Protein 5MTZ (pdb70)

Radius of gyration: 38.49 Å; Cα contacts (8 Å, |Δi|>4): 3142; chains: 2; bounding box: 86×98×99 Å

Secondary structure (DSSP, 8-state):
--EEEEEE-S-SS--S-EEEEE-TTS-EEEEE---TTTTHHHHHTT---SS--EEEE-B---HHHHTTTT--HHHHHTT-SEEEEE-SSTHHHHHHHHTTTT---SS-EEEEE--TT-EEE-SSEEEEEEEEESS-SS-SS-SS-HHHHHHHHHHHH---SS---SS--GGG-STT-B-PPP-SS---EEEEEEEEEPPB-----BB--BEEEEEE-SGGGHHHHHHHHTT---TTB--EEEE-TT---SHHHHHHHGGGSEETTEE----B-TTTS----S-HHHHHHHHHHHHHSTTS-PPPP------HHHHHHSSS---SS----S-SSPP-----GGG-----SS--EEE--B------EEE--------HHHHHHHHTGGG--TT--IIIIIGGGTT---SS-SHHHHHS-EEEEEE-B-SSPPSS-PBPEEEEEEEEE-SSS-EEEEE---B-TTHHHHHH---HHHHHHHHHTB--B---S-HHHHTTHHHHHHHHHHHHTT-TT--EEEB--HHHHHHHHHHHHHH-GGGGGTEEE--SGGGBSSS----BPPB-SGGG---PPB-GGGGS--HHHHH--TTTTEEEEEEEE-SSSTT-EEEEEEE--TT-SS--EEEEE--SPPP-IIIIIIIITTT-SEEEEE--B-GGGHHHHHHHT--BHHHHHHHHH---SEEEEE-B--SS-------TTS----EEEE-----EEGGGSGGGGGGHHHHHHTTHHHHHHHTT--/--EEEEEE-S-SS--S-EEEEE-TTS-EEEEE---TTHHHHHHHHT---TTEEEEEE-B---HHHHTTS---HHHHHHH-SEEEEE-SSTHHHHHHHHTTTT---SS-EEEEE--TT-EEE-SSEEEEEEEEESS-SS--S-SS-HHHHHHHHHHHH---SS---TT--STT-STT-B-PPP-SS---EEEEEEEEEPPB----BB--BEEEEEE-SSTTHHHHHHHHTT---SSB--EEEE-TT---SHHHHHHHGGGSB-SSSBPP--B-TTTS----S-HHHHHHHHHHHHH-TTS--PPP------HHHHHHT-----SS----SSSSPPP----GGG-----TT--EE---B-----------------HHHHHHHHTGGG--TT--HHHHTGGGSS---SS-STTGGGS-EEEEEE-B-SS--SS-PBPEEEEEEEEE-TTS-EEEEE---B-TTHHHHHH---HHHHHHHHHTB--B-SBS-GGGTTTHHHHHHHHHHHHTT-TT--EEEEE-HHHHHHHHHHHHHH-TTTGGGEEEEEGGGGBSSS----BPPBPSTT-----B-GGGGS--HHHHH--TTTTEEEEEEEE-SSSSSBEEEEEEE---S-SS--EEEEE--S-S--IIIIIIIITTT-SEEEEE--B-TT-HHHHHHTT--BHHHHHHHHH---SEEEEE----SSS-PPP--TTS----EEEE-----EESTTTTHHHHTSHHHHTT-

Foldseek 3Di:
DWKWFWQDFDALQQHFTKIWIADPVGAIEIEEFQFFCSVQLCQLVVPDCPNYAYYEYWFFDALRRYLRPLCVVVCVVVPAQEHEYEEAALCVLLVVLLCQQAHEDERYHYDYHYHAQDWDDDPWKIKTKHKQFLPDAHQDCGWDHPLLSVLSRVSVCNSDHDDDDPPDHSNPDQLSLEDHDAGPVDTRITMWMKMFTDWDCVDDIWGWAIETEEAAAADSRLVSLCVRPLPPQQARHLYEYGYHAHYDDAQSVQVSVQSQQDYNQGGHAYYRYNQFEWNDDSQPLAQLLQLLVCLQPPLQFAHQDGADHHEQLVCVLAHPHDPVVHHDYPDDDRHDHPHHNVRYDYDARQFMKDMDTDDNVDRDIDTDDDHDDDDPQVCCVVARVVLPDPPRDPCVSDVVRNPDDSQPDDDVNQQFKKKWWQFFAADNQHSFTAFGDIKMWGWAAEPVGDIATQIEEFDARSSSSSVSSPDPVVVLSRLQNHQYEFQANHRSGHSCVQVSLVVSCVRCVPPPPRAHEYEYAPSVVSSVVSSCSPVPPVSVVRYHYFYQLLQAPDPFRDAFDRDYSVPSPDPGDRDPVNRDGPVVSVVCCVPQVWPGKHWHDAAAGVSGIKIKTWHDHPPDDPRIAMEIEHHQHQQDCPRQLQHHPDPHQEYEYEAADAPVPCVVCVVNGHHHPQSGQVSPVSDHLEYEYGHYDDLFDADHDDDPVDDHHPAYDYDGNGMDGSVRRRVCVVVNVSRRVSCVVRVVVSVPVD/DWKKFWLDFDALLQHFTKIWIADPVGQIEIEEFQFFCRVQSCQQVVHDCPNYAEHEYWFFDALRRHLNPLLVVVCVVVPDQHHEYEDAALCVLLVLLLCQQAHDGFRYPYYYHYHAQDWDDDPWKIKGKHKWFLVADRQPDHFDDPLLSVLSVVSNQSNDHHDDPPQDRSNPDQLSLADHDFGDRDTRMTIKIKMATDWDDVDIWGWAIEIEDEAAACSSLVNLCVRCVPPQCARALYEYGYHARYFPAQSNQVNVLSQQAYNQGGHAEYGYQQAEFNDDSQVLQLLLLLQVVLQPPLQFARQDGAGHHEPLVCVVQVDDDDDCGHDYRDDDRHDHPHHNVRYDYDYSQFMKDIDIGGVPDRDIDGPGDPDDDDPLVSCVPQPVVLDDPPRDCCPRPVVRNPDDSAQDDPVQQQFKKKKWQFFAADQQHSFGAQTDMKIWHWEAEDPGDIDTAIEEFDAGSSSSSVSSPDPVVLLNRLCNHQYEFQANHRSGYSCVVVSLVSSCVSPVVDPVAAHEYEYAPSVVSSCCSNCSVPPNVSVSRYDYFYLLLQEPDPDRDAWDHHYSVPNDVGDRDPCNSDGPVVSVVCVVVQQWPGKHWYDAAARPRGIKIKTKHAHHVDGPPIAMEIERGFHQQDCPDCLPHHPDPGAEYEYEAAAAPVCPVVCVVNGGHHNLSRQVSCVSDYQEYEYGHYHDDDPADHDDDPPRDHHNAYDYDGNTIDGSVCHRSVVVVVVVSRVSD

Nearest PDB structures (foldseek):
  5mtz-assembly1_A  TM=1.001E+00  e=0.000E+00  Saccharomyces cerevisiae
  5mtz-assembly2_B  TM=9.912E-01  e=0.000E+00  Saccharomyces cerevisiae
  8z1g-assembly1_A  TM=7.760E-01  e=2.026E-37  Homo sapiens
  9ey1-assembly1_E  TM=7.599E-01  e=2.543E-37  Homo sapiens
  9ey0-assembly1_E  TM=7.508E-01  e=1.481E-36  Homo sapiens

Solvent-accessible surface area: 61586 Å² total

Organism: Saccharomyces cerevisiae (strain ATCC 204508 / S288c) (NCBI:txid559292)

Structure (mmCIF, N/CA/C/O backbone):
data_5MTZ
#
_entry.id   5MTZ
#
_cell.length_a   136.000
_cell.length_b   136.000
_cell.length_c   115.810
_cell.angle_alpha   90.000
_cell.angle_beta   90.000
_cell.angle_gamma   90.000
#
_symmetry.space_group_name_H-M   'P 41'
#
loop_
_entity.id
_entity.type
_entity.pdbx_description
1 polymer 'Ribonuclease Z'
2 non-polymer 'ZINC ION'
3 non-polymer 'PHOSPHATE ION'
#
loop_
_atom_site.group_PDB
_atom_site.id
_atom_site.type_symbol
_atom_site.label_atom_id
_atom_site.label_alt_id
_atom_site.label_comp_id
_atom_site.label_asym_id
_atom_site.label_entity_id
_atom_site.label_seq_id
_atom_site.pdbx_PDB_ins_code
_atom_site.Cartn_x
_atom_site.Cartn_y
_atom_site.Cartn_z
_atom_site.occupancy
_atom_site.B_iso_or_equiv
_atom_site.auth_seq_id
_atom_site.auth_comp_id
_atom_site.auth_asym_id
_atom_site.auth_atom_id
_atom_site.pdbx_PDB_model_num
ATOM 1 N N . PHE A 1 36 ? 3.577 68.655 52.969 1.00 109.78 0 PHE A N 1
ATOM 2 C CA . PHE A 1 36 ? 2.922 68.731 51.619 1.00 109.42 0 PHE A CA 1
ATOM 3 C C . PHE A 1 36 ? 3.622 69.879 50.872 1.00 103.49 0 PHE A C 1
ATOM 4 O O . PHE A 1 36 ? 3.198 71.032 50.916 1.00 94.43 0 PHE A O 1
ATOM 20 N N . PHE A 1 38 ? 7.534 70.243 48.015 1.00 82.17 2 PHE A N 1
ATOM 21 C CA . PHE A 1 38 ? 8.584 69.586 47.209 1.00 79.26 2 PHE A CA 1
ATOM 22 C C . PHE A 1 38 ? 9.820 70.458 47.053 1.00 77.16 2 PHE A C 1
ATOM 23 O O . PHE A 1 38 ? 9.695 71.643 46.751 1.00 79.40 2 PHE A O 1
ATOM 31 N N . THR A 1 39 ? 11.001 69.856 47.219 1.00 72.70 3 THR A N 1
ATOM 32 C CA . THR A 1 39 ? 12.289 70.546 47.077 1.00 70.97 3 THR A CA 1
ATOM 33 C C . THR A 1 39 ? 13.098 69.961 45.910 1.00 69.62 3 THR A C 1
ATOM 34 O O . THR A 1 39 ? 13.298 68.753 45.828 1.00 71.71 3 THR A O 1
ATOM 38 N N . PHE A 1 40 ? 13.561 70.848 45.027 1.00 70.95 4 PHE A N 1
ATOM 39 C CA . PHE A 1 40 ? 14.301 70.518 43.800 1.00 66.94 4 PHE A CA 1
ATOM 40 C C . PHE A 1 40 ? 15.783 70.743 44.056 1.00 66.65 4 PHE A C 1
ATOM 41 O O . PHE A 1 40 ? 16.306 71.855 43.883 1.00 67.99 4 PHE A O 1
ATOM 49 N N . ILE A 1 41 ? 16.458 69.667 44.430 1.00 61.26 5 ILE A N 1
ATOM 50 C CA . ILE A 1 41 ? 17.809 69.754 44.956 1.00 60.53 5 ILE A CA 1
ATOM 51 C C . ILE A 1 41 ? 18.779 69.249 43.882 1.00 58.68 5 ILE A C 1
ATOM 52 O O . ILE A 1 41 ? 18.684 68.103 43.487 1.00 61.19 5 ILE A O 1
ATOM 57 N N . PRO A 1 42 ? 19.696 70.115 43.387 1.00 61.83 6 PRO A N 1
ATOM 58 C CA . PRO A 1 42 ? 20.585 69.707 42.303 1.00 60.45 6 PRO A CA 1
ATOM 59 C C . PRO A 1 42 ? 21.775 68.904 42.787 1.00 57.63 6 PRO A C 1
ATOM 60 O O . PRO A 1 42 ? 22.536 69.391 43.625 1.00 49.55 6 PRO A O 1
ATOM 64 N N . ILE A 1 43 ? 21.940 67.709 42.211 1.00 60.49 7 ILE A N 1
ATOM 65 C CA . ILE A 1 43 ? 23.037 66.783 42.552 1.00 63.76 7 ILE A CA 1
ATOM 66 C C . ILE A 1 43 ? 24.369 67.131 41.873 1.00 63.91 7 ILE A C 1
ATOM 67 O O . ILE A 1 43 ? 25.425 67.112 42.508 1.00 62.62 7 ILE A O 1
ATOM 72 N N . THR A 1 44 ? 24.320 67.404 40.580 1.00 61.77 8 THR A N 1
ATOM 73 C CA . THR A 1 44 ? 25.519 67.737 39.832 1.00 65.76 8 THR A CA 1
ATOM 74 C C . THR A 1 44 ? 25.218 68.844 38.845 1.00 62.30 8 THR A C 1
ATOM 75 O O . THR A 1 44 ? 24.112 68.923 38.327 1.00 55.73 8 THR A O 1
ATOM 79 N N . HIS A 1 45 ? 26.205 69.699 38.590 1.00 60.75 9 HIS A N 1
ATOM 80 C CA . HIS A 1 45 ? 26.115 70.677 37.506 1.00 55.35 9 HIS A CA 1
ATOM 81 C C . HIS A 1 45 ? 27.331 70.517 36.608 1.00 52.77 9 HIS A C 1
ATOM 82 O O . HIS A 1 45 ? 28.265 69.785 36.968 1.00 50.38 9 HIS A O 1
ATOM 89 N N . PRO A 1 46 ? 27.307 71.155 35.418 1.00 52.01 10 PRO A N 1
ATOM 90 C CA . PRO A 1 46 ? 28.438 71.046 34.483 1.00 51.63 10 PRO A CA 1
ATOM 91 C C . PRO A 1 46 ? 29.772 71.571 35.035 1.00 50.82 10 PRO A C 1
ATOM 92 O O . PRO A 1 46 ? 29.875 72.726 35.476 1.00 44.73 10 PRO A O 1
ATOM 96 N N . THR A 1 47 ? 30.785 70.712 34.945 1.00 54.25 11 THR A N 1
ATOM 97 C CA . THR A 1 47 ? 32.016 70.815 35.720 1.00 54.25 11 THR A CA 1
ATOM 98 C C . THR A 1 47 ? 33.024 69.822 35.151 1.00 55.02 11 THR A C 1
ATOM 99 O O . THR A 1 47 ? 32.630 68.760 34.698 1.00 55.99 11 THR A O 1
ATOM 103 N N . SER A 1 48 ? 34.314 70.159 35.193 1.00 57.00 12 SER A N 1
ATOM 104 C CA . SER A 1 48 ? 35.410 69.248 34.763 1.00 56.37 12 SER A CA 1
ATOM 105 C C . SER A 1 48 ? 35.228 67.757 35.114 1.00 54.68 12 SER A C 1
ATOM 106 O O . SER A 1 48 ? 35.365 66.914 34.245 1.00 52.88 12 SER A O 1
ATOM 109 N N . ASP A 1 49 ? 34.939 67.462 36.383 1.00 57.24 13 ASP A N 1
ATOM 110 C CA . ASP A 1 49 ? 34.632 66.093 36.853 1.00 61.98 13 ASP A CA 1
ATOM 111 C C . ASP A 1 49 ? 33.225 65.601 36.469 1.00 63.59 13 ASP A C 1
ATOM 112 O O . ASP A 1 49 ? 33.073 64.466 36.032 1.00 66.30 13 ASP A O 1
ATOM 117 N N . THR A 1 50 ? 32.202 66.426 36.730 1.00 63.29 14 THR A N 1
ATOM 118 C CA . THR A 1 50 ? 30.779 66.089 36.473 1.00 59.16 14 THR A CA 1
ATOM 119 C C . THR A 1 50 ? 30.265 66.829 35.235 1.00 57.12 14 THR A C 1
ATOM 120 O O . THR A 1 50 ? 29.970 68.022 35.316 1.00 55.18 14 THR A O 1
ATOM 124 N N . LYS A 1 51 ? 30.156 66.125 34.102 1.00 58.88 15 LYS A N 1
ATOM 125 C CA . LYS A 1 51 ? 29.844 66.771 32.812 1.00 63.12 15 LYS A CA 1
ATOM 126 C C . LYS A 1 51 ? 28.378 67.260 32.640 1.00 62.76 15 LYS A C 1
ATOM 127 O O . LYS A 1 51 ? 28.127 68.270 31.968 1.00 58.65 15 LYS A O 1
ATOM 133 N N . HIS A 1 52 ? 27.432 66.571 33.270 1.00 60.61 16 HIS A N 1
ATOM 134 C CA . HIS A 1 52 ? 26.011 66.851 33.081 1.00 57.36 16 HIS A CA 1
ATOM 135 C C . HIS A 1 52 ? 25.214 67.213 34.353 1.00 55.69 16 HIS A C 1
ATOM 136 O O . HIS A 1 52 ? 25.635 66.943 35.476 1.00 52.55 16 HIS A O 1
ATOM 143 N N . PRO A 1 53 ? 24.036 67.829 34.170 1.00 54.06 17 PRO A N 1
ATOM 144 C CA . PRO A 1 53 ? 23.220 68.110 35.325 1.00 53.41 17 PRO A CA 1
ATOM 145 C C . PRO A 1 53 ? 22.389 66.907 35.698 1.00 53.14 17 PRO A C 1
ATOM 146 O O . PRO A 1 53 ? 21.970 66.148 34.819 1.00 58.51 17 PRO A O 1
ATOM 150 N N . LEU A 1 54 ? 22.167 66.750 36.995 1.00 50.37 18 LEU A N 1
ATOM 151 C CA . LEU A 1 54 ? 21.262 65.760 37.547 1.00 50.93 18 LEU A CA 1
ATOM 152 C C . LEU A 1 54 ? 20.508 66.466 38.628 1.00 53.81 18 LEU A C 1
ATOM 153 O O . LEU A 1 54 ? 21.091 67.212 39.399 1.00 55.72 18 LEU A O 1
ATOM 158 N N . LEU A 1 55 ? 19.220 66.189 38.728 1.00 58.35 19 LEU A N 1
ATOM 159 C CA . LEU A 1 55 ? 18.363 66.896 39.660 1.00 58.06 19 LEU A CA 1
ATOM 160 C C . LEU A 1 55 ? 17.558 65.881 40.416 1.00 53.80 19 LEU A C 1
ATOM 161 O O . LEU A 1 55 ? 16.997 64.992 39.808 1.00 55.27 19 LEU A O 1
ATOM 166 N N . LEU A 1 56 ? 17.492 66.038 41.733 1.00 54.18 20 LEU A N 1
ATOM 167 C CA . LEU A 1 56 ? 16.666 65.209 42.606 1.00 57.69 20 LEU A CA 1
ATOM 168 C C . LEU A 1 56 ? 15.443 65.999 43.052 1.00 58.26 20 LEU A C 1
ATOM 169 O O . LEU A 1 56 ? 15.609 67.059 43.662 1.00 59.99 20 LEU A O 1
ATOM 174 N N . VAL A 1 57 ? 14.230 65.514 42.757 1.00 60.51 21 VAL A N 1
ATOM 175 C CA . VAL A 1 57 ? 13.016 66.136 43.345 1.00 68.05 21 VAL A CA 1
ATOM 176 C C . VAL A 1 57 ? 12.586 65.293 44.536 1.00 68.27 21 VAL A C 1
ATOM 177 O O . VAL A 1 57 ? 12.388 64.090 44.417 1.00 71.11 21 VAL A O 1
ATOM 181 N N . GLN A 1 58 ? 12.488 65.945 45.689 1.00 75.61 22 GLN A N 1
ATOM 182 C CA . GLN A 1 58 ? 12.214 65.284 46.954 1.00 81.65 22 GLN A CA 1
ATOM 183 C C . GLN A 1 58 ? 10.936 65.836 47.564 1.00 83.04 22 GLN A C 1
ATOM 184 O O . GLN A 1 58 ? 10.806 67.050 47.759 1.00 79.59 22 GLN A O 1
ATOM 190 N N . SER A 1 59 ? 10.014 64.935 47.891 1.00 83.14 23 SER A N 1
ATOM 191 C CA . SER A 1 59 ? 8.754 65.302 48.520 1.00 86.56 23 SER A CA 1
ATOM 192 C C . SER A 1 59 ? 8.948 65.719 49.976 1.00 84.09 23 SER A C 1
ATOM 193 O O . SER A 1 59 ? 10.042 65.631 50.526 1.00 78.95 23 SER A O 1
ATOM 196 N N . ALA A 1 60 ? 7.857 66.179 50.577 1.00 88.75 24 ALA A N 1
ATOM 197 C CA . ALA A 1 60 ? 7.820 66.567 51.981 1.00 90.35 24 ALA A CA 1
ATOM 198 C C . ALA A 1 60 ? 8.188 65.431 52.923 1.00 90.80 24 ALA A C 1
ATOM 199 O O . ALA A 1 60 ? 8.937 65.639 53.876 1.00 91.11 24 ALA A O 1
ATOM 201 N N . HIS A 1 61 ? 7.653 64.241 52.651 1.00 92.65 25 HIS A N 1
ATOM 202 C CA . HIS A 1 61 ? 7.884 63.057 53.492 1.00 99.02 25 HIS A CA 1
ATOM 203 C C . HIS A 1 61 ? 8.851 62.032 52.873 1.00 96.69 25 HIS A C 1
ATOM 204 O O . HIS A 1 61 ? 8.798 60.846 53.199 1.00 93.41 25 HIS A O 1
ATOM 211 N N . GLY A 1 62 ? 9.729 62.500 51.986 1.00 97.18 26 GLY A N 1
ATOM 212 C CA . GLY A 1 62 ? 10.877 61.721 51.523 1.00 96.24 26 GLY A CA 1
ATOM 213 C C . GLY A 1 62 ? 10.783 60.933 50.229 1.00 94.93 26 GLY A C 1
ATOM 214 O O . GLY A 1 62 ? 11.746 60.252 49.886 1.00 101.51 26 GLY A O 1
ATOM 215 N N . GLU A 1 63 ? 9.657 60.994 49.513 1.00 92.07 27 GLU A N 1
ATOM 216 C CA . GLU A 1 63 ? 9.574 60.388 48.159 1.00 95.72 27 GLU A CA 1
ATOM 217 C C . GLU A 1 63 ? 10.532 61.109 47.186 1.00 94.58 27 GLU A C 1
ATOM 218 O O . GLU A 1 63 ? 10.543 62.338 47.103 1.00 104.31 27 GLU A O 1
ATOM 224 N N . LYS A 1 64 ? 11.323 60.332 46.453 1.00 85.04 28 LYS A N 1
ATOM 225 C CA . LYS A 1 64 ? 12.435 60.857 45.681 1.00 77.32 28 LYS A CA 1
ATOM 226 C C . LYS A 1 64 ? 12.394 60.378 44.238 1.00 73.56 28 LYS A C 1
ATOM 227 O O . LYS A 1 64 ? 11.975 59.241 43.964 1.00 71.37 28 LYS A O 1
ATOM 233 N N . TYR A 1 65 ? 12.806 61.271 43.327 1.00 68.54 29 TYR A N 1
ATOM 234 C CA . TYR A 1 65 ? 12.848 61.026 41.868 1.00 62.56 29 TYR A CA 1
ATOM 235 C C . TYR A 1 65 ? 14.039 61.767 41.287 1.00 60.63 29 TYR A C 1
ATOM 236 O O . TYR A 1 65 ? 14.254 62.919 41.633 1.00 65.41 29 TYR A O 1
ATOM 245 N N . PHE A 1 66 ? 14.805 61.111 40.415 1.00 60.62 30 PHE A N 1
ATOM 246 C CA . PHE A 1 66 ? 15.892 61.766 39.656 1.00 57.04 30 PHE A CA 1
ATOM 247 C C . PHE A 1 66 ? 15.378 62.252 38.310 1.00 51.34 30 PHE A C 1
ATOM 248 O O . PHE A 1 66 ? 14.542 61.606 37.674 1.00 51.14 30 PHE A O 1
ATOM 256 N N . PHE A 1 67 ? 15.919 63.377 37.863 1.00 49.07 31 PHE A N 1
ATOM 257 C CA . PHE A 1 67 ? 15.666 63.900 36.508 1.00 50.15 31 PHE A CA 1
ATOM 258 C C . PHE A 1 67 ? 16.977 64.385 35.940 1.00 46.78 31 PHE A C 1
ATOM 259 O O . PHE A 1 67 ? 17.756 65.024 36.643 1.00 42.24 31 PHE A O 1
ATOM 267 N N . GLY A 1 68 ? 17.203 64.078 34.669 1.00 47.45 32 GLY A N 1
ATOM 268 C CA . GLY A 1 68 ? 18.375 64.546 33.965 1.00 50.87 32 GLY A CA 1
ATOM 269 C C . GLY A 1 68 ? 19.237 63.403 33.497 1.00 53.59 32 GLY A C 1
ATOM 270 O O . GLY A 1 68 ? 18.766 62.499 32.813 1.00 55.80 32 GLY A O 1
ATOM 271 N N . LYS A 1 69 ? 20.513 63.446 33.855 1.00 57.62 33 LYS A N 1
ATOM 272 C CA . LYS A 1 69 ? 21.506 62.551 33.255 1.00 63.42 33 LYS A CA 1
ATOM 273 C C . LYS A 1 69 ? 22.353 61.933 34.325 1.00 61.86 33 LYS A C 1
ATOM 274 O O . LYS A 1 69 ? 22.777 62.613 35.258 1.00 70.42 33 LYS A O 1
ATOM 280 N N . ILE A 1 70 ? 22.611 60.645 34.193 1.00 57.90 34 ILE A N 1
ATOM 281 C CA . ILE A 1 70 ? 23.397 59.943 35.196 1.00 59.53 34 ILE A CA 1
ATOM 282 C C . ILE A 1 70 ? 24.755 59.646 34.586 1.00 58.38 34 ILE A C 1
ATOM 283 O O . ILE A 1 70 ? 25.030 58.541 34.132 1.00 56.27 34 ILE A O 1
ATOM 288 N N . GLY A 1 71 ? 25.590 60.681 34.586 1.00 59.60 35 GLY A N 1
ATOM 289 C CA . GLY A 1 71 ? 26.862 60.668 33.882 1.00 62.19 35 GLY A CA 1
ATOM 290 C C . GLY A 1 71 ? 27.967 60.190 34.789 1.00 68.10 35 GLY A C 1
ATOM 291 O O . GLY A 1 71 ? 27.718 59.874 35.952 1.00 70.98 35 GLY A O 1
ATOM 292 N N . GLU A 1 72 ? 29.191 60.138 34.257 1.00 70.39 36 GLU A N 1
ATOM 293 C CA . GLU A 1 72 ? 30.344 59.648 35.015 1.00 67.00 36 GLU A CA 1
ATOM 294 C C . GLU A 1 72 ? 30.591 60.529 36.254 1.00 63.48 36 GLU A C 1
ATOM 295 O O . GLU A 1 72 ? 30.554 61.753 36.177 1.00 61.38 36 GLU A O 1
ATOM 301 N N . GLY A 1 73 ? 30.762 59.885 37.401 1.00 63.85 37 GLY A N 1
ATOM 302 C CA . GLY A 1 73 ? 30.964 60.572 38.670 1.00 65.71 37 GLY A CA 1
ATOM 303 C C . GLY A 1 73 ? 29.700 60.899 39.434 1.00 66.44 37 GLY A C 1
ATOM 304 O O . GLY A 1 73 ? 29.767 61.380 40.557 1.00 68.50 37 GLY A O 1
ATOM 305 N N . SER A 1 74 ? 28.543 60.621 38.846 1.00 71.97 38 SER A N 1
ATOM 306 C CA . SER A 1 74 ? 27.275 61.032 39.431 1.00 70.56 38 SER A CA 1
ATOM 307 C C . SER A 1 74 ? 26.849 60.121 40.564 1.00 66.60 38 SER A C 1
ATOM 308 O O . SER A 1 74 ? 26.003 60.495 41.358 1.00 67.96 38 SER A O 1
ATOM 311 N N . GLN A 1 75 ? 27.426 58.933 40.642 1.00 74.17 39 GLN A N 1
ATOM 312 C CA . GLN A 1 75 ? 27.201 58.058 41.802 1.00 82.19 39 GLN A CA 1
ATOM 313 C C . GLN A 1 75 ? 28.148 58.343 42.978 1.00 73.57 39 GLN A C 1
ATOM 314 O O . GLN A 1 75 ? 27.800 58.131 44.146 1.00 62.87 39 GLN A O 1
ATOM 320 N N . ARG A 1 76 ? 29.347 58.808 42.641 1.00 70.75 40 ARG A N 1
ATOM 321 C CA . ARG A 1 76 ? 30.338 59.218 43.617 1.00 67.87 40 ARG A CA 1
ATOM 322 C C . ARG A 1 76 ? 29.942 60.528 44.275 1.00 65.06 40 ARG A C 1
ATOM 323 O O . ARG A 1 76 ? 30.164 60.725 45.463 1.00 63.30 40 ARG A O 1
ATOM 331 N N . SER A 1 77 ? 29.359 61.428 43.500 1.00 65.21 41 SER A N 1
ATOM 332 C CA . SER A 1 77 ? 28.953 62.713 44.041 1.00 70.76 41 SER A CA 1
ATOM 333 C C . SER A 1 77 ? 27.816 62.581 45.056 1.00 66.54 41 SER A C 1
ATOM 334 O O . SER A 1 77 ? 27.682 63.425 45.938 1.00 61.71 41 SER A O 1
ATOM 337 N N . LEU A 1 78 ? 27.001 61.535 44.942 1.00 66.12 42 LEU A N 1
ATOM 338 C CA . LEU A 1 78 ? 26.028 61.260 45.992 1.00 69.25 42 LEU A CA 1
ATOM 339 C C . LEU A 1 78 ? 26.702 60.959 47.319 1.00 73.25 42 LEU A C 1
ATOM 340 O O . LEU A 1 78 ? 26.338 61.556 48.320 1.00 86.26 42 LEU A O 1
ATOM 345 N N . THR A 1 79 ? 27.684 60.067 47.328 1.00 74.96 43 THR A N 1
ATOM 346 C CA . THR A 1 79 ? 28.335 59.677 48.580 1.00 83.11 43 THR A CA 1
ATOM 347 C C . THR A 1 79 ? 29.161 60.806 49.223 1.00 87.25 43 THR A C 1
ATOM 348 O O . THR A 1 79 ? 29.115 60.984 50.446 1.00 87.62 43 THR A O 1
ATOM 352 N N . GLU A 1 80 ? 29.895 61.566 48.407 1.00 90.71 44 GLU A N 1
ATOM 353 C CA . GLU A 1 80 ? 30.625 62.772 48.862 1.00 89.51 44 GLU A CA 1
ATOM 354 C C . GLU A 1 80 ? 29.742 63.670 49.741 1.00 87.82 44 GLU A C 1
ATOM 355 O O . GLU A 1 80 ? 30.138 64.043 50.849 1.00 96.32 44 GLU A O 1
ATOM 361 N N . ASN A 1 81 ? 28.547 63.979 49.229 1.00 81.04 45 ASN A N 1
ATOM 362 C CA . ASN A 1 81 ? 27.577 64.889 49.861 1.00 76.57 45 ASN A CA 1
ATOM 363 C C . ASN A 1 81 ? 26.576 64.258 50.818 1.00 74.88 45 ASN A C 1
ATOM 364 O O . ASN A 1 81 ? 25.647 64.926 51.292 1.00 76.32 45 ASN A O 1
ATOM 369 N N . LYS A 1 82 ? 26.737 62.975 51.087 1.00 78.15 46 LYS A N 1
ATOM 370 C CA . LYS A 1 82 ? 25.906 62.286 52.062 1.00 83.33 46 LYS A CA 1
ATOM 371 C C . LYS A 1 82 ? 24.396 62.421 51.748 1.00 79.55 46 LYS A C 1
ATOM 372 O O . LYS A 1 82 ? 23.587 62.676 52.630 1.00 87.11 46 LYS A O 1
ATOM 378 N N . ILE A 1 83 ? 24.044 62.260 50.476 1.00 73.89 47 ILE A N 1
ATOM 379 C CA . ILE A 1 83 ? 22.648 62.204 50.043 1.00 76.95 47 ILE A CA 1
ATOM 380 C C . ILE A 1 83 ? 22.162 60.770 50.133 1.00 79.85 47 ILE A C 1
ATOM 381 O O . ILE A 1 83 ? 22.888 59.854 49.749 1.00 84.85 47 ILE A O 1
ATOM 386 N N . ARG A 1 84 ? 20.934 60.575 50.606 1.00 83.37 48 ARG A N 1
ATOM 387 C CA . ARG A 1 84 ? 20.376 59.221 50.755 1.00 95.60 48 ARG A CA 1
ATOM 388 C C . ARG A 1 84 ? 19.300 58.912 49.678 1.00 95.26 48 ARG A C 1
ATOM 389 O O . ARG A 1 84 ? 18.536 59.791 49.291 1.00 88.34 48 ARG A O 1
ATOM 397 N N . ILE A 1 85 ? 19.273 57.655 49.213 1.00 97.25 49 ILE A N 1
ATOM 398 C CA . ILE A 1 85 ? 18.482 57.192 48.037 1.00 95.84 49 ILE A CA 1
ATOM 399 C C . ILE A 1 85 ? 17.429 56.120 48.469 1.00 96.98 49 ILE A C 1
ATOM 400 O O . ILE A 1 85 ? 17.058 55.179 47.739 1.00 87.21 49 ILE A O 1
ATOM 405 N N . SER A 1 86 ? 16.938 56.295 49.687 1.00 97.90 50 SER A N 1
ATOM 406 C CA . SER A 1 86 ? 15.866 55.489 50.212 1.00 97.89 50 SER A CA 1
ATOM 407 C C . SER A 1 86 ? 14.593 56.006 49.559 1.00 105.16 50 SER A C 1
ATOM 408 O O . SER A 1 86 ? 14.461 57.208 49.336 1.00 109.47 50 SER A O 1
ATOM 411 N N . LYS A 1 87 ? 13.677 55.098 49.240 1.00 105.53 51 LYS A N 1
ATOM 412 C CA . LYS A 1 87 ? 12.422 55.393 48.510 1.00 104.18 51 LYS A CA 1
ATOM 413 C C . LYS A 1 87 ? 12.548 55.661 46.994 1.00 96.27 51 LYS A C 1
ATOM 414 O O . LYS A 1 87 ? 11.635 55.307 46.244 1.00 97.84 51 LYS A O 1
ATOM 420 N N . LEU A 1 88 ? 13.660 56.252 46.543 1.00 85.99 52 LEU A N 1
ATOM 421 C CA . LEU A 1 88 ? 13.905 56.488 45.106 1.00 79.06 52 LEU A CA 1
ATOM 422 C C . LEU A 1 88 ? 13.887 55.195 44.291 1.00 75.78 52 LEU A C 1
ATOM 423 O O . LEU A 1 88 ? 14.686 54.296 44.538 1.00 77.27 52 LEU A O 1
ATOM 428 N N . LYS A 1 89 ? 12.966 55.127 43.331 1.00 72.64 53 LYS A N 1
ATOM 429 C CA . LYS A 1 89 ? 12.924 54.064 42.326 1.00 75.02 53 LYS A CA 1
ATOM 430 C C . LYS A 1 89 ? 12.617 54.558 40.891 1.00 71.98 53 LYS A C 1
ATOM 431 O O . LYS A 1 89 ? 12.343 53.746 40.003 1.00 71.32 53 LYS A O 1
ATOM 437 N N . ASP A 1 90 ? 12.680 55.870 40.652 1.00 73.13 54 ASP A N 1
ATOM 438 C CA . ASP A 1 90 ? 12.328 56.455 39.337 1.00 72.66 54 ASP A CA 1
ATOM 439 C C . ASP A 1 90 ? 13.396 57.423 38.850 1.00 70.24 54 ASP A C 1
ATOM 440 O O . ASP A 1 90 ? 13.725 58.409 39.532 1.00 69.38 54 ASP A O 1
ATOM 445 N N . ILE A 1 91 ? 13.923 57.121 37.664 1.00 61.78 55 ILE A N 1
ATOM 446 C CA . ILE A 1 91 ? 14.946 57.913 37.035 1.00 56.51 55 ILE A CA 1
ATOM 447 C C . ILE A 1 91 ? 14.401 58.341 35.681 1.00 55.56 55 ILE A C 1
ATOM 448 O O . ILE A 1 91 ? 14.178 57.519 34.795 1.00 50.55 55 ILE A O 1
ATOM 453 N N . PHE A 1 92 ? 14.187 59.643 35.536 1.00 54.75 56 PHE A N 1
ATOM 454 C CA . PHE A 1 92 ? 13.670 60.204 34.302 1.00 56.93 56 PHE A CA 1
ATOM 455 C C . PHE A 1 92 ? 14.839 60.743 33.474 1.00 58.77 56 PHE A C 1
ATOM 456 O O . PHE A 1 92 ? 15.339 61.845 33.711 1.00 60.35 56 PHE A O 1
ATOM 464 N N . LEU A 1 93 ? 15.293 59.924 32.528 1.00 57.79 57 LEU A N 1
ATOM 465 C CA . LEU A 1 93 ? 16.434 60.261 31.681 1.00 55.61 57 LEU A CA 1
ATOM 466 C C . LEU A 1 93 ? 15.988 61.243 30.610 1.00 54.74 57 LEU A C 1
ATOM 467 O O . LEU A 1 93 ? 15.090 60.927 29.837 1.00 52.97 57 LEU A O 1
ATOM 472 N N . THR A 1 94 ? 16.621 62.422 30.577 1.00 55.26 58 THR A N 1
ATOM 473 C CA . THR A 1 94 ? 16.423 63.432 29.526 1.00 52.76 58 THR A CA 1
ATOM 474 C C . THR A 1 94 ? 17.505 63.439 28.446 1.00 53.13 58 THR A C 1
ATOM 475 O O . THR A 1 94 ? 18.596 62.874 28.611 1.00 55.26 58 THR A O 1
ATOM 479 N N . GLY A 1 95 ? 17.176 64.094 27.338 1.00 57.03 59 GLY A N 1
ATOM 480 C CA . GLY A 1 95 ? 18.118 64.374 26.237 1.00 59.81 59 GLY A CA 1
ATOM 481 C C . GLY A 1 95 ? 18.449 63.249 25.272 1.00 60.70 59 GLY A C 1
ATOM 482 O O . GLY A 1 95 ? 17.680 62.309 25.104 1.00 62.06 59 GLY A O 1
ATOM 483 N N . GLU A 1 96 ? 19.591 63.401 24.603 1.00 62.68 60 GLU A N 1
ATOM 484 C CA . GLU A 1 96 ? 20.206 62.349 23.777 1.00 63.83 60 GLU A CA 1
ATOM 485 C C . GLU A 1 96 ? 21.036 61.437 24.686 1.00 58.48 60 GLU A C 1
ATOM 486 O O . GLU A 1 96 ? 21.695 61.912 25.601 1.00 63.35 60 GLU A O 1
ATOM 492 N N . LEU A 1 97 ? 21.015 60.134 24.470 1.00 55.40 61 LEU A N 1
ATOM 493 C CA . LEU A 1 97 ? 21.803 59.244 25.350 1.00 55.34 61 LEU A CA 1
ATOM 494 C C . LEU A 1 97 ? 23.077 58.690 24.684 1.00 54.24 61 LEU A C 1
ATOM 495 O O . LEU A 1 97 ? 23.059 57.651 24.030 1.00 51.93 61 LEU A O 1
ATOM 500 N N . ASN A 1 98 ? 24.166 59.436 24.861 1.00 52.70 62 ASN A N 1
ATOM 501 C CA . ASN A 1 98 ? 25.514 58.985 24.586 1.00 54.57 62 ASN A CA 1
ATOM 502 C C . ASN A 1 98 ? 26.169 58.506 25.891 1.00 57.46 62 ASN A C 1
ATOM 503 O O . ASN A 1 98 ? 25.569 58.591 26.972 1.00 56.13 62 ASN A O 1
ATOM 508 N N . TRP A 1 99 ? 27.406 58.018 25.799 1.00 54.64 63 TRP A N 1
ATOM 509 C CA . TRP A 1 99 ? 28.077 57.497 26.971 1.00 51.04 63 TRP A CA 1
ATOM 510 C C . TRP A 1 99 ? 28.236 58.559 28.065 1.00 50.27 63 TRP A C 1
ATOM 511 O O . TRP A 1 99 ? 28.088 58.248 29.237 1.00 48.58 63 TRP A O 1
ATOM 522 N N . SER A 1 100 ? 28.485 59.816 27.700 1.00 53.42 64 SER A N 1
ATOM 523 C CA . SER A 1 100 ? 28.651 60.863 28.734 1.00 57.27 64 SER A CA 1
ATOM 524 C C . SER A 1 100 ? 27.382 61.041 29.557 1.00 56.92 64 SER A C 1
ATOM 525 O O . SER A 1 100 ? 27.454 61.310 30.748 1.00 57.23 64 SER A O 1
ATOM 528 N N . ASP A 1 101 ? 26.235 60.838 28.918 1.00 59.16 65 ASP A N 1
ATOM 529 C CA . ASP A 1 101 ? 24.922 61.040 29.543 1.00 59.12 65 ASP A CA 1
ATOM 530 C C . ASP A 1 101 ? 24.495 59.861 30.447 1.00 55.84 65 ASP A C 1
ATOM 531 O O . ASP A 1 101 ? 23.640 60.046 31.306 1.00 60.04 65 ASP A O 1
ATOM 536 N N . ILE A 1 102 ? 25.079 58.674 30.272 1.00 52.02 66 ILE A N 1
ATOM 537 C CA . ILE A 1 102 ? 24.721 57.503 31.103 1.00 53.16 66 ILE A CA 1
ATOM 538 C C . ILE A 1 102 ? 25.865 56.646 31.691 1.00 53.60 66 ILE A C 1
ATOM 539 O O . ILE A 1 102 ? 25.583 55.642 32.338 1.00 52.86 66 ILE A O 1
ATOM 544 N N . GLY A 1 103 ? 27.129 57.013 31.497 1.00 54.54 67 GLY A N 1
ATOM 545 C CA . GLY A 1 103 ? 28.268 56.205 32.009 1.00 54.21 67 GLY A CA 1
ATOM 546 C C . GLY A 1 103 ? 28.284 55.947 33.523 1.00 53.75 67 GLY A C 1
ATOM 547 O O . GLY A 1 103 ? 28.829 54.921 34.020 1.00 50.36 67 GLY A O 1
ATOM 548 N N . GLY A 1 104 ? 27.674 56.870 34.259 1.00 52.13 68 GLY A N 1
ATOM 549 C CA . GLY A 1 104 ? 27.421 56.669 35.693 1.00 61.90 68 GLY A CA 1
ATOM 550 C C . GLY A 1 104 ? 26.255 55.739 36.071 1.00 61.43 68 GLY A C 1
ATOM 551 O O . GLY A 1 104 ? 26.120 55.392 37.256 1.00 62.26 68 GLY A O 1
ATOM 552 N N . LEU A 1 105 ? 25.427 55.358 35.087 1.00 54.70 69 LEU A N 1
ATOM 553 C CA . LEU A 1 105 ? 24.212 54.587 35.324 1.00 54.67 69 LEU A CA 1
ATOM 554 C C . LEU A 1 105 ? 24.442 53.110 35.610 1.00 53.37 69 LEU A C 1
ATOM 555 O O . LEU A 1 105 ? 23.806 52.595 36.511 1.00 50.17 69 LEU A O 1
ATOM 560 N N . PRO A 1 106 ? 25.310 52.415 34.835 1.00 59.24 70 PRO A N 1
ATOM 561 C CA . PRO A 1 106 ? 25.684 51.034 35.202 1.00 60.57 70 PRO A CA 1
ATOM 562 C C . PRO A 1 106 ? 26.208 50.942 36.615 1.00 60.53 70 PRO A C 1
ATOM 563 O O . PRO A 1 106 ? 25.771 50.082 37.364 1.00 57.61 70 PRO A O 1
ATOM 567 N N . GLY A 1 107 ? 27.119 51.851 36.964 1.00 67.73 71 GLY A N 1
ATOM 568 C CA . GLY A 1 107 ? 27.607 51.997 38.338 1.00 72.47 71 GLY A CA 1
ATOM 569 C C . GLY A 1 107 ? 26.500 52.214 39.362 1.00 76.36 71 GLY A C 1
ATOM 570 O O . GLY A 1 107 ? 26.445 51.528 40.375 1.00 80.50 71 GLY A O 1
ATOM 579 N N . ILE A 1 109 ? 23.259 51.605 39.116 1.00 82.79 73 ILE A N 1
ATOM 580 C CA . ILE A 1 109 ? 22.370 50.445 39.241 1.00 80.87 73 ILE A CA 1
ATOM 581 C C . ILE A 1 109 ? 23.000 49.399 40.143 1.00 88.55 73 ILE A C 1
ATOM 582 O O . ILE A 1 109 ? 22.333 48.925 41.063 1.00 98.79 73 ILE A O 1
ATOM 587 N N . LEU A 1 110 ? 24.268 49.047 39.893 1.00 86.25 74 LEU A N 1
ATOM 588 C CA . LEU A 1 110 ? 24.945 48.030 40.726 1.00 84.49 74 LEU A CA 1
ATOM 589 C C . LEU A 1 110 ? 25.317 48.506 42.160 1.00 79.47 74 LEU A C 1
ATOM 590 O O . LEU A 1 110 ? 25.615 47.691 43.021 1.00 77.21 74 LEU A O 1
ATOM 595 N N . THR A 1 111 ? 25.253 49.810 42.419 1.00 83.88 75 THR A N 1
ATOM 596 C CA . THR A 1 111 ? 25.398 50.368 43.783 1.00 90.10 75 THR A CA 1
ATOM 597 C C . THR A 1 111 ? 24.054 50.450 44.535 1.00 95.86 75 THR A C 1
ATOM 598 O O . THR A 1 111 ? 23.992 50.175 45.736 1.00 98.78 75 THR A O 1
ATOM 602 N N . ILE A 1 112 ? 23.000 50.855 43.828 1.00 97.90 76 ILE A N 1
ATOM 603 C CA . ILE A 1 112 ? 21.649 50.926 44.394 1.00 99.41 76 ILE A CA 1
ATOM 604 C C . ILE A 1 112 ? 21.080 49.504 44.658 1.00 102.03 76 ILE A C 1
ATOM 605 O O . ILE A 1 112 ? 20.250 49.305 45.550 1.00 102.60 76 ILE A O 1
ATOM 610 N N . ALA A 1 113 ? 21.546 48.521 43.891 1.00 103.29 77 ALA A N 1
ATOM 611 C CA . ALA A 1 113 ? 21.208 47.116 44.129 1.00 106.95 77 ALA A CA 1
ATOM 612 C C . ALA A 1 113 ? 21.955 46.573 45.346 1.00 107.04 77 ALA A C 1
ATOM 613 O O . ALA A 1 113 ? 21.339 46.055 46.274 1.00 102.46 77 ALA A O 1
ATOM 615 N N . ASP A 1 114 ? 23.279 46.713 45.344 1.00 112.55 78 ASP A N 1
ATOM 616 C CA . ASP A 1 114 ? 24.114 46.351 46.502 1.00 112.46 78 ASP A CA 1
ATOM 617 C C . ASP A 1 114 ? 23.634 47.001 47.812 1.00 113.45 78 ASP A C 1
ATOM 618 O O . ASP A 1 114 ? 23.769 46.407 48.879 1.00 117.63 78 ASP A O 1
ATOM 623 N N . GLN A 1 115 ? 23.063 48.202 47.724 1.00 110.07 79 GLN A N 1
ATOM 624 C CA . GLN A 1 115 ? 22.443 48.850 48.890 1.00 112.33 79 GLN A CA 1
ATOM 625 C C . GLN A 1 115 ? 21.087 48.261 49.270 1.00 107.18 79 GLN A C 1
ATOM 626 O O . GLN A 1 115 ? 20.585 48.536 50.353 1.00 108.87 79 GLN A O 1
ATOM 632 N N . GLY A 1 116 ? 20.491 47.480 48.375 1.00 111.39 80 GLY A N 1
ATOM 633 C CA . GLY A 1 116 ? 19.306 46.653 48.681 1.00 114.56 80 GLY A CA 1
ATOM 634 C C . GLY A 1 116 ? 17.959 47.118 48.141 1.00 115.29 80 GLY A C 1
ATOM 635 O O . GLY A 1 116 ? 16.928 46.581 48.539 1.00 103.00 80 GLY A O 1
ATOM 636 N N . LYS A 1 117 ? 17.972 48.096 47.228 1.00 124.17 81 LYS A N 1
ATOM 637 C CA . LYS A 1 117 ? 16.752 48.644 46.597 1.00 120.49 81 LYS A CA 1
ATOM 638 C C . LYS A 1 117 ? 15.958 47.545 45.851 1.00 114.08 81 LYS A C 1
ATOM 639 O O . LYS A 1 117 ? 16.498 46.844 44.993 1.00 112.46 81 LYS A O 1
ATOM 645 N N . SER A 1 118 ? 14.683 47.390 46.193 1.00 107.55 82 SER A N 1
ATOM 646 C CA . SER A 1 118 ? 13.851 46.331 45.613 1.00 105.93 82 SER A CA 1
ATOM 647 C C . SER A 1 118 ? 13.575 46.558 44.117 1.00 102.88 82 SER A C 1
ATOM 648 O O . SER A 1 118 ? 13.976 45.736 43.293 1.00 93.45 82 SER A O 1
ATOM 651 N N . ASN A 1 119 ? 12.906 47.672 43.789 1.00 101.65 83 ASN A N 1
ATOM 652 C CA . ASN A 1 119 ? 12.579 48.055 42.394 1.00 94.91 83 ASN A CA 1
ATOM 653 C C . ASN A 1 119 ? 13.391 49.250 41.909 1.00 88.64 83 ASN A C 1
ATOM 654 O O . ASN A 1 119 ? 13.903 50.042 42.707 1.00 91.44 83 ASN A O 1
ATOM 659 N N . LEU A 1 120 ? 13.468 49.379 40.588 1.00 79.05 84 LEU A N 1
ATOM 660 C CA . LEU A 1 120 ? 14.023 50.564 39.938 1.00 75.37 84 LEU A CA 1
ATOM 661 C C . LEU A 1 120 ? 13.474 50.693 38.527 1.00 75.24 84 LEU A C 1
ATOM 662 O O . LEU A 1 120 ? 13.464 49.722 37.776 1.00 74.81 84 LEU A O 1
ATOM 667 N N . VAL A 1 121 ? 13.023 51.898 38.171 1.00 76.21 85 VAL A N 1
ATOM 668 C CA . VAL A 1 121 ? 12.518 52.175 36.823 1.00 70.87 85 VAL A CA 1
ATOM 669 C C . VAL A 1 121 ? 13.261 53.308 36.129 1.00 70.47 85 VAL A C 1
ATOM 670 O O . VAL A 1 121 ? 13.383 54.411 36.658 1.00 77.51 85 VAL A O 1
ATOM 674 N N . LEU A 1 122 ? 13.733 53.004 34.929 1.00 65.29 86 LEU A N 1
ATOM 675 C CA . LEU A 1 122 ? 14.377 53.950 34.051 1.00 63.96 86 LEU A CA 1
ATOM 676 C C . LEU A 1 122 ? 13.352 54.399 33.053 1.00 64.22 86 LEU A C 1
ATOM 677 O O . LEU A 1 122 ? 12.736 53.566 32.404 1.00 71.27 86 LEU A O 1
ATOM 682 N N . HIS A 1 123 ? 13.166 55.711 32.938 1.00 67.62 87 HIS A N 1
ATOM 683 C CA . HIS A 1 123 ? 12.199 56.292 31.998 1.00 64.14 87 HIS A CA 1
ATOM 684 C C . HIS A 1 123 ? 12.960 56.937 30.838 1.00 58.61 87 HIS A C 1
ATOM 685 O O . HIS A 1 123 ? 14.043 57.472 31.039 1.00 57.11 87 HIS A O 1
ATOM 692 N N . TYR A 1 124 ? 12.407 56.828 29.634 1.00 54.48 88 TYR A N 1
ATOM 693 C CA . TYR A 1 124 ? 12.925 57.505 28.437 1.00 58.05 88 TYR A CA 1
ATOM 694 C C . TYR A 1 124 ? 11.909 57.388 27.329 1.00 57.76 88 TYR A C 1
ATOM 695 O O . TYR A 1 124 ? 11.112 56.470 27.333 1.00 61.88 88 TYR A O 1
ATOM 704 N N . GLY A 1 125 ? 11.968 58.287 26.358 1.00 57.84 89 GLY A N 1
ATOM 705 C CA . GLY A 1 125 ? 11.003 58.300 25.255 1.00 58.41 89 GLY A CA 1
ATOM 706 C C . GLY A 1 125 ? 11.415 57.620 23.956 1.00 56.31 89 GLY A C 1
ATOM 707 O O . GLY A 1 125 ? 11.012 58.053 22.870 1.00 53.72 89 GLY A O 1
ATOM 708 N N . ASN A 1 126 ? 12.215 56.564 24.044 1.00 55.70 90 ASN A N 1
ATOM 709 C CA . ASN A 1 126 ? 12.680 55.873 22.836 1.00 58.21 90 ASN A CA 1
ATOM 710 C C . ASN A 1 126 ? 13.200 54.495 23.185 1.00 62.12 90 ASN A C 1
ATOM 711 O O . ASN A 1 126 ? 13.842 54.308 24.215 1.00 62.04 90 ASN A O 1
ATOM 716 N N . ASP A 1 127 ? 12.930 53.537 22.307 1.00 68.79 91 ASP A N 1
ATOM 717 C CA . ASP A 1 127 ? 13.257 52.136 22.570 1.00 72.89 91 ASP A CA 1
ATOM 718 C C . ASP A 1 127 ? 14.745 51.864 22.671 1.00 68.58 91 ASP A C 1
ATOM 719 O O . ASP A 1 127 ? 15.151 50.829 23.220 1.00 64.80 91 ASP A O 1
ATOM 724 N N . ILE A 1 128 ? 15.549 52.793 22.157 1.00 63.39 92 ILE A N 1
ATOM 725 C CA . ILE A 1 128 ? 16.994 52.711 22.292 1.00 60.60 92 ILE A CA 1
ATOM 726 C C . ILE A 1 128 ? 17.468 52.387 23.718 1.00 59.21 92 ILE A C 1
ATOM 727 O O . ILE A 1 128 ? 18.437 51.664 23.877 1.00 66.84 92 ILE A O 1
ATOM 732 N N . LEU A 1 129 ? 16.776 52.882 24.740 1.00 54.46 93 LEU A N 1
ATOM 733 C CA . LEU A 1 129 ? 17.131 52.575 26.125 1.00 54.06 93 LEU A CA 1
ATOM 734 C C . LEU A 1 129 ? 17.388 51.093 26.436 1.00 56.53 93 LEU A C 1
ATOM 735 O O . LEU A 1 129 ? 18.273 50.779 27.242 1.00 63.23 93 LEU A O 1
ATOM 740 N N . ASN A 1 130 ? 16.616 50.197 25.830 1.00 54.85 94 ASN A N 1
ATOM 741 C CA . ASN A 1 130 ? 16.802 48.768 26.048 1.00 56.34 94 ASN A CA 1
ATOM 742 C C . ASN A 1 130 ? 18.063 48.265 25.348 1.00 55.41 94 ASN A C 1
ATOM 743 O O . ASN A 1 130 ? 18.757 47.403 25.875 1.00 60.21 94 ASN A O 1
ATOM 748 N N . TYR A 1 131 ? 18.362 48.794 24.170 1.00 53.62 95 TYR A N 1
ATOM 749 C CA . TYR A 1 131 ? 19.657 48.531 23.506 1.00 54.82 95 TYR A CA 1
ATOM 750 C C . TYR A 1 131 ? 20.838 48.983 24.380 1.00 59.95 95 TYR A C 1
ATOM 751 O O . TYR A 1 131 ? 21.792 48.229 24.545 1.00 63.81 95 TYR A O 1
ATOM 760 N N . ILE A 1 132 ? 20.744 50.183 24.966 1.00 62.40 96 ILE A N 1
ATOM 761 C CA . ILE A 1 132 ? 21.753 50.691 25.929 1.00 61.80 96 ILE A CA 1
ATOM 762 C C . ILE A 1 132 ? 22.027 49.642 27.031 1.00 61.49 96 ILE A C 1
ATOM 763 O O . ILE A 1 132 ? 23.153 49.157 27.152 1.00 58.67 96 ILE A O 1
ATOM 768 N N . VAL A 1 133 ? 21.024 49.298 27.841 1.00 58.09 97 VAL A N 1
ATOM 769 C CA . VAL A 1 133 ? 21.297 48.378 28.963 1.00 59.25 97 VAL A CA 1
ATOM 770 C C . VAL A 1 133 ? 21.773 47.031 28.424 1.00 61.56 97 VAL A C 1
ATOM 771 O O . VAL A 1 133 ? 22.665 46.401 29.011 1.00 63.31 97 VAL A O 1
ATOM 775 N N . SER A 1 134 ? 21.221 46.623 27.278 1.00 62.73 98 SER A N 1
ATOM 776 C CA . SER A 1 134 ? 21.610 45.360 26.621 1.00 62.77 98 SER A CA 1
ATOM 777 C C . SER A 1 134 ? 23.079 45.295 26.230 1.00 64.63 98 SER A C 1
ATOM 778 O O . SER A 1 134 ? 23.685 44.225 26.303 1.00 62.42 98 SER A O 1
ATOM 781 N N . THR A 1 135 ? 23.661 46.439 25.865 1.00 63.60 99 THR A N 1
ATOM 782 C CA . THR A 1 135 ? 25.096 46.487 25.584 1.00 65.02 99 THR A CA 1
ATOM 783 C C . THR A 1 135 ? 25.945 46.173 26.834 1.00 67.53 99 THR A C 1
ATOM 784 O O . THR A 1 135 ? 27.130 45.830 26.687 1.00 75.20 99 THR A O 1
ATOM 788 N N . TRP A 1 136 ? 25.350 46.263 28.038 1.00 65.00 100 TRP A N 1
ATOM 789 C CA . TRP A 1 136 ? 26.062 45.952 29.296 1.00 68.12 100 TRP A CA 1
ATOM 790 C C . TRP A 1 136 ? 25.826 44.547 29.846 1.00 71.59 100 TRP A C 1
ATOM 791 O O . TRP A 1 136 ? 25.830 44.381 31.066 1.00 71.55 100 TRP A O 1
ATOM 802 N N . ARG A 1 137 ? 25.645 43.543 28.984 1.00 79.02 101 ARG A N 1
ATOM 803 C CA . ARG A 1 137 ? 25.426 42.151 29.441 1.00 80.65 101 ARG A CA 1
ATOM 804 C C . ARG A 1 137 ? 26.600 41.558 30.190 1.00 82.97 101 ARG A C 1
ATOM 805 O O . ARG A 1 137 ? 26.444 40.986 31.276 1.00 82.66 101 ARG A O 1
ATOM 813 N N . TYR A 1 138 ? 27.770 41.668 29.573 1.00 85.65 102 TYR A N 1
ATOM 814 C CA . TYR A 1 138 ? 28.970 41.031 30.095 1.00 90.44 102 TYR A CA 1
ATOM 815 C C . TYR A 1 138 ? 29.537 41.678 31.366 1.00 89.04 102 TYR A C 1
ATOM 816 O O . TYR A 1 138 ? 30.429 41.085 31.987 1.00 89.06 102 TYR A O 1
ATOM 825 N N . PHE A 1 139 ? 29.051 42.873 31.743 1.00 81.94 103 PHE A N 1
ATOM 826 C CA . PHE A 1 139 ? 29.536 43.554 32.958 1.00 79.16 103 PHE A CA 1
ATOM 827 C C . PHE A 1 139 ? 28.518 44.060 33.987 1.00 78.62 103 PHE A C 1
ATOM 828 O O . PHE A 1 139 ? 28.920 44.600 35.022 1.00 85.82 103 PHE A O 1
ATOM 836 N N . VAL A 1 140 ? 27.227 43.875 33.741 1.00 76.68 104 VAL A N 1
ATOM 837 C CA . VAL A 1 140 ? 26.211 44.215 34.740 1.00 74.84 104 VAL A CA 1
ATOM 838 C C . VAL A 1 140 ? 25.282 43.025 34.904 1.00 73.92 104 VAL A C 1
ATOM 839 O O . VAL A 1 140 ? 24.697 42.526 33.949 1.00 69.94 104 VAL A O 1
ATOM 843 N N . PHE A 1 141 ? 25.183 42.581 36.148 1.00 82.34 105 PHE A N 1
ATOM 844 C CA . PHE A 1 141 ? 24.307 41.501 36.559 1.00 84.82 105 PHE A CA 1
ATOM 845 C C . PHE A 1 141 ? 24.036 41.635 38.058 1.00 82.81 105 PHE A C 1
ATOM 846 O O . PHE A 1 141 ? 24.975 41.606 38.860 1.00 82.23 105 PHE A O 1
ATOM 854 N N . ARG A 1 142 ? 22.770 41.778 38.428 1.00 81.04 106 ARG A N 1
ATOM 855 C CA . ARG A 1 142 ? 22.362 41.768 39.835 1.00 86.57 106 ARG A CA 1
ATOM 856 C C . ARG A 1 142 ? 21.000 41.109 39.961 1.00 92.29 106 ARG A C 1
ATOM 857 O O . ARG A 1 142 ? 20.053 41.479 39.263 1.00 93.73 106 ARG A O 1
ATOM 865 N N . PHE A 1 143 ? 20.906 40.148 40.872 1.00 98.02 107 PHE A N 1
ATOM 866 C CA . PHE A 1 143 ? 19.624 39.523 41.212 1.00 95.17 107 PHE A CA 1
ATOM 867 C C . PHE A 1 143 ? 18.983 40.271 42.376 1.00 92.06 107 PHE A C 1
ATOM 868 O O . PHE A 1 143 ? 19.649 41.020 43.107 1.00 91.94 107 PHE A O 1
ATOM 876 N N . GLY A 1 144 ? 17.675 40.095 42.514 1.00 88.96 108 GLY A N 1
ATOM 877 C CA . GLY A 1 144 ? 16.930 40.687 43.625 1.00 93.09 108 GLY A CA 1
ATOM 878 C C . GLY A 1 144 ? 16.598 42.156 43.473 1.00 95.52 108 GLY A C 1
ATOM 879 O O . GLY A 1 144 ? 16.132 42.779 44.429 1.00 105.43 108 GLY A O 1
ATOM 880 N N . ILE A 1 145 ? 16.854 42.711 42.286 1.00 93.90 109 ILE A N 1
ATOM 881 C CA . ILE A 1 145 ? 16.395 44.050 41.913 1.00 93.00 109 ILE A CA 1
ATOM 882 C C . ILE A 1 145 ? 15.445 43.896 40.728 1.00 89.74 109 ILE A C 1
ATOM 883 O O . ILE A 1 145 ? 15.730 43.127 39.803 1.00 90.48 109 ILE A O 1
ATOM 888 N N . ASP A 1 146 ? 14.312 44.600 40.776 1.00 90.39 110 ASP A N 1
ATOM 889 C CA . ASP A 1 146 ? 13.316 44.565 39.690 1.00 88.72 110 ASP A CA 1
ATOM 890 C C . ASP A 1 146 ? 13.514 45.771 38.776 1.00 84.03 110 ASP A C 1
ATOM 891 O O . ASP A 1 146 ? 12.830 46.796 38.907 1.00 85.52 110 ASP A O 1
ATOM 896 N N . LEU A 1 147 ? 14.463 45.639 37.851 1.00 79.21 111 LEU A N 1
ATOM 897 C CA . LEU A 1 147 ? 14.798 46.742 36.955 1.00 76.50 111 LEU A CA 1
ATOM 898 C C . LEU A 1 147 ? 13.949 46.710 35.709 1.00 72.03 111 LEU A C 1
ATOM 899 O O . LEU A 1 147 ? 14.134 45.875 34.834 1.00 71.36 111 LEU A O 1
ATOM 904 N N . ASN A 1 148 ? 13.024 47.646 35.643 1.00 73.39 112 ASN A N 1
ATOM 905 C CA . ASN A 1 148 ? 12.149 47.780 34.518 1.00 75.15 112 ASN A CA 1
ATOM 906 C C . ASN A 1 148 ? 12.528 49.042 33.736 1.00 70.55 112 ASN A C 1
ATOM 907 O O . ASN A 1 148 ? 12.829 50.062 34.332 1.00 71.41 112 ASN A O 1
ATOM 912 N N . ASP A 1 149 ? 12.531 48.959 32.412 1.00 65.90 113 ASP A N 1
ATOM 913 C CA . ASP A 1 149 ? 12.673 50.128 31.552 1.00 65.52 113 ASP A CA 1
ATOM 914 C C . ASP A 1 149 ? 11.308 50.527 31.024 1.00 64.88 113 ASP A C 1
ATOM 915 O O . ASP A 1 149 ? 10.625 49.708 30.414 1.00 72.57 113 ASP A O 1
ATOM 920 N N . HIS A 1 150 ? 10.928 51.787 31.233 1.00 62.64 114 HIS A N 1
ATOM 921 C CA . HIS A 1 150 ? 9.610 52.337 30.805 1.00 62.58 114 HIS A CA 1
ATOM 922 C C . HIS A 1 150 ? 9.720 53.314 29.598 1.00 55.90 114 HIS A C 1
ATOM 923 O O . HIS A 1 150 ? 10.114 54.481 29.739 1.00 49.05 114 HIS A O 1
ATOM 930 N N . ILE A 1 151 ? 9.370 52.828 28.413 1.00 52.41 115 ILE A N 1
ATOM 931 C CA . ILE A 1 151 ? 9.586 53.611 27.199 1.00 55.88 115 ILE A CA 1
ATOM 932 C C . ILE A 1 151 ? 8.322 54.425 26.947 1.00 57.25 115 ILE A C 1
ATOM 933 O O . ILE A 1 151 ? 7.269 53.876 26.622 1.00 62.75 115 ILE A O 1
ATOM 946 N N . LYS A 1 153 ? 5.739 57.098 25.327 1.00 71.36 117 LYS A N 1
ATOM 947 C CA . LYS A 1 153 ? 5.330 57.645 24.020 1.00 79.07 117 LYS A CA 1
ATOM 948 C C . LYS A 1 153 ? 5.425 59.178 24.064 1.00 76.54 117 LYS A C 1
ATOM 949 O O . LYS A 1 153 ? 5.635 59.750 25.135 1.00 77.43 117 LYS A O 1
ATOM 955 N N . ASP A 1 154 ? 5.256 59.830 22.916 1.00 74.02 118 ASP A N 1
ATOM 956 C CA . ASP A 1 154 ? 5.566 61.259 22.788 1.00 77.70 118 ASP A CA 1
ATOM 957 C C . ASP A 1 154 ? 4.925 62.155 23.824 1.00 74.84 118 ASP A C 1
ATOM 958 O O . ASP A 1 154 ? 5.591 63.052 24.321 1.00 83.06 118 ASP A O 1
ATOM 963 N N . LYS A 1 155 ? 3.648 61.953 24.119 1.00 66.58 119 LYS A N 1
ATOM 964 C CA . LYS A 1 155 ? 2.979 62.804 25.097 1.00 66.01 119 LYS A CA 1
ATOM 965 C C . LYS A 1 155 ? 2.468 62.062 26.318 1.00 63.64 119 LYS A C 1
ATOM 966 O O . LYS A 1 155 ? 1.613 62.544 27.055 1.00 60.09 119 LYS A O 1
ATOM 972 N N . GLU A 1 156 ? 3.075 60.911 26.575 1.00 68.78 120 GLU A N 1
ATOM 973 C CA . GLU A 1 156 ? 2.604 59.978 27.601 1.00 66.53 120 GLU A CA 1
ATOM 974 C C . GLU A 1 156 ? 2.717 60.588 28.982 1.00 61.84 120 GLU A C 1
ATOM 975 O O . GLU A 1 156 ? 3.637 61.353 29.279 1.00 59.73 120 GLU A O 1
ATOM 981 N N . VAL A 1 157 ? 1.773 60.235 29.830 1.00 60.56 121 VAL A N 1
ATOM 982 C CA . VAL A 1 157 ? 1.790 60.696 31.209 1.00 60.59 121 VAL A CA 1
ATOM 983 C C . VAL A 1 157 ? 2.073 59.488 32.076 1.00 60.39 121 VAL A C 1
ATOM 984 O O . VAL A 1 157 ? 1.723 58.366 31.729 1.00 63.34 121 VAL A O 1
ATOM 988 N N . TYR A 1 158 ? 2.771 59.727 33.171 1.00 63.31 122 TYR A N 1
ATOM 989 C CA . TYR A 1 158 ? 3.037 58.705 34.161 1.00 68.38 122 TYR A CA 1
ATOM 990 C C . TYR A 1 158 ? 2.517 59.319 35.414 1.00 69.39 122 TYR A C 1
ATOM 991 O O . TYR A 1 158 ? 3.067 60.312 35.880 1.00 68.19 122 TYR A O 1
ATOM 1000 N N . LYS A 1 159 ? 1.423 58.758 35.918 1.00 76.29 123 LYS A N 1
ATOM 1001 C CA . LYS A 1 159 ? 0.818 59.233 37.145 1.00 77.67 123 LYS A CA 1
ATOM 1002 C C . LYS A 1 159 ? 1.281 58.290 38.253 1.00 76.42 123 LYS A C 1
ATOM 1003 O O . LYS A 1 159 ? 1.419 57.083 38.044 1.00 74.01 123 LYS A O 1
ATOM 1009 N N . ASP A 1 160 ? 1.580 58.900 39.395 1.00 79.93 124 ASP A N 1
ATOM 1010 C CA . ASP A 1 160 ? 2.104 58.280 40.598 1.00 81.30 124 ASP A CA 1
ATOM 1011 C C . ASP A 1 160 ? 1.093 58.657 41.671 1.00 84.18 124 ASP A C 1
ATOM 1012 O O . ASP A 1 160 ? 0.125 59.359 41.398 1.00 80.80 124 ASP A O 1
ATOM 1017 N N . LYS A 1 161 ? 1.325 58.210 42.897 1.00 97.05 125 LYS A N 1
ATOM 1018 C CA . LYS A 1 161 ? 0.523 58.648 44.061 1.00 98.49 125 LYS A CA 1
ATOM 1019 C C . LYS A 1 161 ? 0.640 60.171 44.226 1.00 97.67 125 LYS A C 1
ATOM 1020 O O . LYS A 1 161 ? -0.346 60.873 44.415 1.00 92.79 125 LYS A O 1
ATOM 1026 N N . ILE A 1 162 ? 1.869 60.656 44.084 1.00 99.15 126 ILE A N 1
ATOM 1027 C CA . ILE A 1 162 ? 2.266 61.999 44.470 1.00 93.47 126 ILE A CA 1
ATOM 1028 C C . ILE A 1 162 ? 2.532 62.894 43.244 1.00 95.39 126 ILE A C 1
ATOM 1029 O O . ILE A 1 162 ? 2.063 64.036 43.193 1.00 98.30 126 ILE A O 1
ATOM 1034 N N . ILE A 1 163 ? 3.296 62.375 42.281 1.00 86.37 127 ILE A N 1
ATOM 1035 C CA . ILE A 1 163 ? 3.733 63.126 41.086 1.00 84.13 127 ILE A CA 1
ATOM 1036 C C . ILE A 1 163 ? 3.005 62.725 39.785 1.00 75.27 127 ILE A C 1
ATOM 1037 O O . ILE A 1 163 ? 2.444 61.648 39.686 1.00 73.40 127 ILE A O 1
ATOM 1042 N N . ALA A 1 164 ? 3.026 63.609 38.796 1.00 69.95 128 ALA A N 1
ATOM 1043 C CA . ALA A 1 164 ? 2.627 63.280 37.427 1.00 66.05 128 ALA A CA 1
ATOM 1044 C C . ALA A 1 164 ? 3.617 63.889 36.444 1.00 63.19 128 ALA A C 1
ATOM 1045 O O . ALA A 1 164 ? 4.048 65.053 36.588 1.00 55.97 128 ALA A O 1
ATOM 1047 N N . VAL A 1 165 ? 3.961 63.093 35.435 1.00 61.21 129 VAL A N 1
ATOM 1048 C CA . VAL A 1 165 ? 5.108 63.375 34.568 1.00 61.35 129 VAL A CA 1
ATOM 1049 C C . VAL A 1 165 ? 4.769 63.060 33.120 1.00 61.93 129 VAL A C 1
ATOM 1050 O O . VAL A 1 165 ? 4.762 61.896 32.718 1.00 74.69 129 VAL A O 1
ATOM 1054 N N . LYS A 1 166 ? 4.476 64.097 32.346 1.00 61.63 130 LYS A N 1
ATOM 1055 C CA . LYS A 1 166 ? 4.270 63.964 30.902 1.00 60.4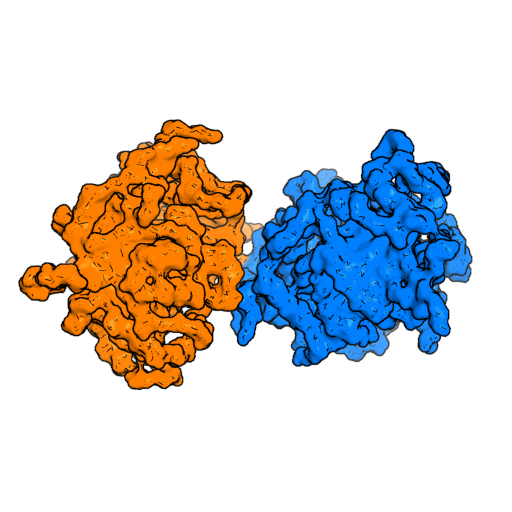1 130 LYS A CA 1
ATOM 1056 C C . LYS A 1 166 ? 5.609 64.188 30.201 1.00 60.54 130 LYS A C 1
ATOM 1057 O O . LYS A 1 166 ? 6.369 65.086 30.579 1.00 60.06 130 LYS A O 1
ATOM 1063 N N . SER A 1 167 ? 5.887 63.366 29.191 1.00 61.56 131 SER A N 1
ATOM 1064 C CA . SER A 1 167 ? 7.100 63.481 28.362 1.00 60.97 131 SER A CA 1
ATOM 1065 C C . SER A 1 167 ? 6.827 64.252 27.076 1.00 61.51 131 SER A C 1
ATOM 1066 O O . SER A 1 167 ? 5.697 64.364 26.643 1.00 63.20 131 SER A O 1
ATOM 1069 N N . PHE A 1 168 ? 7.867 64.816 26.491 1.00 63.61 132 PHE A N 1
ATOM 1070 C CA . PHE A 1 168 ? 7.794 65.331 25.127 1.00 65.28 132 PHE A CA 1
ATOM 1071 C C . PHE A 1 168 ? 9.078 64.934 24.455 1.00 64.09 132 PHE A C 1
ATOM 1072 O O . PHE A 1 168 ? 10.146 65.099 25.054 1.00 65.06 132 PHE A O 1
ATOM 1080 N N . ASN A 1 169 ? 8.977 64.412 23.232 1.00 60.84 133 ASN A N 1
ATOM 1081 C CA . ASN A 1 169 ? 10.152 64.037 22.456 1.00 60.03 133 ASN A CA 1
ATOM 1082 C C . ASN A 1 169 ? 10.329 65.035 21.334 1.00 56.71 133 ASN A C 1
ATOM 1083 O O . ASN A 1 169 ? 9.595 65.006 20.356 1.00 60.05 133 ASN A O 1
ATOM 1088 N N . VAL A 1 170 ? 11.299 65.928 21.477 1.00 55.55 134 VAL A N 1
ATOM 1089 C CA . VAL A 1 170 ? 11.783 66.703 20.334 1.00 56.62 134 VAL A CA 1
ATOM 1090 C C . VAL A 1 170 ? 12.661 65.786 19.476 1.00 56.63 134 VAL A C 1
ATOM 1091 O O . VAL A 1 170 ? 13.507 65.083 20.025 1.00 56.26 134 VAL A O 1
ATOM 1095 N N . LEU A 1 171 ? 12.431 65.786 18.158 1.00 57.00 135 LEU A N 1
ATOM 1096 C CA . LEU A 1 171 ? 13.282 65.088 17.167 1.00 57.69 135 LEU A CA 1
ATOM 1097 C C . LEU A 1 171 ? 14.160 66.088 16.447 1.00 61.47 135 LEU A C 1
ATOM 1098 O O . LEU A 1 171 ? 13.681 66.857 15.602 1.00 58.37 135 LEU A O 1
ATOM 1103 N N . LYS A 1 172 ? 15.452 66.049 16.760 1.00 69.51 136 LYS A N 1
ATOM 1104 C CA . LYS A 1 172 ? 16.467 66.907 16.140 1.00 72.21 136 LYS A CA 1
ATOM 1105 C C . LYS A 1 172 ? 16.046 67.572 14.817 1.00 71.34 136 LYS A C 1
ATOM 1106 O O . LYS A 1 172 ? 15.948 68.781 14.758 1.00 70.23 136 LYS A O 1
ATOM 1112 N N . ASN A 1 173 ? 15.775 66.772 13.789 1.00 80.02 137 ASN A N 1
ATOM 1113 C CA . ASN A 1 173 ? 15.409 67.286 12.447 1.00 87.27 137 ASN A CA 1
ATOM 1114 C C . ASN A 1 173 ? 13.913 67.109 12.096 1.00 93.37 137 ASN A C 1
ATOM 1115 O O . ASN A 1 173 ? 13.245 68.080 11.747 1.00 92.86 137 ASN A O 1
ATOM 1120 N N . GLY A 1 174 ? 13.391 65.889 12.209 1.00 100.03 138 GLY A N 1
ATOM 1121 C CA . GLY A 1 174 ? 12.007 65.584 11.809 1.00 102.84 138 GLY A CA 1
ATOM 1122 C C . GLY A 1 174 ? 10.903 66.206 12.666 1.00 109.25 138 GLY A C 1
ATOM 1123 O O . GLY A 1 174 ? 11.124 67.193 13.380 1.00 100.35 138 GLY A O 1
ATOM 1124 N N . GLY A 1 175 ? 9.709 65.611 12.576 1.00 113.77 139 GLY A N 1
ATOM 1125 C CA . GLY A 1 175 ? 8.516 66.031 13.333 1.00 109.59 139 GLY A CA 1
ATOM 1126 C C . GLY A 1 175 ? 7.975 64.950 14.261 1.00 111.07 139 GLY A C 1
ATOM 1127 O O . GLY A 1 175 ? 8.122 65.059 15.478 1.00 109.96 139 GLY A O 1
ATOM 1128 N N . GLU A 1 176 ? 7.357 63.913 13.678 1.00 112.18 140 GLU A N 1
ATOM 1129 C CA . GLU A 1 176 ? 6.678 62.824 14.427 1.00 117.23 140 GLU A CA 1
ATOM 1130 C C . GLU A 1 176 ? 7.298 61.425 14.198 1.00 119.77 140 GLU A C 1
ATOM 1131 O O . GLU A 1 176 ? 7.687 61.082 13.082 1.00 114.67 140 GLU A O 1
ATOM 1137 N N . ASP A 1 177 ? 7.328 60.623 15.266 1.00 123.47 141 ASP A N 1
ATOM 1138 C CA . ASP A 1 177 ? 7.983 59.307 15.300 1.00 123.24 141 ASP A CA 1
ATOM 1139 C C . ASP A 1 177 ? 7.061 58.153 14.815 1.00 132.40 141 ASP A C 1
ATOM 1140 O O . ASP A 1 177 ? 6.124 57.769 15.524 1.00 127.65 141 ASP A O 1
ATOM 1145 N N . ARG A 1 178 ? 7.354 57.595 13.630 1.00 140.34 142 ARG A N 1
ATOM 1146 C CA . ARG A 1 178 ? 6.519 56.540 12.983 1.00 139.79 142 ARG A CA 1
ATOM 1147 C C . ARG A 1 178 ? 6.896 55.086 13.371 1.00 139.03 142 ARG A C 1
ATOM 1148 O O . ARG A 1 178 ? 6.367 54.592 14.370 1.00 140.49 142 ARG A O 1
ATOM 1156 N N . LEU A 1 179 ? 7.771 54.403 12.612 1.00 139.30 143 LEU A N 1
ATOM 1157 C CA . LEU A 1 179 ? 8.131 52.985 12.920 1.00 137.54 143 LEU A CA 1
ATOM 1158 C C . LEU A 1 179 ? 8.932 52.901 14.215 1.00 139.35 143 LEU A C 1
ATOM 1159 O O . LEU A 1 179 ? 8.725 51.984 15.011 1.00 140.28 143 LEU A O 1
ATOM 1164 N N . GLY A 1 180 ? 9.852 53.850 14.394 1.00 135.01 144 GLY A N 1
ATOM 1165 C CA . GLY A 1 180 ? 10.580 54.035 15.652 1.00 131.03 144 GLY A CA 1
ATOM 1166 C C . GLY A 1 180 ? 12.058 53.767 15.475 1.00 124.87 144 GLY A C 1
ATOM 1167 O O . GLY A 1 180 ? 12.818 54.664 15.114 1.00 140.37 144 GLY A O 1
ATOM 1168 N N . VAL A 1 181 ? 12.453 52.524 15.723 1.00 102.58 145 VAL A N 1
ATOM 1169 C CA . VAL A 1 181 ? 13.861 52.114 15.621 1.00 92.94 145 VAL A CA 1
ATOM 1170 C C . VAL A 1 181 ? 13.997 50.597 15.480 1.00 85.26 145 VAL A C 1
ATOM 1171 O O . VAL A 1 181 ? 14.700 50.105 14.592 1.00 83.05 145 VAL A O 1
ATOM 1175 N N . PHE A 1 182 ? 13.311 49.872 16.347 1.00 76.39 146 PHE A N 1
ATOM 1176 C CA . PHE A 1 182 ? 13.295 48.431 16.324 1.00 79.13 146 PHE A CA 1
ATOM 1177 C C . PHE A 1 182 ? 11.892 47.918 16.004 1.00 86.26 146 PHE A C 1
ATOM 1178 O O . PHE A 1 182 ? 10.901 48.483 16.468 1.00 92.99 146 PHE A O 1
ATOM 1186 N N . ASP A 1 183 ? 11.813 46.831 15.238 1.00 88.34 147 ASP A N 1
ATOM 1187 C CA . ASP A 1 183 ? 10.555 46.083 15.088 1.00 83.65 147 ASP A CA 1
ATOM 1188 C C . ASP A 1 183 ? 10.154 45.411 16.410 1.00 84.85 147 ASP A C 1
ATOM 1189 O O . ASP A 1 183 ? 10.961 45.302 17.341 1.00 83.04 147 ASP A O 1
ATOM 1194 N N . SER A 1 184 ? 8.899 44.970 16.468 1.00 84.38 148 SER A N 1
ATOM 1195 C CA . SER A 1 184 ? 8.297 44.380 17.674 1.00 79.57 148 SER A CA 1
ATOM 1196 C C . SER A 1 184 ? 8.938 43.065 18.141 1.00 77.14 148 SER A C 1
ATOM 1197 O O . SER A 1 184 ? 8.790 42.688 19.300 1.00 75.01 148 SER A O 1
ATOM 1200 N N . PHE A 1 185 ? 9.633 42.375 17.238 1.00 78.81 149 PHE A N 1
ATOM 1201 C CA . PHE A 1 185 ? 10.446 41.195 17.581 1.00 81.52 149 PHE A CA 1
ATOM 1202 C C . PHE A 1 185 ? 11.781 41.619 18.229 1.00 82.54 149 PHE A C 1
ATOM 1203 O O . PHE A 1 185 ? 12.198 41.060 19.260 1.00 79.24 149 PHE A O 1
ATOM 1211 N N . GLN A 1 186 ? 12.427 42.615 17.612 1.00 80.65 150 GLN A N 1
ATOM 1212 C CA . GLN A 1 186 ? 13.667 43.227 18.112 1.00 72.67 150 GLN A CA 1
ATOM 1213 C C . GLN A 1 186 ? 13.474 43.860 19.500 1.00 72.71 150 GLN A C 1
ATOM 1214 O O . GLN A 1 186 ? 14.282 43.626 20.399 1.00 62.34 150 GLN A O 1
ATOM 1220 N N . LYS A 1 187 ? 12.406 44.648 19.668 1.00 74.43 151 LYS A N 1
ATOM 1221 C CA . LYS A 1 187 ? 12.044 45.200 20.983 1.00 73.85 151 LYS A CA 1
ATOM 1222 C C . LYS A 1 187 ? 11.857 44.089 21.993 1.00 72.83 151 LYS A C 1
ATOM 1223 O O . LYS A 1 187 ? 12.236 44.247 23.141 1.00 80.76 151 LYS A O 1
ATOM 1229 N N . GLY A 1 188 ? 11.251 42.983 21.567 1.00 72.09 152 GLY A N 1
ATOM 1230 C CA . GLY A 1 188 ? 10.979 41.845 22.446 1.00 72.52 152 GLY A CA 1
ATOM 1231 C C . GLY A 1 188 ? 12.227 41.189 22.999 1.00 74.29 152 GLY A C 1
ATOM 1232 O O . GLY A 1 188 ? 12.338 40.982 24.212 1.00 71.16 152 GLY A O 1
ATOM 1233 N N . VAL A 1 189 ? 13.162 40.863 22.107 1.00 76.07 153 VAL A N 1
ATOM 1234 C CA . VAL A 1 189 ? 14.411 40.191 22.518 1.00 79.38 153 VAL A CA 1
ATOM 1235 C C . VAL A 1 189 ? 15.325 41.059 23.376 1.00 79.94 153 VAL A C 1
ATOM 1236 O O . VAL A 1 189 ? 15.977 40.538 24.269 1.00 80.42 153 VAL A O 1
ATOM 1240 N N . LEU A 1 190 ? 15.368 42.366 23.097 1.00 79.39 154 LEU A N 1
ATOM 1241 C CA . LEU A 1 190 ? 16.108 43.345 23.923 1.00 72.06 154 LEU A CA 1
ATOM 1242 C C . LEU A 1 190 ? 15.572 43.382 25.355 1.00 70.77 154 LEU A C 1
ATOM 1243 O O . LEU A 1 190 ? 16.347 43.337 26.305 1.00 70.02 154 LEU A O 1
ATOM 1248 N N . ARG A 1 191 ? 14.250 43.448 25.497 1.00 72.34 155 ARG A N 1
ATOM 1249 C CA . ARG A 1 191 ? 13.594 43.360 26.818 1.00 75.52 155 ARG A CA 1
ATOM 1250 C C . ARG A 1 191 ? 13.917 42.059 27.544 1.00 70.00 155 ARG A C 1
ATOM 1251 O O . ARG A 1 191 ? 13.985 42.030 28.772 1.00 68.00 155 ARG A O 1
ATOM 1259 N N . SER A 1 192 ? 14.086 40.989 26.778 1.00 66.31 156 SER A N 1
ATOM 1260 C CA . SER A 1 192 ? 14.438 39.693 27.336 1.00 69.13 156 SER A CA 1
ATOM 1261 C C . SER A 1 192 ? 15.862 39.680 27.861 1.00 62.52 156 SER A C 1
ATOM 1262 O O . SER A 1 192 ? 16.139 39.104 28.911 1.00 57.10 156 SER A O 1
ATOM 1265 N N . ILE A 1 193 ? 16.759 40.335 27.136 1.00 63.28 157 ILE A N 1
ATOM 1266 C CA . ILE A 1 193 ? 18.140 40.477 27.597 1.00 65.83 157 ILE A CA 1
ATOM 1267 C C . ILE A 1 193 ? 18.146 41.237 28.941 1.00 70.53 157 ILE A C 1
ATOM 1268 O O . ILE A 1 193 ? 18.803 40.825 29.892 1.00 72.58 157 ILE A O 1
ATOM 1273 N N . VAL A 1 194 ? 17.387 42.324 29.021 1.00 77.26 158 VAL A N 1
ATOM 1274 C CA . VAL A 1 194 ? 17.292 43.112 30.269 1.00 80.24 158 VAL A CA 1
ATOM 1275 C C . VAL A 1 194 ? 16.781 42.244 31.413 1.00 84.23 158 VAL A C 1
ATOM 1276 O O . VAL A 1 194 ? 17.277 42.334 32.536 1.00 88.52 158 VAL A O 1
ATOM 1280 N N . ALA A 1 195 ? 15.814 41.386 31.116 1.00 84.45 159 ALA A N 1
ATOM 1281 C CA . ALA A 1 195 ? 15.262 40.497 32.118 1.00 81.16 159 ALA A CA 1
ATOM 1282 C C . ALA A 1 195 ? 16.314 39.500 32.591 1.00 79.50 159 ALA A C 1
ATOM 1283 O O . ALA A 1 195 ? 16.463 39.298 33.790 1.00 79.55 159 ALA A O 1
ATOM 1285 N N . LYS A 1 196 ? 17.064 38.909 31.662 1.00 85.83 160 LYS A N 1
ATOM 1286 C CA . LYS A 1 196 ? 18.180 37.994 32.021 1.00 93.34 160 LYS A CA 1
ATOM 1287 C C . LYS A 1 196 ? 19.265 38.673 32.873 1.00 89.01 160 LYS A C 1
ATOM 1288 O O . LYS A 1 196 ? 19.892 38.015 33.696 1.00 88.98 160 LYS A O 1
ATOM 1302 N N . PHE A 1 198 ? 18.732 41.205 35.181 1.00 79.70 162 PHE A N 1
ATOM 1303 C CA . PHE A 1 198 ? 18.249 41.480 36.563 1.00 80.15 162 PHE A CA 1
ATOM 1304 C C . PHE A 1 198 ? 17.117 40.528 36.993 1.00 86.40 162 PHE A C 1
ATOM 1305 O O . PHE A 1 198 ? 15.965 40.942 37.179 1.00 84.04 162 PHE A O 1
ATOM 1313 N N . PRO A 1 199 ? 17.453 39.240 37.186 1.00 98.74 163 PRO A N 1
ATOM 1314 C CA . PRO A 1 199 ? 16.457 38.213 37.482 1.00 102.63 163 PRO A CA 1
ATOM 1315 C C . PRO A 1 199 ? 15.960 38.251 38.928 1.00 104.43 163 PRO A C 1
ATOM 1316 O O . PRO A 1 199 ? 16.565 38.913 39.783 1.00 98.58 163 PRO A O 1
ATOM 1320 N N . LYS A 1 200 ? 14.878 37.521 39.192 1.00 106.72 164 LYS A N 1
ATOM 1321 C CA . LYS A 1 200 ? 14.290 37.489 40.530 1.00 110.86 164 LYS A CA 1
ATOM 1322 C C . LYS A 1 200 ? 15.181 36.735 41.536 1.00 115.08 164 LYS A C 1
ATOM 1323 O O . LYS A 1 200 ? 15.514 37.286 42.588 1.00 113.27 164 LYS A O 1
ATOM 1329 N N . HIS A 1 201 ? 15.571 35.499 41.199 1.00 120.22 165 HIS A N 1
ATOM 1330 C CA . HIS A 1 201 ? 16.353 34.620 42.106 1.00 120.49 165 HIS A CA 1
ATOM 1331 C C . HIS A 1 201 ? 17.739 34.302 41.555 1.00 121.35 165 HIS A C 1
ATOM 1332 O O . HIS A 1 201 ? 17.945 34.298 40.335 1.00 118.18 165 HIS A O 1
ATOM 1339 N N . ALA A 1 202 ? 18.665 34.004 42.469 1.00 122.03 166 ALA A N 1
ATOM 1340 C CA . ALA A 1 202 ? 20.076 33.751 42.142 1.00 127.34 166 ALA A CA 1
ATOM 1341 C C . ALA A 1 202 ? 20.227 32.561 41.185 1.00 135.59 166 ALA A C 1
ATOM 1342 O O . ALA A 1 202 ? 19.561 31.545 41.378 1.00 141.04 166 ALA A O 1
ATOM 1344 N N . PRO A 1 203 ? 21.094 32.675 40.154 1.00 147.09 167 PRO A N 1
ATOM 1345 C CA . PRO A 1 203 ? 21.178 31.601 39.143 1.00 160.98 167 PRO A CA 1
ATOM 1346 C C . PRO A 1 203 ? 21.957 30.348 39.610 1.00 171.19 167 PR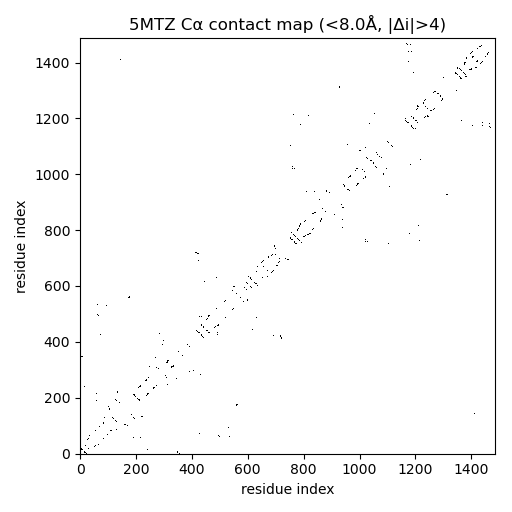O A C 1
ATOM 1347 O O . PRO A 1 203 ? 21.335 29.317 39.891 1.00 176.68 167 PRO A O 1
ATOM 1351 N N . THR A 1 204 ? 23.290 30.430 39.652 1.00 172.15 168 THR A N 1
ATOM 1352 C CA . THR A 1 204 ? 24.165 29.441 40.296 1.00 165.39 168 THR A CA 1
ATOM 1353 C C . THR A 1 204 ? 25.284 30.229 41.004 1.00 164.88 168 THR A C 1
ATOM 1354 O O . THR A 1 204 ? 25.590 31.356 40.607 1.00 156.14 168 THR A O 1
ATOM 1358 N N . ASP A 1 205 ? 25.874 29.650 42.053 1.00 168.13 169 ASP A N 1
ATOM 1359 C CA . ASP A 1 205 ? 26.881 30.359 42.888 1.00 166.66 169 ASP A CA 1
ATOM 1360 C C . ASP A 1 205 ? 28.202 30.694 42.180 1.00 162.77 169 ASP A C 1
ATOM 1361 O O . ASP A 1 205 ? 28.865 31.669 42.544 1.00 150.39 169 ASP A O 1
ATOM 1366 N N . ARG A 1 206 ? 28.575 29.873 41.197 1.00 166.55 170 ARG A N 1
ATOM 1367 C CA . ARG A 1 206 ? 29.756 30.101 40.352 1.00 161.06 170 ARG A CA 1
ATOM 1368 C C . ARG A 1 206 ? 29.288 30.469 38.936 1.00 158.54 170 ARG A C 1
ATOM 1369 O O . ARG A 1 206 ? 29.425 29.676 37.997 1.00 154.93 170 ARG A O 1
ATOM 1377 N N . TYR A 1 207 ? 28.715 31.674 38.819 1.00 157.48 171 TYR A N 1
ATOM 1378 C CA . TYR A 1 207 ? 28.242 32.250 37.531 1.00 148.85 171 TYR A CA 1
ATOM 1379 C C . TYR A 1 207 ? 28.938 33.569 37.156 1.00 144.50 171 TYR A C 1
ATOM 1380 O O . TYR A 1 207 ? 28.692 34.620 37.769 1.00 125.56 171 TYR A O 1
ATOM 1389 N N . ASP A 1 208 ? 29.780 33.501 36.127 1.00 149.21 172 ASP A N 1
ATOM 1390 C CA . ASP A 1 208 ? 30.422 34.682 35.553 1.00 149.82 172 ASP A CA 1
ATOM 1391 C C . ASP A 1 208 ? 29.714 34.995 34.227 1.00 142.29 172 ASP A C 1
ATOM 1392 O O . ASP A 1 208 ? 29.671 34.126 33.342 1.00 132.70 172 ASP A O 1
ATOM 1397 N N . PRO A 1 209 ? 29.124 36.212 34.096 1.00 132.15 173 PRO A N 1
ATOM 1398 C CA . PRO A 1 209 ? 28.582 36.664 32.803 1.00 122.65 173 PRO A CA 1
ATOM 1399 C C . PRO A 1 209 ? 29.591 36.630 31.633 1.00 120.12 173 PRO A C 1
ATOM 1400 O O . PRO A 1 209 ? 29.196 36.376 30.492 1.00 124.17 173 PRO A O 1
ATOM 1404 N N . SER A 1 210 ? 30.868 36.880 31.927 1.00 119.00 174 SER A N 1
ATOM 1405 C CA . SER A 1 210 ? 31.963 36.780 30.942 1.00 119.55 174 SER A CA 1
ATOM 1406 C C . SER A 1 210 ? 32.086 35.404 30.277 1.00 118.95 174 SER A C 1
ATOM 1407 O O . SER A 1 210 ? 32.346 35.315 29.074 1.00 113.73 174 SER A O 1
ATOM 1410 N N . SER A 1 211 ? 31.879 34.353 31.074 1.00 120.51 175 SER A N 1
ATOM 1411 C CA . SER A 1 211 ? 32.066 32.955 30.664 1.00 118.96 175 SER A CA 1
ATOM 1412 C C . SER A 1 211 ? 30.754 32.184 30.356 1.00 120.53 175 SER A C 1
ATOM 1413 O O . SER A 1 211 ? 30.733 30.947 30.371 1.00 115.07 175 SER A O 1
ATOM 1416 N N . ASP A 1 212 ? 29.678 32.914 30.060 1.00 120.34 176 ASP A N 1
ATOM 1417 C CA . ASP A 1 212 ? 28.396 32.324 29.674 1.00 119.97 176 ASP A CA 1
ATOM 1418 C C . ASP A 1 212 ? 28.270 32.444 28.151 1.00 118.34 176 ASP A C 1
ATOM 1419 O O . ASP A 1 212 ? 28.510 33.528 27.616 1.00 115.04 176 ASP A O 1
ATOM 1424 N N . PRO A 1 213 ? 27.907 31.345 27.444 1.00 124.54 177 PRO A N 1
ATOM 1425 C CA . PRO A 1 213 ? 27.736 31.435 25.974 1.00 123.86 177 PRO A CA 1
ATOM 1426 C C . PRO A 1 213 ? 26.455 32.150 25.471 1.00 120.88 177 PRO A C 1
ATOM 1427 O O . PRO A 1 213 ? 26.491 32.759 24.397 1.00 117.25 177 PRO A O 1
ATOM 1431 N N . HIS A 1 214 ? 25.357 32.068 26.234 1.00 118.97 178 HIS A N 1
ATOM 1432 C CA . HIS A 1 214 ? 24.026 32.573 25.810 1.00 120.31 178 HIS A CA 1
ATOM 1433 C C . HIS A 1 214 ? 23.903 34.102 25.702 1.00 125.55 178 HIS A C 1
ATOM 1434 O O . HIS A 1 214 ? 22.955 34.604 25.087 1.00 129.47 178 HIS A O 1
ATOM 1441 N N . LEU A 1 215 ? 24.851 34.821 26.308 1.00 117.15 179 LEU A N 1
ATOM 1442 C CA . LEU A 1 215 ? 24.974 36.281 26.188 1.00 101.36 179 LEU A CA 1
ATOM 1443 C C . LEU A 1 215 ? 25.688 36.778 24.925 1.00 94.06 179 LEU A C 1
ATOM 1444 O O . LEU A 1 215 ? 25.697 37.979 24.654 1.00 93.38 179 LEU A O 1
ATOM 1449 N N . ASN A 1 216 ? 26.288 35.876 24.157 1.00 89.85 180 ASN A N 1
ATOM 1450 C CA . ASN A 1 216 ? 26.917 36.245 22.899 1.00 90.33 180 ASN A CA 1
ATOM 1451 C C . ASN A 1 216 ? 25.861 36.334 21.791 1.00 83.56 180 ASN A C 1
ATOM 1452 O O . ASN A 1 216 ? 25.839 35.527 20.869 1.00 86.62 180 ASN A O 1
ATOM 1457 N N . VAL A 1 217 ? 25.012 37.354 21.886 1.00 81.61 181 VAL A N 1
ATOM 1458 C CA . VAL A 1 217 ? 23.896 37.587 20.941 1.00 82.46 181 VAL A CA 1
ATOM 1459 C C . VAL A 1 217 ? 24.261 38.708 19.957 1.00 79.34 181 VAL A C 1
ATOM 1460 O O . VAL A 1 217 ? 25.016 39.620 20.291 1.00 88.85 181 VAL A O 1
ATOM 1464 N N . GLU A 1 218 ? 23.728 38.627 18.746 1.00 74.12 182 GLU A N 1
ATOM 1465 C CA . GLU A 1 218 ? 23.881 39.685 17.758 1.00 74.51 182 GLU A CA 1
ATOM 1466 C C . GLU A 1 218 ? 22.761 40.698 17.978 1.00 73.67 182 GLU A C 1
ATOM 1467 O O . GLU A 1 218 ? 21.625 40.474 17.560 1.00 73.80 182 GLU A O 1
ATOM 1473 N N . LEU A 1 219 ? 23.077 41.812 18.635 1.00 71.65 183 LEU A N 1
ATOM 1474 C CA . LEU A 1 219 ? 22.094 42.875 18.855 1.00 68.23 183 LEU A CA 1
ATOM 1475 C C . LEU A 1 219 ? 21.570 43.488 17.542 1.00 69.77 183 LEU A C 1
ATOM 1476 O O . LEU A 1 219 ? 22.292 43.523 16.540 1.00 67.16 183 LEU A O 1
ATOM 1481 N N . PRO A 1 220 ? 20.309 43.968 17.545 1.00 70.13 184 PRO A N 1
ATOM 1482 C CA . PRO A 1 220 ? 19.696 44.502 16.334 1.00 72.81 184 PRO A CA 1
ATOM 1483 C C . PRO A 1 220 ? 20.430 45.697 15.772 1.00 77.73 184 PRO A C 1
ATOM 1484 O O . PRO A 1 220 ? 21.025 46.462 16.517 1.00 83.67 184 PRO A O 1
ATOM 1488 N N . ASP A 1 221 ? 20.345 45.855 14.459 1.00 87.63 185 ASP A N 1
ATOM 1489 C CA . ASP A 1 221 ? 21.143 46.828 13.721 1.00 93.77 185 ASP A CA 1
ATOM 1490 C C . ASP A 1 221 ? 20.502 48.189 13.853 1.00 94.83 185 ASP A C 1
ATOM 1491 O O . ASP A 1 221 ? 19.278 48.297 13.854 1.00 101.69 185 ASP A O 1
ATOM 1496 N N . LEU A 1 222 ? 21.326 49.225 13.974 1.00 97.87 186 LEU A N 1
ATOM 1497 C CA . LEU A 1 222 ? 20.838 50.600 14.122 1.00 98.22 186 LEU A CA 1
ATOM 1498 C C . LEU A 1 222 ? 20.846 51.316 12.773 1.00 108.86 186 LEU A C 1
ATOM 1499 O O . LEU A 1 222 ? 21.809 51.995 12.406 1.00 113.85 186 LEU A O 1
ATOM 1504 N N . ASP A 1 223 ? 19.751 51.104 12.041 1.00 118.69 187 ASP A N 1
ATOM 1505 C CA . ASP A 1 223 ? 19.512 51.661 10.699 1.00 120.58 187 ASP A CA 1
ATOM 1506 C C . ASP A 1 223 ? 18.369 52.663 10.699 1.00 114.94 187 ASP A C 1
ATOM 1507 O O . ASP A 1 223 ? 18.442 53.691 10.021 1.00 111.58 187 ASP A O 1
ATOM 1512 N N . ALA A 1 224 ? 17.302 52.319 11.427 1.00 114.08 188 ALA A N 1
ATOM 1513 C CA . ALA A 1 224 ? 16.172 53.216 11.710 1.00 107.44 188 ALA A CA 1
ATOM 1514 C C . ALA A 1 224 ? 16.354 54.038 13.005 1.00 104.75 188 ALA A C 1
ATOM 1515 O O . ALA A 1 224 ? 15.368 54.353 13.678 1.00 99.43 188 ALA A O 1
ATOM 1517 N N . LYS A 1 225 ? 17.600 54.408 13.332 1.00 103.44 189 LYS A N 1
ATOM 1518 C CA . LYS A 1 225 ? 17.904 55.151 14.570 1.00 103.65 189 LYS A CA 1
ATOM 1519 C C . LYS A 1 225 ? 17.471 56.615 14.422 1.00 96.82 189 LYS A C 1
ATOM 1520 O O . LYS A 1 225 ? 17.480 57.153 13.317 1.00 88.93 189 LYS A O 1
ATOM 1526 N N . VAL A 1 226 ? 17.063 57.230 15.534 1.00 98.68 190 VAL A N 1
ATOM 1527 C CA . VAL A 1 226 ? 16.673 58.659 15.565 1.00 98.80 190 VAL A CA 1
ATOM 1528 C C . VAL A 1 226 ? 17.372 59.430 16.689 1.00 95.98 190 VAL A C 1
ATOM 1529 O O . VAL A 1 226 ? 17.599 58.912 17.797 1.00 93.91 190 VAL A O 1
ATOM 1533 N N . GLU A 1 227 ? 17.709 60.675 16.372 1.00 85.15 191 GLU A N 1
ATOM 1534 C CA . GLU A 1 227 ? 18.263 61.599 17.336 1.00 82.50 191 GLU A CA 1
ATOM 1535 C C . GLU A 1 227 ? 17.074 62.333 17.972 1.00 72.85 191 GLU A C 1
ATOM 1536 O O . GLU A 1 227 ? 16.361 63.082 17.296 1.00 65.20 191 GLU A O 1
ATOM 1542 N N . VAL A 1 228 ? 16.838 62.071 19.256 1.00 64.11 192 VAL A N 1
ATOM 1543 C CA . VAL A 1 228 ? 15.704 62.645 19.976 1.00 63.67 192 VAL A CA 1
ATOM 1544 C C . VAL A 1 228 ? 16.114 63.130 21.352 1.00 64.55 192 VAL A C 1
ATOM 1545 O O . VAL A 1 228 ? 16.835 62.450 22.070 1.00 67.02 192 VAL A O 1
ATOM 1549 N N . SER A 1 229 ? 15.644 64.314 21.720 1.00 67.16 193 SER A N 1
ATOM 1550 C CA . SER A 1 229 ? 15.752 64.760 23.092 1.00 65.78 193 SER A CA 1
ATOM 1551 C C . SER A 1 229 ? 14.432 64.426 23.708 1.00 64.17 193 SER A C 1
ATOM 1552 O O . SER A 1 229 ? 13.390 64.735 23.127 1.00 60.75 193 SER A O 1
ATOM 1555 N N . THR A 1 230 ? 14.489 63.789 24.871 1.00 63.28 194 THR A N 1
ATOM 1556 C CA . THR A 1 230 ? 13.321 63.597 25.715 1.00 60.19 194 THR A CA 1
ATOM 1557 C C . THR A 1 230 ? 13.329 64.699 26.764 1.00 58.90 194 THR A C 1
ATOM 1558 O O . THR A 1 230 ? 14.360 65.025 27.341 1.00 55.77 194 THR A O 1
ATOM 1562 N N . ASN A 1 231 ? 12.159 65.266 26.995 1.00 58.92 195 ASN A N 1
ATOM 1563 C CA . ASN A 1 231 ? 11.969 66.276 28.013 1.00 58.17 195 ASN A CA 1
ATOM 1564 C C . ASN A 1 231 ? 10.791 65.840 28.848 1.00 61.08 195 ASN A C 1
ATOM 1565 O O . ASN A 1 231 ? 10.148 64.846 28.529 1.00 64.82 195 ASN A O 1
ATOM 1570 N N . TYR A 1 232 ? 10.526 66.566 29.928 1.00 61.21 196 TYR A N 1
ATOM 1571 C CA . TYR A 1 232 ? 9.435 66.223 30.835 1.00 63.52 196 TYR A CA 1
ATOM 1572 C C . TYR A 1 232 ? 8.739 67.469 31.387 1.00 65.44 196 TYR A C 1
ATOM 1573 O O . TYR A 1 232 ? 9.393 68.502 31.610 1.00 63.61 196 TYR A O 1
ATOM 1582 N N . GLU A 1 233 ? 7.416 67.361 31.582 1.00 61.89 197 GLU A N 1
ATOM 1583 C CA . GLU A 1 233 ? 6.643 68.318 32.371 1.00 61.89 197 GLU A CA 1
ATOM 1584 C C . GLU A 1 233 ? 6.268 67.635 33.663 1.00 56.58 197 GLU A C 1
ATOM 1585 O O . GLU A 1 233 ? 5.674 66.578 33.626 1.00 57.93 197 GLU A O 1
ATOM 1591 N N . ILE A 1 234 ? 6.604 68.244 34.791 1.00 55.34 198 ILE A N 1
ATOM 1592 C CA . ILE A 1 234 ? 6.253 67.710 36.096 1.00 63.70 198 ILE A CA 1
ATOM 1593 C C . ILE A 1 234 ? 5.122 68.549 36.712 1.00 67.65 198 ILE A C 1
ATOM 1594 O O . ILE A 1 234 ? 5.286 69.754 36.924 1.00 63.43 198 ILE A O 1
ATOM 1599 N N . SER A 1 235 ? 3.984 67.907 36.995 1.00 71.82 199 SER A N 1
ATOM 1600 C CA . SER A 1 235 ? 2.909 68.505 37.820 1.00 71.53 199 SER A CA 1
ATOM 1601 C C . SER A 1 235 ? 2.850 67.785 39.150 1.00 72.63 199 SER A C 1
ATOM 1602 O O . SER A 1 235 ? 3.308 66.650 39.272 1.00 72.67 199 SER A O 1
ATOM 1605 N N . PHE A 1 236 ? 2.253 68.437 40.136 1.00 72.48 200 PHE A N 1
ATOM 1606 C CA . PHE A 1 236 ? 2.110 67.839 41.448 1.00 76.11 200 PHE A CA 1
ATOM 1607 C C . PHE A 1 236 ? 0.654 67.676 41.848 1.00 82.81 200 PHE A C 1
ATOM 1608 O O . PHE A 1 236 ? -0.203 68.471 41.463 1.00 96.12 200 PHE A O 1
ATOM 1616 N N . SER A 1 237 ? 0.394 66.630 42.629 1.00 87.60 201 SER A N 1
ATOM 1617 C CA . SER A 1 237 ? -0.946 66.306 43.086 1.00 85.93 201 SER A CA 1
ATOM 1618 C C . SER A 1 237 ? -1.427 67.392 44.048 1.00 82.00 201 SER A C 1
ATOM 1619 O O . SER A 1 237 ? -0.693 67.738 44.994 1.00 74.77 201 SER A O 1
ATOM 1622 N N . PRO A 1 238 ? -2.643 67.945 43.808 1.00 78.94 202 PRO A N 1
ATOM 1623 C CA . PRO A 1 238 ? -3.166 68.968 44.719 1.00 79.20 202 PRO A CA 1
ATOM 1624 C C . PRO A 1 238 ? -3.248 68.470 46.159 1.00 84.55 202 PRO A C 1
ATOM 1625 O O . PRO A 1 238 ? -3.449 67.270 46.384 1.00 92.80 202 PRO A O 1
ATOM 1629 N N . VAL A 1 239 ? -3.065 69.374 47.114 1.00 84.55 203 VAL A N 1
ATOM 1630 C CA . VAL A 1 239 ? -3.370 69.078 48.512 1.00 90.91 203 VAL A CA 1
ATOM 1631 C C . VAL A 1 239 ? -4.860 69.432 48.754 1.00 99.79 203 VAL A C 1
ATOM 1632 O O . VAL A 1 239 ? -5.418 70.300 48.074 1.00 97.79 203 VAL A O 1
ATOM 1636 N N . ARG A 1 240 ? -5.483 68.764 49.725 1.00 107.45 204 ARG A N 1
ATOM 1637 C CA . ARG A 1 240 ? -6.954 68.593 49.760 1.00 108.97 204 ARG A CA 1
ATOM 1638 C C . ARG A 1 240 ? -7.742 69.876 50.083 1.00 100.50 204 ARG A C 1
ATOM 1639 O O . ARG A 1 240 ? -7.788 70.346 51.220 1.00 96.14 204 ARG A O 1
ATOM 1647 N N . LEU A 1 282 ? -14.680 71.357 55.583 1.00 123.56 246 LEU A N 1
ATOM 1648 C CA . LEU A 1 282 ? -14.663 71.063 54.151 1.00 130.54 246 LEU A CA 1
ATOM 1649 C C . LEU A 1 282 ? -13.357 71.584 53.499 1.00 130.00 246 LEU A C 1
ATOM 1650 O O . LEU A 1 282 ? -12.560 70.772 53.040 1.00 121.72 246 LEU A O 1
ATOM 1655 N N . GLU A 1 283 ? -13.146 72.913 53.513 1.00 135.78 247 GLU A N 1
ATOM 1656 C CA . GLU A 1 283 ? -11.965 73.641 52.906 1.00 134.23 247 GLU A CA 1
ATOM 1657 C C . GLU A 1 283 ? -12.005 73.778 51.352 1.00 134.43 247 GLU A C 1
ATOM 1658 O O . GLU A 1 283 ? -12.968 73.329 50.716 1.00 128.45 247 GLU A O 1
ATOM 1664 N N . ASN A 1 284 ? -10.987 74.436 50.766 1.00 131.70 248 ASN A N 1
ATOM 1665 C CA . ASN A 1 284 ? -10.802 74.516 49.288 1.00 125.16 248 ASN A CA 1
ATOM 1666 C C . ASN A 1 284 ? -9.380 74.142 48.813 1.00 117.99 248 ASN A C 1
ATOM 1667 O O . ASN A 1 284 ? -8.385 74.446 49.487 1.00 104.02 248 ASN A O 1
ATOM 1672 N N . GLU A 1 285 ? -9.301 73.503 47.639 1.00 111.55 249 GLU A N 1
ATOM 1673 C CA . GLU A 1 285 ? -8.061 72.827 47.202 1.00 104.67 249 GLU A CA 1
ATOM 1674 C C . GLU A 1 285 ? -6.963 73.774 46.710 1.00 103.17 249 GLU A C 1
ATOM 1675 O O . GLU A 1 285 ? -7.193 74.645 45.863 1.00 104.87 249 GLU A O 1
ATOM 1681 N N . ARG A 1 286 ? -5.770 73.585 47.265 1.00 99.30 250 ARG A N 1
ATOM 1682 C CA . ARG A 1 286 ? -4.578 74.290 46.820 1.00 95.50 250 ARG A CA 1
ATOM 1683 C C . ARG A 1 286 ? -3.847 73.489 45.742 1.00 93.95 250 ARG A C 1
ATOM 1684 O O . ARG A 1 286 ? -3.835 72.256 45.771 1.00 89.08 250 ARG A O 1
ATOM 1692 N N . HIS A 1 287 ? -3.241 74.220 44.803 1.00 94.32 251 HIS A N 1
ATOM 1693 C CA . HIS A 1 287 ? -2.510 73.661 43.663 1.00 85.37 251 HIS A CA 1
ATOM 1694 C C . HIS A 1 287 ? -1.020 73.997 43.714 1.00 82.84 251 HIS A C 1
ATOM 1695 O O . HIS A 1 287 ? -0.572 74.859 44.476 1.00 76.32 251 HIS A O 1
ATOM 1702 N N . PHE A 1 288 ? -0.265 73.277 42.898 1.00 79.77 252 PHE A N 1
ATOM 1703 C CA . PHE A 1 288 ? 1.178 73.431 42.821 1.00 81.55 252 PHE A CA 1
ATOM 1704 C C . PHE A 1 288 ? 1.528 74.023 41.478 1.00 77.91 252 PHE A C 1
ATOM 1705 O O . PHE A 1 288 ? 0.790 73.817 40.512 1.00 81.51 252 PHE A O 1
ATOM 1713 N N . ALA A 1 289 ? 2.663 74.723 41.405 1.00 69.52 253 ALA A N 1
ATOM 1714 C CA . ALA A 1 289 ? 3.186 75.172 40.115 1.00 67.39 253 ALA A CA 1
ATOM 1715 C C . ALA A 1 289 ? 3.629 73.958 39.259 1.00 69.86 253 ALA A C 1
ATOM 1716 O O . ALA A 1 289 ? 3.771 72.841 39.791 1.00 75.70 253 ALA A O 1
ATOM 1718 N N . LYS A 1 290 ? 3.802 74.164 37.950 1.00 63.86 254 LYS A N 1
ATOM 1719 C CA . LYS A 1 290 ? 4.348 73.118 37.051 1.00 64.43 254 LYS A CA 1
ATOM 1720 C C . LYS A 1 290 ? 5.798 73.399 36.604 1.00 65.88 254 LYS A C 1
ATOM 1721 O O . LYS A 1 290 ? 6.135 74.504 36.191 1.00 68.71 254 LYS A O 1
ATOM 1727 N N . VAL A 1 291 ? 6.649 72.385 36.693 1.00 65.18 255 VAL A N 1
ATOM 1728 C CA . VAL A 1 291 ? 8.035 72.502 36.271 1.00 64.75 255 VAL A CA 1
ATOM 1729 C C . VAL A 1 291 ? 8.213 71.756 34.970 1.00 62.02 255 VAL A C 1
ATOM 1730 O O . VAL A 1 291 ? 7.766 70.615 34.820 1.00 59.44 255 VAL A O 1
ATOM 1734 N N . LEU A 1 292 ? 8.898 72.416 34.049 1.00 60.91 256 LEU A N 1
ATOM 1735 C CA . LEU A 1 292 ? 9.259 71.840 32.786 1.00 62.00 256 LEU A CA 1
ATOM 1736 C C . LEU A 1 292 ? 10.750 71.612 32.849 1.00 63.42 256 LEU A C 1
ATOM 1737 O O . LEU A 1 292 ? 11.471 72.388 33.470 1.00 67.73 256 LEU A O 1
ATOM 1742 N N . ILE A 1 293 ? 11.204 70.522 32.244 1.00 63.56 257 ILE A N 1
ATOM 1743 C CA . ILE A 1 293 ? 12.613 70.140 32.265 1.00 56.79 257 ILE A CA 1
ATOM 1744 C C . ILE A 1 293 ? 13.018 69.862 30.839 1.00 52.67 257 ILE A C 1
ATOM 1745 O O . ILE A 1 293 ? 12.603 68.868 30.263 1.00 47.18 257 ILE A O 1
ATOM 1750 N N . LEU A 1 294 ? 13.824 70.765 30.289 1.00 54.15 258 LEU A N 1
ATOM 1751 C CA . LEU A 1 294 ? 14.211 70.740 28.887 1.00 56.16 258 LEU A CA 1
ATOM 1752 C C . LEU A 1 294 ? 15.660 70.374 28.758 1.00 56.79 258 LEU A C 1
ATOM 1753 O O . LEU A 1 294 ? 16.469 70.769 29.577 1.00 62.17 258 LEU A O 1
ATOM 1758 N N . ASP A 1 295 ? 15.986 69.669 27.690 1.00 56.11 259 ASP A N 1
ATOM 1759 C CA . ASP A 1 295 ? 17.317 69.164 27.484 1.00 57.62 259 ASP A CA 1
ATOM 1760 C C . ASP A 1 295 ? 17.706 69.376 26.022 1.00 58.54 259 ASP A C 1
ATOM 1761 O O . ASP A 1 295 ? 17.195 68.684 25.138 1.00 55.67 259 ASP A O 1
ATOM 1766 N N . ILE A 1 296 ? 18.603 70.333 25.775 1.00 54.67 260 ILE A N 1
ATOM 1767 C CA . ILE A 1 296 ? 18.935 70.759 24.422 1.00 52.75 260 ILE A CA 1
ATOM 1768 C C . ILE A 1 296 ? 20.408 70.471 24.197 1.00 57.82 260 ILE A C 1
ATOM 1769 O O . ILE A 1 296 ? 21.246 71.221 24.673 1.00 68.23 260 ILE A O 1
ATOM 1774 N N . PRO A 1 297 ? 20.741 69.366 23.493 1.00 61.89 261 PRO A N 1
ATOM 1775 C CA . PRO A 1 297 ? 22.150 68.995 23.229 1.00 59.55 261 PRO A CA 1
ATOM 1776 C C . PRO A 1 297 ? 22.953 70.015 22.434 1.00 59.83 261 PRO A C 1
ATOM 1777 O O . PRO A 1 297 ? 24.085 70.298 22.782 1.00 62.09 261 PRO A O 1
ATOM 1781 N N . ASP A 1 298 ? 22.382 70.533 21.357 1.00 63.33 262 ASP A N 1
ATOM 1782 C CA . ASP A 1 298 ? 23.081 71.503 20.511 1.00 68.40 262 ASP A CA 1
ATOM 1783 C C . ASP A 1 298 ? 22.108 72.472 19.818 1.00 67.16 262 ASP A C 1
ATOM 1784 O O . ASP A 1 298 ? 20.908 72.441 20.074 1.00 61.24 262 ASP A O 1
ATOM 1789 N N . ASP A 1 299 ? 22.654 73.359 18.986 1.00 69.78 263 ASP A N 1
ATOM 1790 C CA . ASP A 1 299 ? 21.872 74.368 18.273 1.00 72.55 263 ASP A CA 1
ATOM 1791 C C . ASP A 1 299 ? 20.874 73.772 17.286 1.00 72.68 263 ASP A C 1
ATOM 1792 O O . ASP A 1 299 ? 19.765 74.297 17.126 1.00 83.05 263 ASP A O 1
ATOM 1797 N N . LEU A 1 300 ? 21.258 72.683 16.632 1.00 66.21 264 LEU A N 1
ATOM 1798 C CA . LEU A 1 300 ? 20.466 72.135 15.528 1.00 65.34 264 LEU A CA 1
ATOM 1799 C C . LEU A 1 300 ? 19.111 71.664 16.042 1.00 65.69 264 LEU A C 1
ATOM 1800 O O . LEU A 1 300 ? 18.130 71.647 15.296 1.00 73.13 264 LEU A O 1
ATOM 1805 N N . TYR A 1 301 ? 19.065 71.311 17.325 1.00 60.99 265 TYR A N 1
ATOM 1806 C CA . TYR A 1 301 ? 17.795 71.063 18.024 1.00 62.34 265 TYR A CA 1
ATOM 1807 C C . TYR A 1 301 ? 16.834 72.255 18.168 1.00 62.79 265 TYR A C 1
ATOM 1808 O O . TYR A 1 301 ? 15.634 72.040 18.269 1.00 64.65 265 TYR A O 1
ATOM 1817 N N . LEU A 1 302 ? 17.334 73.489 18.203 1.00 64.23 266 LEU A N 1
ATOM 1818 C CA . LEU A 1 302 ? 16.477 74.642 18.549 1.00 67.01 266 LEU A CA 1
ATOM 1819 C C . LEU A 1 302 ? 15.294 74.844 17.595 1.00 72.57 266 LEU A C 1
ATOM 1820 O O . LEU A 1 302 ? 14.182 75.112 18.054 1.00 73.63 266 LEU A O 1
ATOM 1825 N N . ASN A 1 303 ? 15.526 74.685 16.289 1.00 75.86 267 ASN A N 1
ATOM 1826 C CA . ASN A 1 303 ? 14.449 74.787 15.295 1.00 76.01 267 ASN A CA 1
ATOM 1827 C C . ASN A 1 303 ? 13.337 73.797 15.608 1.00 71.31 267 ASN A C 1
ATOM 1828 O O . ASN A 1 303 ? 12.171 74.130 15.479 1.00 79.47 267 ASN A O 1
ATOM 1833 N N . ALA A 1 304 ? 13.702 72.590 16.021 1.00 66.05 268 ALA A N 1
ATOM 1834 C CA . ALA A 1 304 ? 12.719 71.578 16.423 1.00 65.51 268 ALA A CA 1
ATOM 1835 C C . ALA A 1 304 ? 12.030 71.896 17.764 1.00 68.00 268 ALA A C 1
ATOM 1836 O O . ALA A 1 304 ? 10.843 71.567 17.963 1.00 65.77 268 ALA A O 1
ATOM 1838 N N . PHE A 1 305 ? 12.780 72.524 18.672 1.00 68.43 269 PHE A N 1
ATOM 1839 C CA . PHE A 1 305 ? 12.263 72.923 19.991 1.00 67.89 269 PHE A CA 1
ATOM 1840 C C . PHE A 1 305 ? 11.245 74.061 19.919 1.00 68.66 269 PHE A C 1
ATOM 1841 O O . PHE A 1 305 ? 10.258 74.049 20.656 1.00 69.14 269 PHE A O 1
ATOM 1849 N N . VAL A 1 306 ? 11.472 75.033 19.040 1.00 68.75 270 VAL A N 1
ATOM 1850 C CA . VAL A 1 306 ? 10.467 76.086 18.832 1.00 72.69 270 VAL A CA 1
ATOM 1851 C C . VAL A 1 306 ? 9.221 75.516 18.155 1.00 74.73 270 VAL A C 1
ATOM 1852 O O . VAL A 1 306 ? 8.118 75.918 18.495 1.00 69.63 270 VAL A O 1
ATOM 1856 N N . GLU A 1 307 ? 9.413 74.580 17.215 1.00 84.70 271 GLU A N 1
ATOM 1857 C CA . GLU A 1 307 ? 8.299 73.900 16.523 1.00 87.39 271 GLU A CA 1
ATOM 1858 C C . GLU A 1 307 ? 7.441 73.088 17.460 1.00 80.98 271 GLU A C 1
ATOM 1859 O O . GLU A 1 307 ? 6.252 72.973 17.214 1.00 84.16 271 GLU A O 1
ATOM 1865 N N . LYS A 1 308 ? 8.034 72.521 18.513 1.00 78.58 272 LYS A N 1
ATOM 1866 C CA . LYS A 1 308 ? 7.276 71.699 19.475 1.00 76.14 272 LYS A CA 1
ATOM 1867 C C . LYS A 1 308 ? 6.653 72.460 20.647 1.00 70.34 272 LYS A C 1
ATOM 1868 O O . LYS A 1 308 ? 5.676 71.996 21.219 1.00 71.59 272 LYS A O 1
ATOM 1874 N N . PHE A 1 309 ? 7.201 73.611 21.006 1.00 66.96 273 PHE A N 1
ATOM 1875 C CA . PHE A 1 309 ? 6.740 74.318 22.196 1.00 67.45 273 PHE A CA 1
ATOM 1876 C C . PHE A 1 309 ? 6.114 75.704 21.957 1.00 69.77 273 PHE A C 1
ATOM 1877 O O . PHE A 1 309 ? 5.701 76.344 22.924 1.00 65.50 273 PHE A O 1
ATOM 1885 N N . LYS A 1 310 ? 6.025 76.171 20.706 1.00 75.60 274 LYS A N 1
ATOM 1886 C CA . LYS A 1 310 ? 5.523 77.545 20.429 1.00 77.02 274 LYS A CA 1
ATOM 1887 C C . LYS A 1 310 ? 4.122 77.743 20.987 1.00 79.91 274 LYS A C 1
ATOM 1888 O O . LYS A 1 310 ? 3.859 78.743 21.652 1.00 77.63 274 LYS A O 1
ATOM 1894 N N . ASP A 1 311 ? 3.264 76.744 20.773 1.00 85.64 275 ASP A N 1
ATOM 1895 C CA . ASP A 1 311 ? 1.876 76.747 21.255 1.00 87.06 275 ASP A CA 1
ATOM 1896 C C . ASP A 1 311 ? 1.728 75.891 22.523 1.00 81.74 275 ASP A C 1
ATOM 1897 O O . ASP A 1 311 ? 0.704 75.236 22.706 1.00 83.41 275 ASP A O 1
ATOM 1902 N N . TYR A 1 312 ? 2.741 75.889 23.388 1.00 75.61 276 TYR A N 1
ATOM 1903 C CA . TYR A 1 312 ? 2.670 75.151 24.650 1.00 73.93 276 TYR A CA 1
ATOM 1904 C C . TYR A 1 312 ? 2.071 76.057 25.722 1.00 70.52 276 TYR A C 1
ATOM 1905 O O . TYR A 1 312 ? 2.626 77.115 26.027 1.00 63.85 276 TYR A O 1
ATOM 1914 N N . ASP A 1 313 ? 0.974 75.607 26.324 1.00 68.36 277 ASP A N 1
ATOM 1915 C CA . ASP A 1 313 ? 0.239 76.420 27.272 1.00 71.44 277 ASP A CA 1
ATOM 1916 C C . ASP A 1 313 ? 1.031 76.620 28.576 1.00 68.96 277 ASP A C 1
ATOM 1917 O O . ASP A 1 313 ? 1.074 75.736 29.429 1.00 75.15 277 ASP A O 1
ATOM 1922 N N . CYS A 1 314 ? 1.650 77.793 28.724 1.00 62.78 278 CYS A N 1
ATOM 1923 C CA . CYS A 1 314 ? 2.368 78.165 29.963 1.00 59.52 278 CYS A CA 1
ATOM 1924 C C . CYS A 1 314 ? 1.451 78.681 31.094 1.00 61.91 278 CYS A C 1
ATOM 1925 O O . CYS A 1 314 ? 1.899 79.462 31.940 1.00 59.07 278 CYS A O 1
ATOM 1928 N N . ALA A 1 315 ? 0.195 78.228 31.117 1.00 63.05 279 ALA A N 1
ATOM 1929 C CA . ALA A 1 315 ? -0.796 78.608 32.134 1.00 67.53 279 ALA A CA 1
ATOM 1930 C C . ALA A 1 315 ? -0.290 78.581 33.597 1.00 69.62 279 ALA A C 1
ATOM 1931 O O . ALA A 1 315 ? -0.098 79.630 34.207 1.00 65.29 279 ALA A O 1
ATOM 1933 N N . GLU A 1 316 ? -0.049 77.391 34.140 1.00 72.90 280 GLU A N 1
ATOM 1934 C CA . GLU A 1 316 ? 0.425 77.253 35.522 1.00 76.77 280 GLU A CA 1
ATOM 1935 C C . GLU A 1 316 ? 1.958 76.975 35.648 1.00 70.49 280 GLU A C 1
ATOM 1936 O O . GLU A 1 316 ? 2.439 76.464 36.669 1.00 63.89 280 GLU A O 1
ATOM 1942 N N . LEU A 1 317 ? 2.718 77.357 34.625 1.00 64.69 281 LEU A N 1
ATOM 1943 C CA . LEU A 1 317 ? 4.146 77.072 34.559 1.00 64.17 281 LEU A CA 1
ATOM 1944 C C . LEU A 1 317 ? 4.964 77.966 35.502 1.00 65.33 281 LEU A C 1
ATOM 1945 O O . LEU A 1 317 ? 5.140 79.151 35.231 1.00 67.42 281 LEU A O 1
ATOM 1950 N N . GLY A 1 318 ? 5.478 77.389 36.590 1.00 66.46 282 GLY A N 1
ATOM 1951 C CA . GLY A 1 318 ? 6.296 78.122 37.589 1.00 67.67 282 GLY A CA 1
ATOM 1952 C C . GLY A 1 318 ? 7.802 78.250 37.322 1.00 68.99 282 GLY A C 1
ATOM 1953 O O . GLY A 1 318 ? 8.421 79.273 37.659 1.00 67.06 282 GLY A O 1
ATOM 1962 N N . VAL A 1 320 ? 11.128 76.732 34.449 1.00 63.02 284 VAL A N 1
ATOM 1963 C CA . VAL A 1 320 ? 11.706 75.910 33.400 1.00 57.16 284 VAL A CA 1
ATOM 1964 C C . VAL A 1 320 ? 13.160 75.690 33.712 1.00 53.87 284 VAL A C 1
ATOM 1965 O O . VAL A 1 320 ? 13.860 76.612 34.097 1.00 51.38 284 VAL A O 1
ATOM 1969 N N . TYR A 1 321 ? 13.584 74.444 33.526 1.00 56.62 285 TYR A N 1
ATOM 1970 C CA . TYR A 1 321 ? 14.964 73.996 33.702 1.00 54.81 285 TYR A CA 1
ATOM 1971 C C . TYR A 1 321 ? 15.553 73.734 32.326 1.00 54.14 285 TYR A C 1
ATOM 1972 O O . TYR A 1 321 ? 14.946 73.036 31.503 1.00 52.18 285 TYR A O 1
ATOM 1981 N N . TYR A 1 322 ? 16.731 74.296 32.080 1.00 51.74 286 TYR A N 1
ATOM 1982 C CA . TYR A 1 322 ? 17.353 74.198 30.776 1.00 50.67 286 TYR A CA 1
ATOM 1983 C C . TYR A 1 322 ? 18.629 73.430 30.897 1.00 50.10 286 TYR A C 1
ATOM 1984 O O . TYR A 1 322 ? 19.610 73.938 31.400 1.00 53.66 286 TYR A O 1
ATOM 1993 N N . PHE A 1 323 ? 18.596 72.178 30.479 1.00 52.23 287 PHE A N 1
ATOM 1994 C CA . PHE A 1 323 ? 19.790 71.349 30.458 1.00 52.53 287 PHE A CA 1
ATOM 1995 C C . PHE A 1 323 ? 20.412 71.492 29.066 1.00 52.46 287 PHE A C 1
ATOM 1996 O O . PHE A 1 323 ? 20.179 70.697 28.142 1.00 48.47 287 PHE A O 1
ATOM 2004 N N . LEU A 1 324 ? 21.205 72.552 28.962 1.00 53.54 288 LEU A N 1
ATOM 2005 C CA . LEU A 1 324 ? 21.795 73.009 27.726 1.00 54.42 288 LEU A CA 1
ATOM 2006 C C . LEU A 1 324 ? 23.159 72.392 27.560 1.00 55.33 288 LEU A C 1
ATOM 2007 O O . LEU A 1 324 ? 23.999 72.496 28.456 1.00 52.17 288 LEU A O 1
ATOM 2012 N N . GLY A 1 325 ? 23.380 71.781 26.400 1.00 60.00 289 GLY A N 1
ATOM 2013 C CA . GLY A 1 325 ? 24.636 71.103 26.089 1.00 65.43 289 GLY A CA 1
ATOM 2014 C C . GLY A 1 325 ? 25.817 72.015 25.804 1.00 69.25 289 GLY A C 1
ATOM 2015 O O . GLY A 1 325 ? 25.636 73.219 25.557 1.00 61.20 289 GLY A O 1
ATOM 2016 N N . ASP A 1 326 ? 27.022 71.420 25.833 1.00 73.74 290 ASP A N 1
ATOM 2017 C CA . ASP A 1 326 ? 28.290 72.122 25.533 1.00 75.59 290 ASP A CA 1
ATOM 2018 C C . ASP A 1 326 ? 28.239 72.826 24.189 1.00 69.36 290 ASP A C 1
ATOM 2019 O O . ASP A 1 326 ? 28.730 73.936 24.042 1.00 64.16 290 ASP A O 1
ATOM 2024 N N . GLU A 1 327 ? 27.649 72.137 23.220 1.00 72.43 291 GLU A N 1
ATOM 2025 C CA . GLU A 1 327 ? 27.589 72.567 21.844 1.00 78.58 291 GLU A CA 1
ATOM 2026 C C . GLU A 1 327 ? 26.561 73.688 21.604 1.00 72.01 291 GLU A C 1
ATOM 2027 O O . GLU A 1 327 ? 26.635 74.362 20.587 1.00 69.98 291 GLU A O 1
ATOM 2033 N N . VAL A 1 328 ? 25.612 73.890 22.522 1.00 70.28 292 VAL A N 1
ATOM 2034 C CA . VAL A 1 328 ? 24.586 74.945 22.372 1.00 71.13 292 VAL A CA 1
ATOM 2035 C C . VAL A 1 328 ? 25.153 76.318 22.754 1.00 67.20 292 VAL A C 1
ATOM 2036 O O . VAL A 1 328 ? 25.757 76.466 23.819 1.00 70.31 292 VAL A O 1
ATOM 2040 N N . THR A 1 329 ? 24.947 77.320 21.900 1.00 64.48 293 THR A N 1
ATOM 2041 C CA . THR A 1 329 ? 25.615 78.622 22.090 1.00 65.86 293 THR A CA 1
ATOM 2042 C C . THR A 1 329 ? 24.638 79.677 22.566 1.00 64.34 293 THR A C 1
ATOM 2043 O O . THR A 1 329 ? 23.507 79.714 22.125 1.00 63.38 293 THR A O 1
ATOM 2047 N N . ILE A 1 330 ? 25.125 80.535 23.465 1.00 69.07 294 ILE A N 1
ATOM 2048 C CA . ILE A 1 330 ? 24.309 81.471 24.245 1.00 67.00 294 ILE A CA 1
ATOM 2049 C C . ILE A 1 330 ? 24.136 82.790 23.493 1.00 64.62 294 ILE A C 1
ATOM 2050 O O . ILE A 1 330 ? 24.846 83.775 23.724 1.00 61.34 294 ILE A O 1
ATOM 2055 N N . ASN A 1 331 ? 23.170 82.781 22.591 1.00 62.38 295 ASN A N 1
ATOM 2056 C CA . ASN A 1 331 ? 22.969 83.869 21.666 1.00 66.70 295 ASN A CA 1
ATOM 2057 C C . ASN A 1 331 ? 21.489 84.191 21.549 1.00 71.28 295 ASN A C 1
ATOM 2058 O O . ASN A 1 331 ? 20.643 83.484 22.097 1.00 70.91 295 ASN A O 1
ATOM 2063 N N . ASP A 1 332 ? 21.190 85.257 20.811 1.00 77.99 296 ASP A N 1
ATOM 2064 C CA . ASP A 1 332 ? 19.819 85.749 20.623 1.00 81.51 296 ASP A CA 1
ATOM 2065 C C . ASP A 1 332 ? 18.848 84.650 20.191 1.00 81.05 296 ASP A C 1
ATOM 2066 O O . ASP A 1 332 ? 17.669 84.674 20.544 1.00 80.76 296 ASP A O 1
ATOM 2071 N N . ASN A 1 333 ? 19.372 83.678 19.455 1.00 81.87 297 ASN A N 1
ATOM 2072 C CA . ASN A 1 333 ? 18.587 82.572 18.939 1.00 80.35 297 ASN A CA 1
ATOM 2073 C C . ASN A 1 333 ? 18.039 81.649 20.033 1.00 78.55 297 ASN A C 1
ATOM 2074 O O . ASN A 1 333 ? 16.873 81.250 19.989 1.00 80.67 297 ASN A O 1
ATOM 2079 N N . LEU A 1 334 ? 18.886 81.299 20.997 1.00 76.28 298 LEU A N 1
ATOM 2080 C CA . LEU A 1 334 ? 18.483 80.474 22.144 1.00 72.54 298 LEU A CA 1
ATOM 2081 C C . LEU A 1 334 ? 17.397 81.200 22.927 1.00 70.37 298 LEU A C 1
ATOM 2082 O O . LEU A 1 334 ? 16.350 80.623 23.242 1.00 61.46 298 LEU A O 1
ATOM 2087 N N . PHE A 1 335 ? 17.647 82.479 23.213 1.00 70.37 299 PHE A N 1
A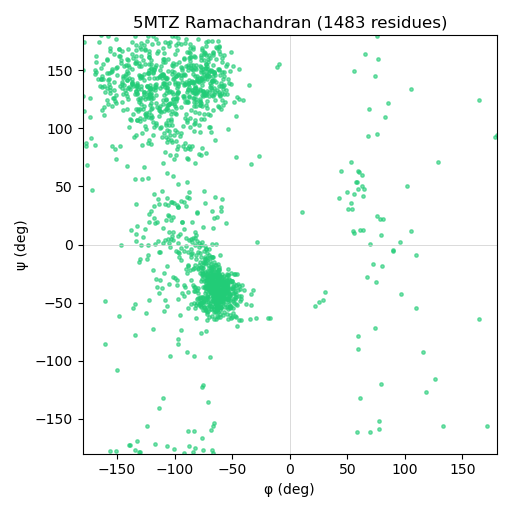TOM 2088 C CA . PHE A 1 335 ? 16.734 83.271 24.044 1.00 64.84 299 PHE A CA 1
ATOM 2089 C C . PHE A 1 335 ? 15.430 83.610 23.349 1.00 66.01 299 PHE A C 1
ATOM 2090 O O . PHE A 1 335 ? 14.464 83.940 24.021 1.00 70.17 299 PHE A O 1
ATOM 2098 N N . ALA A 1 336 ? 15.390 83.500 22.021 1.00 62.15 300 ALA A N 1
ATOM 2099 C CA . ALA A 1 336 ? 14.122 83.519 21.303 1.00 59.10 300 ALA A CA 1
ATOM 2100 C C . ALA A 1 336 ? 13.312 82.265 21.597 1.00 62.92 300 ALA A C 1
ATOM 2101 O O . ALA A 1 336 ? 12.080 82.299 21.538 1.00 66.03 300 ALA A O 1
ATOM 2103 N N . PHE A 1 337 ? 13.995 81.155 21.889 1.00 65.40 301 PHE A N 1
ATOM 2104 C CA . PHE A 1 337 ? 13.312 79.958 22.393 1.00 61.87 301 PHE A CA 1
ATOM 2105 C C . PHE A 1 337 ? 12.899 80.131 23.849 1.00 59.69 301 PHE A C 1
ATOM 2106 O O . PHE A 1 337 ? 11.761 79.859 24.179 1.00 57.82 301 PHE A O 1
ATOM 2114 N N . ILE A 1 338 ? 13.808 80.589 24.705 1.00 58.43 302 ILE A N 1
ATOM 2115 C CA . ILE A 1 338 ? 13.482 80.792 26.127 1.00 61.79 302 ILE A CA 1
ATOM 2116 C C . ILE A 1 338 ? 12.302 81.768 26.306 1.00 58.37 302 ILE A C 1
ATOM 2117 O O . ILE A 1 338 ? 11.438 81.567 27.167 1.00 51.77 302 ILE A O 1
ATOM 2122 N N . ASP A 1 339 ? 12.291 82.819 25.489 1.00 59.82 303 ASP A N 1
ATOM 2123 C CA . ASP A 1 339 ? 11.247 83.852 25.503 1.00 60.81 303 ASP A CA 1
ATOM 2124 C C . ASP A 1 339 ? 9.833 83.310 25.375 1.00 60.86 303 ASP A C 1
ATOM 2125 O O . ASP A 1 339 ? 8.908 83.884 25.920 1.00 62.55 303 ASP A O 1
ATOM 2130 N N . ILE A 1 340 ? 9.674 82.214 24.643 1.00 63.58 304 ILE A N 1
ATOM 2131 C CA . ILE A 1 340 ? 8.393 81.480 24.569 1.00 63.62 304 ILE A CA 1
ATOM 2132 C C . ILE A 1 340 ? 7.751 81.316 25.967 1.00 65.42 304 ILE A C 1
ATOM 2133 O O . ILE A 1 340 ? 6.547 81.512 26.135 1.00 71.57 304 ILE A O 1
ATOM 2138 N N . PHE A 1 341 ? 8.572 80.958 26.953 1.00 65.43 305 PHE A N 1
ATOM 2139 C CA . PHE A 1 341 ? 8.134 80.677 28.313 1.00 64.17 305 PHE A CA 1
ATOM 2140 C C . PHE A 1 341 ? 8.293 81.886 29.262 1.00 66.77 305 PHE A C 1
ATOM 2141 O O . PHE A 1 341 ? 8.543 81.703 30.450 1.00 71.70 305 PHE A O 1
ATOM 2149 N N . GLU A 1 342 ? 8.150 83.107 28.755 1.00 67.09 306 GLU A N 1
ATOM 2150 C CA . GLU A 1 342 ? 8.341 84.336 29.549 1.00 68.41 306 GLU A CA 1
ATOM 2151 C C . GLU A 1 342 ? 7.263 84.522 30.604 1.00 66.87 306 GLU A C 1
ATOM 2152 O O . GLU A 1 342 ? 7.562 84.934 31.720 1.00 68.24 306 GLU A O 1
ATOM 2158 N N . LYS A 1 343 ? 6.016 84.228 30.235 1.00 72.68 307 LYS A N 1
ATOM 2159 C CA . LYS A 1 343 ? 4.829 84.467 31.087 1.00 79.60 307 LYS A CA 1
ATOM 2160 C C . LYS A 1 343 ? 4.086 83.180 31.457 1.00 75.58 307 LYS A C 1
ATOM 2161 O O . LYS A 1 343 ? 4.079 82.200 30.706 1.00 73.80 307 LYS A O 1
ATOM 2167 N N . ASN A 1 344 ? 3.462 83.209 32.627 1.00 74.24 308 ASN A N 1
ATOM 2168 C CA . ASN A 1 344 ? 2.386 82.278 32.966 1.00 75.86 308 ASN A CA 1
ATOM 2169 C C . ASN A 1 344 ? 1.123 83.109 33.222 1.00 75.62 308 ASN A C 1
ATOM 2170 O O . ASN A 1 344 ? 1.155 84.339 33.120 1.00 78.43 308 ASN A O 1
ATOM 2175 N N . ASN A 1 345 ? 0.018 82.448 33.542 1.00 73.12 309 ASN A N 1
ATOM 2176 C CA . ASN A 1 345 ? -1.241 83.158 33.795 1.00 75.83 309 ASN A CA 1
ATOM 2177 C C . ASN A 1 345 ? -1.260 84.015 35.082 1.00 75.40 309 ASN A C 1
ATOM 2178 O O . ASN A 1 345 ? -2.054 84.944 35.160 1.00 87.55 309 ASN A O 1
ATOM 2183 N N . TYR A 1 346 ? -0.398 83.734 36.057 1.00 71.55 310 TYR A N 1
ATOM 2184 C CA . TYR A 1 346 ? -0.463 84.384 37.384 1.00 74.36 310 TYR A CA 1
ATOM 2185 C C . TYR A 1 346 ? 0.828 85.156 37.722 1.00 72.83 310 TYR A C 1
ATOM 2186 O O . TYR A 1 346 ? 1.166 85.333 38.904 1.00 69.92 310 TYR A O 1
ATOM 2195 N N . GLY A 1 347 ? 1.509 85.646 36.678 1.00 70.20 311 GLY A N 1
ATOM 2196 C CA . GLY A 1 347 ? 2.820 86.315 36.797 1.00 69.80 311 GLY A CA 1
ATOM 2197 C C . GLY A 1 347 ? 3.850 85.817 35.786 1.00 71.50 311 GLY A C 1
ATOM 2198 O O . GLY A 1 347 ? 3.489 85.315 34.721 1.00 72.44 311 GLY A O 1
ATOM 2199 N N . LYS A 1 348 ? 5.134 85.977 36.126 1.00 74.62 312 LYS A N 1
ATOM 2200 C CA . LYS A 1 348 ? 6.279 85.511 35.302 1.00 70.88 312 LYS A CA 1
ATOM 2201 C C . LYS A 1 348 ? 6.798 84.151 35.772 1.00 69.79 312 LYS A C 1
ATOM 2202 O O . LYS A 1 348 ? 6.368 83.623 36.815 1.00 69.10 312 LYS A O 1
ATOM 2208 N N . VAL A 1 349 ? 7.729 83.595 34.996 1.00 67.20 313 VAL A N 1
ATOM 2209 C CA . VAL A 1 349 ? 8.291 82.258 35.255 1.00 66.11 313 VAL A CA 1
ATOM 2210 C C . VAL A 1 349 ? 9.792 82.393 35.427 1.00 66.26 313 VAL A C 1
ATOM 2211 O O . VAL A 1 349 ? 10.448 83.080 34.634 1.00 64.58 313 VAL A O 1
ATOM 2215 N N . ASN A 1 350 ? 10.307 81.740 36.472 1.00 67.50 314 ASN A N 1
ATOM 2216 C CA . ASN A 1 350 ? 11.743 81.665 36.741 1.00 70.55 314 ASN A CA 1
ATOM 2217 C C . ASN A 1 350 ? 12.430 80.605 35.844 1.00 70.09 314 ASN A C 1
ATOM 2218 O O . ASN A 1 350 ? 11.889 79.529 35.621 1.00 70.01 314 ASN A O 1
ATOM 2223 N N . HIS A 1 351 ? 13.622 80.933 35.344 1.00 67.84 315 HIS A N 1
ATOM 2224 C CA . HIS A 1 351 ? 14.375 80.086 34.418 1.00 66.57 315 HIS A CA 1
ATOM 2225 C C . HIS A 1 351 ? 15.697 79.643 35.035 1.00 67.17 315 HIS A C 1
ATOM 2226 O O . HIS A 1 351 ? 16.424 80.466 35.590 1.00 65.79 315 HIS A O 1
ATOM 2241 N N . ILE A 1 353 ? 19.277 77.763 34.273 1.00 57.70 317 ILE A N 1
ATOM 2242 C CA . ILE A 1 353 ? 20.152 77.521 33.142 1.00 58.23 317 ILE A CA 1
ATOM 2243 C C . ILE A 1 353 ? 21.351 76.696 33.598 1.00 60.08 317 ILE A C 1
ATOM 2244 O O . ILE A 1 353 ? 22.145 77.160 34.408 1.00 65.30 317 ILE A O 1
ATOM 2249 N N . SER A 1 354 ? 21.453 75.471 33.082 1.00 59.26 318 SER A N 1
ATOM 2250 C CA . SER A 1 354 ? 22.606 74.604 33.263 1.00 58.59 318 SER A CA 1
ATOM 2251 C C . SER A 1 354 ? 23.373 74.660 31.961 1.00 61.09 318 SER A C 1
ATOM 2252 O O . SER A 1 354 ? 22.899 74.174 30.932 1.00 62.96 318 SER A O 1
ATOM 2255 N N . HIS A 1 355 ? 24.554 75.255 31.998 1.00 60.88 319 HIS A N 1
ATOM 2256 C CA . HIS A 1 355 ? 25.401 75.301 30.812 1.00 61.89 319 HIS A CA 1
ATOM 2257 C C . HIS A 1 355 ? 26.841 75.504 31.228 1.00 62.66 319 HIS A C 1
ATOM 2258 O O . HIS A 1 355 ? 27.123 76.160 32.239 1.00 58.11 319 HIS A O 1
ATOM 2265 N N . ASN A 1 356 ? 27.742 74.926 30.439 1.00 61.82 320 ASN A N 1
ATOM 2266 C CA . ASN A 1 356 ? 29.140 74.824 30.817 1.00 62.73 320 ASN A CA 1
ATOM 2267 C C . ASN A 1 356 ? 29.966 76.117 30.649 1.00 63.10 320 ASN A C 1
ATOM 2268 O O . ASN A 1 356 ? 31.117 76.144 31.044 1.00 64.56 320 ASN A O 1
ATOM 2273 N N . LYS A 1 357 ? 29.382 77.158 30.051 1.00 62.10 321 LYS A N 1
ATOM 2274 C CA . LYS A 1 357 ? 29.931 78.536 30.093 1.00 64.62 321 LYS A CA 1
ATOM 2275 C C . LYS A 1 357 ? 29.096 79.457 31.005 1.00 65.01 321 LYS A C 1
ATOM 2276 O O . LYS A 1 357 ? 29.153 80.678 30.880 1.00 65.41 321 LYS A O 1
ATOM 2282 N N . ILE A 1 358 ? 28.330 78.865 31.921 1.00 64.48 322 ILE A N 1
ATOM 2283 C CA . ILE A 1 358 ? 27.435 79.614 32.806 1.00 62.44 322 ILE A CA 1
ATOM 2284 C C . ILE A 1 358 ? 27.528 79.103 34.228 1.00 58.44 322 ILE A C 1
ATOM 2285 O O . ILE A 1 358 ? 27.734 79.878 35.129 1.00 58.26 322 ILE A O 1
ATOM 2290 N N . SER A 1 359 ? 27.318 77.810 34.431 1.00 61.83 323 SER A N 1
ATOM 2291 C CA . SER A 1 359 ? 27.489 77.205 35.758 1.00 60.18 323 SER A CA 1
ATOM 2292 C C . SER A 1 359 ? 28.969 77.247 36.109 1.00 58.81 323 SER A C 1
ATOM 2293 O O . SER A 1 359 ? 29.803 77.004 35.249 1.00 57.34 323 SER A O 1
ATOM 2296 N N . PRO A 1 360 ? 29.294 77.524 37.378 1.00 59.84 324 PRO A N 1
ATOM 2297 C CA . PRO A 1 360 ? 30.665 77.638 37.790 1.00 59.45 324 PRO A CA 1
ATOM 2298 C C . PRO A 1 360 ? 31.304 76.274 37.865 1.00 59.55 324 PRO A C 1
ATOM 2299 O O . PRO A 1 360 ? 30.607 75.279 38.011 1.00 62.53 324 PRO A O 1
ATOM 2303 N N . ASN A 1 361 ? 32.630 76.248 37.793 1.00 63.53 325 ASN A N 1
ATOM 2304 C CA . ASN A 1 361 ? 33.410 75.014 37.772 1.00 59.82 325 ASN A CA 1
ATOM 2305 C C . ASN A 1 361 ? 33.920 74.682 39.165 1.00 54.63 325 ASN A C 1
ATOM 2306 O O . ASN A 1 361 ? 35.097 74.421 39.366 1.00 54.24 325 ASN A O 1
ATOM 2311 N N . THR A 1 362 ? 33.011 74.658 40.122 1.00 52.00 326 THR A N 1
ATOM 2312 C CA . THR A 1 362 ? 33.350 74.330 41.497 1.00 58.22 326 THR A CA 1
ATOM 2313 C C . THR A 1 362 ? 34.018 72.961 41.645 1.00 57.96 326 THR A C 1
ATOM 2314 O O . THR A 1 362 ? 33.967 72.142 40.731 1.00 58.71 326 THR A O 1
ATOM 2318 N N . ILE A 1 363 ? 34.663 72.727 42.786 1.00 58.01 327 ILE A N 1
ATOM 2319 C CA . ILE A 1 363 ? 35.254 71.416 43.073 1.00 57.46 327 ILE A CA 1
ATOM 2320 C C . ILE A 1 363 ? 34.109 70.507 43.416 1.00 62.61 327 ILE A C 1
ATOM 2321 O O . ILE A 1 363 ? 33.329 70.827 44.295 1.00 70.95 327 ILE A O 1
ATOM 2326 N N . SER A 1 364 ? 34.037 69.366 42.741 1.00 65.68 328 SER A N 1
ATOM 2327 C CA . SER A 1 364 ? 32.939 68.414 42.909 1.00 63.25 328 SER A CA 1
ATOM 2328 C C . SER A 1 364 ? 33.290 67.413 43.991 1.00 62.43 328 SER A C 1
ATOM 2329 O O . SER A 1 364 ? 32.429 66.981 44.728 1.00 65.45 328 SER A O 1
ATOM 2332 N N . PHE A 1 365 ? 34.559 67.031 44.059 1.00 67.51 329 PHE A N 1
ATOM 2333 C CA . PHE A 1 365 ? 35.036 66.050 45.026 1.00 70.48 329 PHE A CA 1
ATOM 2334 C C . PHE A 1 365 ? 36.073 66.724 45.915 1.00 78.14 329 PHE A C 1
ATOM 2335 O O . PHE A 1 365 ? 37.254 66.834 45.546 1.00 76.57 329 PHE A O 1
ATOM 2343 N N . PHE A 1 366 ? 35.580 67.223 47.060 1.00 79.87 330 PHE A N 1
ATOM 2344 C CA . PHE A 1 366 ? 36.379 67.933 48.060 1.00 75.27 330 PHE A CA 1
ATOM 2345 C C . PHE A 1 366 ? 37.239 66.974 48.882 1.00 70.59 330 PHE A C 1
ATOM 2346 O O . PHE A 1 366 ? 38.350 67.314 49.266 1.00 67.17 330 PHE A O 1
ATOM 2354 N N . GLY A 1 367 ? 36.705 65.792 49.171 1.00 72.11 331 GLY A N 1
ATOM 2355 C CA . GLY A 1 367 ? 37.493 64.668 49.689 1.00 72.14 331 GLY A CA 1
ATOM 2356 C C . GLY A 1 367 ? 38.761 64.490 48.878 1.00 69.81 331 GLY A C 1
ATOM 2357 O O . GLY A 1 367 ? 39.856 64.676 49.403 1.00 74.32 331 GLY A O 1
ATOM 2358 N N . SER A 1 368 ? 38.610 64.195 47.590 1.00 66.74 332 SER A N 1
ATOM 2359 C CA . SER A 1 368 ? 39.763 64.056 46.694 1.00 72.09 332 SER A CA 1
ATOM 2360 C C . SER A 1 368 ? 40.706 65.283 46.693 1.00 70.72 332 SER A C 1
ATOM 2361 O O . SER A 1 368 ? 41.921 65.147 46.779 1.00 70.80 332 SER A O 1
ATOM 2364 N N . ALA A 1 369 ? 40.142 66.475 46.609 1.00 75.39 333 ALA A N 1
ATOM 2365 C CA . ALA A 1 369 ? 40.940 67.697 46.434 1.00 79.35 333 ALA A CA 1
ATOM 2366 C C . ALA A 1 369 ? 41.774 68.022 47.663 1.00 78.94 333 ALA A C 1
ATOM 2367 O O . ALA A 1 369 ? 42.851 68.614 47.554 1.00 79.95 333 ALA A O 1
ATOM 2369 N N . LEU A 1 370 ? 41.254 67.648 48.828 1.00 81.21 334 LEU A N 1
ATOM 2370 C CA . LEU A 1 370 ? 41.927 67.895 50.091 1.00 81.89 334 LEU A CA 1
ATOM 2371 C C . LEU A 1 370 ? 43.032 66.877 50.249 1.00 78.84 334 LEU A C 1
ATOM 2372 O O . LEU A 1 370 ? 44.190 67.239 50.510 1.00 72.90 334 LEU A O 1
ATOM 2377 N N . THR A 1 371 ? 42.652 65.609 50.066 1.00 74.23 335 THR A N 1
ATOM 2378 C CA . THR A 1 371 ? 43.580 64.488 50.048 1.00 71.81 335 THR A CA 1
ATOM 2379 C C . THR A 1 371 ? 44.745 64.789 49.111 1.00 73.70 335 THR A C 1
ATOM 2380 O O . THR A 1 371 ? 45.894 64.617 49.490 1.00 80.23 335 THR A O 1
ATOM 2384 N N . THR A 1 372 ? 44.444 65.273 47.910 1.00 74.05 336 THR A N 1
ATOM 2385 C CA . THR A 1 372 ? 45.473 65.679 46.950 1.00 71.88 336 THR A CA 1
ATOM 2386 C C . THR A 1 372 ? 46.328 66.840 47.454 1.00 68.66 336 THR A C 1
ATOM 2387 O O . THR A 1 372 ? 47.539 66.816 47.282 1.00 72.64 336 THR A O 1
ATOM 2391 N N . LEU A 1 373 ? 45.722 67.842 48.076 1.00 70.83 337 LEU A N 1
ATOM 2392 C CA . LEU A 1 373 ? 46.491 68.994 48.576 1.00 77.74 337 LEU A CA 1
ATOM 2393 C C . LEU A 1 373 ? 47.469 68.629 49.695 1.00 80.68 337 LEU A C 1
ATOM 2394 O O . LEU A 1 373 ? 48.596 69.136 49.702 1.00 85.98 337 LEU A O 1
ATOM 2399 N N . LYS A 1 374 ? 47.040 67.766 50.623 1.00 79.06 338 LYS A N 1
ATOM 2400 C CA . LYS A 1 374 ? 47.902 67.267 51.720 1.00 75.30 338 LYS A CA 1
ATOM 2401 C C . LYS A 1 374 ? 49.135 66.542 51.175 1.00 73.13 338 LYS A C 1
ATOM 2402 O O . LYS A 1 374 ? 50.262 66.832 51.551 1.00 70.06 338 LYS A O 1
ATOM 2408 N N . LEU A 1 375 ? 48.889 65.603 50.274 1.00 77.14 339 LEU A N 1
ATOM 2409 C CA . LEU A 1 375 ? 49.938 64.920 49.497 1.00 76.33 339 LEU A CA 1
ATOM 2410 C C . LEU A 1 375 ? 50.896 65.846 48.750 1.00 70.91 339 LEU A C 1
ATOM 2411 O O . LEU A 1 375 ? 52.083 65.540 48.657 1.00 70.56 339 LEU A O 1
ATOM 2416 N N . LYS A 1 376 ? 50.385 66.939 48.191 1.00 63.63 340 LYS A N 1
ATOM 2417 C CA . LYS A 1 376 ? 51.252 67.909 47.520 1.00 69.46 340 LYS A CA 1
ATOM 2418 C C . LYS A 1 376 ? 52.157 68.646 48.513 1.00 77.42 340 LYS A C 1
ATOM 2419 O O . LYS A 1 376 ? 53.247 69.092 48.146 1.00 77.84 340 LYS A O 1
ATOM 2425 N N . ALA A 1 377 ? 51.697 68.780 49.755 1.00 84.57 341 ALA A N 1
ATOM 2426 C CA . ALA A 1 377 ? 52.511 69.360 50.821 1.00 89.39 341 ALA A CA 1
ATOM 2427 C C . ALA A 1 377 ? 53.731 68.503 51.141 1.00 86.05 341 ALA A C 1
ATOM 2428 O O . ALA A 1 377 ? 54.798 69.042 51.413 1.00 97.35 341 ALA A O 1
ATOM 2430 N N . LEU A 1 378 ? 53.582 67.186 51.113 1.00 79.63 342 LEU A N 1
ATOM 2431 C CA . LEU A 1 378 ? 54.722 66.301 51.327 1.00 87.42 342 LEU A CA 1
ATOM 2432 C C . LEU A 1 378 ? 55.635 66.332 50.101 1.00 94.52 342 LEU A C 1
ATOM 2433 O O . LEU A 1 378 ? 56.691 66.966 50.132 1.00 104.48 342 LEU A O 1
ATOM 2438 N N . GLN A 1 379 ? 55.212 65.680 49.021 1.00 99.04 343 GLN A N 1
ATOM 2439 C CA . GLN A 1 379 ? 55.991 65.635 47.781 1.00 96.21 343 GLN A CA 1
ATOM 2440 C C . GLN A 1 379 ? 55.307 66.523 46.739 1.00 92.44 343 GLN A C 1
ATOM 2441 O O . GLN A 1 379 ? 54.420 66.076 46.016 1.00 95.15 343 GLN A O 1
ATOM 2447 N N . VAL A 1 380 ? 55.729 67.788 46.683 1.00 90.24 344 VAL A N 1
ATOM 2448 C CA . VAL A 1 380 ? 55.302 68.721 45.611 1.00 88.88 344 VAL A CA 1
ATOM 2449 C C . VAL A 1 380 ? 55.849 68.155 44.302 1.00 96.10 344 VAL A C 1
ATOM 2450 O O . VAL A 1 380 ? 56.622 67.189 44.315 1.00 101.59 344 VAL A O 1
ATOM 2454 N N . ASN A 1 381 ? 55.431 68.709 43.170 1.00 96.01 345 ASN A N 1
ATOM 2455 C CA . ASN A 1 381 ? 55.902 68.246 41.853 1.00 98.35 345 ASN A CA 1
ATOM 2456 C C . ASN A 1 381 ? 55.344 66.895 41.440 1.00 88.92 345 ASN A C 1
ATOM 2457 O O . ASN A 1 381 ? 55.439 66.550 40.268 1.00 88.86 345 ASN A O 1
ATOM 2462 N N . ASN A 1 382 ? 54.798 66.128 42.384 1.00 82.54 346 ASN A N 1
ATOM 2463 C CA . ASN A 1 382 ? 54.140 64.851 42.083 1.00 84.02 346 ASN A CA 1
ATOM 2464 C C . ASN A 1 382 ? 52.599 64.923 42.059 1.00 75.71 346 ASN A C 1
ATOM 2465 O O . ASN A 1 382 ? 51.942 63.895 41.882 1.00 70.24 346 ASN A O 1
ATOM 2470 N N . TYR A 1 383 ? 52.041 66.126 42.228 1.00 71.44 347 TYR A N 1
ATOM 2471 C CA . TYR A 1 383 ? 50.590 66.365 42.168 1.00 68.99 347 TYR A CA 1
ATOM 2472 C C . TYR A 1 383 ? 50.287 67.716 41.573 1.00 65.84 347 TYR A C 1
ATOM 2473 O O . TYR A 1 383 ? 50.981 68.676 41.836 1.00 67.25 347 TYR A O 1
ATOM 2482 N N . ASN A 1 384 ? 49.255 67.776 40.746 1.00 72.52 348 ASN A N 1
ATOM 2483 C CA . ASN A 1 384 ? 48.684 69.046 40.322 1.00 72.76 348 ASN A CA 1
ATOM 2484 C C . ASN A 1 384 ? 47.546 69.369 41.264 1.00 75.63 348 ASN A C 1
ATOM 2485 O O . ASN A 1 384 ? 46.925 68.471 41.846 1.00 82.03 348 ASN A O 1
ATOM 2490 N N . LEU A 1 385 ? 47.281 70.656 41.426 1.00 77.00 349 LEU A N 1
ATOM 2491 C CA . LEU A 1 385 ? 46.141 71.077 42.219 1.00 80.18 349 LEU A CA 1
ATOM 2492 C C . LEU A 1 385 ? 44.929 71.124 41.319 1.00 73.61 349 LEU A C 1
ATOM 2493 O O . LEU A 1 385 ? 45.032 71.612 40.190 1.00 73.83 349 LEU A O 1
ATOM 2498 N N . PRO A 1 386 ? 43.787 70.600 41.805 1.00 70.21 350 PRO A N 1
ATOM 2499 C CA . PRO A 1 386 ? 42.522 70.662 41.099 1.00 71.60 350 PRO A CA 1
ATOM 2500 C C . PRO A 1 386 ? 42.214 72.049 40.587 1.00 73.59 350 PRO A C 1
ATOM 2501 O O . PRO A 1 386 ? 42.210 72.988 41.373 1.00 76.75 350 PRO A O 1
ATOM 2505 N N . LYS A 1 387 ? 42.001 72.172 39.276 1.00 76.40 351 LYS A N 1
ATOM 2506 C CA . LYS A 1 387 ? 41.660 73.457 38.668 1.00 76.36 351 LYS A CA 1
ATOM 2507 C C . LYS A 1 387 ? 40.196 73.745 38.947 1.00 70.32 351 LYS A C 1
ATOM 2508 O O . LYS A 1 387 ? 39.422 72.818 39.157 1.00 67.75 351 LYS A O 1
ATOM 2514 N N . THR A 1 388 ? 39.839 75.027 38.991 1.00 69.89 352 THR A N 1
ATOM 2515 C CA . THR A 1 388 ? 38.431 75.454 39.161 1.00 69.28 352 THR A CA 1
ATOM 2516 C C . THR A 1 388 ? 38.021 76.541 38.175 1.00 66.81 352 THR A C 1
ATOM 2517 O O . THR A 1 388 ? 36.989 77.198 38.360 1.00 62.28 352 THR A O 1
ATOM 2521 N N . ASP A 1 389 ? 38.802 76.724 37.118 1.00 68.68 353 ASP A N 1
ATOM 2522 C CA . ASP A 1 389 ? 38.520 77.818 36.209 1.00 75.43 353 ASP A CA 1
ATOM 2523 C C . ASP A 1 389 ? 37.845 77.305 34.961 1.00 73.89 353 ASP A C 1
ATOM 2524 O O . ASP A 1 389 ? 37.956 76.129 34.605 1.00 75.54 353 ASP A O 1
ATOM 2529 N N . ARG A 1 390 ? 37.094 78.207 34.350 1.00 71.88 354 ARG A N 1
ATOM 2530 C CA . ARG A 1 390 ? 36.563 78.019 33.028 1.00 72.94 354 ARG A CA 1
ATOM 2531 C C . ARG A 1 390 ? 36.212 79.359 32.431 1.00 75.12 354 ARG A C 1
ATOM 2532 O O . ARG A 1 390 ? 35.998 80.345 33.148 1.00 70.72 354 ARG A O 1
ATOM 2540 N N . VAL A 1 391 ? 36.121 79.368 31.109 1.00 81.89 355 VAL A N 1
ATOM 2541 C CA . VAL A 1 391 ? 35.611 80.524 30.373 1.00 81.87 355 VAL A CA 1
ATOM 2542 C C . VAL A 1 391 ? 34.084 80.624 30.556 1.00 78.10 355 VAL A C 1
ATOM 2543 O O . VAL A 1 391 ? 33.377 79.625 30.388 1.00 82.65 355 VAL A O 1
ATOM 2547 N N . PHE A 1 392 ? 33.602 81.809 30.953 1.00 69.49 356 PHE A N 1
ATOM 2548 C CA . PHE A 1 392 ? 32.158 82.089 31.111 1.00 65.05 356 PHE A CA 1
ATOM 2549 C C . PHE A 1 392 ? 31.637 82.955 29.969 1.00 64.40 356 PHE A C 1
ATOM 2550 O O . PHE A 1 392 ? 32.414 83.444 29.161 1.00 68.01 356 PHE A O 1
ATOM 2558 N N . SER A 1 393 ? 30.321 83.124 29.894 1.00 66.86 357 SER A N 1
ATOM 2559 C CA . SER A 1 393 ? 29.683 83.816 28.770 1.00 72.63 357 SER A CA 1
ATOM 2560 C C . SER A 1 393 ? 29.345 85.262 29.098 1.00 79.81 357 SER A C 1
ATOM 2561 O O . SER A 1 393 ? 28.299 85.531 29.691 1.00 84.82 357 SER A O 1
ATOM 2564 N N . LYS A 1 394 ? 30.204 86.187 28.668 1.00 84.88 358 LYS A N 1
ATOM 2565 C CA . LYS A 1 394 ? 30.031 87.621 28.957 1.00 88.51 358 LYS A CA 1
ATOM 2566 C C . LYS A 1 394 ? 28.652 88.112 28.564 1.00 81.42 358 LYS A C 1
ATOM 2567 O O . LYS A 1 394 ? 28.016 88.845 29.311 1.00 77.68 358 LYS A O 1
ATOM 2573 N N . ASP A 1 395 ? 28.216 87.690 27.383 1.00 77.02 359 ASP A N 1
ATOM 2574 C CA . ASP A 1 395 ? 26.900 88.026 26.845 1.00 80.13 359 ASP A CA 1
ATOM 2575 C C . ASP A 1 395 ? 25.785 87.827 27.869 1.00 77.94 359 ASP A C 1
ATOM 2576 O O . ASP A 1 395 ? 24.893 88.681 28.021 1.00 73.56 359 ASP A O 1
ATOM 2581 N N . PHE A 1 396 ? 25.854 86.685 28.548 1.00 73.93 360 PHE A N 1
ATOM 2582 C CA . PHE A 1 396 ? 24.877 86.302 29.553 1.00 75.85 360 PHE A CA 1
ATOM 2583 C C . PHE A 1 396 ? 25.047 87.146 30.800 1.00 75.47 360 PHE A C 1
ATOM 2584 O O . PHE A 1 396 ? 24.124 87.839 31.215 1.00 76.08 360 PHE A O 1
ATOM 2592 N N . TYR A 1 397 ? 26.231 87.069 31.393 1.00 80.06 361 TYR A N 1
ATOM 2593 C CA . TYR A 1 397 ? 26.518 87.751 32.658 1.00 89.71 361 TYR A CA 1
ATOM 2594 C C . TYR A 1 397 ? 26.340 89.286 32.614 1.00 94.52 361 TYR A C 1
ATOM 2595 O O . TYR A 1 397 ? 25.961 89.895 33.621 1.00 104.93 361 TYR A O 1
ATOM 2604 N N . ASP A 1 398 ? 26.615 89.897 31.460 1.00 90.42 362 ASP A N 1
ATOM 2605 C CA . ASP A 1 398 ? 26.326 91.319 31.239 1.00 84.38 362 ASP A CA 1
ATOM 2606 C C . ASP A 1 398 ? 24.846 91.623 31.058 1.00 83.73 362 ASP A C 1
ATOM 2607 O O . ASP A 1 398 ? 24.378 92.624 31.580 1.00 87.14 362 ASP A O 1
ATOM 2612 N N . ARG A 1 399 ? 24.121 90.785 30.310 1.00 85.32 363 ARG A N 1
ATOM 2613 C CA . ARG A 1 399 ? 22.672 90.988 30.071 1.00 81.82 363 ARG A CA 1
ATOM 2614 C C . ARG A 1 399 ? 21.795 90.886 31.320 1.00 74.62 363 ARG A C 1
ATOM 2615 O O . ARG A 1 399 ? 20.696 91.439 31.367 1.00 66.22 363 ARG A O 1
ATOM 2623 N N . PHE A 1 400 ? 22.279 90.147 32.305 1.00 78.43 364 PHE A N 1
ATOM 2624 C CA . PHE A 1 400 ? 21.709 90.138 33.648 1.00 85.02 364 PHE A CA 1
ATOM 2625 C C . PHE A 1 400 ? 22.785 90.760 34.546 1.00 97.07 364 PHE A C 1
ATOM 2626 O O . PHE A 1 400 ? 23.420 91.732 34.115 1.00 98.40 364 PHE A O 1
ATOM 2634 N N . ASP A 1 401 ? 23.017 90.284 35.762 1.00 106.35 365 ASP A N 1
ATOM 2635 C CA . ASP A 1 401 ? 24.006 90.986 36.615 1.00 104.40 365 ASP A CA 1
ATOM 2636 C C . ASP A 1 401 ? 24.957 90.041 37.307 1.00 92.37 365 ASP A C 1
ATOM 2637 O O . ASP A 1 401 ? 24.878 88.848 37.059 1.00 82.45 365 ASP A O 1
ATOM 2642 N N . THR A 1 402 ? 25.836 90.598 38.146 1.00 90.00 366 THR A N 1
ATOM 2643 C CA . THR A 1 402 ? 27.132 90.023 38.500 1.00 97.90 366 THR A CA 1
ATOM 2644 C C . THR A 1 402 ? 27.980 89.858 37.199 1.00 105.16 366 THR A C 1
ATOM 2645 O O . THR A 1 402 ? 28.345 88.747 36.789 1.00 106.02 366 THR A O 1
ATOM 2649 N N . PRO A 1 403 ? 28.309 90.982 36.531 1.00 114.23 367 PRO A N 1
ATOM 2650 C CA . PRO A 1 403 ? 29.202 90.851 35.372 1.00 113.60 367 PRO A CA 1
ATOM 2651 C C . PRO A 1 403 ? 30.597 90.472 35.836 1.00 117.39 367 PRO A C 1
ATOM 2652 O O . PRO A 1 403 ? 30.930 90.674 37.010 1.00 122.69 367 PRO A O 1
ATOM 2656 N N . LEU A 1 404 ? 31.399 89.938 34.923 1.00 118.51 368 LEU A N 1
ATOM 2657 C CA . LEU A 1 404 ? 32.651 89.262 35.294 1.00 118.58 368 LEU A CA 1
ATOM 2658 C C . LEU A 1 404 ? 33.745 90.205 35.810 1.00 110.04 368 LEU A C 1
ATOM 2659 O O . LEU A 1 404 ? 33.889 91.322 35.314 1.00 101.35 368 LEU A O 1
ATOM 2664 N N . SER A 1 405 ? 34.533 89.715 36.774 1.00 108.03 369 SER A N 1
ATOM 2665 C CA . SER A 1 405 ? 35.548 90.517 37.481 1.00 108.67 369 SER A CA 1
ATOM 2666 C C . SER A 1 405 ? 36.894 90.701 36.727 1.00 114.82 369 SER A C 1
ATOM 2667 O O . SER A 1 405 ? 37.941 90.881 37.358 1.00 112.01 369 SER A O 1
ATOM 2670 N N . ARG A 1 406 ? 36.861 90.637 35.388 1.00 120.00 370 ARG A N 1
ATOM 2671 C CA . ARG A 1 406 ? 37.962 91.066 34.478 1.00 122.72 370 ARG A CA 1
ATOM 2672 C C . ARG A 1 406 ? 39.283 90.248 34.489 1.00 122.69 370 ARG A C 1
ATOM 2673 O O . ARG A 1 406 ? 39.999 90.217 33.478 1.00 114.09 370 ARG A O 1
ATOM 2681 N N . GLY A 1 407 ? 39.607 89.619 35.619 1.00 118.24 371 GLY A N 1
ATOM 2682 C CA . GLY A 1 407 ? 40.613 88.554 35.668 1.00 113.87 371 GLY A CA 1
ATOM 2683 C C . GLY A 1 407 ? 40.125 87.263 35.017 1.00 111.44 371 GLY A C 1
ATOM 2684 O O . GLY A 1 407 ? 40.836 86.656 34.216 1.00 105.98 371 GLY A O 1
ATOM 2685 N N . THR A 1 408 ? 38.902 86.855 35.359 1.00 109.60 372 THR A N 1
ATOM 2686 C CA . THR A 1 408 ? 38.305 85.606 34.867 1.00 98.71 372 THR A CA 1
ATOM 2687 C C . THR A 1 408 ? 38.038 85.674 33.356 1.00 90.27 372 THR A C 1
ATOM 2688 O O . THR A 1 408 ? 37.630 86.715 32.836 1.00 77.90 372 THR A O 1
ATOM 2692 N N . SER A 1 409 ? 38.278 84.563 32.664 1.00 86.53 373 SER A N 1
ATOM 2693 C CA . SER A 1 409 ? 38.206 84.524 31.196 1.00 89.89 373 SER A CA 1
ATOM 2694 C C . SER A 1 409 ? 36.774 84.579 30.668 1.00 91.87 373 SER A C 1
ATOM 2695 O O . SER A 1 409 ? 35.921 83.830 31.129 1.00 100.08 373 SER A O 1
ATOM 2706 N N . CYS A 1 411 ? 33.946 84.974 27.178 1.00 85.08 375 CYS A N 1
ATOM 2707 C CA . CYS A 1 411 ? 33.651 84.547 25.818 1.00 81.04 375 CYS A CA 1
ATOM 2708 C C . CYS A 1 411 ? 32.553 85.499 25.325 1.00 80.28 375 CYS A C 1
ATOM 2709 O O . CYS A 1 411 ? 31.745 85.999 26.128 1.00 76.37 375 CYS A O 1
ATOM 2712 N N . LYS A 1 412 ? 32.547 85.785 24.025 1.00 81.03 376 LYS A N 1
ATOM 2713 C CA . LYS A 1 412 ? 31.510 86.644 23.426 1.00 85.92 376 LYS A CA 1
ATOM 2714 C C . LYS A 1 412 ? 30.949 86.043 22.134 1.00 89.48 376 LYS A C 1
ATOM 2715 O O . LYS A 1 412 ? 31.488 86.252 21.044 1.00 93.90 376 LYS A O 1
ATOM 2721 N N . SER A 1 413 ? 29.844 85.313 22.269 1.00 90.96 377 SER A N 1
ATOM 2722 C CA . SER A 1 413 ? 29.224 84.591 21.152 1.00 88.79 377 SER A CA 1
ATOM 2723 C C . SER A 1 413 ? 28.542 85.460 20.081 1.00 85.80 377 SER A C 1
ATOM 2724 O O . SER A 1 413 ? 28.060 84.931 19.090 1.00 88.40 377 SER A O 1
ATOM 2727 N N . GLN A 1 414 ? 28.484 86.771 20.277 1.00 85.91 378 GLN A N 1
ATOM 2728 C CA . GLN A 1 414 ? 27.898 87.665 19.284 1.00 90.38 378 GLN A CA 1
ATOM 2729 C C . GLN A 1 414 ? 28.205 89.139 19.583 1.00 99.05 378 GLN A C 1
ATOM 2730 O O . GLN A 1 414 ? 28.565 89.520 20.705 1.00 95.45 378 GLN A O 1
ATOM 2736 N N . GLU A 1 415 ? 28.029 89.961 18.557 1.00 103.73 379 GLU A N 1
ATOM 2737 C CA . GLU A 1 415 ? 28.452 91.360 18.581 1.00 101.68 379 GLU A CA 1
ATOM 2738 C C . GLU A 1 415 ? 27.554 92.175 19.494 1.00 98.05 379 GLU A C 1
ATOM 2739 O O . GLU A 1 415 ? 28.023 92.837 20.406 1.00 99.11 379 GLU A O 1
ATOM 2745 N N . GLU A 1 416 ? 26.256 92.087 19.239 1.00 103.08 380 GLU A N 1
ATOM 2746 C CA . GLU A 1 416 ? 25.229 92.828 19.973 1.00 104.58 380 GLU A CA 1
ATOM 2747 C C . GLU A 1 416 ? 24.985 92.213 21.368 1.00 95.75 380 GLU A C 1
ATOM 2748 O O . GLU A 1 416 ? 25.147 90.998 21.542 1.00 94.23 380 GLU A O 1
ATOM 2754 N N . PRO A 1 417 ? 24.578 93.035 22.364 1.00 87.38 381 PRO A N 1
ATOM 2755 C CA . PRO A 1 417 ? 24.065 92.443 23.615 1.00 88.63 381 PRO A CA 1
ATOM 2756 C C . PRO A 1 417 ? 22.823 91.583 23.405 1.00 88.06 381 PRO A C 1
ATOM 2757 O O . PRO A 1 417 ? 22.234 91.591 22.322 1.00 86.91 381 PRO A O 1
ATOM 2761 N N . LEU A 1 418 ? 22.437 90.851 24.445 1.00 89.96 382 LEU A N 1
ATOM 2762 C CA . LEU A 1 418 ? 21.355 89.856 24.321 1.00 87.13 382 LEU A CA 1
ATOM 2763 C C . LEU A 1 418 ? 19.968 90.488 24.167 1.00 81.78 382 LEU A C 1
ATOM 2764 O O . LEU A 1 418 ? 19.521 91.281 24.995 1.00 84.24 382 LEU A O 1
ATOM 2769 N N . ASN A 1 419 ? 19.309 90.109 23.083 1.00 79.26 383 ASN A N 1
ATOM 2770 C CA . ASN A 1 419 ? 17.970 90.539 22.758 1.00 84.91 383 ASN A CA 1
ATOM 2771 C C . ASN A 1 419 ? 17.018 89.526 23.401 1.00 83.75 383 ASN A C 1
ATOM 2772 O O . ASN A 1 419 ? 16.890 88.396 22.917 1.00 82.03 383 ASN A O 1
ATOM 2777 N N . THR A 1 420 ? 16.376 89.933 24.497 1.00 78.93 384 THR A N 1
ATOM 2778 C CA . THR A 1 420 ? 15.464 89.064 25.249 1.00 79.03 384 THR A CA 1
ATOM 2779 C C . THR A 1 420 ? 14.560 89.866 26.174 1.00 83.56 384 THR A C 1
ATOM 2780 O O . THR A 1 420 ? 14.989 90.851 26.777 1.00 90.47 384 THR A O 1
ATOM 2784 N N . ILE A 1 421 ? 13.329 89.387 26.328 1.00 78.94 385 ILE A N 1
ATOM 2785 C CA . ILE A 1 421 ? 12.342 90.016 27.216 1.00 75.54 385 ILE A CA 1
ATOM 2786 C C . ILE A 1 421 ? 12.407 89.517 28.675 1.00 71.08 385 ILE A C 1
ATOM 2787 O O . ILE A 1 421 ? 11.601 89.918 29.498 1.00 75.65 385 ILE A O 1
ATOM 2792 N N . ILE A 1 422 ? 13.365 88.662 29.004 1.00 66.97 386 ILE A N 1
ATOM 2793 C CA . ILE A 1 422 ? 13.435 88.093 30.338 1.00 70.49 386 ILE A CA 1
ATOM 2794 C C . ILE A 1 422 ? 14.048 89.135 31.284 1.00 74.88 386 ILE A C 1
ATOM 2795 O O . ILE A 1 422 ? 14.981 89.835 30.899 1.00 81.88 386 ILE A O 1
ATOM 2800 N N . GLU A 1 423 ? 13.515 89.219 32.508 1.00 75.62 387 GLU A N 1
ATOM 2801 C CA . GLU A 1 423 ? 14.026 90.107 33.557 1.00 77.62 387 GLU A CA 1
ATOM 2802 C C . GLU A 1 423 ? 15.116 89.392 34.356 1.00 79.22 387 GLU A C 1
ATOM 2803 O O . GLU A 1 423 ? 15.127 88.175 34.429 1.00 78.99 387 GLU A O 1
ATOM 2809 N N . LYS A 1 424 ? 16.017 90.156 34.965 1.00 83.10 388 LYS A N 1
ATOM 2810 C CA . LYS A 1 424 ? 17.158 89.584 35.708 1.00 87.69 388 LYS A CA 1
ATOM 2811 C C . LYS A 1 424 ? 16.793 88.737 36.938 1.00 85.44 388 LYS A C 1
ATOM 2812 O O . LYS A 1 424 ? 17.470 87.760 37.236 1.00 90.31 388 LYS A O 1
ATOM 2818 N N . ASP A 1 425 ? 15.710 89.081 37.625 1.00 92.61 389 ASP A N 1
ATOM 2819 C CA . ASP A 1 425 ? 15.284 88.354 38.844 1.00 96.28 389 ASP A CA 1
ATOM 2820 C C . ASP A 1 425 ? 14.492 87.080 38.538 1.00 93.79 389 ASP A C 1
ATOM 2821 O O . ASP A 1 425 ? 14.057 86.371 39.460 1.00 94.00 389 ASP A O 1
ATOM 2826 N N . ASN A 1 426 ? 14.290 86.811 37.248 1.00 89.51 390 ASN A N 1
ATOM 2827 C CA . ASN A 1 426 ? 13.561 85.634 36.779 1.00 89.44 390 ASN A CA 1
ATOM 2828 C C . ASN A 1 426 ? 14.445 84.662 35.977 1.00 82.90 390 ASN A C 1
ATOM 2829 O O . ASN A 1 426 ? 13.939 83.825 35.239 1.00 81.85 390 ASN A O 1
ATOM 2834 N N . ILE A 1 427 ? 15.761 84.772 36.129 1.00 78.07 391 ILE A N 1
ATOM 2835 C CA . ILE A 1 427 ? 16.703 83.852 35.479 1.00 73.84 391 ILE A CA 1
ATOM 2836 C C . ILE A 1 427 ? 17.877 83.603 36.438 1.00 69.06 391 ILE A C 1
ATOM 2837 O O . ILE A 1 427 ? 18.355 84.530 37.093 1.00 64.73 391 ILE A O 1
ATOM 2842 N N . HIS A 1 428 ? 18.287 82.334 36.531 1.00 66.30 392 HIS A N 1
ATOM 2843 C CA . HIS A 1 428 ? 19.215 81.845 37.556 1.00 65.01 392 HIS A CA 1
ATOM 2844 C C . HIS A 1 428 ? 20.188 80.802 37.003 1.00 62.50 392 HIS A C 1
ATOM 2845 O O . HIS A 1 428 ? 19.838 80.009 36.138 1.00 67.85 392 HIS A O 1
ATOM 2852 N N . ILE A 1 429 ? 21.404 80.798 37.535 1.00 59.14 393 ILE A N 1
ATOM 2853 C CA . ILE A 1 429 ? 22.428 79.813 37.184 1.00 54.28 393 ILE A CA 1
ATOM 2854 C C . ILE A 1 429 ? 22.197 78.515 37.970 1.00 53.40 393 ILE A C 1
ATOM 2855 O O . ILE A 1 429 ? 22.060 78.542 39.188 1.00 51.36 393 ILE A O 1
ATOM 2860 N N . PHE A 1 430 ? 22.179 77.390 37.259 1.00 55.31 394 PHE A N 1
ATOM 2861 C CA . PHE A 1 430 ? 22.005 76.064 37.849 1.00 55.79 394 PHE A CA 1
ATOM 2862 C C . PHE A 1 430 ? 23.315 75.651 38.467 1.00 57.61 394 PHE A C 1
ATOM 2863 O O . PHE A 1 430 ? 24.341 75.611 37.799 1.00 62.05 394 PHE A O 1
ATOM 2871 N N . SER A 1 431 ? 23.260 75.348 39.750 1.00 59.72 395 SER A N 1
ATOM 2872 C CA . SER A 1 431 ? 24.440 75.211 40.582 1.00 59.09 395 SER A CA 1
ATOM 2873 C C . SER A 1 431 ? 24.104 74.208 41.688 1.00 61.24 395 SER A C 1
ATOM 2874 O O . SER A 1 431 ? 22.968 73.762 41.784 1.00 59.28 395 SER A O 1
ATOM 2877 N N . GLN A 1 432 ? 25.063 73.874 42.536 1.00 66.40 396 GLN A N 1
ATOM 2878 C CA . GLN A 1 432 ? 24.913 72.710 43.398 1.00 76.14 396 GLN A CA 1
ATOM 2879 C C . GLN A 1 432 ? 24.072 73.019 44.626 1.00 82.07 396 GLN A C 1
ATOM 2880 O O . GLN A 1 432 ? 23.100 72.311 44.900 1.00 101.02 396 GLN A O 1
ATOM 2886 N N . ASN A 1 433 ? 24.421 74.072 45.358 1.00 84.69 397 ASN A N 1
ATOM 2887 C CA . ASN A 1 433 ? 23.644 74.449 46.557 1.00 89.86 397 ASN A CA 1
ATOM 2888 C C . ASN A 1 433 ? 22.419 75.338 46.249 1.00 85.71 397 ASN A C 1
ATOM 2889 O O . ASN A 1 433 ? 21.718 75.744 47.173 1.00 82.75 397 ASN A O 1
ATOM 2894 N N . LYS A 1 434 ? 22.161 75.624 44.968 1.00 80.94 398 LYS A N 1
ATOM 2895 C CA . LYS A 1 434 ? 21.005 76.428 44.561 1.00 79.39 398 LYS A CA 1
ATOM 2896 C C . LYS A 1 434 ? 19.763 75.554 44.381 1.00 73.05 398 LYS A C 1
ATOM 2897 O O . LYS A 1 434 ? 19.412 75.163 43.271 1.00 72.04 398 LYS A O 1
ATOM 2903 N N . THR A 1 435 ? 19.108 75.272 45.504 1.00 69.24 399 THR A N 1
ATOM 2904 C CA . THR A 1 435 ? 17.875 74.494 45.538 1.00 71.96 399 THR A CA 1
ATOM 2905 C C . THR A 1 435 ? 16.649 75.390 45.411 1.00 77.30 399 THR A C 1
ATOM 2906 O O . THR A 1 435 ? 16.688 76.554 45.810 1.00 74.08 399 THR A O 1
ATOM 2910 N N . VAL A 1 436 ? 15.562 74.801 44.899 1.00 82.64 400 VAL A N 1
ATOM 2911 C CA . VAL A 1 436 ? 14.264 75.460 44.696 1.00 79.37 400 VAL A CA 1
ATOM 2912 C C . VAL A 1 436 ? 13.184 74.659 45.421 1.00 82.55 400 VAL A C 1
ATOM 2913 O O . VAL A 1 436 ? 13.175 73.438 45.334 1.00 85.00 400 VAL A O 1
ATOM 2917 N N . THR A 1 437 ? 12.275 75.345 46.118 1.00 82.26 401 THR A N 1
ATOM 2918 C CA . THR A 1 437 ? 11.193 74.691 46.864 1.00 75.57 401 THR A CA 1
ATOM 2919 C C . THR A 1 437 ? 9.795 75.231 46.492 1.00 74.72 401 THR A C 1
ATOM 2920 O O . THR A 1 437 ? 9.565 76.440 46.454 1.00 73.75 401 THR A O 1
ATOM 2924 N N . PHE A 1 438 ? 8.875 74.313 46.215 1.00 74.01 402 PHE A N 1
ATOM 2925 C CA . PHE A 1 438 ? 7.518 74.646 45.791 1.00 74.29 402 PHE A CA 1
ATOM 2926 C C . PHE A 1 438 ? 6.530 74.307 46.884 1.00 76.34 402 PHE A C 1
ATOM 2927 O O . PHE A 1 438 ? 6.438 73.156 47.294 1.00 77.49 402 PHE A O 1
ATOM 2935 N N . GLU A 1 439 ? 5.794 75.318 47.338 1.00 78.75 403 GLU A N 1
ATOM 2936 C CA . GLU A 1 439 ? 4.715 75.168 48.302 1.00 74.97 403 GLU A CA 1
ATOM 2937 C C . GLU A 1 439 ? 3.412 75.380 47.527 1.00 78.77 403 GLU A C 1
ATOM 2938 O O . GLU A 1 439 ? 3.439 75.993 46.455 1.00 88.38 403 GLU A O 1
ATOM 2944 N N . PRO A 1 440 ? 2.275 74.853 48.032 1.00 75.80 404 PRO A N 1
ATOM 2945 C CA . PRO A 1 440 ? 1.028 75.027 47.299 1.00 74.63 404 PRO A CA 1
ATOM 2946 C C . PRO A 1 440 ? 0.332 76.350 47.652 1.00 81.32 404 PRO A C 1
ATOM 2947 O O . PRO A 1 440 ? 0.660 76.994 48.660 1.00 83.97 404 PRO A O 1
ATOM 2951 N N . PHE A 1 441 ? -0.632 76.726 46.819 1.00 81.83 405 PHE A N 1
ATOM 2952 C CA . PHE A 1 441 ? -1.235 78.057 46.848 1.00 81.26 405 PHE A CA 1
ATOM 2953 C C . PHE A 1 441 ? -2.667 78.043 46.323 1.00 81.32 405 PHE A C 1
ATOM 2954 O O . PHE A 1 441 ? -3.071 77.117 45.621 1.00 66.22 405 PHE A O 1
ATOM 2962 N N . ARG A 1 442 ? -3.391 79.120 46.631 1.00 84.39 406 ARG A N 1
ATOM 2963 C CA . ARG A 1 442 ? -4.800 79.252 46.300 1.00 91.42 406 ARG A CA 1
ATOM 2964 C C . ARG A 1 442 ? -4.882 79.867 44.903 1.00 87.41 406 ARG A C 1
ATOM 2965 O O . ARG A 1 442 ? -4.687 81.056 44.743 1.00 75.44 406 ARG A O 1
ATOM 2981 N N . ASN A 1 444 ? -6.079 81.490 42.100 1.00 90.06 408 ASN A N 1
ATOM 2982 C CA . ASN A 1 444 ? -6.132 82.913 41.664 1.00 82.72 408 ASN A CA 1
ATOM 2983 C C . ASN A 1 444 ? -6.195 83.974 42.781 1.00 74.27 408 ASN A C 1
ATOM 2984 O O . ASN A 1 444 ? -6.272 85.161 42.496 1.00 65.61 408 ASN A O 1
ATOM 2989 N N . GLU A 1 445 ? -6.160 83.573 44.041 1.00 76.38 409 GLU A N 1
ATOM 2990 C CA . GLU A 1 445 ? -6.132 84.560 45.123 1.00 82.79 409 GLU A CA 1
ATOM 2991 C C . GLU A 1 445 ? -4.733 85.175 45.206 1.00 82.79 409 GLU A C 1
ATOM 2992 O O . GLU A 1 445 ? -4.582 86.380 45.079 1.00 87.96 409 GLU A O 1
ATOM 2998 N N . GLU A 1 446 ? -3.724 84.319 45.375 1.00 87.59 410 GLU A N 1
ATOM 2999 C CA . GLU A 1 446 ? -2.319 84.715 45.651 1.00 84.56 410 GLU A CA 1
ATOM 3000 C C . GLU A 1 446 ? -1.360 84.326 44.495 1.00 85.96 410 GLU A C 1
ATOM 3001 O O . GLU A 1 446 ? -1.746 83.566 43.575 1.00 83.62 410 GLU A O 1
ATOM 3007 N N . PRO A 1 447 ? -0.121 84.876 44.509 1.00 82.39 411 PRO A N 1
ATOM 3008 C CA . PRO A 1 447 ? 0.858 84.451 43.510 1.00 80.35 411 PRO A CA 1
ATOM 3009 C C . PRO A 1 447 ? 1.448 83.070 43.819 1.00 81.53 411 PRO A C 1
ATOM 3010 O O . PRO A 1 447 ? 1.528 82.668 44.990 1.00 75.51 411 PRO A O 1
ATOM 3022 N N . LYS A 1 449 ? 3.622 79.991 44.585 1.00 90.14 413 LYS A N 1
ATOM 3023 C CA . LYS A 1 449 ? 4.689 79.910 45.568 1.00 98.51 413 LYS A CA 1
ATOM 3024 C C . LYS A 1 449 ? 5.843 79.062 45.014 1.00 103.21 413 LYS A C 1
ATOM 3025 O O . LYS A 1 449 ? 5.673 77.874 44.705 1.00 108.59 413 LYS A O 1
ATOM 3031 N N . CYS A 1 450 ? 6.994 79.722 44.849 1.00 101.49 414 CYS A N 1
ATOM 3032 C CA . CYS A 1 450 ? 8.247 79.114 44.387 1.00 95.97 414 CYS A CA 1
ATOM 3033 C C . CYS A 1 450 ? 9.419 79.917 44.973 1.00 88.67 414 CYS A C 1
ATOM 3034 O O . CYS A 1 450 ? 9.475 81.122 44.777 1.00 87.80 414 CYS A O 1
ATOM 3037 N N . ASN A 1 451 ? 10.327 79.260 45.697 1.00 85.46 415 ASN A N 1
ATOM 3038 C CA . ASN A 1 451 ? 11.413 79.947 46.413 1.00 85.31 415 ASN A CA 1
ATOM 3039 C C . ASN A 1 451 ? 12.753 79.358 46.073 1.00 86.97 415 ASN A C 1
ATOM 3040 O O . ASN A 1 451 ? 13.025 78.197 46.406 1.00 82.27 415 ASN A O 1
ATOM 3045 N N . ILE A 1 452 ? 13.595 80.191 45.456 1.00 86.71 416 ILE A N 1
ATOM 3046 C CA . ILE A 1 452 ? 14.936 79.823 45.032 1.00 80.48 416 ILE A CA 1
ATOM 3047 C C . ILE A 1 452 ? 15.916 80.187 46.135 1.00 79.57 416 ILE A C 1
ATOM 3048 O O . ILE A 1 452 ? 16.271 81.343 46.292 1.00 68.26 416 ILE A O 1
ATOM 3053 N N . ASN A 1 453 ? 16.331 79.171 46.891 1.00 99.04 417 ASN A N 1
ATOM 3054 C CA . ASN A 1 453 ? 17.227 79.300 48.055 1.00 106.08 417 ASN A CA 1
ATOM 3055 C C . ASN A 1 453 ? 18.673 79.072 47.659 1.00 100.38 417 ASN A C 1
ATOM 3056 O O . ASN A 1 453 ? 18.970 78.677 46.535 1.00 97.94 417 ASN A O 1
ATOM 3061 N N . GLY A 1 454 ? 19.569 79.315 48.605 1.00 100.20 418 GLY A N 1
ATOM 3062 C CA . GLY A 1 454 ? 20.977 78.969 48.443 1.00 111.85 418 GLY A CA 1
ATOM 3063 C C . GLY A 1 454 ? 21.815 79.878 47.549 1.00 121.67 418 GLY A C 1
ATOM 3064 O O . GLY A 1 454 ? 21.294 80.617 46.701 1.00 121.96 418 GLY A O 1
ATOM 3065 N N . GLU A 1 455 ? 23.131 79.801 47.765 1.00 125.77 419 GLU A N 1
ATOM 3066 C CA . GLU A 1 455 ? 24.143 80.542 47.011 1.00 123.05 419 GLU A CA 1
ATOM 3067 C C . GLU A 1 455 ? 25.210 79.561 46.538 1.00 126.83 419 GLU A C 1
ATOM 3068 O O . GLU A 1 455 ? 25.314 78.448 47.062 1.00 127.75 419 GLU A O 1
ATOM 3074 N N . VAL A 1 456 ? 25.997 79.981 45.545 1.00 137.85 420 VAL A N 1
ATOM 3075 C CA . VAL A 1 456 ? 27.079 79.152 44.975 1.00 137.22 420 VAL A CA 1
ATOM 3076 C C . VAL A 1 456 ? 28.090 78.812 46.083 1.00 140.04 420 VAL A C 1
ATOM 3077 O O . VAL A 1 456 ? 28.413 79.656 46.929 1.00 139.18 420 VAL A O 1
ATOM 3081 N N . ALA A 1 457 ? 28.559 77.565 46.080 1.00 138.96 421 ALA A N 1
ATOM 3082 C CA . ALA A 1 457 ? 29.535 77.095 47.059 1.00 132.55 421 ALA A CA 1
ATOM 3083 C C . ALA A 1 457 ? 30.907 77.746 46.805 1.00 130.90 421 ALA A C 1
ATOM 3084 O O . ALA A 1 457 ? 31.641 77.344 45.890 1.00 123.92 421 ALA A O 1
ATOM 3086 N N . ASP A 1 458 ? 31.224 78.771 47.603 1.00 126.92 422 ASP A N 1
ATOM 3087 C CA . ASP A 1 458 ? 32.534 79.453 47.532 1.00 120.11 422 ASP A CA 1
ATOM 3088 C C . ASP A 1 458 ? 33.658 78.585 48.105 1.00 113.08 422 ASP A C 1
ATOM 3089 O O . ASP A 1 458 ? 33.417 77.607 48.825 1.00 105.18 422 ASP A O 1
ATOM 3094 N N . PHE A 1 459 ? 34.883 78.954 47.761 1.00 103.82 423 PHE A N 1
ATOM 3095 C CA . PHE A 1 459 ? 36.031 78.075 47.947 1.00 103.00 423 PHE A CA 1
ATOM 3096 C C . PHE A 1 459 ? 37.302 78.908 47.839 1.00 104.64 423 PHE A C 1
ATOM 3097 O O . PHE A 1 459 ? 37.390 79.839 47.021 1.00 103.39 423 PHE A O 1
ATOM 3105 N N . SER A 1 460 ? 38.273 78.564 48.679 1.00 98.61 424 SER A N 1
ATOM 3106 C CA . SER A 1 460 ? 39.521 79.300 48.783 1.00 93.88 424 SER A CA 1
ATOM 3107 C C . SER A 1 460 ? 40.647 78.308 49.097 1.00 96.14 424 SER A C 1
ATOM 3108 O O . SER A 1 460 ? 40.585 77.559 50.084 1.00 87.55 424 SER A O 1
ATOM 3111 N N . TRP A 1 461 ? 41.662 78.291 48.232 1.00 95.13 425 TRP A N 1
ATOM 3112 C CA . TRP A 1 461 ? 42.796 77.390 48.407 1.00 94.24 425 TRP A CA 1
ATOM 3113 C C . TRP A 1 461 ? 43.578 77.732 49.677 1.00 97.80 425 TRP A C 1
ATOM 3114 O O . TRP A 1 461 ? 43.911 76.848 50.463 1.00 101.56 425 TRP A O 1
ATOM 3125 N N . GLN A 1 462 ? 43.826 79.021 49.882 1.00 97.29 426 GLN A N 1
ATOM 3126 C CA . GLN A 1 462 ? 44.629 79.499 51.010 1.00 97.71 426 GLN A CA 1
ATOM 3127 C C . GLN A 1 462 ? 43.938 79.203 52.344 1.00 99.12 426 GLN A C 1
ATOM 3128 O O . GLN A 1 462 ? 44.567 78.697 53.276 1.00 102.44 426 GLN A O 1
ATOM 3134 N N . GLU A 1 463 ? 42.641 79.486 52.414 1.00 96.31 427 GLU A N 1
ATOM 3135 C CA . GLU A 1 463 ? 41.875 79.284 53.646 1.00 97.55 427 GLU A CA 1
ATOM 3136 C C . GLU A 1 463 ? 41.771 77.805 54.061 1.00 94.09 427 GLU A C 1
ATOM 3137 O O . GLU A 1 463 ? 41.820 77.507 55.258 1.00 87.27 427 GLU A O 1
ATOM 3143 N N . ILE A 1 464 ? 41.641 76.883 53.100 1.00 96.90 428 ILE A N 1
ATOM 3144 C CA . ILE A 1 464 ? 41.614 75.443 53.444 1.00 98.78 428 ILE A CA 1
ATOM 3145 C C . ILE A 1 464 ? 43.008 74.922 53.772 1.00 94.61 428 ILE A C 1
ATOM 3146 O O . ILE A 1 464 ? 43.126 73.945 54.502 1.00 91.39 428 ILE A O 1
ATOM 3151 N N . PHE A 1 465 ? 44.046 75.564 53.221 1.00 98.41 429 PHE A N 1
ATOM 3152 C CA . PHE A 1 465 ? 45.449 75.238 53.551 1.00 100.32 429 PHE A CA 1
ATOM 3153 C C . PHE A 1 465 ? 45.750 75.489 55.019 1.00 103.54 429 PHE A C 1
ATOM 3154 O O . PHE A 1 465 ? 46.193 74.586 55.727 1.00 98.66 429 PHE A O 1
ATOM 3162 N N . GLU A 1 466 ? 45.533 76.731 55.452 1.00 106.17 430 GLU A N 1
ATOM 3163 C CA . GLU A 1 466 ? 45.824 77.127 56.829 1.00 103.82 430 GLU A CA 1
ATOM 3164 C C . GLU A 1 466 ? 44.989 76.366 57.867 1.00 99.06 430 GLU A C 1
ATOM 3165 O O . GLU A 1 466 ? 45.455 76.146 58.976 1.00 116.48 430 GLU A O 1
ATOM 3171 N N . GLU A 1 467 ? 43.778 75.954 57.514 1.00 91.28 431 GLU A N 1
ATOM 3172 C CA . GLU A 1 467 ? 42.948 75.192 58.435 1.00 95.19 431 GLU A CA 1
ATOM 3173 C C . GLU A 1 467 ? 43.332 73.714 58.489 1.00 93.08 431 GLU A C 1
ATOM 3174 O O . GLU A 1 467 ? 43.453 73.149 59.572 1.00 88.07 431 GLU A O 1
ATOM 3180 N N . HIS A 1 468 ? 43.526 73.099 57.324 1.00 97.13 432 HIS A N 1
ATOM 3181 C CA . HIS A 1 468 ? 43.643 71.627 57.214 1.00 98.94 432 HIS A CA 1
ATOM 3182 C C . HIS A 1 468 ? 45.064 71.031 57.073 1.00 94.33 432 HIS A C 1
ATOM 3183 O O . HIS A 1 468 ? 45.270 69.884 57.466 1.00 91.59 432 HIS A O 1
ATOM 3190 N N . VAL A 1 469 ? 46.015 71.774 56.502 1.00 95.67 433 VAL A N 1
ATOM 3191 C CA . VAL A 1 469 ? 47.403 71.268 56.306 1.00 102.91 433 VAL A CA 1
ATOM 3192 C C . VAL A 1 469 ? 48.525 71.996 57.094 1.00 108.40 433 VAL A C 1
ATOM 3193 O O . VAL A 1 469 ? 49.489 71.353 57.536 1.00 102.42 433 VAL A O 1
ATOM 3197 N N . LYS A 1 470 ? 48.415 73.318 57.247 1.00 112.63 434 LYS A N 1
ATOM 3198 C CA . LYS A 1 470 ? 49.373 74.101 58.056 1.00 107.88 434 LYS A CA 1
ATOM 3199 C C . LYS A 1 470 ? 49.550 73.552 59.487 1.00 99.39 434 LYS A C 1
ATOM 3200 O O . LYS A 1 470 ? 50.681 73.399 59.918 1.00 93.70 434 LYS A O 1
ATOM 3206 N N . PRO A 1 471 ? 48.447 73.232 60.208 1.00 101.77 435 PRO A N 1
ATOM 3207 C CA . PRO A 1 471 ? 48.571 72.623 61.543 1.00 100.74 435 PRO A CA 1
ATOM 3208 C C . PRO A 1 471 ? 49.261 71.267 61.614 1.00 98.21 435 PRO A C 1
ATOM 3209 O O . PRO A 1 471 ? 49.740 70.902 62.684 1.00 105.06 435 PRO A O 1
ATOM 3213 N N . LEU A 1 472 ? 49.310 70.521 60.513 1.00 99.45 436 LEU A N 1
ATOM 3214 C CA . LEU A 1 472 ? 50.125 69.294 60.460 1.00 102.36 436 LEU A CA 1
ATOM 3215 C C . LEU A 1 472 ? 51.616 69.589 60.573 1.00 103.66 436 LEU A C 1
ATOM 3216 O O . LEU A 1 472 ? 52.379 68.735 61.031 1.00 95.61 436 LEU A O 1
ATOM 3221 N N . GLU A 1 473 ? 51.997 70.800 60.150 1.00 111.06 437 GLU A N 1
ATOM 3222 C CA . GLU A 1 473 ? 53.368 71.340 60.218 1.00 113.39 437 GLU A CA 1
ATOM 3223 C C . GLU A 1 473 ? 54.350 70.368 59.574 1.00 105.52 437 GLU A C 1
ATOM 3224 O O . GLU A 1 473 ? 55.117 69.686 60.251 1.00 108.33 437 GLU A O 1
ATOM 3230 N N . PHE A 1 474 ? 54.264 70.273 58.252 1.00 98.50 438 PHE A N 1
ATOM 3231 C CA . PHE A 1 474 ? 55.194 69.444 57.486 1.00 95.98 438 PHE A CA 1
ATOM 3232 C C . PHE A 1 474 ? 56.443 70.260 57.169 1.00 91.14 438 PHE A C 1
ATOM 3233 O O . PHE A 1 474 ? 56.408 71.489 57.257 1.00 94.56 438 PHE A O 1
ATOM 3241 N N . PRO A 1 475 ? 57.551 69.583 56.815 1.00 81.04 439 PRO A N 1
ATOM 3242 C CA . PRO A 1 475 ? 58.769 70.289 56.445 1.00 81.37 439 PRO A CA 1
ATOM 3243 C C . PRO A 1 475 ? 58.576 71.172 55.224 1.00 81.26 439 PRO A C 1
ATOM 3244 O O . PRO A 1 475 ? 58.212 70.671 54.178 1.00 78.87 439 PRO A O 1
ATOM 3248 N N . LEU A 1 476 ? 58.772 72.481 55.389 1.00 91.35 440 LEU A N 1
ATOM 3249 C CA . LEU A 1 476 ? 58.722 73.470 54.280 1.00 96.50 440 LEU A CA 1
ATOM 3250 C C . LEU A 1 476 ? 57.350 73.614 53.572 1.00 95.44 440 LEU A C 1
ATOM 3251 O O . LEU A 1 476 ? 57.244 74.250 52.513 1.00 89.09 440 LEU A O 1
ATOM 3256 N N . ALA A 1 477 ? 56.306 73.049 54.176 1.00 90.63 441 ALA A N 1
ATOM 3257 C CA . ALA A 1 477 ? 54.962 73.126 53.645 1.00 89.52 441 ALA A CA 1
ATOM 3258 C C . ALA A 1 477 ? 54.306 74.455 54.060 1.00 88.48 441 ALA A C 1
ATOM 3259 O O . ALA A 1 477 ? 53.796 74.582 55.178 1.00 81.62 441 ALA A O 1
ATOM 3261 N N . ASP A 1 478 ? 54.336 75.444 53.167 1.00 83.43 442 ASP A N 1
ATOM 3262 C CA . ASP A 1 478 ? 53.637 76.703 53.404 1.00 86.53 442 ASP A CA 1
ATOM 3263 C C . ASP A 1 478 ? 52.829 77.202 52.197 1.00 89.56 442 ASP A C 1
ATOM 3264 O O . ASP A 1 478 ? 53.142 76.904 51.037 1.00 76.96 442 ASP A O 1
ATOM 3269 N N . VAL A 1 479 ? 51.829 78.026 52.521 1.00 96.59 443 VAL A N 1
ATOM 3270 C CA . VAL A 1 479 ? 50.814 78.573 51.586 1.00 102.16 443 VAL A CA 1
ATOM 3271 C C . VAL A 1 479 ? 51.397 79.110 50.253 1.00 101.39 443 VAL A C 1
ATOM 3272 O O . VAL A 1 479 ? 50.685 79.170 49.252 1.00 97.39 443 VAL A O 1
ATOM 3276 N N . ASP A 1 480 ? 52.666 79.517 50.240 1.00 106.77 444 ASP A N 1
ATOM 3277 C CA . ASP A 1 480 ? 53.342 79.889 48.988 1.00 113.19 444 ASP A CA 1
ATOM 3278 C C . ASP A 1 480 ? 53.869 78.683 48.213 1.00 114.29 444 ASP A C 1
ATOM 3279 O O . ASP A 1 480 ? 53.429 78.426 47.087 1.00 120.31 444 ASP A O 1
ATOM 3284 N N . THR A 1 481 ? 54.815 77.959 48.810 1.00 104.45 445 THR A N 1
ATOM 3285 C CA . THR A 1 481 ? 55.541 76.906 48.089 1.00 100.78 445 THR A CA 1
ATOM 3286 C C . THR A 1 481 ? 54.655 75.747 47.619 1.00 102.44 445 THR A C 1
ATOM 3287 O O . THR A 1 481 ? 54.925 75.159 46.571 1.00 107.03 445 THR A O 1
ATOM 3291 N N . VAL A 1 482 ? 53.607 75.434 48.385 1.00 102.25 446 VAL A N 1
ATOM 3292 C CA . VAL A 1 482 ? 52.641 74.376 48.023 1.00 94.08 446 VAL A CA 1
ATOM 3293 C C . VAL A 1 482 ? 51.575 74.909 47.056 1.00 88.18 446 VAL A C 1
ATOM 3294 O O . VAL A 1 482 ? 51.319 74.303 46.025 1.00 89.53 446 VAL A O 1
ATOM 3298 N N . ILE A 1 483 ? 50.956 76.033 47.394 1.00 84.67 447 ILE A N 1
ATOM 3299 C CA . ILE A 1 483 ? 49.857 76.583 46.593 1.00 84.18 447 ILE A CA 1
ATOM 3300 C C . ILE A 1 483 ? 50.316 77.673 45.617 1.00 87.23 447 ILE A C 1
ATOM 3301 O O . ILE A 1 483 ? 50.535 77.366 44.449 1.00 91.03 447 ILE A O 1
ATOM 3306 N N . ASN A 1 484 ? 50.489 78.910 46.102 1.00 87.29 448 ASN A N 1
ATOM 3307 C CA . ASN A 1 484 ? 50.589 80.113 45.243 1.00 88.08 448 ASN A CA 1
ATOM 3308 C C . ASN A 1 484 ? 51.540 79.953 44.061 1.00 88.04 448 ASN A C 1
ATOM 3309 O O . ASN A 1 484 ? 51.113 80.014 42.914 1.00 92.76 448 ASN A O 1
ATOM 3314 N N . ASN A 1 485 ? 52.816 79.722 44.337 1.00 87.91 449 ASN A N 1
ATOM 3315 C CA . ASN A 1 485 ? 53.815 79.599 43.255 1.00 94.61 449 ASN A CA 1
ATOM 3316 C C . ASN A 1 485 ? 53.745 78.273 42.449 1.00 92.44 449 ASN A C 1
ATOM 3317 O O . ASN A 1 485 ? 54.376 78.159 41.390 1.00 88.95 449 ASN A O 1
ATOM 3322 N N . GLN A 1 486 ? 52.995 77.288 42.956 1.00 92.79 450 GLN A N 1
ATOM 3323 C CA . GLN A 1 486 ? 52.627 76.067 42.197 1.00 85.91 450 GLN A CA 1
ATOM 3324 C C . GLN A 1 486 ? 51.338 76.179 41.370 1.00 85.02 450 GLN A C 1
ATOM 3325 O O . GLN A 1 486 ? 51.114 75.371 40.481 1.00 78.59 450 GLN A O 1
ATOM 3331 N N . LEU A 1 487 ? 50.494 77.164 41.664 1.00 90.70 451 LEU A N 1
ATOM 3332 C CA . LEU A 1 487 ? 49.133 77.218 41.115 1.00 92.66 451 LEU A CA 1
ATOM 3333 C C . LEU A 1 487 ? 49.106 77.226 39.605 1.00 87.35 451 LEU A C 1
ATOM 3334 O O . LEU A 1 487 ? 48.236 76.610 39.008 1.00 89.00 451 LEU A O 1
ATOM 3339 N N . HIS A 1 488 ? 50.041 77.936 38.990 1.00 89.86 452 HIS A N 1
ATOM 3340 C CA . HIS A 1 488 ? 50.182 77.887 37.536 1.00 96.58 452 HIS A CA 1
ATOM 3341 C C . HIS A 1 488 ? 51.416 77.091 37.108 1.00 92.48 452 HIS A C 1
ATOM 3342 O O . HIS A 1 488 ? 52.318 77.622 36.464 1.00 92.08 452 HIS A O 1
ATOM 3349 N N . VAL A 1 489 ? 51.435 75.808 37.477 1.00 84.87 453 VAL A N 1
ATOM 3350 C CA . VAL A 1 489 ? 52.454 74.874 36.979 1.00 81.76 453 VAL A CA 1
ATOM 3351 C C . VAL A 1 489 ? 52.006 73.391 36.881 1.00 82.98 453 VAL A C 1
ATOM 3352 O O . VAL A 1 489 ? 51.604 72.726 37.851 1.00 78.17 453 VAL A O 1
ATOM 3356 N N . ASP A 1 490 ? 52.118 72.898 35.657 1.00 82.13 454 ASP A N 1
ATOM 3357 C CA . ASP A 1 490 ? 51.859 71.525 35.314 1.00 77.87 454 ASP A CA 1
ATOM 3358 C C . ASP A 1 490 ? 53.118 70.751 35.626 1.00 76.34 454 ASP A C 1
ATOM 3359 O O . ASP A 1 490 ? 54.202 71.107 35.142 1.00 79.37 454 ASP A O 1
ATOM 3364 N N . ASN A 1 491 ? 52.974 69.693 36.415 1.00 73.04 455 ASN A N 1
ATOM 3365 C CA . ASN A 1 491 ? 54.101 68.849 36.789 1.00 75.59 455 ASN A CA 1
ATOM 3366 C C . ASN A 1 491 ? 54.123 67.537 35.994 1.00 73.70 455 ASN A C 1
ATOM 3367 O O . ASN A 1 491 ? 54.506 66.493 36.523 1.00 79.64 455 ASN A O 1
ATOM 3372 N N . PHE A 1 492 ? 53.748 67.572 34.720 1.00 73.99 456 PHE A N 1
ATOM 3373 C CA . PHE A 1 492 ? 53.776 66.347 33.912 1.00 80.58 456 PHE A CA 1
ATOM 3374 C C . PHE A 1 492 ? 55.067 66.247 33.077 1.00 86.02 456 PHE A C 1
ATOM 3375 O O . PHE A 1 492 ? 56.015 65.626 33.525 1.00 88.82 456 PHE A O 1
ATOM 3383 N N . ASN A 1 493 ? 55.112 66.844 31.889 1.00 89.98 457 ASN A N 1
ATOM 3384 C CA . ASN A 1 493 ? 56.362 66.945 31.115 1.00 91.48 457 ASN A CA 1
ATOM 3385 C C . ASN A 1 493 ? 56.700 68.424 31.129 1.00 93.62 457 ASN A C 1
ATOM 3386 O O . ASN A 1 493 ? 56.069 69.220 30.423 1.00 108.06 457 ASN A O 1
ATOM 3391 N N . ASN A 1 494 ? 57.644 68.796 31.988 1.00 91.20 458 ASN A N 1
ATOM 3392 C CA . ASN A 1 494 ? 58.140 70.195 32.068 1.00 90.82 458 ASN A CA 1
ATOM 3393 C C . ASN A 1 494 ? 59.669 70.269 32.130 1.00 94.29 458 ASN A C 1
ATOM 3394 O O . ASN A 1 494 ? 60.295 70.974 31.335 1.00 94.63 458 ASN A O 1
ATOM 3399 N N . SER A 1 495 ? 60.256 69.507 33.048 1.00 97.92 459 SER A N 1
ATOM 3400 C CA . SER A 1 495 ? 61.697 69.486 33.262 1.00 99.21 459 SER A CA 1
ATOM 3401 C C . SER A 1 495 ? 62.486 68.801 32.133 1.00 97.16 459 SER A C 1
ATOM 3402 O O . SER A 1 495 ? 61.915 68.260 31.188 1.00 95.64 459 SER A O 1
ATOM 3405 N N . ALA A 1 496 ? 63.808 68.864 32.257 1.00 94.36 460 ALA A N 1
ATOM 3406 C CA . ALA A 1 496 ? 64.737 68.251 31.325 1.00 93.02 460 ALA A CA 1
ATOM 3407 C C . ALA A 1 496 ? 64.665 66.726 31.310 1.00 93.87 460 ALA A C 1
ATOM 3408 O O . ALA A 1 496 ? 64.445 66.142 30.247 1.00 93.64 460 ALA A O 1
ATOM 3410 N N . GLU A 1 497 ? 64.878 66.082 32.463 1.00 92.97 461 GLU A N 1
ATOM 3411 C CA . GLU A 1 497 ? 64.888 64.589 32.510 1.00 104.40 461 GLU A CA 1
ATOM 3412 C C . GLU A 1 497 ? 63.525 64.038 32.135 1.00 113.22 461 GLU A C 1
ATOM 3413 O O . GLU A 1 497 ? 63.428 63.084 31.351 1.00 130.64 461 GLU A O 1
ATOM 3419 N N . LYS A 1 498 ? 62.480 64.655 32.679 1.00 109.32 462 LYS A N 1
ATOM 3420 C CA . LYS A 1 498 ? 61.124 64.165 32.479 1.00 108.16 462 LYS A CA 1
ATOM 3421 C C . LYS A 1 498 ? 60.812 63.861 31.002 1.00 107.75 462 LYS A C 1
ATOM 3422 O O . LYS A 1 498 ? 60.105 62.893 30.696 1.00 115.95 462 LYS A O 1
ATOM 3428 N N . LYS A 1 499 ? 61.385 64.647 30.095 1.00 96.80 463 LYS A N 1
ATOM 3429 C CA . LYS A 1 499 ? 61.213 64.403 28.661 1.00 93.29 463 LYS A CA 1
ATOM 3430 C C . LYS A 1 499 ? 61.583 62.959 28.284 1.00 88.65 463 LYS A C 1
ATOM 3431 O O . LYS A 1 499 ? 60.720 62.168 27.908 1.00 90.96 463 LYS A O 1
ATOM 3437 N N . LYS A 1 500 ? 62.853 62.623 28.463 1.00 84.83 464 LYS A N 1
ATOM 3438 C CA . LYS A 1 500 ? 63.432 61.390 27.922 1.00 83.32 464 LYS A CA 1
ATOM 3439 C C . LYS A 1 500 ? 63.405 60.166 28.853 1.00 81.80 464 LYS A C 1
ATOM 3440 O O . LYS A 1 500 ? 64.081 59.170 28.554 1.00 79.65 464 LYS A O 1
ATOM 3446 N N . HIS A 1 501 ? 62.648 60.182 29.951 1.00 81.70 465 HIS A N 1
ATOM 3447 C CA . HIS A 1 501 ? 62.340 58.880 30.589 1.00 91.39 465 HIS A CA 1
ATOM 3448 C C . HIS A 1 501 ? 60.983 58.822 31.292 1.00 84.91 465 HIS A C 1
ATOM 3449 O O . HIS A 1 501 ? 60.388 59.838 31.626 1.00 82.50 465 HIS A O 1
ATOM 3456 N N . VAL A 1 502 ? 60.565 57.581 31.527 1.00 81.37 466 VAL A N 1
ATOM 3457 C CA . VAL A 1 502 ? 59.187 57.158 31.768 1.00 78.13 466 VAL A CA 1
ATOM 3458 C C . VAL A 1 502 ? 58.515 57.851 32.945 1.00 83.18 466 VAL A C 1
ATOM 3459 O O . VAL A 1 502 ? 59.126 58.009 33.999 1.00 94.17 466 VAL A O 1
ATOM 3463 N N . GLU A 1 503 ? 57.253 58.237 32.753 1.00 82.29 467 GLU A N 1
ATOM 3464 C CA . GLU A 1 503 ? 56.380 58.701 33.833 1.00 78.43 467 GLU A CA 1
ATOM 3465 C C . GLU A 1 503 ? 55.121 57.863 33.919 1.00 73.91 467 GLU A C 1
ATOM 3466 O O . GLU A 1 503 ? 54.680 57.279 32.934 1.00 80.38 467 GLU A O 1
ATOM 3472 N N . ILE A 1 504 ? 54.539 57.841 35.112 1.00 69.98 468 ILE A N 1
ATOM 3473 C CA . ILE A 1 504 ? 53.239 57.233 35.360 1.00 63.73 468 ILE A CA 1
ATOM 3474 C C . ILE A 1 504 ? 52.355 58.233 36.115 1.00 63.78 468 ILE A C 1
ATOM 3475 O O . ILE A 1 504 ? 52.740 58.758 37.161 1.00 64.82 468 ILE A O 1
ATOM 3480 N N . ILE A 1 505 ? 51.174 58.497 35.567 1.00 60.30 469 ILE A N 1
ATOM 3481 C CA . ILE A 1 505 ? 50.133 59.188 36.287 1.00 57.85 469 ILE A CA 1
ATOM 3482 C C . ILE A 1 505 ? 49.159 58.104 36.734 1.00 61.02 469 ILE A C 1
ATOM 3483 O O . ILE A 1 505 ? 48.692 57.332 35.904 1.00 62.76 469 ILE A O 1
ATOM 3488 N N . THR A 1 506 ? 48.873 58.025 38.033 1.00 66.56 470 THR A N 1
ATOM 3489 C CA . THR A 1 506 ? 47.846 57.095 38.561 1.00 69.10 470 THR A CA 1
ATOM 3490 C C . THR A 1 506 ? 46.516 57.830 38.795 1.00 72.82 470 THR A C 1
ATOM 3491 O O . THR A 1 506 ? 46.258 58.322 39.899 1.00 80.47 470 THR A O 1
ATOM 3495 N N . LEU A 1 507 ? 45.676 57.872 37.755 1.00 71.93 471 LEU A N 1
ATOM 3496 C CA . LEU A 1 507 ? 44.437 58.686 37.724 1.00 68.50 471 LEU A CA 1
ATOM 3497 C C . LEU A 1 507 ? 43.292 58.125 38.582 1.00 73.56 471 LEU A C 1
ATOM 3498 O O . LEU A 1 507 ? 42.296 58.822 38.861 1.00 75.70 471 LEU A O 1
ATOM 3503 N N . GLY A 1 508 ? 43.426 56.859 38.971 1.00 75.91 472 GLY A N 1
ATOM 3504 C CA . GLY A 1 508 ? 42.513 56.226 39.918 1.00 77.88 472 GLY A CA 1
ATOM 3505 C C . GLY A 1 508 ? 43.178 55.048 40.600 1.00 76.24 472 GLY A C 1
ATOM 3506 O O . GLY A 1 508 ? 43.877 54.256 39.942 1.00 82.24 472 GLY A O 1
ATOM 3507 N N . THR A 1 509 ? 42.951 54.926 41.911 1.00 69.09 473 THR A N 1
ATOM 3508 C CA . THR A 1 509 ? 43.715 54.000 42.750 1.00 66.36 473 THR A CA 1
ATOM 3509 C C . THR A 1 509 ? 42.854 53.133 43.700 1.00 66.73 473 THR A C 1
ATOM 3510 O O . THR A 1 509 ? 43.292 52.774 44.794 1.00 71.85 473 THR A O 1
ATOM 3514 N N . GLY A 1 510 ? 41.665 52.740 43.244 1.00 63.48 474 GLY A N 1
ATOM 3515 C CA . GLY A 1 510 ? 40.667 52.113 44.108 1.00 59.79 474 GLY A CA 1
ATOM 3516 C C . GLY A 1 510 ? 39.983 50.864 43.590 1.00 60.52 474 GLY A C 1
ATOM 3517 O O . GLY A 1 510 ? 39.965 50.580 42.390 1.00 58.29 474 GLY A O 1
ATOM 3518 N N . SER A 1 511 ? 39.376 50.137 44.522 1.00 64.13 475 SER A N 1
ATOM 3519 C CA . SER A 1 511 ? 38.712 48.870 44.231 1.00 68.54 475 SER A CA 1
ATOM 3520 C C . SER A 1 511 ? 37.214 49.048 44.061 1.00 66.48 475 SER A C 1
ATOM 3521 O O . SER A 1 511 ? 36.576 49.719 44.857 1.00 71.27 475 SER A O 1
ATOM 3524 N N . ALA A 1 512 ? 36.662 48.430 43.023 1.00 69.92 476 ALA A N 1
ATOM 3525 C CA . ALA A 1 512 ? 35.212 48.212 42.890 1.00 70.92 476 ALA A CA 1
ATOM 3526 C C . ALA A 1 512 ? 34.338 49.481 42.876 1.00 73.97 476 ALA A C 1
ATOM 3527 O O . ALA A 1 512 ? 33.896 49.925 41.817 1.00 73.88 476 ALA A O 1
ATOM 3529 N N . LEU A 1 513 ? 34.100 50.045 44.059 1.00 78.65 477 LEU A N 1
ATOM 3530 C CA . LEU A 1 513 ? 33.229 51.215 44.247 1.00 79.39 477 LEU A CA 1
ATOM 3531 C C . LEU A 1 513 ? 34.101 52.463 44.173 1.00 75.57 477 LEU A C 1
ATOM 3532 O O . LEU A 1 513 ? 35.190 52.460 44.737 1.00 73.11 477 LEU A O 1
ATOM 3537 N N . PRO A 1 514 ? 33.644 53.526 43.472 1.00 75.33 478 PRO A N 1
ATOM 3538 C CA . PRO A 1 514 ? 34.280 54.831 43.671 1.00 72.47 478 PRO A CA 1
ATOM 3539 C C . PRO A 1 514 ? 34.052 55.312 45.103 1.00 71.84 478 PRO A C 1
ATOM 3540 O O . PRO A 1 514 ? 32.913 55.363 45.545 1.00 77.33 478 PRO A O 1
ATOM 3544 N N . SER A 1 515 ? 35.126 55.618 45.825 1.00 71.09 479 SER A N 1
ATOM 3545 C CA . SER A 1 515 ? 35.023 56.112 47.199 1.00 69.60 479 SER A CA 1
ATOM 3546 C C . SER A 1 515 ? 35.151 57.634 47.188 1.00 72.26 479 SER A C 1
ATOM 3547 O O . SER A 1 515 ? 35.471 58.237 46.157 1.00 72.12 479 SER A O 1
ATOM 3550 N N . LYS A 1 516 ? 34.899 58.235 48.349 1.00 72.74 480 LYS A N 1
ATOM 3551 C CA . LYS A 1 516 ? 35.141 59.662 48.588 1.00 71.92 480 LYS A CA 1
ATOM 3552 C C . LYS A 1 516 ? 36.574 60.081 48.292 1.00 71.67 480 LYS A C 1
ATOM 3553 O O . LYS A 1 516 ? 36.796 61.189 47.784 1.00 69.68 480 LYS A O 1
ATOM 3559 N N . TYR A 1 517 ? 37.526 59.193 48.626 1.00 72.44 481 TYR A N 1
ATOM 3560 C CA . TYR A 1 517 ? 38.973 59.489 48.603 1.00 69.79 481 TYR A CA 1
ATOM 3561 C C . TYR A 1 517 ? 39.793 58.809 47.509 1.00 64.31 481 TYR A C 1
ATOM 3562 O O . TYR A 1 517 ? 40.859 59.322 47.175 1.00 64.75 481 TYR A O 1
ATOM 3571 N N . ARG A 1 518 ? 39.332 57.669 46.986 1.00 62.80 482 ARG A N 1
ATOM 3572 C CA . ARG A 1 518 ? 39.954 57.013 45.797 1.00 65.97 482 ARG A CA 1
ATOM 3573 C C . ARG A 1 518 ? 38.931 56.585 44.696 1.00 63.16 482 ARG A C 1
ATOM 3574 O O . ARG A 1 518 ? 38.062 55.717 44.910 1.00 54.08 482 ARG A O 1
ATOM 3582 N N . ASN A 1 519 ? 39.049 57.181 43.513 1.00 60.26 483 ASN A N 1
ATOM 3583 C CA . ASN A 1 519 ? 38.215 56.793 42.363 1.00 60.93 483 ASN A CA 1
ATOM 3584 C C . ASN A 1 519 ? 38.635 55.394 41.849 1.00 62.88 483 ASN A C 1
ATOM 3585 O O . ASN A 1 519 ? 39.705 54.873 42.193 1.00 63.54 483 ASN A O 1
ATOM 3590 N N . VAL A 1 520 ? 37.766 54.781 41.057 1.00 59.75 484 VAL A N 1
ATOM 3591 C CA . VAL A 1 520 ? 38.120 53.578 40.312 1.00 61.59 484 VAL A CA 1
ATOM 3592 C C . VAL A 1 520 ? 39.360 53.705 39.391 1.00 62.64 484 VAL A C 1
ATOM 3593 O O . VAL A 1 520 ? 39.669 54.776 38.845 1.00 61.21 484 VAL A O 1
ATOM 3597 N N . VAL A 1 521 ? 39.991 52.551 39.178 1.00 64.10 485 VAL A N 1
ATOM 3598 C CA . VAL A 1 521 ? 41.359 52.434 38.640 1.00 65.58 485 VAL A CA 1
ATOM 3599 C C . VAL A 1 521 ? 41.559 53.076 37.283 1.00 67.31 485 VAL A C 1
ATOM 3600 O O . VAL A 1 521 ? 40.699 53.000 36.401 1.00 65.70 485 VAL A O 1
ATOM 3604 N N . SER A 1 522 ? 42.731 53.669 37.130 1.00 70.31 486 SER A N 1
ATOM 3605 C CA . SER A 1 522 ? 43.264 54.022 35.825 1.00 72.01 486 SER A CA 1
ATOM 3606 C C . SER A 1 522 ? 44.740 54.333 35.980 1.00 71.76 486 SER A C 1
ATOM 3607 O O . SER A 1 522 ? 45.133 55.026 36.925 1.00 75.20 486 SER A O 1
ATOM 3610 N N . THR A 1 523 ? 45.543 53.823 35.053 1.00 68.42 487 THR A N 1
ATOM 3611 C CA . THR A 1 523 ? 46.996 53.962 35.114 1.00 65.26 487 THR A CA 1
ATOM 3612 C C . THR A 1 523 ? 47.513 54.392 33.737 1.00 63.48 487 THR A C 1
ATOM 3613 O O . THR A 1 523 ? 47.371 53.657 32.770 1.00 77.02 487 THR A O 1
ATOM 3617 N N . LEU A 1 524 ? 48.101 55.577 33.644 1.00 58.41 488 LEU A N 1
ATOM 3618 C CA . LEU A 1 524 ? 48.538 56.130 32.364 1.00 59.07 488 LEU A CA 1
ATOM 3619 C C . LEU A 1 524 ? 50.057 56.217 32.352 1.00 61.75 488 LEU A C 1
ATOM 3620 O O . LEU A 1 524 ? 50.623 56.971 33.121 1.00 68.44 488 LEU A O 1
ATOM 3625 N N . VAL A 1 525 ? 50.714 55.473 31.465 1.00 65.51 489 VAL A N 1
ATOM 3626 C CA . VAL A 1 525 ? 52.191 55.452 31.384 1.00 67.30 489 VAL A CA 1
ATOM 3627 C C . VAL A 1 525 ? 52.716 56.189 30.145 1.00 67.33 489 VAL A C 1
ATOM 3628 O O . VAL A 1 525 ? 52.471 55.765 29.017 1.00 70.97 489 VAL A O 1
ATOM 3632 N N . LYS A 1 526 ? 53.457 57.269 30.362 1.00 65.34 490 LYS A N 1
ATOM 3633 C CA . LYS A 1 526 ? 54.188 57.942 29.288 1.00 68.58 490 LYS A CA 1
ATOM 3634 C C . LYS A 1 526 ? 55.505 57.216 29.052 1.00 69.10 490 LYS A C 1
ATOM 3635 O O . LYS A 1 526 ? 56.348 57.212 29.932 1.00 72.73 490 LYS A O 1
ATOM 3641 N N . VAL A 1 527 ? 55.670 56.599 27.881 1.00 68.73 491 VAL A N 1
ATOM 3642 C CA . VAL A 1 527 ? 56.915 55.907 27.494 1.00 66.94 491 VAL A CA 1
ATOM 3643 C C . VAL A 1 527 ? 57.520 56.621 26.297 1.00 68.27 491 VAL A C 1
ATOM 3644 O O . VAL A 1 527 ? 57.025 56.457 25.187 1.00 71.50 491 VAL A O 1
ATOM 3648 N N . PRO A 1 528 ? 58.592 57.407 26.500 1.00 71.99 492 PRO A N 1
ATOM 3649 C CA . PRO A 1 528 ? 59.102 58.215 25.384 1.00 73.85 492 PRO A CA 1
ATOM 3650 C C . PRO A 1 528 ? 59.921 57.397 24.389 1.00 75.75 492 PRO A C 1
ATOM 3651 O O . PRO A 1 528 ? 60.460 56.343 24.760 1.00 74.91 492 PRO A O 1
ATOM 3655 N N . PHE A 1 529 ? 59.952 57.868 23.137 1.00 76.34 493 PHE A N 1
ATOM 3656 C CA . PHE A 1 529 ? 60.750 57.277 22.061 1.00 77.45 493 PHE A CA 1
ATOM 3657 C C . PHE A 1 529 ? 61.557 58.364 21.395 1.00 84.84 493 PHE A C 1
ATOM 3658 O O . PHE A 1 529 ? 60.978 59.314 20.833 1.00 79.51 493 PHE A O 1
ATOM 3666 N N . THR A 1 530 ? 62.883 58.186 21.426 1.00 91.66 494 THR A N 1
ATOM 3667 C CA . THR A 1 530 ? 63.832 59.154 20.871 1.00 91.76 494 THR A CA 1
ATOM 3668 C C . THR A 1 530 ? 64.172 58.756 19.433 1.00 91.24 494 THR A C 1
ATOM 3669 O O . THR A 1 530 ? 64.345 57.571 19.120 1.00 78.24 494 THR A O 1
ATOM 3673 N N . ASP A 1 531 ? 64.264 59.778 18.585 1.00 94.09 495 ASP A N 1
ATOM 3674 C CA . ASP A 1 531 ? 64.413 59.643 17.138 1.00 99.10 495 ASP A CA 1
ATOM 3675 C C . ASP A 1 531 ? 65.896 59.505 16.778 1.00 102.36 495 ASP A C 1
ATOM 3676 O O . ASP A 1 531 ? 66.767 59.679 17.641 1.00 96.94 495 ASP A O 1
ATOM 3681 N N . ALA A 1 532 ? 66.168 59.147 15.520 1.00 108.36 496 ALA A N 1
ATOM 3682 C CA . ALA A 1 532 ? 67.516 59.240 14.932 1.00 108.92 496 ALA A CA 1
ATOM 3683 C C . ALA A 1 532 ? 68.093 60.634 15.123 1.00 109.73 496 ALA A C 1
ATOM 3684 O O . ALA A 1 532 ? 69.180 60.789 15.679 1.00 114.63 496 ALA A O 1
ATOM 3686 N N . ASP A 1 533 ? 67.345 61.641 14.679 1.00 109.01 497 ASP A N 1
ATOM 3687 C CA . ASP A 1 533 ? 67.759 63.044 14.820 1.00 116.29 497 ASP A CA 1
ATOM 3688 C C . ASP A 1 533 ? 67.908 63.503 16.283 1.00 116.35 497 ASP A C 1
ATOM 3689 O O . ASP A 1 533 ? 68.621 64.473 16.551 1.00 122.95 497 ASP A O 1
ATOM 3694 N N . GLY A 1 534 ? 67.235 62.815 17.207 1.00 113.43 498 GLY A N 1
ATOM 3695 C CA . GLY A 1 534 ? 67.427 63.008 18.653 1.00 111.21 498 GLY A CA 1
ATOM 3696 C C . GLY A 1 534 ? 66.279 63.684 19.388 1.00 107.56 498 GLY A C 1
ATOM 3697 O O . GLY A 1 534 ? 66.295 63.754 20.624 1.00 102.11 498 GLY A O 1
ATOM 3698 N N . ASN A 1 535 ? 65.301 64.205 18.645 1.00 106.88 499 ASN A N 1
ATOM 3699 C CA . ASN A 1 535 ? 64.074 64.736 19.269 1.00 114.51 499 ASN A CA 1
ATOM 3700 C C . ASN A 1 535 ? 63.204 63.574 19.735 1.00 104.62 499 ASN A C 1
ATOM 3701 O O . ASN A 1 535 ? 63.208 62.510 19.103 1.00 89.47 499 ASN A O 1
ATOM 3706 N N . THR A 1 536 ? 62.487 63.799 20.845 1.00 98.72 500 THR A N 1
ATOM 3707 C CA . THR A 1 536 ? 61.801 62.735 21.601 1.00 96.01 500 THR A CA 1
ATOM 3708 C C . THR A 1 536 ? 60.298 62.984 21.687 1.00 91.71 500 THR A C 1
ATOM 3709 O O . THR A 1 536 ? 59.883 64.033 22.165 1.00 88.25 500 THR A O 1
ATOM 3713 N N . ILE A 1 537 ? 59.508 61.997 21.253 1.00 87.80 501 ILE A N 1
ATOM 3714 C CA . ILE A 1 537 ? 58.038 62.042 21.335 1.00 88.81 501 ILE A CA 1
ATOM 3715 C C . ILE A 1 537 ? 57.531 60.992 22.314 1.00 82.90 501 ILE A C 1
ATOM 3716 O O . ILE A 1 537 ? 58.166 59.957 22.494 1.00 85.98 501 ILE A O 1
ATOM 3721 N N . ASN A 1 538 ? 56.396 61.269 22.948 1.00 79.53 502 ASN A N 1
ATOM 3722 C CA . ASN A 1 538 ? 55.796 60.336 23.912 1.00 82.13 502 ASN A CA 1
ATOM 3723 C C . ASN A 1 538 ? 54.899 59.272 23.275 1.00 80.38 502 ASN A C 1
ATOM 3724 O O . ASN A 1 538 ? 54.314 59.497 22.209 1.00 85.35 502 ASN A O 1
ATOM 3729 N N . ARG A 1 539 ? 54.808 58.120 23.945 1.00 72.10 503 ARG A N 1
ATOM 3730 C CA . ARG A 1 539 ? 53.830 57.079 23.633 1.00 71.71 503 ARG A CA 1
ATOM 3731 C C . ARG A 1 539 ? 52.995 56.802 24.881 1.00 71.70 503 ARG A C 1
ATOM 3732 O O . ARG A 1 539 ? 53.322 55.924 25.679 1.00 77.49 503 ARG A O 1
ATOM 3740 N N . ASN A 1 540 ? 51.921 57.557 25.061 1.00 66.75 504 ASN A N 1
ATOM 3741 C CA . ASN A 1 540 ? 51.099 57.413 26.253 1.00 67.84 504 ASN A CA 1
ATOM 3742 C C . ASN A 1 540 ? 50.279 56.110 26.164 1.00 65.11 504 ASN A C 1
ATOM 3743 O O . ASN A 1 540 ? 49.870 55.698 25.093 1.00 62.77 504 ASN A O 1
ATOM 3748 N N . ILE A 1 541 ? 50.096 55.443 27.295 1.00 68.12 505 ILE A N 1
ATOM 3749 C CA . ILE A 1 541 ? 49.567 54.070 27.341 1.00 73.16 505 ILE A CA 1
ATOM 3750 C C . ILE A 1 541 ? 48.581 53.963 28.491 1.00 71.75 505 ILE A C 1
ATOM 3751 O O . ILE A 1 541 ? 48.956 54.141 29.645 1.00 76.54 505 ILE A O 1
ATOM 3764 N N . LEU A 1 543 ? 46.151 51.931 30.925 1.00 64.90 507 LEU A N 1
ATOM 3765 C CA . LEU A 1 543 ? 46.031 50.586 31.501 1.00 67.61 507 LEU A CA 1
ATOM 3766 C C . LEU A 1 543 ? 44.822 50.548 32.423 1.00 62.22 507 LEU A C 1
ATOM 3767 O O . LEU A 1 543 ? 44.913 50.870 33.620 1.00 62.01 507 LEU A O 1
ATOM 3772 N N . ASP A 1 544 ? 43.698 50.143 31.839 1.00 60.50 508 ASP A N 1
ATOM 3773 C CA . ASP A 1 544 ? 42.357 50.321 32.411 1.00 62.15 508 ASP A CA 1
ATOM 3774 C C . ASP A 1 544 ? 41.973 51.808 32.517 1.00 63.89 508 ASP A C 1
ATOM 3775 O O . ASP A 1 544 ? 42.810 52.724 32.383 1.00 60.55 508 ASP A O 1
ATOM 3780 N N . ALA A 1 545 ? 40.676 52.017 32.712 1.00 65.39 509 ALA A N 1
ATOM 3781 C CA . ALA A 1 545 ? 40.090 53.348 32.843 1.00 67.75 509 ALA A CA 1
ATOM 3782 C C . ALA A 1 545 ? 38.634 53.201 33.240 1.00 63.15 509 ALA A C 1
ATOM 3783 O O . ALA A 1 545 ? 37.763 53.063 32.378 1.00 58.63 509 ALA A O 1
ATOM 3785 N N . GLY A 1 546 ? 38.390 53.198 34.549 1.00 62.68 510 GLY A N 1
ATOM 3786 C CA . GLY A 1 546 ? 37.030 53.102 35.097 1.00 65.53 510 GLY A CA 1
ATOM 3787 C C . GLY A 1 546 ? 36.218 54.393 34.990 1.00 66.00 510 GLY A C 1
ATOM 3788 O O . GLY A 1 546 ? 36.677 55.400 34.423 1.00 61.95 510 GLY A O 1
ATOM 3789 N N . GLU A 1 547 ? 35.005 54.351 35.537 1.00 63.79 511 GLU A N 1
ATOM 3790 C CA . GLU A 1 547 ? 34.110 55.510 35.561 1.00 69.56 511 GLU A CA 1
ATOM 3791 C C . GLU A 1 547 ? 34.886 56.803 35.865 1.00 72.49 511 GLU A C 1
ATOM 3792 O O . GLU A 1 547 ? 35.621 56.902 36.860 1.00 80.22 511 GLU A O 1
ATOM 3798 N N . ASN A 1 548 ? 34.750 57.768 34.964 1.00 70.29 512 ASN A N 1
ATOM 3799 C CA . ASN A 1 548 ? 35.133 59.168 35.223 1.00 69.48 512 ASN A CA 1
ATOM 3800 C C . ASN A 1 548 ? 36.636 59.404 35.184 1.00 63.14 512 ASN A C 1
ATOM 3801 O O . ASN A 1 548 ? 37.138 60.370 35.758 1.00 62.58 512 ASN A O 1
ATOM 3806 N N . THR A 1 549 ? 37.338 58.542 34.468 1.00 58.76 513 THR A N 1
ATOM 3807 C CA . THR A 1 549 ? 38.771 58.699 34.265 1.00 56.46 513 THR A CA 1
ATOM 3808 C C . THR A 1 549 ? 39.031 60.016 33.505 1.00 53.61 513 THR A C 1
ATOM 3809 O O . THR A 1 549 ? 39.845 60.819 33.937 1.00 49.29 513 THR A O 1
ATOM 3813 N N . LEU A 1 550 ? 38.299 60.261 32.417 1.00 56.70 514 LEU A N 1
ATOM 3814 C CA . LEU A 1 550 ? 38.468 61.508 31.629 1.00 56.91 514 LEU A CA 1
ATOM 3815 C C . LEU A 1 550 ? 38.150 62.769 32.449 1.00 57.55 514 LEU A C 1
ATOM 3816 O O . LEU A 1 550 ? 38.629 63.873 32.166 1.00 57.15 514 LEU A O 1
ATOM 3821 N N . GLY A 1 551 ? 37.313 62.596 33.460 1.00 62.47 515 GLY A N 1
ATOM 3822 C CA . GLY A 1 551 ? 37.051 63.642 34.438 1.00 59.02 515 GLY A CA 1
ATOM 3823 C C . GLY A 1 551 ? 38.270 63.953 35.263 1.00 53.01 515 GLY A C 1
ATOM 3824 O O . GLY A 1 551 ? 38.692 65.110 35.324 1.00 49.56 515 GLY A O 1
ATOM 3825 N N . THR A 1 552 ? 38.865 62.924 35.868 1.00 50.37 516 THR A N 1
ATOM 3826 C CA . THR A 1 552 ? 39.964 63.188 36.793 1.00 50.93 516 THR A CA 1
ATOM 3827 C C . THR A 1 552 ? 41.113 63.798 35.992 1.00 53.13 516 THR A C 1
ATOM 3828 O O . THR A 1 552 ? 41.810 64.677 36.519 1.00 59.21 516 THR A O 1
ATOM 3832 N N . ILE A 1 553 ? 41.243 63.393 34.715 1.00 52.32 517 ILE A N 1
ATOM 3833 C CA . ILE A 1 553 ? 42.174 64.023 33.760 1.00 52.41 517 ILE A CA 1
ATOM 3834 C C . ILE A 1 553 ? 41.862 65.492 33.535 1.00 51.29 517 ILE A C 1
ATOM 3835 O O . ILE A 1 553 ? 42.718 66.326 33.726 1.00 51.53 517 ILE A O 1
ATOM 3840 N N . HIS A 1 554 ? 40.661 65.801 33.063 1.00 55.08 518 HIS A N 1
ATOM 3841 C CA . HIS A 1 554 ? 40.283 67.202 32.775 1.00 56.20 518 HIS A CA 1
ATOM 3842 C C . HIS A 1 554 ? 40.443 68.149 33.946 1.00 57.84 518 HIS A C 1
ATOM 3843 O O . HIS A 1 554 ? 40.639 69.337 33.734 1.00 58.49 518 HIS A O 1
ATOM 3850 N N . ARG A 1 555 ? 40.323 67.616 35.164 1.00 63.00 519 ARG A N 1
ATOM 3851 C CA . ARG A 1 555 ? 40.437 68.378 36.406 1.00 64.90 519 ARG A CA 1
ATOM 3852 C C . ARG A 1 555 ? 41.856 68.784 36.812 1.00 65.15 519 ARG A C 1
ATOM 3853 O O . ARG A 1 555 ? 42.064 69.894 37.295 1.00 60.90 519 ARG A O 1
ATOM 3869 N N . PHE A 1 557 ? 44.696 68.713 34.636 1.00 60.77 521 PHE A N 1
ATOM 3870 C CA . PHE A 1 557 ? 45.316 69.480 33.540 1.00 59.26 521 PHE A CA 1
ATOM 3871 C C . PHE A 1 557 ? 44.473 70.618 32.962 1.00 59.59 521 PHE A C 1
ATOM 3872 O O . PHE A 1 557 ? 43.259 70.600 33.025 1.00 68.36 521 PHE A O 1
ATOM 3880 N N . SER A 1 558 ? 45.143 71.597 32.373 1.00 59.75 522 SER A N 1
ATOM 3881 C CA . SER A 1 558 ? 44.486 72.631 31.597 1.00 65.01 522 SER A CA 1
ATOM 3882 C C . SER A 1 558 ? 44.112 72.059 30.244 1.00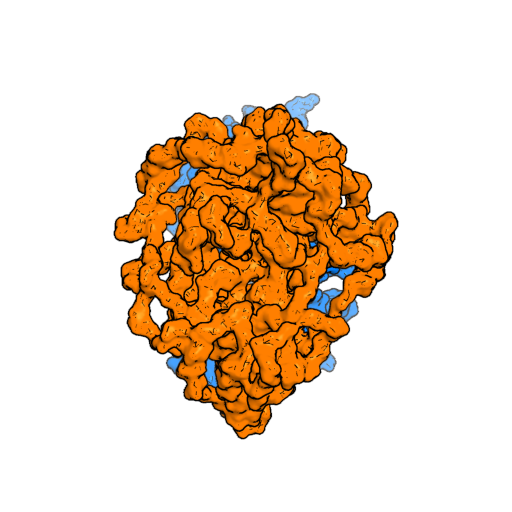 70.46 522 SER A C 1
ATOM 3883 O O . SER A 1 558 ? 44.676 71.057 29.824 1.00 81.00 522 SER A O 1
ATOM 3886 N N . GLN A 1 559 ? 43.191 72.705 29.540 1.00 75.28 523 GLN A N 1
ATOM 3887 C CA . GLN A 1 559 ? 42.788 72.220 28.215 1.00 77.62 523 GLN A CA 1
ATOM 3888 C C . GLN A 1 559 ? 43.981 72.196 27.220 1.00 80.03 523 GLN A C 1
ATOM 3889 O O . GLN A 1 559 ? 44.140 71.254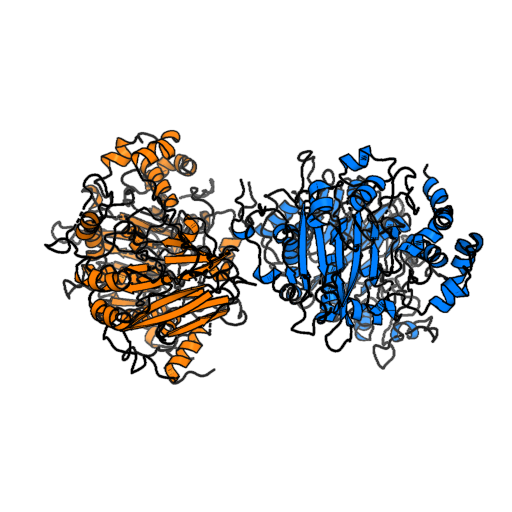 26.435 1.00 74.80 523 GLN A O 1
ATOM 3895 N N . LEU A 1 560 ? 44.850 73.199 27.280 1.00 80.09 524 LEU A N 1
ATOM 3896 C CA . LEU A 1 560 ? 46.005 73.222 26.371 1.00 79.73 524 LEU A CA 1
ATOM 3897 C C . LEU A 1 560 ? 46.845 71.915 26.536 1.00 77.20 524 LEU A C 1
ATOM 3898 O O . LEU A 1 560 ? 47.374 71.350 25.568 1.00 71.80 524 LEU A O 1
ATOM 3903 N N . ALA A 1 561 ? 46.911 71.426 27.771 1.00 73.52 525 ALA A N 1
ATOM 3904 C CA . ALA A 1 561 ? 47.675 70.232 28.113 1.00 71.31 525 ALA A CA 1
ATOM 3905 C C . ALA A 1 561 ? 47.026 68.911 27.730 1.00 69.12 525 ALA A C 1
ATOM 3906 O O . ALA A 1 561 ? 47.753 67.952 27.470 1.00 72.72 525 ALA A O 1
ATOM 3908 N N . VAL A 1 562 ? 45.690 68.843 27.741 1.00 63.06 526 VAL A N 1
ATOM 3909 C CA . VAL A 1 562 ? 44.983 67.579 27.417 1.00 61.93 526 VAL A CA 1
ATOM 3910 C C . VAL A 1 562 ? 45.161 67.171 25.946 1.00 59.88 526 VAL A C 1
ATOM 3911 O O . VAL A 1 562 ? 45.373 66.002 25.658 1.00 55.40 526 VAL A O 1
ATOM 3915 N N . LYS A 1 563 ? 45.121 68.135 25.035 1.00 65.11 527 LYS A N 1
ATOM 3916 C CA . LYS A 1 563 ? 45.351 67.877 23.606 1.00 71.45 527 LYS A CA 1
ATOM 3917 C C . LYS A 1 563 ? 46.625 67.105 23.345 1.00 68.98 527 LYS A C 1
ATOM 3918 O O . LYS A 1 563 ? 46.589 66.095 22.662 1.00 67.82 527 LYS A O 1
ATOM 3924 N N . SER A 1 564 ? 47.747 67.601 23.859 1.00 71.51 528 SER A N 1
ATOM 3925 C CA . SER A 1 564 ? 49.036 66.909 23.694 1.00 74.69 528 SER A CA 1
ATOM 3926 C C . SER A 1 564 ? 49.006 65.460 24.216 1.00 73.28 528 SER A C 1
ATOM 3927 O O . SER A 1 564 ? 49.600 64.575 23.601 1.00 74.71 528 SER A O 1
ATOM 3930 N N . ILE A 1 565 ? 48.307 65.228 25.331 1.00 73.17 529 ILE A N 1
ATOM 3931 C CA . ILE A 1 565 ? 48.224 63.891 25.964 1.00 74.24 529 ILE A CA 1
ATOM 3932 C C . ILE A 1 565 ? 47.464 62.869 25.102 1.00 72.28 529 ILE A C 1
ATOM 3933 O O . ILE A 1 565 ? 47.931 61.747 24.889 1.00 67.12 529 ILE A O 1
ATOM 3938 N N . PHE A 1 566 ? 46.295 63.272 24.624 1.00 69.88 530 PHE A N 1
ATOM 3939 C CA . PHE A 1 566 ? 45.511 62.445 23.715 1.00 68.68 530 PHE A CA 1
ATOM 3940 C C . PHE A 1 566 ? 46.111 62.294 22.297 1.00 67.45 530 PHE A C 1
ATOM 3941 O O . PHE A 1 566 ? 45.999 61.223 21.705 1.00 65.97 530 PHE A O 1
ATOM 3949 N N . GLN A 1 567 ? 46.785 63.326 21.781 1.00 66.99 531 GLN A N 1
ATOM 3950 C CA . GLN A 1 567 ? 47.549 63.210 20.515 1.00 67.32 531 GLN A CA 1
ATOM 3951 C C . GLN A 1 567 ? 48.689 62.193 20.592 1.00 66.89 531 GLN A C 1
ATOM 3952 O O . GLN A 1 567 ? 49.088 61.654 19.575 1.00 72.54 531 GLN A O 1
ATOM 3958 N N . ASP A 1 568 ? 49.198 61.943 21.793 1.00 67.38 532 ASP A N 1
ATOM 3959 C CA . ASP A 1 568 ? 50.251 60.963 22.034 1.00 69.17 532 ASP A CA 1
ATOM 3960 C C . ASP A 1 568 ? 49.719 59.646 22.652 1.00 66.50 532 ASP A C 1
ATOM 3961 O O . ASP A 1 568 ? 50.504 58.765 22.995 1.00 66.17 532 ASP A O 1
ATOM 3966 N N . LEU A 1 569 ? 48.401 59.511 22.806 1.00 66.09 533 LEU A N 1
ATOM 3967 C CA . LEU A 1 569 ? 47.793 58.280 23.352 1.00 61.76 533 LEU A CA 1
ATOM 3968 C C . LEU A 1 569 ? 47.749 57.256 22.252 1.00 60.10 533 LEU A C 1
ATOM 3969 O O . LEU A 1 569 ? 47.019 57.444 21.296 1.00 69.09 533 LEU A O 1
ATOM 3974 N N . LYS A 1 570 ? 48.517 56.182 22.379 1.00 60.58 534 LYS A N 1
ATOM 3975 C CA . LYS A 1 570 ? 48.677 55.209 21.285 1.00 61.57 534 LYS A CA 1
ATOM 3976 C C . LYS A 1 570 ? 47.991 53.858 21.502 1.00 63.13 534 LYS A C 1
ATOM 3977 O O . LYS A 1 570 ? 47.771 53.118 20.535 1.00 66.11 534 LYS A O 1
ATOM 3991 N N . ILE A 1 572 ? 45.203 51.479 24.430 1.00 60.64 536 ILE A N 1
ATOM 3992 C CA . ILE A 1 572 ? 44.342 51.308 25.604 1.00 58.52 536 ILE A CA 1
ATOM 3993 C C . ILE A 1 572 ? 44.255 49.821 25.878 1.00 59.90 536 ILE A C 1
ATOM 3994 O O . ILE A 1 572 ? 43.770 49.081 25.028 1.00 66.94 536 ILE A O 1
ATOM 3999 N N . TYR A 1 573 ? 44.713 49.383 27.051 1.00 58.90 537 TYR A N 1
ATOM 4000 C CA . TYR A 1 573 ? 44.632 47.958 27.448 1.00 60.44 537 TYR A CA 1
ATOM 4001 C C . TYR A 1 573 ? 43.624 47.808 28.565 1.00 59.02 537 TYR A C 1
ATOM 4002 O O . TYR A 1 573 ? 43.565 48.636 29.464 1.00 63.55 537 TYR A O 1
ATOM 4011 N N . LEU A 1 574 ? 42.823 46.759 28.492 1.00 60.70 538 LEU A N 1
ATOM 4012 C CA . LEU A 1 574 ? 41.920 46.406 29.572 1.00 67.75 538 LEU A CA 1
ATOM 4013 C C . LEU A 1 574 ? 42.355 45.054 30.088 1.00 66.85 538 LEU A C 1
ATOM 4014 O O . LEU A 1 574 ? 42.631 44.169 29.304 1.00 70.61 538 LEU A O 1
ATOM 4019 N N . SER A 1 575 ? 42.405 44.911 31.405 1.00 67.41 539 SER A N 1
ATOM 4020 C CA . SER A 1 575 ? 42.775 43.660 32.046 1.00 67.90 539 SER A CA 1
ATOM 4021 C C . SER A 1 575 ? 41.633 42.640 32.018 1.00 65.66 539 SER A C 1
ATOM 4022 O O . SER A 1 575 ? 41.846 41.496 31.642 1.00 69.96 539 SER A O 1
ATOM 4025 N N . HIS A 1 576 ? 40.439 43.045 32.432 1.00 63.14 540 HIS A N 1
ATOM 4026 C CA . HIS A 1 576 ? 39.280 42.142 32.443 1.00 62.53 540 HIS A CA 1
ATOM 4027 C C . HIS A 1 576 ? 37.948 42.889 32.423 1.00 58.56 540 HIS A C 1
ATOM 4028 O O . HIS A 1 576 ? 37.916 44.118 32.409 1.00 54.63 540 HIS A O 1
ATOM 4035 N N . LEU A 1 577 ? 36.851 42.135 32.413 1.00 51.48 541 LEU A N 1
ATOM 4036 C CA . LEU A 1 577 ? 35.528 42.717 32.169 1.00 51.12 541 LEU A CA 1
ATOM 4037 C C . LEU A 1 577 ? 34.812 43.330 33.385 1.00 56.38 541 LEU A C 1
ATOM 4038 O O . LEU A 1 577 ? 33.659 43.757 33.259 1.00 74.62 541 LEU A O 1
ATOM 4043 N N . HIS A 1 578 ? 35.464 43.409 34.539 1.00 59.52 542 HIS A N 1
ATOM 4044 C CA . HIS A 1 578 ? 34.818 44.041 35.671 1.00 62.46 542 HIS A CA 1
ATOM 4045 C C . HIS A 1 578 ? 34.668 45.527 35.397 1.00 63.02 542 HIS A C 1
ATOM 4046 O O . HIS A 1 578 ? 35.575 46.178 34.866 1.00 68.73 542 HIS A O 1
ATOM 4053 N N . ALA A 1 579 ? 33.490 46.042 35.749 1.00 57.88 543 ALA A N 1
ATOM 4054 C CA . ALA A 1 579 ? 33.088 47.429 35.434 1.00 51.29 543 ALA A CA 1
ATOM 4055 C C . ALA A 1 579 ? 34.002 48.518 36.060 1.00 51.88 543 ALA A C 1
ATOM 4056 O O . ALA A 1 579 ? 34.125 49.611 35.484 1.00 56.94 543 ALA A O 1
ATOM 4058 N N . ASP A 1 580 ? 34.659 48.204 37.192 1.00 56.11 544 ASP A N 1
ATOM 4059 C CA . ASP A 1 580 ? 35.611 49.145 37.814 1.00 62.13 544 ASP A CA 1
ATOM 4060 C C . ASP A 1 580 ? 36.856 49.383 36.979 1.00 63.10 544 ASP A C 1
ATOM 4061 O O . ASP A 1 580 ? 37.612 50.303 37.292 1.00 68.63 544 ASP A O 1
ATOM 4066 N N . HIS A 1 581 ? 37.070 48.587 35.925 1.00 61.36 545 HIS A N 1
ATOM 4067 C CA . HIS A 1 581 ? 38.243 48.760 35.047 1.00 60.59 545 HIS A CA 1
ATOM 4068 C C . HIS A 1 581 ? 37.997 49.353 33.668 1.00 58.64 545 HIS A C 1
ATOM 4069 O O . HIS A 1 581 ? 38.954 49.853 33.072 1.00 64.16 545 HIS A O 1
ATOM 4076 N N . HIS A 1 582 ? 36.757 49.336 33.160 1.00 51.58 546 HIS A N 1
ATOM 4077 C CA . HIS A 1 582 ? 36.497 49.843 31.772 1.00 47.57 546 HIS A CA 1
ATOM 4078 C C . HIS A 1 582 ? 35.459 50.978 31.494 1.00 46.38 546 HIS A C 1
ATOM 4079 O O . HIS A 1 582 ? 35.462 51.533 30.388 1.00 51.38 546 HIS A O 1
ATOM 4086 N N . LEU A 1 583 ? 34.616 51.331 32.470 1.00 51.30 547 LEU A N 1
ATOM 4087 C CA . LEU A 1 583 ? 33.472 52.266 32.237 1.00 51.33 547 LEU A CA 1
ATOM 4088 C C . LEU A 1 583 ? 33.814 53.691 31.748 1.00 53.91 547 LEU A C 1
ATOM 4089 O O . LEU A 1 583 ? 32.903 54.429 31.391 1.00 59.16 547 LEU A O 1
ATOM 4094 N N . GLY A 1 584 ? 35.092 54.070 31.733 1.00 52.18 548 GLY A N 1
ATOM 4095 C CA . GLY A 1 584 ? 35.528 55.346 31.151 1.00 54.73 548 GLY A CA 1
ATOM 4096 C C . GLY A 1 584 ? 36.192 55.240 29.781 1.00 56.48 548 GLY A C 1
ATOM 4097 O O . GLY A 1 584 ? 36.551 56.263 29.185 1.00 54.06 548 GLY A O 1
ATOM 4098 N N . ILE A 1 585 ? 36.347 54.014 29.277 1.00 54.87 549 ILE A N 1
ATOM 4099 C CA . ILE A 1 585 ? 37.067 53.777 28.023 1.00 52.95 549 ILE A CA 1
ATOM 4100 C C . ILE A 1 585 ? 36.394 54.480 26.837 1.00 54.63 549 ILE A C 1
ATOM 4101 O O . ILE A 1 585 ? 37.072 54.940 25.918 1.00 60.54 549 ILE A O 1
ATOM 4106 N N . ILE A 1 586 ? 35.069 54.557 26.860 1.00 54.91 550 ILE A N 1
ATOM 4107 C CA . ILE A 1 586 ? 34.309 55.130 25.749 1.00 51.11 550 ILE A CA 1
ATOM 4108 C C . ILE A 1 586 ? 34.548 56.617 25.740 1.00 49.56 550 ILE A C 1
ATOM 4109 O O . ILE A 1 586 ? 34.887 57.164 24.708 1.00 50.46 550 ILE A O 1
ATOM 4114 N N . SER A 1 587 ? 34.398 57.255 26.894 1.00 52.78 551 SER A N 1
ATOM 4115 C CA . SER A 1 587 ? 34.756 58.675 27.052 1.00 60.65 551 SER A CA 1
ATOM 4116 C C . SER A 1 587 ? 36.189 58.967 26.575 1.00 59.29 551 SER A C 1
ATOM 4117 O O . SER A 1 587 ? 36.442 59.948 25.885 1.00 59.30 551 SER A O 1
ATOM 4120 N N . VAL A 1 588 ? 37.111 58.083 26.929 1.00 60.54 552 VAL A N 1
ATOM 4121 C CA . VAL A 1 588 ? 38.510 58.221 26.545 1.00 58.00 552 VAL A CA 1
ATOM 4122 C C . VAL A 1 588 ? 38.670 58.153 25.023 1.00 58.96 552 VAL A C 1
ATOM 4123 O O . VAL A 1 588 ? 39.412 58.949 24.433 1.00 61.22 552 VAL A O 1
ATOM 4127 N N . LEU A 1 589 ? 37.974 57.210 24.399 1.00 55.74 553 LEU A N 1
ATOM 4128 C CA . LEU A 1 589 ? 38.019 57.067 22.953 1.00 59.16 553 LEU A CA 1
ATOM 4129 C C . LEU A 1 589 ? 37.391 58.280 22.280 1.00 64.77 553 LEU A C 1
ATOM 4130 O O . LEU A 1 589 ? 37.933 58.787 21.295 1.00 69.92 553 LEU A O 1
ATOM 4135 N N . ASN A 1 590 ? 36.262 58.751 22.815 1.00 64.72 554 ASN A N 1
ATOM 4136 C CA . ASN A 1 590 ? 35.626 59.975 22.312 1.00 61.84 554 ASN A CA 1
ATOM 4137 C C . ASN A 1 590 ? 36.582 61.148 22.346 1.00 61.25 554 ASN A C 1
ATOM 4138 O O . ASN A 1 590 ? 36.674 61.869 21.354 1.00 69.48 554 ASN A O 1
ATOM 4143 N N . GLU A 1 591 ? 37.285 61.333 23.466 1.00 56.53 555 GLU A N 1
ATOM 4144 C CA . GLU A 1 591 ? 38.289 62.392 23.559 1.00 60.20 555 GLU A CA 1
ATOM 4145 C C . GLU A 1 591 ? 39.462 62.135 22.623 1.00 58.36 555 GLU A C 1
ATOM 4146 O O . GLU A 1 591 ? 39.955 63.061 21.990 1.00 54.80 555 GLU A O 1
ATOM 4152 N N . TRP A 1 592 ? 39.913 60.889 22.523 1.00 59.14 556 TRP A N 1
ATOM 4153 C CA . TRP A 1 592 ? 41.002 60.575 21.594 1.00 61.54 556 TRP A CA 1
ATOM 4154 C C . TRP A 1 592 ? 40.633 60.986 20.179 1.00 60.84 556 TRP A C 1
ATOM 4155 O O . TRP A 1 592 ? 41.457 61.522 19.444 1.00 67.25 556 TRP A O 1
ATOM 4166 N N . TYR A 1 593 ? 39.397 60.709 19.800 1.00 58.78 557 TYR A N 1
ATOM 4167 C CA . TYR A 1 593 ? 38.924 61.060 18.478 1.00 60.12 557 TYR A CA 1
ATOM 4168 C C . TYR A 1 593 ? 38.913 62.585 18.307 1.00 60.85 557 TYR A C 1
ATOM 4169 O O . TYR A 1 593 ? 39.477 63.080 17.357 1.00 63.29 557 TYR A O 1
ATOM 4178 N N . LYS A 1 594 ? 38.333 63.327 19.245 1.00 56.81 558 LYS A N 1
ATOM 4179 C CA . LYS A 1 594 ? 38.371 64.784 19.193 1.00 60.30 558 LYS A CA 1
ATOM 4180 C C . LYS A 1 594 ? 39.731 65.363 18.723 1.00 65.34 558 LYS A C 1
ATOM 4181 O O . LYS A 1 594 ? 39.766 66.356 17.973 1.00 73.96 558 LYS A O 1
ATOM 4187 N N . TYR A 1 595 ? 40.830 64.747 19.170 1.00 59.78 559 TYR A N 1
ATOM 4188 C CA . TYR A 1 595 ? 42.174 65.251 18.907 1.00 60.36 559 TYR A CA 1
ATOM 4189 C C . TYR A 1 595 ? 42.911 64.592 17.743 1.00 66.98 559 TYR A C 1
ATOM 4190 O O . TYR A 1 595 ? 43.679 65.257 17.054 1.00 78.75 559 TYR A O 1
ATOM 4199 N N . ASN A 1 596 ? 42.692 63.301 17.532 1.00 67.87 560 ASN A N 1
ATOM 4200 C CA . ASN A 1 596 ? 43.311 62.572 16.415 1.00 69.04 560 ASN A CA 1
ATOM 4201 C C . ASN A 1 596 ? 42.416 62.437 15.180 1.00 70.29 560 ASN A C 1
ATOM 4202 O O . ASN A 1 596 ? 42.849 61.944 14.157 1.00 71.40 560 ASN A O 1
ATOM 4207 N N . LYS A 1 597 ? 41.168 62.867 15.299 1.00 79.58 561 LYS A N 1
ATOM 4208 C CA . LYS A 1 597 ? 40.207 62.988 14.188 1.00 83.98 561 LYS A CA 1
ATOM 4209 C C . LYS A 1 597 ? 40.850 63.366 12.863 1.00 80.43 561 LYS A C 1
ATOM 4210 O O . LYS A 1 597 ? 40.682 62.676 11.879 1.00 82.46 561 LYS A O 1
ATOM 4216 N N . ASP A 1 598 ? 41.635 64.435 12.885 1.00 81.22 562 ASP A N 1
ATOM 4217 C CA . ASP A 1 598 ? 41.967 65.203 11.693 1.00 85.71 562 ASP A CA 1
ATOM 4218 C C . ASP A 1 598 ? 43.177 64.659 10.939 1.00 85.17 562 ASP A C 1
ATOM 4219 O O . ASP A 1 598 ? 43.346 64.930 9.751 1.00 83.77 562 ASP A O 1
ATOM 4224 N N . ASP A 1 599 ? 44.019 63.905 11.633 1.00 86.35 563 ASP A N 1
ATOM 4225 C CA . ASP A 1 599 ? 45.091 63.149 11.001 1.00 93.46 563 ASP A CA 1
ATOM 4226 C C . ASP A 1 599 ? 44.492 61.844 10.465 1.00 95.75 563 ASP A C 1
ATOM 4227 O O . ASP A 1 599 ? 44.188 60.941 11.239 1.00 99.12 563 ASP A O 1
ATOM 4232 N N . GLU A 1 600 ? 44.295 61.761 9.146 1.00 102.88 564 GLU A N 1
ATOM 4233 C CA . GLU A 1 600 ? 43.817 60.513 8.469 1.00 107.74 564 GLU A CA 1
ATOM 4234 C C . GLU A 1 600 ? 44.628 59.219 8.756 1.00 104.31 564 GLU A C 1
ATOM 4235 O O . GLU A 1 600 ? 44.095 58.118 8.667 1.00 98.92 564 GLU A O 1
ATOM 4241 N N . THR A 1 601 ? 45.905 59.366 9.094 1.00 104.02 565 THR A N 1
ATOM 4242 C CA . THR A 1 601 ? 46.770 58.241 9.441 1.00 103.96 565 THR A CA 1
ATOM 4243 C C . THR A 1 601 ? 46.895 57.949 10.955 1.00 106.13 565 THR A C 1
ATOM 4244 O O . THR A 1 601 ? 47.753 57.151 11.348 1.00 120.00 565 THR A O 1
ATOM 4248 N N . SER A 1 602 ? 46.081 58.592 11.798 1.00 91.99 566 SER A N 1
ATOM 4249 C CA . SER A 1 602 ? 46.160 58.389 13.253 1.00 84.33 566 SER A CA 1
ATOM 4250 C C . SER A 1 602 ? 45.225 57.285 13.666 1.00 78.90 566 SER A C 1
ATOM 4251 O O . SER A 1 602 ? 44.049 57.351 13.369 1.00 81.80 566 SER A O 1
ATOM 4254 N N . TYR A 1 603 ? 45.762 56.295 14.373 1.00 79.22 567 TYR A N 1
ATOM 4255 C CA . TYR A 1 603 ? 45.032 55.105 14.810 1.00 80.11 567 TYR A CA 1
ATOM 4256 C C . TYR A 1 603 ? 45.307 54.814 16.276 1.00 76.69 567 TYR A C 1
ATOM 4257 O O . TYR A 1 603 ? 46.348 55.203 16.813 1.00 80.27 567 TYR A O 1
ATOM 4266 N N . ILE A 1 604 ? 44.384 54.101 16.912 1.00 71.32 568 ILE A N 1
ATOM 4267 C CA . ILE A 1 604 ? 44.578 53.666 18.287 1.00 68.10 568 ILE A CA 1
ATOM 4268 C C . ILE A 1 604 ? 44.390 52.171 18.424 1.00 62.12 568 ILE A C 1
ATOM 4269 O O . ILE A 1 604 ? 43.408 51.620 17.949 1.00 58.96 568 ILE A O 1
ATOM 4274 N N . TYR A 1 605 ? 45.347 51.529 19.086 1.00 62.94 569 TYR A N 1
ATOM 4275 C CA . TYR A 1 605 ? 45.282 50.092 19.336 1.00 66.18 569 TYR A CA 1
ATOM 4276 C C . TYR A 1 605 ? 44.530 49.828 20.640 1.00 67.31 569 TYR A C 1
ATOM 4277 O O . TYR A 1 605 ? 44.786 50.467 21.659 1.00 69.39 569 TYR A O 1
ATOM 4286 N N . VAL A 1 606 ? 43.595 48.890 20.609 1.00 64.12 570 VAL A N 1
ATOM 4287 C CA . VAL A 1 606 ? 42.781 48.603 21.775 1.00 63.05 570 VAL A CA 1
ATOM 4288 C C . VAL A 1 606 ? 42.888 47.114 22.088 1.00 65.39 570 VAL A C 1
ATOM 4289 O O . VAL A 1 606 ? 42.254 46.307 21.427 1.00 70.70 570 VAL A O 1
ATOM 4293 N N . VAL A 1 607 ? 43.697 46.760 23.092 1.00 63.69 571 VAL A N 1
ATOM 4294 C CA . VAL A 1 607 ? 43.940 45.356 23.464 1.00 64.63 571 VAL A CA 1
ATOM 4295 C C . VAL A 1 607 ? 43.138 44.958 24.705 1.00 71.28 571 VAL A C 1
ATOM 4296 O O . VAL A 1 607 ? 43.518 45.277 25.826 1.00 81.56 571 VAL A O 1
ATOM 4300 N N . THR A 1 608 ? 42.050 44.223 24.506 1.00 70.95 572 THR A N 1
ATOM 4301 C CA . THR A 1 608 ? 41.061 43.996 25.558 1.00 68.82 572 THR A CA 1
ATOM 4302 C C . THR A 1 608 ? 40.588 42.564 25.476 1.00 67.23 572 THR A C 1
ATOM 4303 O O . THR A 1 608 ? 40.855 41.911 24.481 1.00 69.49 572 THR A O 1
ATOM 4307 N N . PRO A 1 609 ? 39.860 42.075 26.501 1.00 66.51 573 PRO A N 1
ATOM 4308 C CA . PRO A 1 609 ? 39.135 40.811 26.315 1.00 66.96 573 PRO A CA 1
ATOM 4309 C C . PRO A 1 609 ? 38.126 40.952 25.195 1.00 68.64 573 PRO A C 1
ATOM 4310 O O . PRO A 1 609 ? 37.577 42.042 24.991 1.00 64.86 573 PRO A O 1
ATOM 4314 N N . TRP A 1 610 ? 37.925 39.855 24.469 1.00 70.87 574 TRP A N 1
ATOM 4315 C CA . TRP A 1 610 ? 37.089 39.842 23.264 1.00 67.79 574 TRP A CA 1
ATOM 4316 C C . TRP A 1 610 ? 35.653 40.295 23.491 1.00 68.30 574 TRP A C 1
ATOM 4317 O O . TRP A 1 610 ? 35.066 40.901 22.601 1.00 74.09 574 TRP A O 1
ATOM 4328 N N . GLN A 1 611 ? 35.106 40.041 24.677 1.00 64.15 575 GLN A N 1
ATOM 4329 C CA . GLN A 1 611 ? 33.750 40.486 24.999 1.00 65.29 575 GLN A CA 1
ATOM 4330 C C . GLN A 1 611 ? 33.611 42.017 25.043 1.00 68.95 575 GLN A C 1
ATOM 4331 O O . GLN A 1 611 ? 32.564 42.566 24.671 1.00 62.29 575 GLN A O 1
ATOM 4337 N N . TYR A 1 612 ? 34.661 42.702 25.497 1.00 72.41 576 TYR A N 1
ATOM 4338 C CA . TYR A 1 612 ? 34.678 44.173 25.455 1.00 73.47 576 TYR A CA 1
ATOM 4339 C C . TYR A 1 612 ? 34.780 44.760 24.041 1.00 77.62 576 TYR A C 1
ATOM 4340 O O . TYR A 1 612 ? 34.394 45.903 23.828 1.00 89.97 576 TYR A O 1
ATOM 4349 N N . HIS A 1 613 ? 35.322 44.010 23.090 1.00 75.36 577 HIS A N 1
ATOM 4350 C CA . HIS A 1 613 ? 35.275 44.431 21.697 1.00 72.75 577 HIS A CA 1
ATOM 4351 C C . HIS A 1 613 ? 33.858 44.330 21.111 1.00 71.13 577 HIS A C 1
ATOM 4352 O O . HIS A 1 613 ? 33.529 45.063 20.172 1.00 62.16 577 HIS A O 1
ATOM 4359 N N . LYS A 1 614 ? 33.036 43.417 21.647 1.00 70.65 578 LYS A N 1
ATOM 4360 C CA . LYS A 1 614 ? 31.622 43.336 21.263 1.00 73.02 578 LYS A CA 1
ATOM 4361 C C . LYS A 1 614 ? 30.963 44.635 21.685 1.00 76.15 578 LYS A C 1
ATOM 4362 O O . LYS A 1 614 ? 30.338 45.323 20.869 1.00 76.60 578 LYS A O 1
ATOM 4368 N N . PHE A 1 615 ? 31.145 44.978 22.961 1.00 75.97 579 PHE A N 1
ATOM 4369 C CA . PHE A 1 615 ? 30.639 46.235 23.526 1.00 67.91 579 PHE A CA 1
ATOM 4370 C C . PHE A 1 615 ? 31.058 47.466 22.696 1.00 63.43 579 PHE A C 1
ATOM 4371 O O . PHE A 1 615 ? 30.199 48.174 22.164 1.00 64.17 579 PHE A O 1
ATOM 4379 N N . VAL A 1 616 ? 32.363 47.693 22.566 1.00 57.01 580 VAL A N 1
ATOM 4380 C CA . VAL A 1 616 ? 32.883 48.845 21.817 1.00 59.07 580 VAL A CA 1
ATOM 4381 C C . VAL A 1 616 ? 32.165 48.977 20.479 1.00 59.84 580 VAL A C 1
ATOM 4382 O O . VAL A 1 616 ? 31.753 50.071 20.106 1.00 56.17 580 VAL A O 1
ATOM 4386 N N . ASN A 1 617 ? 32.008 47.849 19.786 1.00 65.09 581 ASN A N 1
ATOM 4387 C CA . ASN A 1 617 ? 31.329 47.792 18.477 1.00 66.86 581 ASN A CA 1
ATOM 4388 C C . ASN A 1 617 ? 29.855 48.135 18.587 1.00 66.22 581 ASN A C 1
ATOM 4389 O O . ASN A 1 617 ? 29.349 48.919 17.792 1.00 68.53 581 ASN A O 1
ATOM 4394 N N . GLU A 1 618 ? 29.155 47.512 19.529 1.00 61.87 582 GLU A N 1
ATOM 4395 C CA . GLU A 1 618 ? 27.713 47.740 19.619 1.00 64.55 582 GLU A CA 1
ATOM 4396 C C . GLU A 1 618 ? 27.394 49.088 20.260 1.00 63.00 582 GLU A C 1
ATOM 4397 O O . GLU A 1 618 ? 26.327 49.650 20.000 1.00 63.49 582 GLU A O 1
ATOM 4403 N N . TRP A 1 619 ? 28.332 49.636 21.035 1.00 59.29 583 TRP A N 1
ATOM 4404 C CA . TRP A 1 619 ? 28.188 51.007 21.501 1.00 58.03 583 TRP A CA 1
ATOM 4405 C C . TRP A 1 619 ? 28.506 52.046 20.444 1.00 57.14 583 TRP A C 1
ATOM 4406 O O . TRP A 1 619 ? 27.729 52.946 20.228 1.00 57.75 583 TRP A O 1
ATOM 4417 N N . LEU A 1 620 ? 29.662 51.964 19.814 1.00 60.52 584 LEU A N 1
ATOM 4418 C CA . LEU A 1 620 ? 30.072 53.050 18.925 1.00 63.45 584 LEU A CA 1
ATOM 4419 C C . LEU A 1 620 ? 29.244 53.163 17.632 1.00 63.92 584 LEU A C 1
ATOM 4420 O O . LEU A 1 620 ? 29.036 54.268 17.136 1.00 63.21 584 LEU A O 1
ATOM 4425 N N . VAL A 1 621 ? 28.735 52.045 17.116 1.00 68.25 585 VAL A N 1
ATOM 4426 C CA . VAL A 1 621 ? 27.721 52.089 16.023 1.00 69.26 585 VAL A CA 1
ATOM 4427 C C . VAL A 1 621 ? 26.516 52.959 16.390 1.00 71.22 585 VAL A C 1
ATOM 4428 O O . VAL A 1 621 ? 25.920 53.576 15.507 1.00 77.21 585 VAL A O 1
ATOM 4432 N N . LEU A 1 622 ? 26.154 52.977 17.678 1.00 70.67 586 LEU A N 1
ATOM 4433 C CA . LEU A 1 622 ? 25.153 53.921 18.207 1.00 69.53 586 LEU A CA 1
ATOM 4434 C C . LEU A 1 622 ? 25.701 55.347 18.265 1.00 65.04 586 LEU A C 1
ATOM 4435 O O . LEU A 1 622 ? 25.213 56.203 17.542 1.00 66.52 586 LEU A O 1
ATOM 4440 N N . GLU A 1 623 ? 26.721 55.575 19.097 1.00 63.57 587 GLU A N 1
ATOM 4441 C CA . GLU A 1 623 ? 27.247 56.934 19.380 1.00 63.07 587 GLU A CA 1
ATOM 4442 C C . GLU A 1 623 ? 28.079 57.605 18.261 1.00 62.23 587 GLU A C 1
ATOM 4443 O O . GLU A 1 623 ? 27.741 58.712 17.849 1.00 61.04 587 GLU A O 1
ATOM 4449 N N . ASN A 1 624 ? 29.152 56.969 17.787 1.00 65.08 588 ASN A N 1
ATOM 4450 C CA . ASN A 1 624 ? 29.989 57.562 16.712 1.00 68.90 588 ASN A CA 1
ATOM 4451 C C . ASN A 1 624 ? 30.706 56.539 15.790 1.00 73.82 588 ASN A C 1
ATOM 4452 O O . ASN A 1 624 ? 31.926 56.371 15.867 1.00 75.48 588 ASN A O 1
ATOM 4457 N N . LYS A 1 625 ? 29.932 55.902 14.903 1.00 77.91 589 LYS A N 1
ATOM 4458 C CA . LYS A 1 625 ? 30.414 54.901 13.894 1.00 78.79 589 LYS A CA 1
ATOM 4459 C C . LYS A 1 625 ? 31.838 55.121 13.364 1.00 76.24 589 LYS A C 1
ATOM 4460 O O . LYS A 1 625 ? 32.569 54.168 13.130 1.00 69.75 589 LYS A O 1
ATOM 4466 N N . GLU A 1 626 ? 32.193 56.385 13.146 1.00 77.92 590 GLU A N 1
ATOM 4467 C CA . GLU A 1 626 ? 33.497 56.778 12.587 1.00 78.63 590 GLU A CA 1
ATOM 4468 C C . GLU A 1 626 ? 34.705 56.331 13.400 1.00 70.28 590 GLU A C 1
ATOM 4469 O O . GLU A 1 626 ? 35.755 56.033 12.830 1.00 69.98 590 GLU A O 1
ATOM 4475 N N . ILE A 1 627 ? 34.562 56.306 14.721 1.00 63.60 591 ILE A N 1
ATOM 4476 C CA . ILE A 1 627 ? 35.666 55.921 15.605 1.00 60.19 591 ILE A CA 1
ATOM 4477 C C . ILE A 1 627 ? 36.064 54.471 15.367 1.00 56.69 591 ILE A C 1
ATOM 4478 O O . ILE A 1 627 ? 37.239 54.138 15.451 1.00 54.39 591 ILE A O 1
ATOM 4483 N N . LEU A 1 628 ? 35.100 53.621 15.028 1.00 58.64 592 LEU A N 1
ATOM 4484 C CA . LEU A 1 628 ? 35.391 52.214 14.702 1.00 60.90 592 LEU A CA 1
ATOM 4485 C C . LEU A 1 628 ? 36.362 51.990 13.530 1.00 64.93 592 LEU A C 1
ATOM 4486 O O . LEU A 1 628 ? 37.097 51.015 13.520 1.00 71.64 592 LEU A O 1
ATOM 4491 N N . LYS A 1 629 ? 36.392 52.901 12.567 1.00 71.31 593 LYS A N 1
ATOM 4492 C CA . LYS A 1 629 ? 37.391 52.846 11.492 1.00 73.97 593 LYS A CA 1
ATOM 4493 C C . LYS A 1 629 ? 38.832 53.143 11.938 1.00 67.98 593 LYS A C 1
ATOM 4494 O O . LYS A 1 629 ? 39.748 52.960 11.143 1.00 66.98 593 LYS A O 1
ATOM 4500 N N . ARG A 1 630 ? 39.034 53.627 13.165 1.00 62.17 594 ARG A N 1
ATOM 4501 C CA . ARG A 1 630 ? 40.394 53.872 13.697 1.00 64.71 594 ARG A CA 1
ATOM 4502 C C . ARG A 1 630 ? 40.851 52.982 14.847 1.00 64.78 594 ARG A C 1
ATOM 4503 O O . ARG A 1 630 ? 42.021 53.027 15.254 1.00 62.24 594 ARG A O 1
ATOM 4511 N N . ILE A 1 631 ? 39.938 52.164 15.345 1.00 61.95 595 ILE A N 1
ATOM 4512 C CA . ILE A 1 631 ? 40.245 51.237 16.401 1.00 59.96 595 ILE A CA 1
ATOM 4513 C C . ILE A 1 631 ? 40.873 50.026 15.749 1.00 60.18 595 ILE A C 1
ATOM 4514 O O . ILE A 1 631 ? 40.327 49.510 14.771 1.00 69.74 595 ILE A O 1
ATOM 4519 N N . LYS A 1 632 ? 42.021 49.601 16.278 1.00 58.49 596 LYS A N 1
ATOM 4520 C CA . LYS A 1 632 ? 42.730 48.408 15.810 1.00 59.22 596 LYS A CA 1
ATOM 4521 C C . LYS A 1 632 ? 42.851 47.460 16.975 1.00 60.74 596 LYS A C 1
ATOM 4522 O O . LYS A 1 632 ? 43.847 47.461 17.697 1.00 68.27 596 LYS A O 1
ATOM 4528 N N . TYR A 1 633 ? 41.822 46.649 17.160 1.00 60.06 597 TYR A N 1
ATOM 4529 C CA . TYR A 1 633 ? 41.696 45.839 18.363 1.00 63.18 597 TYR A CA 1
ATOM 4530 C C . TYR A 1 633 ? 42.474 44.549 18.176 1.00 67.18 597 TYR A C 1
ATOM 4531 O O . TYR A 1 633 ? 42.359 43.933 17.124 1.00 77.10 597 TYR A O 1
ATOM 4540 N N . ILE A 1 634 ? 43.282 44.150 19.161 1.00 67.81 598 ILE A N 1
ATOM 4541 C CA . ILE A 1 634 ? 44.030 42.901 19.028 1.00 68.53 598 ILE A CA 1
ATOM 4542 C C . ILE A 1 634 ? 43.270 41.793 19.687 1.00 66.72 598 ILE A C 1
ATOM 4543 O O . ILE A 1 634 ? 42.918 40.826 19.014 1.00 78.91 598 ILE A O 1
ATOM 4548 N N . SER A 1 635 ? 43.038 41.920 20.983 1.00 58.55 599 SER A N 1
ATOM 4549 C CA . SER A 1 635 ? 42.562 40.793 21.811 1.00 65.84 599 SER A CA 1
ATOM 4550 C C . SER A 1 635 ? 43.680 40.267 22.679 1.00 66.57 599 SER A C 1
ATOM 4551 O O . SER A 1 635 ? 44.787 39.992 22.210 1.00 64.62 599 SER A O 1
ATOM 4554 N N . CYS A 1 636 ? 43.343 40.055 23.939 1.00 66.27 600 CYS A N 1
ATOM 4555 C CA . CYS A 1 636 ? 44.320 39.695 24.930 1.00 66.16 600 CYS A CA 1
ATOM 4556 C C . CYS A 1 636 ? 44.777 38.261 24.747 1.00 68.71 600 CYS A C 1
ATOM 4557 O O . CYS A 1 636 ? 45.963 37.976 24.904 1.00 67.12 600 CYS A O 1
ATOM 4560 N N . GLU A 1 637 ? 43.854 37.373 24.379 1.00 72.35 601 GLU A N 1
ATOM 4561 C CA . GLU A 1 637 ? 44.170 35.943 24.239 1.00 73.17 601 GLU A CA 1
ATOM 4562 C C . GLU A 1 637 ? 45.186 35.666 23.116 1.00 74.19 601 GLU A C 1
ATOM 4563 O O . GLU A 1 637 ? 45.939 34.681 23.168 1.00 67.12 601 GLU A O 1
ATOM 4569 N N . HIS A 1 638 ? 45.229 36.557 22.128 1.00 71.73 602 HIS A N 1
ATOM 4570 C CA . HIS A 1 638 ? 46.221 36.477 21.044 1.00 71.61 602 HIS A CA 1
ATOM 4571 C C . HIS A 1 638 ? 47.667 36.864 21.425 1.00 71.53 602 HIS A C 1
ATOM 4572 O O . HIS A 1 638 ? 48.563 36.834 20.576 1.00 69.55 602 HIS A O 1
ATOM 4579 N N . PHE A 1 639 ? 47.872 37.261 22.679 1.00 71.63 603 PHE A N 1
ATOM 4580 C CA . PHE A 1 639 ? 49.201 37.489 23.252 1.00 71.97 603 PHE A CA 1
ATOM 4581 C C . PHE A 1 639 ? 49.548 36.498 24.374 1.00 75.37 603 PHE A C 1
ATOM 4582 O O . PHE A 1 639 ? 50.603 36.632 25.016 1.00 77.45 603 PHE A O 1
ATOM 4590 N N . ILE A 1 640 ? 48.670 35.540 24.654 1.00 73.69 604 ILE A N 1
ATOM 4591 C CA . ILE A 1 640 ? 48.876 34.670 25.794 1.00 72.81 604 ILE A CA 1
ATOM 4592 C C . ILE A 1 640 ? 50.176 33.927 25.539 1.00 80.33 604 ILE A C 1
ATOM 4593 O O . ILE A 1 640 ? 50.442 33.524 24.403 1.00 88.27 604 ILE A O 1
ATOM 4598 N N . ASN A 1 641 ? 51.001 33.817 26.579 1.00 88.06 605 ASN A N 1
ATOM 4599 C CA . ASN A 1 641 ? 52.257 33.051 26.553 1.00 85.06 605 ASN A CA 1
ATOM 4600 C C . ASN A 1 641 ? 51.910 31.632 26.974 1.00 81.38 605 ASN A C 1
ATOM 4601 O O . ASN A 1 641 ? 52.147 31.213 28.107 1.00 76.30 605 ASN A O 1
ATOM 4606 N N . ASP A 1 642 ? 51.287 30.927 26.039 1.00 86.09 606 ASP A N 1
ATOM 4607 C CA . ASP A 1 642 ? 50.779 29.569 26.238 1.00 91.65 606 ASP A CA 1
ATOM 4608 C C . ASP A 1 642 ? 50.579 28.974 24.848 1.00 88.90 606 ASP A C 1
ATOM 4609 O O . ASP A 1 642 ? 50.110 29.655 23.939 1.00 92.06 606 ASP A O 1
ATOM 4614 N N . SER A 1 643 ? 50.982 27.726 24.668 1.00 91.46 607 SER A N 1
ATOM 4615 C CA . SER A 1 643 ? 50.739 27.030 23.409 1.00 92.54 607 SER A CA 1
ATOM 4616 C C . SER A 1 643 ? 49.250 27.084 23.056 1.00 88.11 607 SER A C 1
ATOM 4617 O O . SER A 1 643 ? 48.893 27.408 21.927 1.00 85.26 607 SER A O 1
ATOM 4620 N N . PHE A 1 644 ? 48.406 26.792 24.045 1.00 89.03 608 PHE A N 1
ATOM 4621 C CA . PHE A 1 644 ? 46.948 26.712 23.875 1.00 91.86 608 PHE A CA 1
ATOM 4622 C C . PHE A 1 644 ? 46.290 28.093 23.952 1.00 93.32 608 PHE A C 1
ATOM 4623 O O . PHE A 1 644 ? 46.414 28.799 24.949 1.00 96.60 608 PHE A O 1
ATOM 4631 N N . VAL A 1 645 ? 45.573 28.447 22.890 1.00 93.23 609 VAL A N 1
ATOM 4632 C CA . VAL A 1 645 ? 44.841 29.708 22.777 1.00 86.39 609 VAL A CA 1
ATOM 4633 C C . VAL A 1 645 ? 43.352 29.403 22.949 1.00 88.54 609 VAL A C 1
ATOM 4634 O O . VAL A 1 645 ? 42.783 28.640 22.169 1.00 97.00 609 VAL A O 1
ATOM 4638 N N . ARG A 1 646 ? 42.717 29.995 23.957 1.00 89.46 610 ARG A N 1
ATOM 4639 C CA . ARG A 1 646 ? 41.305 29.700 24.242 1.00 86.49 610 ARG A CA 1
ATOM 4640 C C . ARG A 1 646 ? 40.399 30.205 23.121 1.00 86.74 610 ARG A C 1
ATOM 4641 O O . ARG A 1 646 ? 40.548 31.331 22.634 1.00 78.55 610 ARG A O 1
ATOM 4657 N N . GLN A 1 648 ? 37.078 31.482 21.422 1.00 81.61 612 GLN A N 1
ATOM 4658 C CA . GLN A 1 648 ? 35.942 32.319 21.825 1.00 79.83 612 GLN A CA 1
ATOM 4659 C C . GLN A 1 648 ? 34.641 31.731 21.264 1.00 84.23 612 GLN A C 1
ATOM 4660 O O . GLN A 1 648 ? 34.670 30.936 20.319 1.00 86.28 612 GLN A O 1
ATOM 4666 N N . THR A 1 649 ? 33.516 32.090 21.881 1.00 85.00 613 THR A N 1
ATOM 4667 C CA . THR A 1 649 ? 32.194 31.575 21.489 1.00 84.90 613 THR A CA 1
ATOM 4668 C C . THR A 1 649 ? 31.731 32.186 20.166 1.00 88.34 613 THR A C 1
ATOM 4669 O O . THR A 1 649 ? 32.120 33.308 19.832 1.00 93.25 613 THR A O 1
ATOM 4673 N N . GLN A 1 650 ? 30.913 31.446 19.415 1.00 89.70 614 GLN A N 1
ATOM 4674 C CA . GLN A 1 650 ? 30.322 31.959 18.172 1.00 93.32 614 GLN A CA 1
ATOM 4675 C C . GLN A 1 650 ? 29.057 32.753 18.490 1.00 89.09 614 GLN A C 1
ATOM 4676 O O . GLN A 1 650 ? 28.243 32.355 19.335 1.00 85.10 614 GLN A O 1
ATOM 4682 N N . SER A 1 651 ? 28.895 33.873 17.799 1.00 87.94 615 SER A N 1
ATOM 4683 C CA . SER A 1 651 ? 27.785 34.774 18.062 1.00 94.92 615 SER A CA 1
ATOM 4684 C C . SER A 1 651 ? 26.482 34.157 17.577 1.00 92.28 615 SER A C 1
ATOM 4685 O O . SER A 1 651 ? 26.328 33.879 16.387 1.00 90.94 615 SER A O 1
ATOM 4688 N N . VAL A 1 652 ? 25.569 33.928 18.518 1.00 91.88 616 VAL A N 1
ATOM 4689 C CA . VAL A 1 652 ? 24.235 33.391 18.216 1.00 92.21 616 VAL A CA 1
ATOM 4690 C C . VAL A 1 652 ? 23.332 34.506 17.659 1.00 91.81 616 VAL A C 1
ATOM 4691 O O . VAL A 1 652 ? 23.153 35.515 18.330 1.00 95.42 616 VAL A O 1
ATOM 4695 N N . PRO A 1 653 ? 22.761 34.334 16.436 1.00 91.16 617 PRO A N 1
ATOM 4696 C CA . PRO A 1 653 ? 21.954 35.424 15.866 1.00 90.42 617 PRO A CA 1
ATOM 4697 C C . PRO A 1 653 ? 20.714 35.797 16.662 1.00 90.97 617 PRO A C 1
ATOM 4698 O O . PRO A 1 653 ? 20.383 35.151 17.658 1.00 91.54 617 PRO A O 1
ATOM 4702 N N . LEU A 1 654 ? 20.042 36.846 16.207 1.00 93.95 618 LEU A N 1
ATOM 4703 C CA . LEU A 1 654 ? 18.911 37.407 16.932 1.00 99.16 618 LEU A CA 1
ATOM 4704 C C . LEU A 1 654 ? 17.764 36.404 17.040 1.00 105.91 618 LEU A C 1
ATOM 4705 O O . LEU A 1 654 ? 17.283 36.117 18.149 1.00 110.21 618 LEU A O 1
ATOM 4710 N N . ALA A 1 655 ? 17.367 35.861 15.885 1.00 104.95 619 ALA A N 1
ATOM 4711 C CA . ALA A 1 655 ? 16.295 34.857 15.773 1.00 104.17 619 ALA A CA 1
ATOM 4712 C C . ALA A 1 655 ? 16.370 33.776 16.861 1.00 109.73 619 ALA A C 1
ATOM 4713 O O . ALA A 1 655 ? 15.386 33.495 17.554 1.00 103.31 619 ALA A O 1
ATOM 4715 N N . GLU A 1 656 ? 17.571 33.229 17.033 1.00 119.51 620 GLU A N 1
ATOM 4716 C CA . GLU A 1 656 ? 17.803 32.024 17.835 1.00 119.94 620 GLU A CA 1
ATOM 4717 C C . GLU A 1 656 ? 18.190 32.272 19.305 1.00 115.45 620 GLU A C 1
ATOM 4718 O O . GLU A 1 656 ? 18.732 31.376 19.950 1.00 118.50 620 GLU A O 1
ATOM 4724 N N . PHE A 1 657 ? 17.909 33.460 19.844 1.00 107.92 621 PHE A N 1
ATOM 4725 C CA . PHE A 1 657 ? 18.080 33.699 21.289 1.00 117.30 621 PHE A CA 1
ATOM 4726 C C . PHE A 1 657 ? 17.076 32.891 22.138 1.00 128.75 621 PHE A C 1
ATOM 4727 O O . PHE A 1 657 ? 17.341 32.611 23.311 1.00 125.81 621 PHE A O 1
ATOM 4735 N N . ASN A 1 658 ? 15.950 32.499 21.534 1.00 139.83 622 ASN A N 1
ATOM 4736 C CA . ASN A 1 658 ? 14.852 31.812 22.235 1.00 142.94 622 ASN A CA 1
ATOM 4737 C C . ASN A 1 658 ? 15.054 30.308 22.545 1.00 143.06 622 ASN A C 1
ATOM 4738 O O . ASN A 1 658 ? 15.912 29.639 21.961 1.00 118.34 622 ASN A O 1
ATOM 4743 N N . GLU A 1 659 ? 14.218 29.815 23.469 1.00 151.38 623 GLU A N 1
ATOM 4744 C CA . GLU A 1 659 ? 14.339 28.488 24.108 1.00 144.44 623 GLU A CA 1
ATOM 4745 C C . GLU A 1 659 ? 13.368 27.485 23.478 1.00 137.50 623 GLU A C 1
ATOM 4746 O O . GLU A 1 659 ? 12.922 26.533 24.123 1.00 132.36 623 GLU A O 1
ATOM 4752 N N . LYS A 1 672 ? 26.881 23.703 24.653 1.00 134.52 636 LYS A N 1
ATOM 4753 C CA . LYS A 1 672 ? 26.049 23.466 23.472 1.00 137.35 636 LYS A CA 1
ATOM 4754 C C . LYS A 1 672 ? 26.468 24.355 22.299 1.00 136.50 636 LYS A C 1
ATOM 4755 O O . LYS A 1 672 ? 26.759 23.857 21.209 1.00 127.62 636 LYS A O 1
ATOM 4761 N N . LEU A 1 673 ? 26.495 25.664 22.546 1.00 142.55 637 LEU A N 1
ATOM 4762 C CA . LEU A 1 673 ? 26.811 26.676 21.524 1.00 143.72 637 LEU A CA 1
ATOM 4763 C C . LEU A 1 673 ? 28.235 26.490 20.940 1.00 141.31 637 LEU A C 1
ATOM 4764 O O . LEU A 1 673 ? 29.214 26.372 21.695 1.00 132.15 637 LEU A O 1
ATOM 4769 N N . GLU A 1 674 ? 28.330 26.450 19.602 1.00 135.10 638 GLU A N 1
ATOM 4770 C CA . GLU A 1 674 ? 29.608 26.174 18.910 1.00 130.74 638 GLU A CA 1
ATOM 4771 C C . GLU A 1 674 ? 30.631 27.278 19.137 1.00 125.16 638 GLU A C 1
ATOM 4772 O O . GLU A 1 674 ? 30.285 28.462 19.167 1.00 122.98 638 GLU A O 1
ATOM 4778 N N . LEU A 1 675 ? 31.888 26.863 19.288 1.00 114.46 639 LEU A N 1
ATOM 4779 C CA . LEU A 1 675 ? 33.009 27.780 19.457 1.00 105.32 639 LEU A CA 1
ATOM 4780 C C . LEU A 1 675 ? 33.542 28.135 18.069 1.00 99.46 639 LEU A C 1
ATOM 4781 O O . LEU A 1 675 ? 33.193 27.481 17.090 1.00 96.72 639 LEU A O 1
ATOM 4786 N N . ASP A 1 676 ? 34.362 29.181 17.994 1.00 97.49 640 ASP A N 1
ATOM 4787 C CA . ASP A 1 676 ? 34.789 29.772 16.713 1.00 101.29 640 ASP A CA 1
ATOM 4788 C C . ASP A 1 676 ? 36.229 29.383 16.349 1.00 100.95 640 ASP A C 1
ATOM 4789 O O . ASP A 1 676 ? 37.170 30.054 16.765 1.00 102.28 640 ASP A O 1
ATOM 4794 N N . ARG A 1 677 ? 36.399 28.318 15.559 1.00 104.32 641 ARG A N 1
ATOM 4795 C CA . ARG A 1 677 ? 37.750 27.798 15.238 1.00 113.54 641 ARG A CA 1
ATOM 4796 C C . ARG A 1 677 ? 38.737 28.905 14.818 1.00 109.71 641 ARG A C 1
ATOM 4797 O O . ARG A 1 677 ? 39.886 28.922 15.279 1.00 102.97 641 ARG A O 1
ATOM 4805 N N . ASP A 1 678 ? 38.272 29.846 13.995 1.00 106.47 642 ASP A N 1
ATOM 4806 C CA . ASP A 1 678 ? 39.131 30.934 13.503 1.00 109.67 642 ASP A CA 1
ATOM 4807 C C . ASP A 1 678 ? 39.655 31.846 14.634 1.00 105.59 642 ASP A C 1
ATOM 4808 O O . ASP A 1 678 ? 40.758 32.390 14.532 1.00 101.68 642 ASP A O 1
ATOM 4813 N N . SER A 1 679 ? 38.883 31.981 15.715 1.00 101.35 643 SER A N 1
ATOM 4814 C CA . SER A 1 679 ? 39.272 32.813 16.880 1.00 96.21 643 SER A CA 1
ATOM 4815 C C . SER A 1 679 ? 40.542 32.359 17.625 1.00 89.13 643 SER A C 1
ATOM 4816 O O . SER A 1 679 ? 41.122 33.118 18.419 1.00 77.80 643 SER A O 1
ATOM 4819 N N . SER A 1 680 ? 40.946 31.117 17.378 1.00 88.16 644 SER A N 1
ATOM 4820 C CA . SER A 1 680 ? 42.162 30.558 17.957 1.00 87.09 644 SER A CA 1
ATOM 4821 C C . SER A 1 680 ? 43.441 31.087 17.290 1.00 83.80 644 SER A C 1
ATOM 4822 O O . SER A 1 680 ? 44.499 31.088 17.913 1.00 80.25 644 SER A O 1
ATOM 4825 N N . TYR A 1 681 ? 43.344 31.540 16.041 1.00 81.44 645 TYR A N 1
ATOM 4826 C CA . TYR A 1 681 ? 44.512 32.009 15.298 1.00 82.22 645 TYR A CA 1
ATOM 4827 C C . TYR A 1 681 ? 44.915 33.423 15.726 1.00 77.61 645 TYR A C 1
ATOM 4828 O O . TYR A 1 681 ? 44.092 34.330 15.676 1.00 80.22 645 TYR A O 1
ATOM 4837 N N . ARG A 1 682 ? 46.177 33.602 16.130 1.00 78.66 646 ARG A N 1
ATOM 4838 C CA . ARG A 1 682 ? 46.725 34.926 16.492 1.00 81.58 646 ARG A CA 1
ATOM 4839 C C . ARG A 1 682 ? 46.669 35.877 15.299 1.00 82.68 646 ARG A C 1
ATOM 4840 O O . ARG A 1 682 ? 47.129 35.525 14.229 1.00 79.82 646 ARG A O 1
ATOM 4848 N N . ASP A 1 683 ? 46.126 37.081 15.483 1.00 88.39 647 ASP A N 1
ATOM 4849 C CA . ASP A 1 683 ? 46.076 38.078 14.412 1.00 90.73 647 ASP A CA 1
ATOM 4850 C C . ASP A 1 683 ? 47.474 38.677 14.310 1.00 90.68 647 ASP A C 1
ATOM 4851 O O . ASP A 1 683 ? 47.734 39.806 14.760 1.00 94.45 647 ASP A O 1
ATOM 4856 N N . VAL A 1 684 ? 48.359 37.897 13.694 1.00 83.67 648 VAL A N 1
ATOM 4857 C CA . VAL A 1 684 ? 49.791 38.188 13.681 1.00 82.59 648 VAL A CA 1
ATOM 4858 C C . VAL A 1 684 ? 50.134 39.390 12.790 1.00 79.30 648 VAL A C 1
ATOM 4859 O O . VAL A 1 684 ? 51.099 40.101 13.055 1.00 77.38 648 VAL A O 1
ATOM 4863 N N . ASP A 1 685 ? 49.354 39.594 11.732 1.00 76.61 649 ASP A N 1
ATOM 4864 C CA . ASP A 1 685 ? 49.492 40.770 10.894 1.00 75.87 649 ASP A CA 1
ATOM 4865 C C . ASP A 1 685 ? 49.390 42.027 11.747 1.00 76.30 649 ASP A C 1
ATOM 4866 O O . ASP A 1 685 ? 50.284 42.869 11.721 1.00 77.22 649 ASP A O 1
ATOM 4871 N N . LEU A 1 686 ? 48.312 42.129 12.525 1.00 76.11 650 LEU A N 1
ATOM 4872 C CA . LEU A 1 686 ? 48.052 43.332 13.325 1.00 71.94 650 LEU A CA 1
ATOM 4873 C C . LEU A 1 686 ? 49.016 43.471 14.515 1.00 68.05 650 LEU A C 1
ATOM 4874 O O . LEU A 1 686 ? 49.391 44.585 14.872 1.00 64.29 650 LEU A O 1
ATOM 4879 N N . ILE A 1 687 ? 49.420 42.352 15.114 1.00 64.50 651 ILE A N 1
ATOM 4880 C CA . ILE A 1 687 ? 50.428 42.383 16.179 1.00 65.34 651 ILE A CA 1
ATOM 4881 C C . ILE A 1 687 ? 51.756 42.937 15.641 1.00 66.58 651 ILE A C 1
ATOM 4882 O O . ILE A 1 687 ? 52.373 43.792 16.277 1.00 67.03 651 ILE A O 1
ATOM 4887 N N . ARG A 1 688 ? 52.186 42.462 14.475 1.00 73.78 652 ARG A N 1
ATOM 4888 C CA . ARG A 1 688 ? 53.449 42.924 13.862 1.00 82.77 652 ARG A CA 1
ATOM 4889 C C . ARG A 1 688 ? 53.372 44.419 13.534 1.00 78.99 652 ARG A C 1
ATOM 4890 O O . ARG A 1 688 ? 54.316 45.167 13.738 1.00 80.54 652 ARG A O 1
ATOM 4898 N N . GLN A 1 689 ? 52.205 44.835 13.079 1.00 80.27 653 GLN A N 1
ATOM 4899 C CA . GLN A 1 689 ? 51.900 46.233 12.745 1.00 80.61 653 GLN A CA 1
ATOM 4900 C C . GLN A 1 689 ? 51.877 47.166 13.974 1.00 78.08 653 GLN A C 1
ATOM 4901 O O . GLN A 1 689 ? 52.139 48.362 13.867 1.00 73.82 653 GLN A O 1
ATOM 4915 N N . TYR A 1 691 ? 53.772 46.493 16.698 1.00 64.37 655 TYR A N 1
ATOM 4916 C CA . TYR A 1 691 ? 55.177 46.535 17.036 1.00 62.25 655 TYR A CA 1
ATOM 4917 C C . TYR A 1 691 ? 55.905 47.604 16.228 1.00 61.85 655 TYR A C 1
ATOM 4918 O O . TYR A 1 691 ? 56.625 48.414 16.786 1.00 64.56 655 TYR A O 1
ATOM 4927 N N . GLU A 1 692 ? 55.690 47.637 14.925 1.00 68.32 656 GLU A N 1
ATOM 4928 C CA . GLU A 1 692 ? 56.344 48.647 14.088 1.00 76.96 656 GLU A CA 1
ATOM 4929 C C . GLU A 1 692 ? 55.893 50.084 14.440 1.00 75.01 656 GLU A C 1
ATOM 4930 O O . GLU A 1 692 ? 56.723 50.995 14.518 1.00 66.38 656 GLU A O 1
ATOM 4936 N N . ASP A 1 693 ? 54.590 50.261 14.672 1.00 75.60 657 ASP A N 1
ATOM 4937 C CA . ASP A 1 693 ? 53.998 51.576 14.970 1.00 75.07 657 ASP A CA 1
ATOM 4938 C C . ASP A 1 693 ? 54.461 52.174 16.303 1.00 74.08 657 ASP A C 1
ATOM 4939 O O . ASP A 1 693 ? 54.924 53.311 16.354 1.00 69.09 657 ASP A O 1
ATOM 4944 N N . LEU A 1 694 ? 54.314 51.397 17.375 1.00 78.19 658 LEU A N 1
ATOM 4945 C CA . LEU A 1 694 ? 54.592 51.854 18.757 1.00 78.01 658 LEU A CA 1
ATOM 4946 C C . LEU A 1 694 ? 56.004 51.538 19.257 1.00 75.13 658 LEU A C 1
ATOM 4947 O O . LEU A 1 694 ? 56.355 51.906 20.372 1.00 75.36 658 LEU A O 1
ATOM 4952 N N . SER A 1 695 ? 56.784 50.836 18.430 1.00 73.85 659 SER A N 1
ATOM 4953 C CA . SER A 1 695 ? 58.155 50.403 18.730 1.00 68.23 659 SER A CA 1
ATOM 4954 C C . SER A 1 695 ? 58.191 49.428 19.898 1.00 63.97 659 SER A C 1
ATOM 4955 O O . SER A 1 695 ? 59.051 49.512 20.746 1.00 72.68 659 SER A O 1
ATOM 4958 N N . ILE A 1 696 ? 57.245 48.507 19.931 1.00 63.65 660 ILE A N 1
ATOM 4959 C CA . ILE A 1 696 ? 57.197 47.469 20.941 1.00 68.51 660 ILE A CA 1
ATOM 4960 C C . ILE A 1 696 ? 58.107 46.358 20.442 1.00 76.40 660 ILE A C 1
ATOM 4961 O O . ILE A 1 696 ? 57.993 45.955 19.290 1.00 77.84 660 ILE A O 1
ATOM 4966 N N . GLU A 1 697 ? 58.996 45.865 21.306 1.00 89.96 661 GLU A N 1
ATOM 4967 C CA . GLU A 1 697 ? 59.869 44.719 20.984 1.00 89.81 661 GLU A CA 1
ATOM 4968 C C . GLU A 1 697 ? 59.110 43.434 21.232 1.00 86.69 661 GLU A C 1
ATOM 4969 O O . GLU A 1 697 ? 59.234 42.490 20.458 1.00 92.44 661 GLU A O 1
ATOM 4975 N N . TYR A 1 698 ? 58.337 43.398 22.318 1.00 86.35 662 TYR A N 1
ATOM 4976 C CA . TYR A 1 698 ? 57.494 42.246 22.636 1.00 86.41 662 TYR A CA 1
ATOM 4977 C C . TYR A 1 698 ? 56.369 42.661 23.589 1.00 83.86 662 TYR A C 1
ATOM 4978 O O . TYR A 1 698 ? 56.603 43.397 24.556 1.00 83.43 662 TYR A O 1
ATOM 4987 N N . PHE A 1 699 ? 55.154 42.201 23.275 1.00 78.22 663 PHE A N 1
ATOM 4988 C CA . PHE A 1 699 ? 53.953 42.367 24.110 1.00 74.77 663 PHE A CA 1
ATOM 4989 C C . PHE A 1 699 ? 53.446 40.957 24.378 1.00 68.58 663 PHE A C 1
ATOM 4990 O O . PHE A 1 699 ? 53.216 40.211 23.435 1.00 79.61 663 PHE A O 1
ATOM 4998 N N . GLN A 1 700 ? 53.251 40.596 25.637 1.00 61.32 664 GLN A N 1
ATOM 4999 C CA . GLN A 1 700 ? 52.608 39.326 25.949 1.00 66.49 664 GLN A CA 1
ATOM 5000 C C . GLN A 1 700 ? 51.811 39.321 27.247 1.00 63.19 664 GLN A C 1
ATOM 5001 O O . GLN A 1 700 ? 52.080 40.085 28.168 1.00 62.80 664 GLN A O 1
ATOM 5007 N N . THR A 1 701 ? 50.812 38.451 27.285 1.00 61.17 665 THR A N 1
ATOM 5008 C CA . THR A 1 701 ? 49.895 38.360 28.407 1.00 69.70 665 THR A CA 1
ATOM 5009 C C . THR A 1 701 ? 49.963 36.981 29.031 1.00 73.19 665 THR A C 1
ATOM 5010 O O . THR A 1 701 ? 50.634 36.087 28.526 1.00 82.21 665 THR A O 1
ATOM 5014 N N . CYS A 1 702 ? 49.274 36.842 30.154 1.00 70.66 666 CYS A N 1
ATOM 5015 C CA . CYS A 1 702 ? 49.061 35.558 30.801 1.00 72.35 666 CYS A CA 1
ATOM 5016 C C . CYS A 1 702 ? 47.725 35.648 31.470 1.00 69.94 666 CYS A C 1
ATOM 5017 O O . CYS A 1 702 ? 47.175 36.738 31.587 1.00 70.37 666 CYS A O 1
ATOM 5020 N N . ARG A 1 703 ? 47.218 34.512 31.919 1.00 70.72 667 ARG A N 1
ATOM 5021 C CA . ARG A 1 703 ? 45.922 34.475 32.588 1.00 76.89 667 ARG A CA 1
ATOM 5022 C C . ARG A 1 703 ? 46.026 34.889 34.041 1.00 76.00 667 ARG A C 1
ATOM 5023 O O . ARG A 1 703 ? 46.892 34.425 34.771 1.00 83.22 667 ARG A O 1
ATOM 5031 N N . ALA A 1 704 ? 45.130 35.777 34.438 1.00 79.09 668 ALA A N 1
ATOM 5032 C CA . ALA A 1 704 ? 45.010 36.195 35.816 1.00 83.39 668 ALA A CA 1
ATOM 5033 C C . ALA A 1 704 ? 44.142 35.179 36.556 1.00 80.25 668 ALA A C 1
ATOM 5034 O O . ALA A 1 704 ? 43.334 34.481 35.941 1.00 75.19 668 ALA A O 1
ATOM 5036 N N . ILE A 1 705 ? 44.335 35.091 37.867 1.00 75.70 669 ILE A N 1
ATOM 5037 C CA . ILE A 1 705 ? 43.584 34.160 38.696 1.00 75.51 669 ILE A CA 1
ATOM 5038 C C . ILE A 1 705 ? 42.557 35.027 39.376 1.00 71.48 669 ILE A C 1
ATOM 5039 O O . ILE A 1 705 ? 42.785 35.541 40.467 1.00 74.80 669 ILE A O 1
ATOM 5044 N N . HIS A 1 706 ? 41.429 35.201 38.712 1.00 71.79 670 HIS A N 1
ATOM 5045 C CA . HIS A 1 706 ? 40.427 36.148 39.165 1.00 74.99 670 HIS A CA 1
ATOM 5046 C C . HIS A 1 706 ? 39.094 35.786 38.532 1.00 69.58 670 HIS A C 1
ATOM 5047 O O . HIS A 1 706 ? 38.305 35.034 39.107 1.00 77.62 670 HIS A O 1
ATOM 5054 N N . CYS A 1 707 ? 38.886 36.279 37.322 1.00 57.99 671 CYS A N 1
ATOM 5055 C CA . CYS A 1 707 ? 37.636 36.147 36.589 1.00 56.38 671 CYS A CA 1
ATOM 5056 C C . CYS A 1 707 ? 37.988 35.170 35.464 1.00 57.44 671 CYS A C 1
ATOM 5057 O O . CYS A 1 707 ? 39.170 34.921 35.222 1.00 62.37 671 CYS A O 1
ATOM 5060 N N . ASP A 1 708 ? 37.005 34.597 34.783 1.00 69.84 672 ASP A N 1
ATOM 5061 C CA . ASP A 1 708 ? 37.308 34.039 33.456 1.00 80.45 672 ASP A CA 1
ATOM 5062 C C . ASP A 1 708 ? 37.677 35.204 32.506 1.00 78.79 672 ASP A C 1
ATOM 5063 O O . ASP A 1 708 ? 37.188 36.337 32.653 1.00 84.57 672 ASP A O 1
ATOM 5068 N N . TRP A 1 709 ? 38.556 34.916 31.554 1.00 71.95 673 TRP A N 1
ATOM 5069 C CA . TRP A 1 709 ? 39.068 35.911 30.606 1.00 68.55 673 TRP A CA 1
ATOM 5070 C C . TRP A 1 709 ? 39.673 37.161 31.266 1.00 67.43 673 TRP A C 1
ATOM 5071 O O . TRP A 1 709 ? 39.612 38.261 30.718 1.00 69.57 673 TRP A O 1
ATOM 5082 N N . ALA A 1 710 ? 40.242 36.989 32.451 1.00 64.94 674 ALA A N 1
ATOM 5083 C CA . ALA A 1 710 ? 41.060 38.021 33.055 1.00 61.83 674 ALA A CA 1
ATOM 5084 C C . ALA A 1 710 ? 42.482 37.835 32.555 1.00 61.35 674 ALA A C 1
ATOM 5085 O O . ALA A 1 710 ? 42.813 36.791 31.975 1.00 65.94 674 ALA A O 1
ATOM 5087 N N . TYR A 1 711 ? 43.310 38.849 32.760 1.00 58.47 675 TYR A N 1
ATOM 5088 C CA . TYR A 1 711 ? 44.655 38.857 32.219 1.00 63.45 675 TYR A CA 1
ATOM 5089 C C . TYR A 1 711 ? 45.610 39.749 33.013 1.00 66.82 675 TYR A C 1
ATOM 5090 O O . TYR A 1 711 ? 45.201 40.774 33.573 1.00 67.44 675 TYR A O 1
ATOM 5099 N N . SER A 1 712 ? 46.884 39.338 33.032 1.00 66.83 676 SER A N 1
ATOM 5100 C CA . SER A 1 712 ? 48.024 40.168 33.442 1.00 63.74 676 SER A CA 1
ATOM 5101 C C . SER A 1 712 ? 48.950 40.219 32.245 1.00 62.49 676 SER A C 1
ATOM 5102 O O . SER A 1 712 ? 48.973 39.270 31.470 1.00 65.40 676 SER A O 1
ATOM 5105 N N . ASN A 1 713 ? 49.713 41.300 32.099 1.00 60.29 677 ASN A N 1
ATOM 5106 C CA . ASN A 1 713 ? 50.416 41.593 30.843 1.00 62.23 677 ASN A CA 1
ATOM 5107 C C . ASN A 1 713 ? 51.742 42.300 31.052 1.00 65.89 677 ASN A C 1
ATOM 5108 O O . ASN A 1 713 ? 51.981 42.909 32.087 1.00 63.50 677 ASN A O 1
ATOM 5113 N N . SER A 1 714 ? 52.568 42.252 30.010 1.00 70.18 678 SER A N 1
ATOM 5114 C CA . SER A 1 714 ? 53.964 42.665 30.066 1.00 71.22 678 SER A CA 1
ATOM 5115 C C . SER A 1 714 ? 54.414 43.166 28.701 1.00 70.73 678 SER A C 1
ATOM 5116 O O . SER A 1 714 ? 54.263 42.468 27.715 1.00 75.59 678 SER A O 1
ATOM 5119 N N . ILE A 1 715 ? 55.004 44.355 28.667 1.00 69.33 679 ILE A N 1
ATOM 5120 C CA . ILE A 1 715 ? 55.299 45.060 27.430 1.00 70.22 679 ILE A CA 1
ATOM 5121 C C . ILE A 1 715 ? 56.739 45.560 27.475 1.00 70.05 679 ILE A C 1
ATOM 5122 O O . ILE A 1 715 ? 57.160 46.088 28.481 1.00 73.33 679 ILE A O 1
ATOM 5127 N N . THR A 1 716 ? 57.473 45.414 26.374 1.00 69.64 680 THR A N 1
ATOM 5128 C CA . THR A 1 716 ? 58.888 45.812 26.289 1.00 68.61 680 THR A CA 1
ATOM 5129 C C . THR A 1 716 ? 59.111 46.865 25.182 1.00 69.71 680 THR A C 1
ATOM 5130 O O . THR A 1 716 ? 59.050 46.554 24.002 1.00 69.27 680 THR A O 1
ATOM 5134 N N . PHE A 1 717 ? 59.383 48.102 25.567 1.00 73.58 681 PHE A N 1
ATOM 5135 C CA . PHE A 1 717 ? 59.512 49.218 24.608 1.00 84.75 681 PHE A CA 1
ATOM 5136 C C . PHE A 1 717 ? 60.959 49.573 24.224 1.00 81.01 681 PHE A C 1
ATOM 5137 O O . PHE A 1 717 ? 61.722 50.040 25.066 1.00 87.75 681 PHE A O 1
ATOM 5145 N N . ARG A 1 718 ? 61.316 49.428 22.955 1.00 80.45 682 ARG A N 1
ATOM 5146 C CA . ARG A 1 718 ? 62.589 49.976 22.457 1.00 93.47 682 ARG A CA 1
ATOM 5147 C C . ARG A 1 718 ? 62.524 51.509 22.510 1.00 85.61 682 ARG A C 1
ATOM 5148 O O . ARG A 1 718 ? 61.550 52.095 22.059 1.00 85.32 682 ARG A O 1
ATOM 5164 N N . ASP A 1 720 ? 64.960 54.053 21.551 1.00 104.90 684 ASP A N 1
ATOM 5165 C CA . ASP A 1 720 ? 65.417 54.860 20.400 1.00 104.65 684 ASP A CA 1
ATOM 5166 C C . ASP A 1 720 ? 65.919 54.017 19.232 1.00 104.43 684 ASP A C 1
ATOM 5167 O O . ASP A 1 720 ? 66.209 52.839 19.397 1.00 107.36 684 ASP A O 1
ATOM 5172 N N . GLU A 1 721 ? 66.028 54.645 18.061 1.00 110.13 685 GLU A N 1
ATOM 5173 C CA . GLU A 1 721 ? 66.564 53.996 16.855 1.00 112.76 685 GLU A CA 1
ATOM 5174 C C . GLU A 1 721 ? 67.991 53.488 17.062 1.00 114.20 685 GLU A C 1
ATOM 5175 O O . GLU A 1 721 ? 68.285 52.322 16.784 1.00 112.50 685 GLU A O 1
ATOM 5181 N N . ASN A 1 722 ? 68.851 54.355 17.602 1.00 114.98 686 ASN A N 1
ATOM 5182 C CA . ASN A 1 722 ? 70.317 54.136 17.641 1.00 109.90 686 ASN A CA 1
ATOM 5183 C C . ASN A 1 722 ? 70.801 53.345 18.870 1.00 105.96 686 ASN A C 1
ATOM 5184 O O . ASN A 1 722 ? 71.802 53.702 19.500 1.00 97.24 686 ASN A O 1
ATOM 5189 N N . ASN A 1 723 ? 70.091 52.265 19.193 1.00 107.80 687 ASN A N 1
ATOM 5190 C CA . ASN A 1 723 ? 70.427 51.407 20.326 1.00 114.05 687 ASN A CA 1
ATOM 5191 C C . ASN A 1 723 ? 69.559 50.146 20.379 1.00 124.87 687 ASN A C 1
ATOM 5192 O O . ASN A 1 723 ? 68.333 50.204 20.374 1.00 125.01 687 ASN A O 1
ATOM 5197 N N . GLU A 1 724 ? 70.228 49.006 20.431 1.00 144.98 688 GLU A N 1
ATOM 5198 C CA . GLU A 1 724 ? 69.586 47.704 20.525 1.00 158.24 688 GLU A CA 1
ATOM 5199 C C . GLU A 1 724 ? 69.201 47.387 21.979 1.00 161.20 688 GLU A C 1
ATOM 5200 O O . GLU A 1 724 ? 68.124 46.837 22.242 1.00 153.75 688 GLU A O 1
ATOM 5206 N N . HIS A 1 725 ? 70.094 47.742 22.907 1.00 160.42 689 HIS A N 1
ATOM 5207 C CA . HIS A 1 725 ? 70.016 47.318 24.312 1.00 157.48 689 HIS A CA 1
ATOM 5208 C C . HIS A 1 725 ? 69.132 48.194 25.203 1.00 153.54 689 HIS A C 1
ATOM 5209 O O . HIS A 1 725 ? 68.895 47.842 26.364 1.00 162.44 689 HIS A O 1
ATOM 5216 N N . ASN A 1 726 ? 68.645 49.316 24.666 1.00 139.28 690 ASN A N 1
ATOM 5217 C CA . ASN A 1 726 ? 67.888 50.310 25.443 1.00 114.96 690 ASN A CA 1
ATOM 5218 C C . ASN A 1 726 ? 66.383 49.967 25.454 1.00 98.38 690 ASN A C 1
ATOM 5219 O O . ASN A 1 726 ? 65.581 50.599 24.765 1.00 87.07 690 ASN A O 1
ATOM 5224 N N . THR A 1 727 ? 66.029 48.931 26.216 1.00 83.47 691 THR A N 1
ATOM 5225 C CA . THR A 1 727 ? 64.649 48.487 26.349 1.00 78.94 691 THR A CA 1
ATOM 5226 C C . THR A 1 727 ? 64.128 48.798 27.737 1.00 84.00 691 THR A C 1
ATOM 5227 O O . THR A 1 727 ? 64.875 48.744 28.714 1.00 92.88 691 THR A O 1
ATOM 5231 N N . PHE A 1 728 ? 62.836 49.122 27.796 1.00 85.55 692 PHE A N 1
ATOM 5232 C CA . PHE A 1 728 ? 62.107 49.365 29.036 1.00 81.29 692 PHE A CA 1
ATOM 5233 C C . PHE A 1 728 ? 60.945 48.376 29.110 1.00 79.73 692 PHE A C 1
ATOM 5234 O O . PHE A 1 728 ? 60.177 48.270 28.159 1.00 88.16 692 PHE A O 1
ATOM 5242 N N . LYS A 1 729 ? 60.806 47.671 30.230 1.00 70.83 693 LYS A N 1
ATOM 5243 C CA . LYS A 1 729 ? 59.811 46.608 30.360 1.00 66.99 693 LYS A CA 1
ATOM 5244 C C . LYS A 1 729 ? 58.819 46.868 31.508 1.00 68.60 693 LYS A C 1
ATOM 5245 O O . LYS A 1 729 ? 59.195 46.877 32.674 1.00 76.96 693 LYS A O 1
ATOM 5251 N N . VAL A 1 730 ? 57.545 47.030 31.155 1.00 69.22 694 VAL A N 1
ATOM 5252 C CA . VAL A 1 730 ? 56.441 47.296 32.095 1.00 65.52 694 VAL A CA 1
ATOM 5253 C C . VAL A 1 730 ? 55.613 46.023 32.252 1.00 62.69 694 VAL A C 1
ATOM 5254 O O . VAL A 1 730 ? 55.518 45.244 31.318 1.00 66.93 694 VAL A O 1
ATOM 5258 N N . SER A 1 731 ? 55.018 45.818 33.421 1.00 60.74 695 SER A N 1
ATOM 5259 C CA . SER A 1 731 ? 54.053 44.724 33.634 1.00 63.16 695 SER A CA 1
ATOM 5260 C C . SER A 1 731 ? 52.928 45.213 34.537 1.00 68.46 695 SER A C 1
ATOM 5261 O O . SER A 1 731 ? 53.157 46.062 35.406 1.00 74.98 695 SER A O 1
ATOM 5264 N N . TYR A 1 732 ? 51.727 44.664 34.337 1.00 67.88 696 TYR A N 1
ATOM 5265 C CA . TYR A 1 732 ? 50.523 45.094 35.050 1.00 66.20 696 TYR A CA 1
ATOM 5266 C C . TYR A 1 732 ? 49.634 43.915 35.305 1.00 64.11 696 TYR A C 1
ATOM 5267 O O . TYR A 1 732 ? 49.115 43.307 34.381 1.00 70.98 696 TYR A O 1
ATOM 5276 N N . SER A 1 733 ? 49.446 43.600 36.572 1.00 67.50 697 SER A N 1
ATOM 5277 C CA . SER A 1 733 ? 48.458 42.614 36.974 1.00 71.83 697 SER A CA 1
ATOM 5278 C C . SER A 1 733 ? 47.060 43.102 36.691 1.00 79.11 697 SER A C 1
ATOM 5279 O O . SER A 1 733 ? 46.785 44.302 36.689 1.00 83.73 697 SER A O 1
ATOM 5282 N N . GLY A 1 734 ? 46.156 42.162 36.509 1.00 87.66 698 GLY A N 1
ATOM 5283 C CA . GLY A 1 734 ? 44.746 42.497 36.472 1.00 92.84 698 GLY A CA 1
ATOM 5284 C C . GLY A 1 734 ? 44.268 42.780 37.881 1.00 88.54 698 GLY A C 1
ATOM 5285 O O . GLY A 1 734 ? 44.765 43.690 38.563 1.00 82.90 698 GLY A O 1
ATOM 5286 N N . ASP A 1 735 ? 43.283 41.993 38.290 1.00 85.74 699 ASP A N 1
ATOM 5287 C CA . ASP A 1 735 ? 42.873 41.903 39.671 1.00 91.41 699 ASP A CA 1
ATOM 5288 C C . ASP A 1 735 ? 43.296 40.483 40.092 1.00 95.66 699 ASP A C 1
ATOM 5289 O O . ASP A 1 735 ? 42.528 39.762 40.719 1.00 106.71 699 ASP A O 1
ATOM 5294 N N . THR A 1 736 ? 44.520 40.082 39.759 1.00 94.44 700 THR A N 1
ATOM 5295 C CA . THR A 1 736 ? 44.924 38.684 39.951 1.00 93.29 700 THR A CA 1
ATOM 5296 C C . THR A 1 736 ? 45.123 38.350 41.432 1.00 91.07 700 THR A C 1
ATOM 5297 O O . THR A 1 736 ? 45.451 39.203 42.255 1.00 86.08 700 THR A O 1
ATOM 5301 N N . ARG A 1 737 ? 44.855 37.092 41.746 1.00 90.86 701 ARG A N 1
ATOM 5302 C CA . ARG A 1 737 ? 45.337 36.443 42.951 1.00 91.57 701 ARG A CA 1
ATOM 5303 C C . ARG A 1 737 ? 46.833 36.240 42.633 1.00 90.95 701 ARG A C 1
ATOM 5304 O O . ARG A 1 737 ? 47.144 36.021 41.471 1.00 97.11 701 ARG A O 1
ATOM 5312 N N . PRO A 1 738 ? 47.764 36.338 43.620 1.00 91.27 702 PRO A N 1
ATOM 5313 C CA . PRO A 1 738 ? 49.188 36.311 43.235 1.00 88.29 702 PRO A CA 1
ATOM 5314 C C . PRO A 1 738 ? 49.545 35.082 42.400 1.00 88.29 702 PRO A C 1
ATOM 5315 O O . PRO A 1 738 ? 49.214 33.958 42.780 1.00 78.26 702 PRO A O 1
ATOM 5319 N N . ASN A 1 739 ? 50.198 35.337 41.263 1.00 92.41 703 ASN A N 1
ATOM 5320 C CA . ASN A 1 739 ? 50.385 34.368 40.183 1.00 90.17 703 ASN A CA 1
ATOM 5321 C C . ASN A 1 739 ? 51.867 34.321 39.901 1.00 90.48 703 ASN A C 1
ATOM 5322 O O . ASN A 1 739 ? 52.317 34.723 38.836 1.00 77.88 703 ASN A O 1
ATOM 5327 N N . ILE A 1 740 ? 52.619 33.817 40.877 1.00 103.13 704 ILE A N 1
ATOM 5328 C CA . ILE A 1 740 ? 54.101 33.793 40.789 1.00 101.74 704 ILE A CA 1
ATOM 5329 C C . ILE A 1 740 ? 54.641 32.795 39.745 1.00 97.96 704 ILE A C 1
ATOM 5330 O O . ILE A 1 740 ? 55.713 33.014 39.172 1.00 95.87 704 ILE A O 1
ATOM 5335 N N . GLU A 1 741 ? 53.877 31.740 39.468 1.00 90.51 705 GLU A N 1
ATOM 5336 C CA . GLU A 1 741 ? 54.258 30.730 38.493 1.00 95.23 705 GLU A CA 1
ATOM 5337 C C . GLU A 1 741 ? 54.344 31.323 37.087 1.00 93.45 705 GLU A C 1
ATOM 5338 O O . GLU A 1 741 ? 55.432 31.415 36.512 1.00 89.62 705 GLU A O 1
ATOM 5344 N N . LYS A 1 742 ? 53.189 31.773 36.586 1.00 93.91 706 LYS A N 1
ATOM 5345 C CA . LYS A 1 742 ? 52.973 32.136 35.170 1.00 84.92 706 LYS A CA 1
ATOM 5346 C C . LYS A 1 742 ? 53.255 33.601 34.811 1.00 81.72 706 LYS A C 1
ATOM 5347 O O . LYS A 1 742 ? 53.473 33.920 33.632 1.00 74.72 706 LYS A O 1
ATOM 5353 N N . PHE A 1 743 ? 53.238 34.473 35.821 1.00 82.91 707 PHE A N 1
ATOM 5354 C CA . PHE A 1 743 ? 53.390 35.931 35.645 1.00 89.90 707 PHE A CA 1
ATOM 5355 C C . PHE A 1 743 ? 54.734 36.425 36.168 1.00 89.32 707 PHE A C 1
ATOM 5356 O O . PHE A 1 743 ? 55.507 37.027 35.421 1.00 83.80 707 PHE A O 1
ATOM 5364 N N . SER A 1 744 ? 54.998 36.167 37.446 1.00 95.52 708 SER A N 1
ATOM 5365 C CA . SER A 1 744 ? 56.245 36.596 38.097 1.00 101.55 708 SER A CA 1
ATOM 5366 C C . SER A 1 744 ? 57.489 35.961 37.486 1.00 99.87 708 SER A C 1
ATOM 5367 O O . SER A 1 744 ? 58.416 36.661 37.065 1.00 100.43 708 SER A O 1
ATOM 5370 N N . LEU A 1 745 ? 57.496 34.638 37.423 1.00 93.55 709 LEU A N 1
ATOM 5371 C CA . LEU A 1 745 ? 58.661 33.917 36.907 1.00 90.78 709 LEU A CA 1
ATOM 5372 C C . LEU A 1 745 ? 58.730 33.861 35.381 1.00 87.47 709 LEU A C 1
ATOM 5373 O O . LEU A 1 745 ? 59.820 33.985 34.833 1.00 94.98 709 LEU A O 1
ATOM 5378 N N . GLU A 1 746 ? 57.590 33.681 34.709 1.00 81.64 710 GLU A N 1
ATOM 5379 C CA . GLU A 1 746 ? 57.528 33.650 33.226 1.00 78.74 710 GLU A CA 1
ATOM 5380 C C . GLU A 1 746 ? 57.450 35.058 32.536 1.00 77.40 710 GLU A C 1
ATOM 5381 O O . GLU A 1 746 ? 58.490 35.694 32.339 1.00 69.85 710 GLU A O 1
ATOM 5387 N N . ILE A 1 747 ? 56.262 35.567 32.190 1.00 81.96 711 ILE A N 1
ATOM 5388 C CA . ILE A 1 747 ? 56.178 36.790 31.319 1.00 79.69 711 ILE A CA 1
ATOM 5389 C C . ILE A 1 747 ? 56.743 38.071 31.951 1.00 72.71 711 ILE A C 1
ATOM 5390 O O . ILE A 1 747 ? 57.392 38.872 31.288 1.00 64.83 711 ILE A O 1
ATOM 5395 N N . GLY A 1 748 ? 56.505 38.251 33.240 1.00 73.15 712 GLY A N 1
ATOM 5396 C CA . GLY A 1 748 ? 56.880 39.486 33.901 1.00 77.70 712 GLY A CA 1
ATOM 5397 C C . GLY A 1 748 ? 58.360 39.678 34.139 1.00 80.05 712 GLY A C 1
ATOM 5398 O O . GLY A 1 748 ? 58.788 40.807 34.373 1.00 79.29 712 GLY A O 1
ATOM 5399 N N . TYR A 1 749 ? 59.134 38.592 34.035 1.00 82.16 713 TYR A N 1
ATOM 5400 C CA . TYR A 1 749 ? 60.451 38.479 34.675 1.00 79.88 713 TYR A CA 1
ATOM 5401 C C . TYR A 1 749 ? 61.439 39.574 34.271 1.00 73.09 713 TYR A C 1
ATOM 5402 O O . TYR A 1 749 ? 61.431 40.043 33.143 1.00 72.70 713 TYR A O 1
ATOM 5411 N N . ASN A 1 750 ? 62.271 39.989 35.217 1.00 72.04 714 ASN A N 1
ATOM 5412 C CA . ASN A 1 750 ? 63.282 41.048 35.003 1.00 81.61 714 ASN A CA 1
ATOM 5413 C C . ASN A 1 750 ? 62.743 42.372 34.437 1.00 80.93 714 ASN A C 1
ATOM 5414 O O . ASN A 1 750 ? 63.428 43.045 33.667 1.00 89.11 714 ASN A O 1
ATOM 5419 N N . SER A 1 751 ? 61.539 42.757 34.842 1.00 81.36 715 SER A N 1
ATOM 5420 C CA . SER A 1 751 ? 60.910 43.994 34.349 1.00 80.11 715 SER A CA 1
ATOM 5421 C C . SER A 1 751 ? 61.398 45.255 35.088 1.00 75.20 715 SER A C 1
ATOM 5422 O O . SER A 1 751 ? 61.487 45.288 36.313 1.00 73.17 715 SER A O 1
ATOM 5425 N N . ASP A 1 752 ? 61.697 46.295 34.319 1.00 75.11 716 ASP A N 1
ATOM 5426 C CA . ASP A 1 752 ? 62.104 47.599 34.859 1.00 79.41 716 ASP A CA 1
ATOM 5427 C C . ASP A 1 752 ? 61.054 48.160 35.854 1.00 80.34 716 ASP A C 1
ATOM 5428 O O . ASP A 1 752 ? 61.408 48.747 36.875 1.00 79.51 716 ASP A O 1
ATOM 5433 N N . LEU A 1 753 ? 59.770 47.956 35.549 1.00 81.45 717 LEU A N 1
ATOM 5434 C CA . LEU A 1 753 ? 58.643 48.450 36.357 1.00 75.55 717 LEU A CA 1
ATOM 5435 C C . LEU A 1 753 ? 57.523 47.416 36.377 1.00 71.50 717 LEU A C 1
ATOM 5436 O O . LEU A 1 753 ? 57.126 46.919 35.324 1.00 74.04 717 LEU A O 1
ATOM 5441 N N . LEU A 1 754 ? 57.020 47.102 37.568 1.00 66.60 718 LEU A N 1
ATOM 5442 C CA . LEU A 1 754 ? 55.788 46.315 37.733 1.00 62.12 718 LEU A CA 1
ATOM 5443 C C . LEU A 1 754 ? 54.757 47.275 38.284 1.00 63.61 718 LEU A C 1
ATOM 5444 O O . LEU A 1 754 ? 55.104 48.159 39.071 1.00 69.77 718 LEU A O 1
ATOM 5449 N N . ILE A 1 755 ? 53.504 47.121 37.854 1.00 60.42 719 ILE A N 1
ATOM 5450 C CA . ILE A 1 755 ? 52.362 47.809 38.474 1.00 57.26 719 ILE A CA 1
ATOM 5451 C C . ILE A 1 755 ? 51.429 46.706 38.950 1.00 56.66 719 ILE A C 1
ATOM 5452 O O . ILE A 1 755 ? 50.857 45.985 38.132 1.00 52.43 719 ILE A O 1
ATOM 5457 N N . HIS A 1 756 ? 51.293 46.549 40.268 1.00 58.62 720 HIS A N 1
ATOM 5458 C CA . HIS A 1 756 ? 50.540 45.409 40.804 1.00 63.04 720 HIS A CA 1
ATOM 5459 C C . HIS A 1 756 ? 49.387 45.857 41.703 1.00 64.05 720 HIS A C 1
ATOM 5460 O O . HIS A 1 756 ? 49.433 46.896 42.370 1.00 59.46 720 HIS A O 1
ATOM 5467 N N . GLU A 1 757 ? 48.340 45.049 41.657 1.00 68.30 721 GLU A N 1
ATOM 5468 C CA . GLU A 1 757 ? 47.142 45.204 42.455 1.00 74.47 721 GLU A CA 1
ATOM 5469 C C . GLU A 1 757 ? 47.433 44.896 43.914 1.00 76.69 721 GLU A C 1
ATOM 5470 O O . GLU A 1 757 ? 48.010 43.864 44.215 1.00 87.06 721 GLU A O 1
ATOM 5476 N N . ALA A 1 758 ? 47.009 45.773 44.818 1.00 78.01 722 ALA A N 1
ATOM 5477 C CA . ALA A 1 758 ? 47.173 45.545 46.264 1.00 77.33 722 ALA A CA 1
ATOM 5478 C C . ALA A 1 758 ? 45.885 45.875 47.034 1.00 75.31 722 ALA A C 1
ATOM 5479 O O . ALA A 1 758 ? 45.878 46.670 47.984 1.00 71.46 722 ALA A O 1
ATOM 5481 N N . THR A 1 759 ? 44.806 45.213 46.618 1.00 74.13 723 THR A N 1
ATOM 5482 C CA . THR A 1 759 ? 43.456 45.476 47.115 1.00 73.29 723 THR A CA 1
ATOM 5483 C C . THR A 1 759 ? 43.420 45.497 48.627 1.00 73.47 723 THR A C 1
ATOM 5484 O O . THR A 1 759 ? 43.155 46.536 49.231 1.00 73.12 723 THR A O 1
ATOM 5488 N N . LEU A 1 760 ? 43.743 44.369 49.235 1.00 77.03 724 LEU A N 1
ATOM 5489 C CA . LEU A 1 760 ? 43.439 44.173 50.648 1.00 80.98 724 LEU A CA 1
ATOM 5490 C C . LEU A 1 760 ? 44.566 44.407 51.648 1.00 82.84 724 LEU A C 1
ATOM 5491 O O . LEU A 1 760 ? 45.734 44.143 51.373 1.00 77.65 724 LEU A O 1
ATOM 5496 N N . GLU A 1 761 ? 44.173 44.939 52.807 1.00 86.61 725 GLU A N 1
ATOM 5497 C CA . GLU A 1 761 ? 45.045 45.070 53.957 1.00 91.06 725 GLU A CA 1
ATOM 5498 C C . GLU A 1 761 ? 45.403 43.644 54.382 1.00 92.38 725 GLU A C 1
ATOM 5499 O O . GLU A 1 761 ? 44.545 42.749 54.326 1.00 90.13 725 GLU A O 1
ATOM 5505 N N . ASN A 1 762 ? 46.670 43.439 54.761 1.00 96.29 726 ASN A N 1
ATOM 5506 C CA . ASN A 1 762 ? 47.206 42.112 55.160 1.00 94.23 726 ASN A CA 1
ATOM 5507 C C . ASN A 1 762 ? 46.305 41.409 56.180 1.00 89.83 726 ASN A C 1
ATOM 5508 O O . ASN A 1 762 ? 46.045 40.211 56.075 1.00 92.61 726 ASN A O 1
ATOM 5513 N N . GLN A 1 763 ? 45.814 42.185 57.143 1.00 83.56 727 GLN A N 1
ATOM 5514 C CA . GLN A 1 763 ? 44.846 41.720 58.144 1.00 85.71 727 GLN A CA 1
ATOM 5515 C C . GLN A 1 763 ? 43.639 40.946 57.562 1.00 75.79 727 GLN A C 1
ATOM 5516 O O . GLN A 1 763 ? 43.039 40.144 58.262 1.00 65.99 727 GLN A O 1
ATOM 5522 N N . LEU A 1 764 ? 43.287 41.182 56.299 1.00 76.70 728 LEU A N 1
ATOM 5523 C CA . LEU A 1 764 ? 42.125 40.529 55.674 1.00 83.95 728 LEU A CA 1
ATOM 5524 C C . LEU A 1 764 ? 42.497 39.442 54.668 1.00 88.98 728 LEU A C 1
ATOM 5525 O O . LEU A 1 764 ? 41.843 39.291 53.632 1.00 94.66 728 LEU A O 1
ATOM 5530 N N . LEU A 1 765 ? 43.512 38.653 55.003 1.00 87.55 729 LEU A N 1
ATOM 5531 C CA . LEU A 1 765 ? 44.057 37.660 54.076 1.00 87.36 729 LEU A CA 1
ATOM 5532 C C . LEU A 1 765 ? 43.024 36.629 53.609 1.00 86.67 729 LEU A C 1
ATOM 5533 O O . LEU A 1 765 ? 43.032 36.231 52.445 1.00 77.49 729 LEU A O 1
ATOM 5538 N N . GLU A 1 766 ? 42.139 36.210 54.512 1.00 94.40 730 GLU A N 1
ATOM 5539 C CA . GLU A 1 766 ? 41.159 35.165 54.195 1.00 103.50 730 GLU A CA 1
ATOM 5540 C C . GLU A 1 766 ? 40.014 35.686 53.304 1.00 109.26 730 GLU A C 1
ATOM 5541 O O . GLU A 1 766 ? 39.340 34.892 52.648 1.00 104.15 730 GLU A O 1
ATOM 5547 N N . ASP A 1 767 ? 39.804 37.007 53.284 1.00 117.58 731 ASP A N 1
ATOM 5548 C CA . ASP A 1 767 ? 38.830 37.661 52.377 1.00 118.62 731 ASP A CA 1
ATOM 5549 C C . ASP A 1 767 ? 39.405 37.894 50.978 1.00 110.49 731 ASP A C 1
ATOM 5550 O O . ASP A 1 767 ? 38.694 37.800 49.974 1.00 107.49 731 ASP A O 1
ATOM 5555 N N . ALA A 1 768 ? 40.691 38.229 50.935 1.00 101.31 732 ALA A N 1
ATOM 5556 C CA . ALA A 1 768 ? 41.436 38.377 49.687 1.00 92.93 732 ALA A CA 1
ATOM 5557 C C . ALA A 1 768 ? 41.474 37.124 48.845 1.00 84.80 732 ALA A C 1
ATOM 5558 O O . ALA A 1 768 ? 41.357 37.214 47.636 1.00 88.35 732 ALA A O 1
ATOM 5560 N N . VAL A 1 769 ? 41.667 35.974 49.482 1.00 81.07 733 VAL A N 1
ATOM 5561 C CA . VAL A 1 769 ? 41.635 34.684 48.783 1.00 84.41 733 VAL A CA 1
ATOM 5562 C C . VAL A 1 769 ? 40.244 34.342 48.205 1.00 84.36 733 VAL A C 1
ATOM 5563 O O . VAL A 1 769 ? 40.162 33.720 47.149 1.00 84.56 733 VAL A O 1
ATOM 5567 N N . LYS A 1 770 ? 39.165 34.756 48.870 1.00 89.89 734 LYS A N 1
ATOM 5568 C CA . LYS A 1 770 ? 37.796 34.484 48.370 1.00 91.78 734 LYS A CA 1
ATOM 5569 C C . LYS A 1 770 ? 37.458 35.432 47.229 1.00 86.25 734 LYS A C 1
ATOM 5570 O O . LYS A 1 770 ? 37.031 35.002 46.156 1.00 80.76 734 LYS A O 1
ATOM 5576 N N . LYS A 1 771 ? 37.679 36.720 47.473 1.00 84.58 735 LYS A N 1
ATOM 5577 C CA . LYS A 1 771 ? 37.463 37.763 46.468 1.00 86.04 735 LYS A CA 1
ATOM 5578 C C . LYS A 1 771 ? 38.496 37.792 45.334 1.00 83.83 735 LYS A C 1
ATOM 5579 O O . LYS A 1 771 ? 38.333 38.551 44.384 1.00 88.04 735 LYS A O 1
ATOM 5585 N N . LYS A 1 772 ? 39.549 36.982 45.454 1.00 84.55 736 LYS A N 1
ATOM 5586 C CA . LYS A 1 772 ? 40.576 36.761 44.410 1.00 83.12 736 LYS A CA 1
ATOM 5587 C C . LYS A 1 772 ? 41.403 38.012 44.079 1.00 80.93 736 LYS A C 1
ATOM 5588 O O . LYS A 1 772 ? 41.603 38.347 42.915 1.00 83.70 736 LYS A O 1
ATOM 5594 N N . HIS A 1 773 ? 41.886 38.680 45.130 1.00 79.33 737 HIS A N 1
ATOM 5595 C CA . HIS A 1 773 ? 42.872 39.771 45.027 1.00 78.41 737 HIS A CA 1
ATOM 5596 C C . HIS A 1 773 ? 44.069 39.465 45.909 1.00 76.90 737 HIS A C 1
ATOM 5597 O O . HIS A 1 773 ? 43.940 38.728 46.884 1.00 79.52 737 HIS A O 1
ATOM 5604 N N . CYS A 1 774 ? 45.222 40.034 45.569 1.00 73.20 738 CYS A N 1
ATOM 5605 C CA . CYS A 1 774 ? 46.385 40.051 46.463 1.00 73.98 738 CYS A CA 1
ATOM 5606 C C . CYS A 1 774 ? 46.163 40.963 47.685 1.00 76.32 738 CYS A C 1
ATOM 5607 O O . CYS A 1 774 ? 45.425 41.940 47.613 1.00 72.99 738 CYS A O 1
ATOM 5610 N N . THR A 1 775 ? 46.798 40.597 48.801 1.00 84.11 739 THR A N 1
ATOM 5611 C CA . THR A 1 775 ? 47.102 41.503 49.924 1.00 81.13 739 THR A CA 1
ATOM 5612 C C . THR A 1 775 ? 48.401 42.252 49.624 1.00 76.02 739 THR A C 1
ATOM 5613 O O . THR A 1 775 ? 49.127 41.870 48.709 1.00 73.44 739 THR A O 1
ATOM 5617 N N . ILE A 1 776 ? 48.718 43.267 50.430 1.00 75.15 740 ILE A N 1
ATOM 5618 C CA . ILE A 1 776 ? 49.907 44.132 50.212 1.00 74.92 740 ILE A CA 1
ATOM 5619 C C . ILE A 1 776 ? 51.193 43.308 50.224 1.00 79.19 740 ILE A C 1
ATOM 5620 O O . ILE A 1 776 ? 52.116 43.544 49.427 1.00 80.22 740 ILE A O 1
ATOM 5625 N N . ASN A 1 777 ? 51.240 42.343 51.136 1.00 83.50 741 ASN A N 1
ATOM 5626 C CA . ASN A 1 777 ? 52.312 41.361 51.162 1.00 86.40 741 ASN A CA 1
ATOM 5627 C C . ASN A 1 777 ? 52.274 40.471 49.904 1.00 84.53 741 ASN A C 1
ATOM 5628 O O . ASN A 1 777 ? 53.224 40.436 49.127 1.00 84.23 741 ASN A O 1
ATOM 5633 N N . GLU A 1 778 ? 51.166 39.794 49.657 1.00 81.01 742 GLU A N 1
ATOM 5634 C CA . GLU A 1 778 ? 51.105 38.945 48.475 1.00 84.14 742 GLU A CA 1
ATOM 5635 C C . GLU A 1 778 ? 51.526 39.674 47.194 1.00 85.09 742 GLU A C 1
ATOM 5636 O O . GLU A 1 778 ? 52.112 39.069 46.302 1.00 88.28 742 GLU A O 1
ATOM 5642 N N . ALA A 1 779 ? 51.263 40.974 47.130 1.00 88.58 743 ALA A N 1
ATOM 5643 C CA . ALA A 1 779 ? 51.726 41.808 46.022 1.00 93.38 743 ALA A CA 1
ATOM 5644 C C . ALA A 1 779 ? 53.228 41.977 46.031 1.00 86.81 743 ALA A C 1
ATOM 5645 O O . ALA A 1 779 ? 53.880 41.746 45.016 1.00 85.12 743 ALA A O 1
ATOM 5647 N N . ILE A 1 780 ? 53.772 42.403 47.166 1.00 86.73 744 ILE A N 1
ATOM 5648 C CA . ILE A 1 780 ? 55.233 42.567 47.292 1.00 97.04 744 ILE A CA 1
ATOM 5649 C C . ILE A 1 780 ? 56.003 41.242 46.978 1.00 88.99 744 ILE A C 1
ATOM 5650 O O . ILE A 1 780 ? 57.044 41.261 46.311 1.00 76.46 744 ILE A O 1
ATOM 5655 N N . GLY A 1 781 ? 55.460 40.110 47.426 1.00 85.17 745 GLY A N 1
ATOM 5656 C CA . GLY A 1 781 ? 55.989 38.786 47.085 1.00 86.47 745 GLY A CA 1
ATOM 5657 C C . GLY A 1 781 ? 56.096 38.539 45.589 1.00 88.22 745 GLY A C 1
ATOM 5658 O O . GLY A 1 781 ? 57.102 38.025 45.109 1.00 95.64 745 GLY A O 1
ATOM 5659 N N . VAL A 1 782 ? 55.060 38.916 44.849 1.00 91.29 746 VAL A N 1
ATOM 5660 C CA . VAL A 1 782 ? 55.091 38.843 43.386 1.00 87.60 746 VAL A CA 1
ATOM 5661 C C . VAL A 1 782 ? 56.224 39.728 42.867 1.00 83.41 746 VAL A C 1
ATOM 5662 O O . VAL A 1 782 ? 57.031 39.272 42.069 1.00 83.46 746 VAL A O 1
ATOM 5666 N N . SER A 1 783 ? 56.287 40.977 43.330 1.00 80.93 747 SER A N 1
ATOM 5667 C CA . SER A 1 783 ? 57.335 41.913 42.892 1.00 81.62 747 SER A CA 1
ATOM 5668 C C . SER A 1 783 ? 58.727 41.389 43.167 1.00 83.51 747 SER A C 1
ATOM 5669 O O . SER A 1 783 ? 59.661 41.707 42.427 1.00 85.99 747 SER A O 1
ATOM 5672 N N . ASN A 1 784 ? 58.852 40.628 44.260 1.00 83.99 748 ASN A N 1
ATOM 5673 C CA . ASN A 1 784 ? 60.110 39.991 44.664 1.00 80.26 748 ASN A CA 1
ATOM 5674 C C . ASN A 1 784 ? 60.572 38.908 43.674 1.00 73.78 748 ASN A C 1
ATOM 5675 O O . ASN A 1 784 ? 61.617 39.082 43.037 1.00 73.85 748 ASN A O 1
ATOM 5680 N N . LYS A 1 785 ? 59.799 37.828 43.526 1.00 68.09 749 LYS A N 1
ATOM 5681 C CA . LYS A 1 785 ? 60.167 36.725 42.609 1.00 73.45 749 LYS A CA 1
ATOM 5682 C C . LYS A 1 785 ? 60.333 37.146 41.142 1.00 76.34 749 LYS A C 1
ATOM 5683 O O . LYS A 1 785 ? 61.100 36.523 40.411 1.00 87.24 749 LYS A O 1
ATOM 5697 N N . ASN A 1 787 ? 61.707 39.914 40.190 1.00 83.32 751 ASN A N 1
ATOM 5698 C CA . ASN A 1 787 ? 62.843 40.828 40.117 1.00 87.03 751 ASN A CA 1
ATOM 5699 C C . ASN A 1 787 ? 62.374 42.096 39.409 1.00 80.90 751 ASN A C 1
ATOM 5700 O O . ASN A 1 787 ? 62.769 42.386 38.287 1.00 80.72 751 ASN A O 1
ATOM 5705 N N . ALA A 1 788 ? 61.504 42.830 40.085 1.00 78.22 752 ALA A N 1
ATOM 5706 C CA . ALA A 1 788 ? 61.096 44.149 39.629 1.00 80.20 752 ALA A CA 1
ATOM 5707 C C . ALA A 1 788 ? 62.132 45.166 40.032 1.00 72.70 752 ALA A C 1
ATOM 5708 O O . ALA A 1 788 ? 62.373 45.355 41.213 1.00 73.37 752 ALA A O 1
ATOM 5710 N N . ARG A 1 789 ? 62.733 45.837 39.062 1.00 75.03 753 ARG A N 1
ATOM 5711 C CA . ARG A 1 789 ? 63.673 46.918 39.363 1.00 79.70 753 ARG A CA 1
ATOM 5712 C C . ARG A 1 789 ? 63.001 48.069 40.138 1.00 84.66 753 ARG A C 1
ATOM 5713 O O . ARG A 1 789 ? 63.641 48.725 40.957 1.00 89.72 753 ARG A O 1
ATOM 5721 N N . LYS A 1 790 ? 61.714 48.297 39.869 1.00 89.03 754 LYS A N 1
ATOM 5722 C CA . LYS A 1 790 ? 60.869 49.209 40.656 1.00 82.47 754 LYS A CA 1
ATOM 5723 C C . LYS A 1 790 ? 59.400 48.714 40.728 1.00 79.34 754 LYS A C 1
ATOM 5724 O O . LYS A 1 790 ? 58.945 47.964 39.862 1.00 73.00 754 LYS A O 1
ATOM 5730 N N . LEU A 1 791 ? 58.678 49.140 41.767 1.00 78.18 755 LEU A N 1
ATOM 5731 C CA . LEU A 1 791 ? 57.284 48.717 42.019 1.00 74.19 755 LEU A CA 1
ATOM 5732 C C . LEU A 1 791 ? 56.336 49.908 42.266 1.00 74.10 755 LEU A C 1
ATOM 5733 O O . LEU A 1 791 ? 56.729 50.915 42.842 1.00 80.45 755 LEU A O 1
ATOM 5738 N N . ILE A 1 792 ? 55.097 49.779 41.796 1.00 73.95 756 ILE A N 1
ATOM 5739 C CA . ILE A 1 792 ? 53.997 50.710 42.092 1.00 68.75 756 ILE A CA 1
ATOM 5740 C C . ILE A 1 792 ? 52.770 49.889 42.495 1.00 67.49 756 ILE A C 1
ATOM 5741 O O . ILE A 1 792 ? 52.374 48.972 41.770 1.00 66.00 756 ILE A O 1
ATOM 5746 N N . LEU A 1 793 ? 52.151 50.224 43.622 1.00 66.24 757 LEU A N 1
ATOM 5747 C CA . LEU A 1 793 ? 50.925 49.531 44.036 1.00 73.91 757 LEU A CA 1
ATOM 5748 C C . LEU A 1 793 ? 49.674 50.404 43.896 1.00 75.69 757 LEU A C 1
ATOM 5749 O O . LEU A 1 793 ? 49.712 51.581 44.270 1.00 79.86 757 LEU A O 1
ATOM 5754 N N . THR A 1 794 ? 48.592 49.820 43.345 1.00 72.98 758 THR A N 1
ATOM 5755 C CA . THR A 1 794 ? 47.312 50.526 43.039 1.00 68.97 758 THR A CA 1
ATOM 5756 C C . THR A 1 794 ? 46.142 49.617 43.391 1.00 66.71 758 THR A C 1
ATOM 5757 O O . THR A 1 794 ? 46.339 48.553 43.977 1.00 70.29 758 THR A O 1
ATOM 5761 N N . HIS A 1 795 ? 44.931 50.043 43.034 1.00 64.69 759 HIS A N 1
ATOM 5762 C CA . HIS A 1 795 ? 43.717 49.239 43.191 1.00 61.42 759 HIS A CA 1
ATOM 5763 C C . HIS A 1 795 ? 43.556 48.859 44.655 1.00 60.43 759 HIS A C 1
ATOM 5764 O O . HIS A 1 795 ? 43.447 47.675 44.997 1.00 54.38 759 HIS A O 1
ATOM 5771 N N . PHE A 1 796 ? 43.580 49.900 45.497 1.00 53.82 760 PHE A N 1
ATOM 5772 C CA . PHE A 1 796 ? 43.449 49.779 46.959 1.00 51.03 760 PHE A CA 1
ATOM 5773 C C . PHE A 1 796 ? 41.996 49.814 47.380 1.00 50.97 760 PHE A C 1
ATOM 5774 O O . PHE A 1 796 ? 41.262 50.675 46.921 1.00 62.41 760 PHE A O 1
ATOM 5782 N N . SER A 1 797 ? 41.602 48.890 48.253 1.00 58.65 761 SER A N 1
ATOM 5783 C CA . SER A 1 797 ? 40.359 49.017 49.027 1.00 65.68 761 SER A CA 1
ATOM 5784 C C . SER A 1 797 ? 40.684 49.576 50.411 1.00 70.57 761 SER A C 1
ATOM 5785 O O . SER A 1 797 ? 41.591 49.096 51.086 1.00 81.25 761 SER A O 1
ATOM 5788 N N . GLN A 1 798 ? 39.935 50.590 50.821 1.00 78.32 762 GLN A N 1
ATOM 5789 C CA . GLN A 1 798 ? 40.197 51.321 52.052 1.00 84.24 762 GLN A CA 1
ATOM 5790 C C . GLN A 1 798 ? 38.919 51.994 52.545 1.00 96.61 762 GLN A C 1
ATOM 5791 O O . GLN A 1 798 ? 38.131 52.488 51.743 1.00 104.36 762 GLN A O 1
ATOM 5797 N N . ARG A 1 799 ? 38.724 52.017 53.860 1.00 105.26 763 ARG A N 1
ATOM 5798 C CA . ARG A 1 799 ? 37.665 52.823 54.480 1.00 110.09 763 ARG A CA 1
ATOM 5799 C C . ARG A 1 799 ? 38.048 54.322 54.495 1.00 103.30 763 ARG A C 1
ATOM 5800 O O . ARG A 1 799 ? 37.173 55.187 54.507 1.00 110.77 763 ARG A O 1
ATOM 5808 N N . TYR A 1 800 ? 39.347 54.615 54.471 1.00 96.89 764 TYR A N 1
ATOM 5809 C CA . TYR A 1 800 ? 39.867 55.986 54.562 1.00 95.78 764 TYR A CA 1
ATOM 5810 C C . TYR A 1 800 ? 41.304 56.058 53.986 1.00 92.72 764 TYR A C 1
ATOM 5811 O O . TYR A 1 800 ? 41.990 55.031 53.917 1.00 83.42 764 TYR A O 1
ATOM 5820 N N . PRO A 1 801 ? 41.773 57.263 53.589 1.00 90.69 765 PRO A N 1
ATOM 5821 C CA . PRO A 1 801 ? 43.134 57.380 53.057 1.00 90.81 765 PRO A CA 1
ATOM 5822 C C . PRO A 1 801 ? 44.198 57.093 54.103 1.00 89.21 765 PRO A C 1
ATOM 5823 O O . PRO A 1 801 ? 44.298 57.806 55.093 1.00 89.13 765 PRO A O 1
ATOM 5827 N N . LYS A 1 802 ? 44.951 56.025 53.883 1.00 89.08 766 LYS A N 1
ATOM 5828 C CA . LYS A 1 802 ? 46.119 55.711 54.679 1.00 91.10 766 LYS A CA 1
ATOM 5829 C C . LYS A 1 802 ? 47.179 55.140 53.763 1.00 94.38 766 LYS A C 1
ATOM 5830 O O . LYS A 1 802 ? 46.876 54.601 52.702 1.00 97.11 766 LYS A O 1
ATOM 5836 N N . LEU A 1 803 ? 48.427 55.283 54.179 1.00 103.19 767 LEU A N 1
ATOM 5837 C CA . LEU A 1 803 ? 49.528 54.539 53.593 1.00 105.00 767 LEU A CA 1
ATOM 5838 C C . LEU A 1 803 ? 49.358 53.097 54.073 1.00 101.66 767 LEU A C 1
ATOM 5839 O O . LEU A 1 803 ? 49.122 52.885 55.262 1.00 113.84 767 LEU A O 1
ATOM 5844 N N . PRO A 1 804 ? 49.448 52.105 53.168 1.00 96.54 768 PRO A N 1
ATOM 5845 C CA . PRO A 1 804 ? 49.285 50.705 53.606 1.00 98.09 768 PRO A CA 1
ATOM 5846 C C . PRO A 1 804 ? 50.282 50.239 54.681 1.00 101.57 768 PRO A C 1
ATOM 5847 O O . PRO A 1 804 ? 51.426 50.704 54.720 1.00 104.46 768 PRO A O 1
ATOM 5851 N N . GLN A 1 805 ? 49.851 49.331 55.549 1.00 102.22 769 GLN A N 1
ATOM 5852 C CA . GLN A 1 805 ? 50.732 48.852 56.610 1.00 109.40 769 GLN A CA 1
ATOM 5853 C C . GLN A 1 805 ? 51.728 47.825 56.070 1.00 107.61 769 GLN A C 1
ATOM 5854 O O . GLN A 1 805 ? 51.397 46.646 55.923 1.00 108.57 769 GLN A O 1
ATOM 5860 N N . LEU A 1 806 ? 52.939 48.291 55.754 1.00 105.26 770 LEU A N 1
ATOM 5861 C CA . LEU A 1 806 ? 54.043 47.413 55.350 1.00 103.41 770 LEU A CA 1
ATOM 5862 C C . LEU A 1 806 ? 54.320 46.404 56.434 1.00 106.79 770 LEU A C 1
ATOM 5863 O O . LEU A 1 806 ? 54.378 46.773 57.611 1.00 108.34 770 LEU A O 1
ATOM 5868 N N . ASP A 1 807 ? 54.524 45.150 56.041 1.00 105.66 771 ASP A N 1
ATOM 5869 C CA . ASP A 1 807 ? 54.983 44.140 56.978 1.00 104.36 771 ASP A CA 1
ATOM 5870 C C . ASP A 1 807 ? 56.510 44.213 57.105 1.00 104.40 771 ASP A C 1
ATOM 5871 O O . ASP A 1 807 ? 57.242 44.138 56.114 1.00 108.12 771 ASP A O 1
ATOM 5876 N N . ASN A 1 808 ? 56.965 44.345 58.346 1.00 99.08 772 ASN A N 1
ATOM 5877 C CA . ASN A 1 808 ? 58.387 44.419 58.685 1.00 93.93 772 ASN A CA 1
ATOM 5878 C C . ASN A 1 808 ? 59.170 43.164 58.332 1.00 94.95 772 ASN A C 1
ATOM 5879 O O . ASN A 1 808 ? 60.382 43.229 58.121 1.00 99.11 772 ASN A O 1
ATOM 5884 N N . ASN A 1 809 ? 58.468 42.034 58.287 1.00 88.85 773 ASN A N 1
ATOM 5885 C CA . ASN A 1 809 ? 59.069 40.723 58.065 1.00 87.53 773 ASN A CA 1
ATOM 5886 C C . ASN A 1 809 ? 59.360 40.371 56.600 1.00 86.74 773 ASN A C 1
ATOM 5887 O O . ASN A 1 809 ? 60.070 39.389 56.344 1.00 82.81 773 ASN A O 1
ATOM 5892 N N . ILE A 1 810 ? 58.821 41.157 55.658 1.00 87.26 774 ILE A N 1
ATOM 5893 C CA . ILE A 1 810 ? 59.017 40.932 54.211 1.00 86.34 774 ILE A CA 1
ATOM 5894 C C . ILE A 1 810 ? 59.929 41.999 53.573 1.00 85.15 774 ILE A C 1
ATOM 5895 O O . ILE A 1 810 ? 59.819 43.185 53.890 1.00 78.28 774 ILE A O 1
ATOM 5900 N N . ASP A 1 811 ? 60.816 41.555 52.674 1.00 85.07 775 ASP A N 1
ATOM 5901 C CA . ASP A 1 811 ? 61.752 42.441 51.969 1.00 85.72 775 ASP A CA 1
ATOM 5902 C C . ASP A 1 811 ? 61.077 43.111 50.777 1.00 87.36 775 ASP A C 1
ATOM 5903 O O . ASP A 1 811 ? 60.176 42.549 50.151 1.00 78.49 775 ASP A O 1
ATOM 5908 N N . VAL A 1 812 ? 61.581 44.293 50.445 1.00 91.45 776 VAL A N 1
ATOM 5909 C CA . VAL A 1 812 ? 61.293 44.951 49.170 1.00 92.42 776 VAL A CA 1
ATOM 5910 C C . VAL A 1 812 ? 62.494 44.724 48.246 1.00 89.28 776 VAL A C 1
ATOM 5911 O O . VAL A 1 812 ? 63.354 45.595 48.105 1.00 82.14 776 VAL A O 1
ATOM 5923 N N . ALA A 1 814 ? 63.603 45.476 45.405 1.00 81.59 778 ALA A N 1
ATOM 5924 C CA . ALA A 1 814 ? 63.244 46.547 44.461 1.00 81.23 778 ALA A CA 1
ATOM 5925 C C . ALA A 1 814 ? 63.959 47.836 44.862 1.00 78.23 778 ALA A C 1
ATOM 5926 O O . ALA A 1 814 ? 63.622 48.440 45.872 1.00 68.91 778 ALA A O 1
ATOM 5928 N N . ARG A 1 815 ? 64.931 48.253 44.059 1.00 82.57 779 ARG A N 1
ATOM 5929 C CA . ARG A 1 815 ? 65.700 49.484 44.303 1.00 92.69 779 ARG A CA 1
ATOM 5930 C C . ARG A 1 815 ? 64.857 50.719 44.721 1.00 90.96 779 ARG A C 1
ATOM 5931 O O . ARG A 1 815 ? 65.319 51.523 45.529 1.00 104.35 779 ARG A O 1
ATOM 5939 N N . GLU A 1 816 ? 63.648 50.866 44.182 1.00 87.54 780 GLU A N 1
ATOM 5940 C CA . GLU A 1 816 ? 62.716 51.946 44.577 1.00 88.62 780 GLU A CA 1
ATOM 5941 C C . GLU A 1 816 ? 61.263 51.423 44.548 1.00 92.36 780 GLU A C 1
ATOM 5942 O O . GLU A 1 816 ? 60.953 50.452 43.841 1.00 89.79 780 GLU A O 1
ATOM 5948 N N . PHE A 1 817 ? 60.389 52.027 45.353 1.00 94.13 781 PHE A N 1
ATOM 5949 C CA . PHE A 1 817 ? 58.938 51.743 45.270 1.00 98.35 781 PHE A CA 1
ATOM 5950 C C . PHE A 1 817 ? 58.043 52.873 45.811 1.00 97.38 781 PHE A C 1
ATOM 5951 O O . PHE A 1 817 ? 58.521 53.827 46.457 1.00 91.10 781 PHE A O 1
ATOM 5959 N N . CYS A 1 818 ? 56.747 52.766 45.493 1.00 91.90 782 CYS A N 1
ATOM 5960 C CA . CYS A 1 818 ? 55.741 53.759 45.897 1.00 82.75 782 CYS A CA 1
ATOM 5961 C C . CYS A 1 818 ? 54.308 53.263 45.813 1.00 76.04 782 CYS A C 1
ATOM 5962 O O . CYS A 1 818 ? 53.981 52.357 45.054 1.00 75.79 782 CYS A O 1
ATOM 5965 N N . PHE A 1 819 ? 53.469 53.904 46.614 1.00 76.48 783 PHE A N 1
ATOM 5966 C CA . PHE A 1 819 ? 52.059 53.581 46.751 1.00 74.41 783 PHE A CA 1
ATOM 5967 C C . PHE A 1 819 ? 51.258 54.644 46.008 1.00 77.99 783 PHE A C 1
ATOM 5968 O O . PHE A 1 819 ? 51.481 55.840 46.199 1.00 71.25 783 PHE A O 1
ATOM 5976 N N . ALA A 1 820 ? 50.321 54.209 45.170 1.00 77.35 784 ALA A N 1
ATOM 5977 C CA . ALA A 1 820 ? 49.612 55.130 44.294 1.00 76.05 784 ALA A CA 1
ATOM 5978 C C . ALA A 1 820 ? 48.494 55.862 45.034 1.00 74.95 784 ALA A C 1
ATOM 5979 O O . ALA A 1 820 ? 47.860 55.306 45.925 1.00 72.22 784 ALA A O 1
ATOM 5981 N N . PHE A 1 821 ? 48.296 57.121 44.643 1.00 79.90 785 PHE A N 1
ATOM 5982 C CA . PHE A 1 821 ? 47.260 58.035 45.157 1.00 79.33 785 PHE A CA 1
ATOM 5983 C C . PHE A 1 821 ? 46.688 58.833 43.970 1.00 75.18 785 PHE A C 1
ATOM 5984 O O . PHE A 1 821 ? 47.431 59.194 43.043 1.00 74.87 785 PHE A O 1
ATOM 5992 N N . ASP A 1 822 ? 45.384 59.116 43.990 1.00 67.81 786 ASP A N 1
ATOM 5993 C CA . ASP A 1 822 ? 44.716 59.689 42.812 1.00 64.65 786 ASP A CA 1
ATOM 5994 C C . ASP A 1 822 ? 45.361 61.018 42.384 1.00 63.15 786 ASP A C 1
ATOM 5995 O O . ASP A 1 822 ? 45.644 61.845 43.231 1.00 64.47 786 ASP A O 1
ATOM 6000 N N . SER A 1 823 ? 45.617 61.173 41.080 1.00 61.02 787 SER A N 1
ATOM 6001 C CA . SER A 1 823 ? 46.322 62.334 40.468 1.00 64.84 787 SER A CA 1
ATOM 6002 C C . SER A 1 823 ? 47.858 62.374 40.664 1.00 66.72 787 SER A C 1
ATOM 6003 O O . SER A 1 823 ? 48.480 63.421 40.400 1.00 57.78 787 SER A O 1
ATOM 6014 N N . ILE A 1 825 ? 51.806 61.882 39.972 1.00 66.53 789 ILE A N 1
ATOM 6015 C CA . ILE A 1 825 ? 52.720 61.863 38.813 1.00 65.32 789 ILE A CA 1
ATOM 6016 C C . ILE A 1 825 ? 54.182 61.543 39.201 1.00 64.36 789 ILE A C 1
ATOM 6017 O O . ILE A 1 825 ? 55.011 62.437 39.380 1.00 64.97 789 ILE A O 1
ATOM 6022 N N . VAL A 1 826 ? 54.505 60.263 39.309 1.00 65.71 790 VAL A N 1
ATOM 6023 C CA . VAL A 1 826 ? 55.910 59.841 39.470 1.00 67.28 790 VAL A CA 1
ATOM 6024 C C . VAL A 1 826 ? 56.702 59.975 38.161 1.00 70.07 790 VAL A C 1
ATOM 6025 O O . VAL A 1 826 ? 56.145 59.911 37.069 1.00 67.80 790 VAL A O 1
ATOM 6029 N N . ASP A 1 827 ? 58.002 60.195 38.296 1.00 78.82 791 ASP A N 1
ATOM 6030 C CA . ASP A 1 827 ? 58.975 59.964 37.226 1.00 77.75 791 ASP A CA 1
ATOM 6031 C C . ASP A 1 827 ? 59.573 58.623 37.576 1.00 78.30 791 ASP A C 1
ATOM 6032 O O . ASP A 1 827 ? 59.869 58.371 38.742 1.00 82.74 791 ASP A O 1
ATOM 6037 N N . TYR A 1 828 ? 59.773 57.766 36.580 1.00 79.42 792 TYR A N 1
ATOM 6038 C CA . TYR A 1 828 ? 60.277 56.409 36.829 1.00 76.31 792 TYR A CA 1
ATOM 6039 C C . TYR A 1 828 ? 61.595 56.442 37.595 1.00 74.48 792 TYR A C 1
ATOM 6040 O O . TYR A 1 828 ? 61.816 55.641 38.492 1.00 73.73 792 TYR A O 1
ATOM 6049 N N . GLU A 1 829 ? 62.451 57.390 37.234 1.00 77.28 793 GLU A N 1
ATOM 6050 C CA . GLU A 1 829 ? 63.753 57.558 37.883 1.00 82.39 793 GLU A CA 1
ATOM 6051 C C . GLU A 1 829 ? 63.621 57.979 39.340 1.00 82.58 793 GLU A C 1
ATOM 6052 O O . GLU A 1 829 ? 64.434 57.583 40.178 1.00 85.46 793 GLU A O 1
ATOM 6058 N N . LYS A 1 830 ? 62.582 58.760 39.626 1.00 80.29 794 LYS A N 1
ATOM 6059 C CA . LYS A 1 830 ? 62.331 59.302 40.958 1.00 79.62 794 LYS A CA 1
ATOM 6060 C C . LYS A 1 830 ? 61.115 58.658 41.678 1.00 75.31 794 LYS A C 1
ATOM 6061 O O . LYS A 1 830 ? 60.411 59.319 42.444 1.00 75.71 794 LYS A O 1
ATOM 6067 N N . ILE A 1 831 ? 60.900 57.359 41.452 1.00 70.71 795 ILE A N 1
ATOM 6068 C CA . ILE A 1 831 ? 59.833 56.602 42.131 1.00 72.91 795 ILE A CA 1
ATOM 6069 C C . ILE A 1 831 ? 60.078 56.474 43.633 1.00 77.55 795 ILE A C 1
ATOM 6070 O O . ILE A 1 831 ? 59.135 56.447 44.428 1.00 76.62 795 ILE A O 1
ATOM 6075 N N . GLY A 1 832 ? 61.349 56.379 44.004 1.00 82.97 796 GLY A N 1
ATOM 6076 C CA . GLY A 1 832 ? 61.747 55.995 45.357 1.00 83.39 796 GLY A CA 1
ATOM 6077 C C . GLY A 1 832 ? 61.623 57.111 46.352 1.00 82.41 796 GLY A C 1
ATOM 6078 O O . GLY A 1 832 ? 61.422 56.855 47.540 1.00 85.27 796 GLY A O 1
ATOM 6079 N N . GLU A 1 833 ? 61.684 58.349 45.867 1.00 81.34 797 GLU A N 1
ATOM 6080 C CA . GLU A 1 833 ? 61.671 59.522 46.747 1.00 85.57 797 GLU A CA 1
ATOM 6081 C C . GLU A 1 833 ? 60.345 59.765 47.527 1.00 85.19 797 GLU A C 1
ATOM 6082 O O . GLU A 1 833 ? 60.128 60.848 48.081 1.00 85.32 797 GLU A O 1
ATOM 6088 N N . GLN A 1 834 ? 59.470 58.758 47.552 1.00 84.78 798 GLN A N 1
ATOM 6089 C CA . GLN A 1 834 ? 58.357 58.702 48.480 1.00 83.53 798 GLN A CA 1
ATOM 6090 C C . GLN A 1 834 ? 58.813 58.097 49.777 1.00 84.21 798 GLN A C 1
ATOM 6091 O O . GLN A 1 834 ? 58.582 58.676 50.824 1.00 92.29 798 GLN A O 1
ATOM 6097 N N . GLN A 1 835 ? 59.463 56.940 49.706 1.00 90.80 799 GLN A N 1
ATOM 6098 C CA . GLN A 1 835 ? 60.015 56.254 50.896 1.00 98.63 799 GLN A CA 1
ATOM 6099 C C . GLN A 1 835 ? 60.536 57.196 52.003 1.00 99.99 799 GLN A C 1
ATOM 6100 O O . GLN A 1 835 ? 60.247 56.974 53.175 1.00 95.94 799 GLN A O 1
ATOM 6106 N N . ARG A 1 836 ? 61.249 58.263 51.621 1.00 103.39 800 ARG A N 1
ATOM 6107 C CA . ARG A 1 836 ? 61.722 59.298 52.567 1.00 104.59 800 ARG A CA 1
ATOM 6108 C C . ARG A 1 836 ? 60.579 59.940 53.385 1.00 99.36 800 ARG A C 1
ATOM 6109 O O . ARG A 1 836 ? 60.772 60.303 54.542 1.00 110.92 800 ARG A O 1
ATOM 6117 N N . ILE A 1 837 ? 59.402 60.047 52.770 1.00 92.79 801 ILE A N 1
ATOM 6118 C CA . ILE A 1 837 ? 58.204 60.714 53.323 1.00 81.71 801 ILE A CA 1
ATOM 6119 C C . ILE A 1 837 ? 57.199 59.760 54.008 1.00 76.44 801 ILE A C 1
ATOM 6120 O O . ILE A 1 837 ? 56.304 60.206 54.717 1.00 71.44 801 ILE A O 1
ATOM 6125 N N . PHE A 1 838 ? 57.387 58.455 53.851 1.00 78.07 802 PHE A N 1
ATOM 6126 C CA . PHE A 1 838 ? 56.504 57.440 54.453 1.00 85.94 802 PHE A CA 1
ATOM 6127 C C . PHE A 1 838 ? 56.047 57.691 55.905 1.00 95.47 802 PHE A C 1
ATOM 6128 O O . PHE A 1 838 ? 54.873 57.469 56.210 1.00 102.15 802 PHE A O 1
ATOM 6136 N N . PRO A 1 839 ? 56.968 58.111 56.810 1.00 102.74 803 PRO A N 1
ATOM 6137 C CA . PRO A 1 839 ? 56.543 58.342 58.199 1.00 100.92 803 PRO A CA 1
ATOM 6138 C C . PRO A 1 839 ? 55.539 59.475 58.372 1.00 102.27 803 PRO A C 1
ATOM 6139 O O . PRO A 1 839 ? 54.546 59.293 59.074 1.00 112.37 803 PRO A O 1
ATOM 6143 N N . LEU A 1 840 ? 55.810 60.621 57.746 1.00 99.36 804 LEU A N 1
ATOM 6144 C CA . LEU A 1 840 ? 54.909 61.792 57.760 1.00 103.39 804 LEU A CA 1
ATOM 6145 C C . LEU A 1 840 ? 53.573 61.551 57.075 1.00 107.50 804 LEU A C 1
ATOM 6146 O O . LEU A 1 840 ? 52.559 62.129 57.456 1.00 109.73 804 LEU A O 1
ATOM 6151 N N . LEU A 1 841 ? 53.596 60.734 56.030 1.00 111.66 805 LEU A N 1
ATOM 6152 C CA . LEU A 1 841 ? 52.417 60.501 55.207 1.00 114.81 805 LEU A CA 1
ATOM 6153 C C . LEU A 1 841 ? 51.314 59.889 56.041 1.00 112.80 805 LEU A C 1
ATOM 6154 O O . LEU A 1 841 ? 50.154 60.264 55.902 1.00 125.42 805 LEU A O 1
ATOM 6159 N N . ASN A 1 842 ? 51.694 58.976 56.927 1.00 109.90 806 ASN A N 1
ATOM 6160 C CA . ASN A 1 842 ? 50.738 58.263 57.770 1.00 116.66 806 ASN A CA 1
ATOM 6161 C C . ASN A 1 842 ? 49.932 59.230 58.663 1.00 119.13 806 ASN A C 1
ATOM 6162 O O . ASN A 1 842 ? 48.707 59.114 58.774 1.00 116.22 806 ASN A O 1
ATOM 6167 N N . LYS A 1 843 ? 50.633 60.192 59.263 1.00 123.17 807 LYS A N 1
ATOM 6168 C CA . LYS A 1 843 ? 50.035 61.237 60.112 1.00 123.02 807 LYS A CA 1
ATOM 6169 C C . LYS A 1 843 ? 48.953 62.069 59.408 1.00 118.97 807 LYS A C 1
ATOM 6170 O O . LYS A 1 843 ? 47.952 62.434 60.028 1.00 122.72 807 LYS A O 1
ATOM 6176 N N . ALA A 1 844 ? 49.169 62.352 58.122 1.00 111.36 808 ALA A N 1
ATOM 6177 C CA . ALA A 1 844 ? 48.411 63.360 57.359 1.00 103.30 808 ALA A CA 1
ATOM 6178 C C . ALA A 1 844 ? 46.887 63.216 57.351 1.00 99.64 808 ALA A C 1
ATOM 6179 O O . ALA A 1 844 ? 46.178 64.215 57.238 1.00 92.99 808 ALA A O 1
ATOM 6181 N N . PHE A 1 845 ? 46.392 61.985 57.452 1.00 96.10 809 PHE A N 1
ATOM 6182 C CA . PHE A 1 845 ? 44.952 61.719 57.351 1.00 98.82 809 PHE A CA 1
ATOM 6183 C C . PHE A 1 845 ? 44.325 61.200 58.641 1.00 105.80 809 PHE A C 1
ATOM 6184 O O . PHE A 1 845 ? 43.458 60.325 58.610 1.00 105.97 809 PHE A O 1
ATOM 6192 N N . VAL A 1 846 ? 44.751 61.742 59.777 1.00 118.12 810 VAL A N 1
ATOM 6193 C CA . VAL A 1 846 ? 44.130 61.406 61.064 1.00 117.80 810 VAL A CA 1
ATOM 6194 C C . VAL A 1 846 ? 42.770 62.124 61.182 1.00 121.27 810 VAL A C 1
ATOM 6195 O O . VAL A 1 846 ? 41.869 61.646 61.872 1.00 131.60 810 VAL A O 1
ATOM 6199 N N . GLU A 1 847 ? 42.649 63.263 60.494 1.00 113.73 811 GLU A N 1
ATOM 6200 C CA . GLU A 1 847 ? 41.388 64.008 60.335 1.00 107.71 811 GLU A CA 1
ATOM 6201 C C . GLU A 1 847 ? 40.310 63.146 59.654 1.00 100.77 811 GLU A C 1
ATOM 6202 O O . GLU A 1 847 ? 39.171 63.066 60.109 1.00 96.16 811 GLU A O 1
ATOM 6208 N N . GLU A 1 848 ? 40.698 62.503 58.561 1.00 100.03 812 GLU A N 1
ATOM 6209 C CA . GLU A 1 848 ? 39.822 61.602 57.803 1.00 98.44 812 GLU A CA 1
ATOM 6210 C C . GLU A 1 848 ? 39.615 60.227 58.449 1.00 94.76 812 GLU A C 1
ATOM 6211 O O . GLU A 1 848 ? 38.666 59.532 58.113 1.00 83.43 812 GLU A O 1
ATOM 6217 N N . LYS A 1 849 ? 40.518 59.832 59.343 1.00 110.02 813 LYS A N 1
ATOM 6218 C CA . LYS A 1 849 ? 40.371 58.605 60.138 1.00 125.12 813 LYS A CA 1
ATOM 6219 C C . LYS A 1 849 ? 39.256 58.810 61.150 1.00 132.19 813 LYS A C 1
ATOM 6220 O O . LYS A 1 849 ? 38.243 58.106 61.108 1.00 132.38 813 LYS A O 1
ATOM 6226 N N . GLU A 1 850 ? 39.454 59.775 62.052 1.00 139.09 814 GLU A N 1
ATOM 6227 C CA . GLU A 1 850 ? 38.492 60.051 63.128 1.00 142.74 814 GLU A CA 1
ATOM 6228 C C . GLU A 1 850 ? 37.084 60.309 62.573 1.00 130.83 814 GLU A C 1
ATOM 6229 O O . GLU A 1 850 ? 36.094 59.893 63.178 1.00 128.79 814 GLU A O 1
ATOM 6235 N N . GLU A 1 851 ? 37.011 60.964 61.413 1.00 117.16 815 GLU A N 1
ATOM 6236 C CA . GLU A 1 851 ? 35.744 61.231 60.758 1.00 113.31 815 GLU A CA 1
ATOM 6237 C C . GLU A 1 851 ? 35.042 59.935 60.347 1.00 118.61 815 GLU A C 1
ATOM 6238 O O . GLU A 1 851 ? 33.913 59.691 60.762 1.00 131.13 815 GLU A O 1
ATOM 6244 N N . GLU A 1 852 ? 35.713 59.098 59.562 1.00 118.20 816 GLU A N 1
ATOM 6245 C CA . GLU A 1 852 ? 35.125 57.828 59.095 1.00 116.21 816 GLU A CA 1
ATOM 6246 C C . GLU A 1 852 ? 34.888 56.809 60.223 1.00 124.44 816 GLU A C 1
ATOM 6247 O O . GLU A 1 852 ? 34.077 55.892 60.076 1.00 123.84 816 GLU A O 1
ATOM 6253 N N . GLU A 1 853 ? 35.593 56.985 61.341 1.00 138.17 817 GLU A N 1
ATOM 6254 C CA . GLU A 1 853 ? 35.346 56.225 62.581 1.00 146.50 817 GLU A CA 1
ATOM 6255 C C . GLU A 1 853 ? 34.120 56.682 63.405 1.00 159.17 817 GLU A C 1
ATOM 6256 O O . GLU A 1 853 ? 33.843 56.084 64.449 1.00 171.91 817 GLU A O 1
ATOM 6262 N N . ASP A 1 854 ? 33.394 57.716 62.957 1.00 162.35 818 ASP A N 1
ATOM 6263 C CA . ASP A 1 854 ? 32.124 58.141 63.601 1.00 160.30 818 ASP A CA 1
ATOM 6264 C C . ASP A 1 854 ? 31.034 57.060 63.641 1.00 174.96 818 ASP A C 1
ATOM 6265 O O . ASP A 1 854 ? 30.151 57.105 64.501 1.00 184.55 818 ASP A O 1
ATOM 6270 N N . VAL A 1 855 ? 31.089 56.115 62.704 1.00 179.16 819 VAL A N 1
ATOM 6271 C CA . VAL A 1 855 ? 30.182 54.964 62.687 1.00 172.50 819 VAL A CA 1
ATOM 6272 C C . VAL A 1 855 ? 30.696 53.831 63.610 1.00 171.74 819 VAL A C 1
ATOM 6273 O O . VAL A 1 855 ? 29.891 53.144 64.246 1.00 159.22 819 VAL A O 1
ATOM 6277 N N . ASP A 1 856 ? 32.022 53.664 63.690 1.00 173.25 820 ASP A N 1
ATOM 6278 C CA . ASP A 1 856 ? 32.664 52.608 64.508 1.00 168.06 820 ASP A CA 1
ATOM 6279 C C . ASP A 1 856 ? 32.718 52.970 66.002 1.00 162.98 820 ASP A C 1
ATOM 6280 O O . ASP A 1 856 ? 33.642 53.651 66.472 1.00 148.43 820 ASP A O 1
ATOM 6285 N N . PHE B 1 36 ? 55.764 28.837 11.750 1.00 93.01 0 PHE B N 1
ATOM 6286 C CA . PHE B 1 36 ? 55.392 29.053 10.312 1.00 97.84 0 PHE B CA 1
ATOM 6287 C C . PHE B 1 36 ? 55.348 27.696 9.599 1.00 98.29 0 PHE B C 1
ATOM 6288 O O . PHE B 1 36 ? 56.273 26.893 9.722 1.00 85.54 0 PHE B O 1
ATOM 6304 N N . PHE B 1 38 ? 52.788 26.117 6.172 1.00 88.43 2 PHE B N 1
ATOM 6305 C CA . PHE B 1 38 ? 51.648 26.183 5.243 1.00 84.41 2 PHE B CA 1
ATOM 6306 C C . PHE B 1 38 ? 50.955 24.850 5.002 1.00 80.32 2 PHE B C 1
ATOM 6307 O O . PHE B 1 38 ? 51.496 23.991 4.320 1.00 84.16 2 PHE B O 1
ATOM 6315 N N . THR B 1 39 ? 49.751 24.704 5.549 1.00 76.37 3 THR B N 1
ATOM 6316 C CA . THR B 1 39 ? 48.897 23.548 5.276 1.00 74.88 3 THR B CA 1
ATOM 6317 C C . THR B 1 39 ? 48.142 23.736 3.949 1.00 69.85 3 THR B C 1
ATOM 6318 O O . THR B 1 39 ? 47.869 24.861 3.545 1.00 66.83 3 THR B O 1
ATOM 6322 N N . PHE B 1 40 ? 47.831 22.631 3.274 1.00 70.80 4 PHE B N 1
ATOM 6323 C CA . PHE B 1 40 ? 47.100 22.633 1.983 1.00 73.26 4 PHE B CA 1
ATOM 6324 C C . PHE B 1 40 ? 45.864 21.757 2.085 1.00 73.74 4 PHE B C 1
ATOM 6325 O O . PHE B 1 40 ? 45.977 20.533 1.952 1.00 83.89 4 PHE B O 1
ATOM 6333 N N . ILE B 1 41 ? 44.702 22.374 2.291 1.00 71.82 5 ILE B N 1
ATOM 6334 C CA . ILE B 1 41 ? 43.437 21.644 2.474 1.00 75.76 5 ILE B CA 1
ATOM 6335 C C . ILE B 1 41 ? 42.632 21.613 1.162 1.00 74.47 5 ILE B C 1
ATOM 6336 O O . ILE B 1 41 ? 42.378 22.659 0.596 1.00 78.93 5 ILE B O 1
ATOM 6341 N N . PRO B 1 42 ? 42.248 20.415 0.668 1.00 78.24 6 PRO B N 1
ATOM 6342 C CA . PRO B 1 42 ? 41.329 20.345 -0.465 1.00 79.13 6 PRO B CA 1
ATOM 6343 C C . PRO B 1 42 ? 39.879 20.473 -0.008 1.00 78.03 6 PRO B C 1
ATOM 6344 O O . PRO B 1 42 ? 39.401 19.633 0.759 1.00 75.67 6 PRO B O 1
ATOM 6348 N N . ILE B 1 43 ? 39.201 21.513 -0.492 1.00 79.97 7 ILE B N 1
ATOM 6349 C CA . ILE B 1 43 ? 37.810 21.840 -0.106 1.00 76.91 7 ILE B CA 1
ATOM 6350 C C . ILE B 1 43 ? 36.775 20.965 -0.840 1.00 74.54 7 ILE B C 1
ATOM 6351 O O . ILE B 1 43 ? 35.783 20.547 -0.244 1.00 75.09 7 ILE B O 1
ATOM 6356 N N . THR B 1 44 ? 37.002 20.738 -2.135 1.00 69.60 8 THR B N 1
ATOM 6357 C CA . THR B 1 44 ? 36.184 19.858 -2.975 1.00 64.08 8 THR B CA 1
ATOM 6358 C C . THR B 1 44 ? 37.078 19.157 -3.971 1.00 64.28 8 THR B C 1
ATOM 6359 O O . THR B 1 44 ? 38.034 19.756 -4.457 1.00 66.11 8 THR B O 1
ATOM 6363 N N . HIS B 1 45 ? 36.746 17.908 -4.294 1.00 65.04 9 HIS B N 1
ATOM 6364 C CA . HIS B 1 45 ? 37.430 17.138 -5.355 1.00 62.53 9 HIS B CA 1
ATOM 6365 C C . HIS B 1 45 ? 36.352 16.671 -6.311 1.00 59.24 9 HIS B C 1
ATOM 6366 O O . HIS B 1 45 ? 35.168 16.799 -5.977 1.00 55.90 9 HIS B O 1
ATOM 6373 N N . PRO B 1 46 ? 36.741 16.170 -7.504 1.00 57.05 10 PRO B N 1
ATOM 6374 C CA . PRO B 1 46 ? 35.761 15.739 -8.477 1.00 57.31 10 PRO B CA 1
ATOM 6375 C C . PRO B 1 46 ? 34.819 14.698 -7.922 1.00 61.44 10 PRO B C 1
ATOM 6376 O O . PRO B 1 46 ? 35.254 1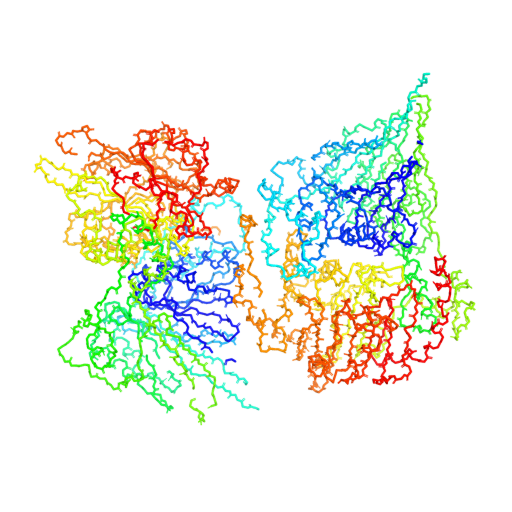3.665 -7.405 1.00 58.51 10 PRO B O 1
ATOM 6380 N N . THR B 1 47 ? 33.534 15.033 -7.980 1.00 66.68 11 THR B N 1
ATOM 6381 C CA . THR B 1 47 ? 32.436 14.167 -7.553 1.00 70.58 11 THR B CA 1
ATOM 6382 C C . THR B 1 47 ? 31.151 14.583 -8.276 1.00 72.07 11 THR B C 1
ATOM 6383 O O . THR B 1 47 ? 31.093 15.634 -8.928 1.00 75.50 11 THR B O 1
ATOM 6387 N N . SER B 1 48 ? 30.135 13.736 -8.147 1.00 69.99 12 SER B N 1
ATOM 6388 C CA . SER B 1 48 ? 28.810 13.976 -8.724 1.00 68.03 12 SER B CA 1
ATOM 6389 C C . SER B 1 48 ? 28.187 15.297 -8.254 1.00 66.91 12 SER B C 1
ATOM 6390 O O . SER B 1 48 ? 27.594 16.005 -9.055 1.00 64.10 12 SER B O 1
ATOM 6393 N N . ASP B 1 49 ? 28.329 15.597 -6.960 1.00 67.59 13 ASP B N 1
ATOM 6394 C CA . ASP B 1 49 ? 27.914 16.877 -6.359 1.00 66.75 13 ASP B CA 1
ATOM 6395 C C . ASP B 1 49 ? 28.773 18.063 -6.761 1.00 70.77 13 ASP B C 1
ATOM 6396 O O . ASP B 1 49 ? 28.264 19.167 -6.894 1.00 76.47 13 ASP B O 1
ATOM 6401 N N . THR B 1 50 ? 30.084 17.840 -6.866 1.00 70.41 14 THR B N 1
ATOM 6402 C CA . THR B 1 50 ? 31.077 18.911 -6.996 1.00 65.01 14 THR B CA 1
ATOM 6403 C C . THR B 1 50 ? 32.096 18.566 -8.082 1.00 64.07 14 THR B C 1
ATOM 6404 O O . THR B 1 50 ? 33.099 17.912 -7.823 1.00 65.20 14 THR B O 1
ATOM 6408 N N . LYS B 1 51 ? 31.814 19.017 -9.300 1.00 65.23 15 LYS B N 1
ATOM 6409 C CA . LYS B 1 51 ? 32.598 18.703 -10.497 1.00 63.71 15 LYS B CA 1
ATOM 6410 C C . LYS B 1 51 ? 34.090 19.038 -10.433 1.00 59.92 15 LYS B C 1
ATOM 6411 O O . LYS B 1 51 ? 34.886 18.351 -11.049 1.00 68.85 15 LYS B O 1
ATOM 6417 N N . HIS B 1 52 B 34.481 20.073 -9.709 1.00 58.29 16 HIS B N 1
ATOM 6418 C CA . HIS B 1 52 B 35.853 20.568 -9.820 1.00 59.01 16 HIS B CA 1
ATOM 6419 C C . HIS B 1 52 B 36.705 20.574 -8.550 1.00 60.19 16 HIS B C 1
ATOM 6420 O O . HIS B 1 52 B 36.183 20.565 -7.441 1.00 63.44 16 HIS B O 1
ATOM 6427 N N . PRO B 1 53 ? 38.034 20.598 -8.716 1.00 62.16 17 PRO B N 1
ATOM 6428 C CA . PRO B 1 53 ? 38.884 20.666 -7.549 1.00 62.05 17 PRO B CA 1
ATOM 6429 C C . PRO B 1 53 ? 39.029 22.099 -7.032 1.00 60.81 17 PRO B C 1
ATOM 6430 O O . PRO B 1 53 ? 39.061 23.054 -7.814 1.00 60.49 17 PRO B O 1
ATOM 6434 N N . LEU B 1 54 ? 39.122 22.232 -5.718 1.00 59.63 18 LEU B N 1
ATOM 6435 C CA . LEU B 1 54 ? 39.314 23.522 -5.076 1.00 63.33 18 LEU B CA 1
ATOM 6436 C C . LEU B 1 54 ? 40.285 23.351 -3.920 1.00 65.78 18 LEU B C 1
ATOM 6437 O O . LEU B 1 54 ? 40.052 22.543 -3.008 1.00 57.96 18 LEU B O 1
ATOM 6442 N N . LEU B 1 55 ? 41.342 24.158 -3.945 1.00 69.77 19 LEU B N 1
ATOM 6443 C CA . LEU B 1 55 ? 42.412 24.079 -2.962 1.00 73.08 19 LEU B CA 1
ATOM 6444 C C . LEU B 1 55 ? 42.547 25.342 -2.098 1.00 71.04 19 LEU B C 1
ATOM 6445 O O . LEU B 1 55 ? 42.779 26.437 -2.618 1.00 77.26 19 LEU B O 1
ATOM 6450 N N . LEU B 1 56 ? 42.426 25.151 -0.786 1.00 63.80 20 LEU B N 1
ATOM 6451 C CA . LEU B 1 56 ? 42.703 26.160 0.230 1.00 61.31 20 LEU B CA 1
ATOM 6452 C C . LEU B 1 56 ? 44.132 26.023 0.743 1.00 61.79 20 LEU B C 1
ATOM 6453 O O . LEU B 1 56 ? 44.458 24.979 1.297 1.00 66.09 20 LEU B O 1
ATOM 6458 N N . VAL B 1 57 ? 44.978 27.047 0.576 1.00 62.57 21 VAL B N 1
ATOM 6459 C CA . VAL B 1 57 ? 46.275 27.092 1.304 1.00 65.66 21 VAL B CA 1
ATOM 6460 C C . VAL B 1 57 ? 46.135 27.985 2.547 1.00 68.76 21 VAL B C 1
ATOM 6461 O O . VAL B 1 57 ? 45.713 29.135 2.455 1.00 68.63 21 VAL B O 1
ATOM 6465 N N . GLN B 1 58 ? 46.487 27.430 3.703 1.00 72.91 22 GLN B N 1
ATOM 6466 C CA . GLN B 1 58 ? 46.260 28.063 4.995 1.00 73.21 22 GLN B CA 1
ATOM 6467 C C . GLN B 1 58 ? 47.602 28.225 5.684 1.00 72.42 22 GLN B C 1
ATOM 6468 O O . GLN B 1 58 ? 48.294 27.236 5.929 1.00 73.73 22 GLN B O 1
ATOM 6474 N N . SER B 1 59 ? 47.968 29.470 5.978 1.00 74.38 23 SER B N 1
ATOM 6475 C CA . SER B 1 59 ? 49.114 29.794 6.849 1.00 73.90 23 SER B CA 1
ATOM 6476 C C . SER B 1 59 ? 48.949 29.253 8.273 1.00 77.42 23 SER B C 1
ATOM 6477 O O . SER B 1 59 ? 47.852 28.864 8.676 1.00 83.52 23 SER B O 1
ATOM 6480 N N . ALA B 1 60 ? 50.046 29.262 9.033 1.00 78.99 24 ALA B N 1
ATOM 6481 C CA . ALA B 1 60 ? 50.070 28.796 10.435 1.00 78.38 24 ALA B CA 1
ATOM 6482 C C . ALA B 1 60 ? 49.179 29.613 11.351 1.00 81.70 24 ALA B C 1
ATOM 6483 O O . ALA B 1 60 ? 48.667 29.100 12.344 1.00 73.76 24 ALA B O 1
ATOM 6485 N N . HIS B 1 61 ? 49.033 30.894 11.013 1.00 93.11 25 HIS B N 1
ATOM 6486 C CA . HIS B 1 61 ? 48.216 31.850 11.763 1.00 93.68 25 HIS B CA 1
ATOM 6487 C C . HIS B 1 61 ? 46.882 32.185 11.058 1.00 93.47 25 HIS B C 1
ATOM 6488 O O . HIS B 1 61 ? 46.302 33.251 11.276 1.00 108.21 25 HIS B O 1
ATOM 6495 N N . GLY B 1 62 ? 46.402 31.276 10.216 1.00 91.49 26 GLY B N 1
ATOM 6496 C CA . GLY B 1 62 ? 45.060 31.362 9.644 1.00 88.63 26 GLY B CA 1
ATOM 6497 C C . GLY B 1 62 ? 44.889 32.111 8.332 1.00 88.61 26 GLY B C 1
ATOM 6498 O O . GLY B 1 62 ? 43.783 32.108 7.803 1.00 84.25 26 GLY B O 1
ATOM 6499 N N . GLU B 1 63 ? 45.943 32.764 7.814 1.00 87.76 27 GLU B N 1
ATOM 6500 C CA . GLU B 1 63 ? 45.848 33.519 6.544 1.00 84.15 27 GLU B CA 1
ATOM 6501 C C . GLU B 1 63 ? 45.584 32.538 5.410 1.00 84.02 27 GLU B C 1
ATOM 6502 O O . GLU B 1 63 ? 46.287 31.536 5.293 1.00 96.58 27 GLU B O 1
ATOM 6508 N N . LYS B 1 64 ? 44.569 32.822 4.593 1.00 79.32 28 LYS B N 1
ATOM 6509 C CA . LYS B 1 64 ? 44.019 31.846 3.633 1.00 73.67 28 LYS B CA 1
ATOM 6510 C C . LYS B 1 64 ? 44.066 32.337 2.199 1.00 70.76 28 LYS B C 1
ATOM 6511 O O . LYS B 1 64 ? 43.946 33.535 1.962 1.00 72.14 28 LYS B O 1
ATOM 6517 N N . TYR B 1 65 ? 44.254 31.401 1.260 1.00 69.42 29 TYR B N 1
ATOM 6518 C CA . TYR B 1 65 ? 44.202 31.669 -0.196 1.00 68.21 29 TYR B CA 1
ATOM 6519 C C . TYR B 1 65 ? 43.528 30.503 -0.931 1.00 65.33 29 TYR B C 1
ATOM 6520 O O . TYR B 1 65 ? 43.742 29.355 -0.566 1.00 67.80 29 TYR B O 1
ATOM 6529 N N . PHE B 1 66 ? 42.722 30.807 -1.952 1.00 67.34 30 PHE B N 1
ATOM 6530 C CA . PHE B 1 66 ? 42.050 29.783 -2.788 1.00 70.02 30 PHE B CA 1
ATOM 6531 C C . PHE B 1 66 ? 42.727 29.622 -4.164 1.00 71.13 30 PHE B C 1
ATOM 6532 O O . PHE B 1 66 ? 42.996 30.607 -4.879 1.00 63.45 30 PHE B O 1
ATOM 6540 N N . PHE B 1 67 ? 42.976 28.362 -4.519 1.00 67.50 31 PHE B N 1
ATOM 6541 C CA . PHE B 1 67 ? 43.558 27.995 -5.787 1.00 65.35 31 PHE B CA 1
ATOM 6542 C C . PHE B 1 67 ? 42.662 26.969 -6.429 1.00 68.34 31 PHE B C 1
ATOM 6543 O O . PHE B 1 67 ? 42.290 25.977 -5.790 1.00 67.98 31 PHE B O 1
ATOM 6551 N N . GLY B 1 68 ? 42.312 27.218 -7.689 1.00 68.77 32 GLY B N 1
ATOM 6552 C CA . GLY B 1 68 ? 41.571 26.254 -8.481 1.00 73.10 32 GLY B CA 1
ATOM 6553 C C . GLY B 1 68 ? 40.305 26.811 -9.090 1.00 74.96 32 GLY B C 1
ATOM 6554 O O . GLY B 1 68 ? 40.360 27.699 -9.949 1.00 76.62 32 GLY B O 1
ATOM 6555 N N . LYS B 1 69 ? 39.166 26.262 -8.661 1.00 74.64 33 LYS B N 1
ATOM 6556 C CA . LYS B 1 69 ? 37.879 26.487 -9.334 1.00 74.72 33 LYS B CA 1
ATOM 6557 C C . LYS B 1 69 ? 36.804 26.620 -8.298 1.00 69.91 33 LYS B C 1
ATOM 6558 O O . LYS B 1 69 ? 36.688 25.771 -7.427 1.00 69.23 33 LYS B O 1
ATOM 6564 N N . ILE B 1 70 ? 36.037 27.702 -8.390 1.00 71.04 34 ILE B N 1
ATOM 6565 C CA . ILE B 1 70 ? 34.921 27.953 -7.485 1.00 70.25 34 ILE B CA 1
ATOM 6566 C C . ILE B 1 70 ? 33.641 27.556 -8.232 1.00 69.69 34 ILE B C 1
ATOM 6567 O O . ILE B 1 70 ? 32.874 28.404 -8.680 1.00 75.83 34 ILE B O 1
ATOM 6572 N N . GLY B 1 71 ? 33.433 26.254 -8.378 1.00 66.86 35 GLY B N 1
ATOM 6573 C CA . GLY B 1 71 ? 32.299 25.720 -9.127 1.00 63.11 35 GLY B CA 1
ATOM 6574 C C . GLY B 1 71 ? 31.078 25.494 -8.267 1.00 61.34 35 GLY B C 1
ATOM 6575 O O . GLY B 1 71 ? 31.121 25.681 -7.051 1.00 59.94 35 GLY B O 1
ATOM 6576 N N . GLU B 1 72 ? 29.985 25.072 -8.898 1.00 61.24 36 GLU B N 1
ATOM 6577 C CA . GLU B 1 72 ? 28.717 24.946 -8.190 1.00 61.27 36 GLU B CA 1
ATOM 6578 C C . GLU B 1 72 ? 28.890 24.052 -6.973 1.00 59.82 36 GLU B C 1
ATOM 6579 O O . GLU B 1 72 ? 29.520 22.996 -7.038 1.00 60.31 36 GLU B O 1
ATOM 6585 N N . GLY B 1 73 ? 28.373 24.528 -5.854 1.00 59.72 37 GLY B N 1
ATOM 6586 C CA . GLY B 1 73 ? 28.457 23.819 -4.597 1.00 61.84 37 GLY B CA 1
ATOM 6587 C C . GLY B 1 73 ? 29.772 23.966 -3.854 1.00 60.80 37 GLY B C 1
ATOM 6588 O O . GLY B 1 73 ? 30.075 23.122 -3.021 1.00 62.22 37 GLY B O 1
ATOM 6589 N N . SER B 1 74 ? 30.539 25.026 -4.129 1.00 59.25 38 SER B N 1
ATOM 6590 C CA . SER B 1 74 ? 31.762 25.301 -3.379 1.00 57.33 38 SER B CA 1
ATOM 6591 C C . SER B 1 74 ? 31.434 25.797 -2.007 1.00 61.86 38 SER B C 1
ATOM 6592 O O . SER B 1 74 ? 31.886 25.197 -1.050 1.00 67.20 38 SER B O 1
ATOM 6595 N N . GLN B 1 75 ? 30.661 26.883 -1.894 1.00 69.18 39 GLN B N 1
ATOM 6596 C CA . GLN B 1 75 ? 30.358 27.470 -0.559 1.00 75.27 39 GLN B CA 1
ATOM 6597 C C . GLN B 1 75 ? 29.610 26.516 0.362 1.00 74.86 39 GLN B C 1
ATOM 6598 O O . GLN B 1 75 ? 29.818 26.534 1.578 1.00 71.89 39 GLN B O 1
ATOM 6604 N N . ARG B 1 76 ? 28.757 25.671 -0.214 1.00 73.98 40 ARG B N 1
ATOM 6605 C CA . ARG B 1 76 ? 28.079 24.665 0.578 1.00 73.52 40 ARG B CA 1
ATOM 6606 C C . ARG B 1 76 ? 29.095 23.680 1.184 1.00 73.62 40 ARG B C 1
ATOM 6607 O O . ARG B 1 76 ? 28.887 23.175 2.286 1.00 77.74 40 ARG B O 1
ATOM 6615 N N . SER B 1 77 ? 30.188 23.420 0.471 1.00 68.80 41 SER B N 1
ATOM 6616 C CA . SER B 1 77 ? 31.264 22.576 0.981 1.00 65.30 41 SER B CA 1
ATOM 6617 C C . SER B 1 77 ? 31.986 23.176 2.168 1.00 69.05 41 SER B C 1
ATOM 6618 O O . SER B 1 77 ? 32.261 22.467 3.115 1.00 69.75 41 SER B O 1
ATOM 6621 N N . LEU B 1 78 ? 32.308 24.472 2.114 1.00 78.67 42 LEU B N 1
ATOM 6622 C CA . LEU B 1 78 ? 32.789 25.212 3.303 1.00 76.43 42 LEU B CA 1
ATOM 6623 C C . LEU B 1 78 ? 31.849 24.954 4.503 1.00 75.84 42 LEU B C 1
ATOM 6624 O O . LEU B 1 78 ? 32.262 24.439 5.538 1.00 73.36 42 LEU B O 1
ATOM 6629 N N . THR B 1 79 ? 30.578 25.293 4.329 1.00 77.22 43 THR B N 1
ATOM 6630 C CA . THR B 1 79 ? 29.564 25.164 5.385 1.00 81.92 43 THR B CA 1
ATOM 6631 C C . THR B 1 79 ? 29.415 23.740 5.954 1.00 84.24 43 THR B C 1
ATOM 6632 O O . THR B 1 79 ? 29.141 23.573 7.136 1.00 82.58 43 THR B O 1
ATOM 6636 N N . GLU B 1 80 ? 29.594 22.728 5.113 1.00 91.55 44 GLU B N 1
ATOM 6637 C CA . GLU B 1 80 ? 29.418 21.331 5.529 1.00 98.05 44 GLU B CA 1
ATOM 6638 C C . GLU B 1 80 ? 30.616 20.875 6.372 1.00 93.41 44 GLU B C 1
ATOM 6639 O O . GLU B 1 80 ? 30.462 20.379 7.491 1.00 94.80 44 GLU B O 1
ATOM 6645 N N . ASN B 1 81 ? 31.808 21.091 5.828 1.00 88.12 45 ASN B N 1
ATOM 6646 C CA . ASN B 1 81 ? 33.059 20.733 6.486 1.00 85.22 45 ASN B CA 1
ATOM 6647 C C . ASN B 1 81 ? 33.496 21.745 7.572 1.00 87.88 45 ASN B C 1
ATOM 6648 O O . ASN B 1 81 ? 34.558 21.581 8.160 1.00 91.13 45 ASN B O 1
ATOM 6653 N N . LYS B 1 82 ? 32.709 22.795 7.819 1.00 95.08 46 LYS B N 1
ATOM 6654 C CA . LYS B 1 82 ? 32.963 23.767 8.910 1.00 95.65 46 LYS B CA 1
ATOM 6655 C C . LYS B 1 82 ? 34.301 24.532 8.740 1.00 90.87 46 LYS B C 1
ATOM 6656 O O . LYS B 1 82 ? 35.178 24.466 9.594 1.00 98.58 46 LYS B O 1
ATOM 6662 N N . ILE B 1 83 ? 34.438 25.253 7.628 1.00 83.15 47 ILE B N 1
ATOM 6663 C CA . ILE B 1 83 ? 35.619 26.088 7.346 1.00 83.82 47 ILE B CA 1
ATOM 6664 C C . ILE B 1 83 ? 35.162 27.533 7.173 1.00 91.37 47 ILE B C 1
ATOM 6665 O O . ILE B 1 83 ? 34.231 27.802 6.414 1.00 86.06 47 ILE B O 1
ATOM 6670 N N . ARG B 1 84 ? 35.830 28.456 7.863 1.00 100.30 48 ARG B N 1
ATOM 6671 C CA . ARG B 1 84 ? 35.560 29.885 7.700 1.00 105.33 48 ARG B CA 1
ATOM 6672 C C . ARG B 1 84 ? 36.450 30.538 6.630 1.00 104.33 48 ARG B C 1
ATOM 6673 O O . ARG B 1 84 ? 37.507 30.029 6.264 1.00 103.64 48 ARG B O 1
ATOM 6681 N N . ILE B 1 85 ? 35.987 31.687 6.154 1.00 107.56 49 ILE B N 1
ATOM 6682 C CA . ILE B 1 85 ? 36.598 32.429 5.032 1.00 107.79 49 ILE B CA 1
ATOM 6683 C C . ILE B 1 85 ? 37.108 33.804 5.489 1.00 102.07 49 ILE B C 1
ATOM 6684 O O . ILE B 1 85 ? 37.331 34.706 4.684 1.00 102.91 49 ILE B O 1
ATOM 6689 N N . SER B 1 86 ? 37.282 33.960 6.796 1.00 99.57 50 SER B N 1
ATOM 6690 C CA . SER B 1 86 ? 37.924 35.135 7.345 1.00 95.93 50 SER B CA 1
ATOM 6691 C C . SER B 1 86 ? 39.401 34.961 7.058 1.00 98.18 50 SER B C 1
ATOM 6692 O O . SER B 1 86 ? 39.848 33.868 6.692 1.00 101.49 50 SER B O 1
ATOM 6695 N N . LYS B 1 87 ? 40.144 36.049 7.199 1.00 93.99 51 LYS B N 1
ATOM 6696 C CA . LYS B 1 87 ? 41.552 36.109 6.798 1.00 89.90 51 LYS B CA 1
ATOM 6697 C C . LYS B 1 87 ? 41.801 35.618 5.350 1.00 83.58 51 LYS B C 1
ATOM 6698 O O . LYS B 1 87 ? 42.867 35.089 5.055 1.00 88.59 51 LYS B O 1
ATOM 6704 N N . LEU B 1 88 ? 40.825 35.805 4.457 1.00 80.42 52 LEU B N 1
ATOM 6705 C CA . LEU B 1 88 ? 40.922 35.362 3.052 1.00 81.31 52 LEU B CA 1
ATOM 6706 C C . LEU B 1 88 ? 40.801 36.549 2.115 1.00 78.16 52 LEU B C 1
ATOM 6707 O O . LEU B 1 88 ? 39.762 37.183 2.065 1.00 79.69 52 LEU B O 1
ATOM 6712 N N . LYS B 1 89 ? 41.847 36.810 1.340 1.00 81.02 53 LYS B N 1
ATOM 6713 C CA . LYS B 1 89 ? 41.885 37.984 0.470 1.00 86.46 53 LYS B CA 1
ATOM 6714 C C . LYS B 1 89 ? 42.006 37.691 -1.043 1.00 83.12 53 LYS B C 1
ATOM 6715 O O . LYS B 1 89 ? 41.646 38.552 -1.854 1.00 77.57 53 LYS B O 1
ATOM 6721 N N . ASP B 1 90 ? 42.509 36.509 -1.425 1.00 78.22 54 ASP B N 1
ATOM 6722 C CA . ASP B 1 90 ? 42.730 36.170 -2.855 1.00 73.95 54 ASP B CA 1
ATOM 6723 C C . ASP B 1 90 ? 42.076 34.857 -3.299 1.00 64.56 54 ASP B C 1
ATOM 6724 O O . ASP B 1 90 ? 41.976 33.932 -2.515 1.00 60.20 54 ASP B O 1
ATOM 6729 N N . ILE B 1 91 ? 41.624 34.813 -4.557 1.00 63.01 55 ILE B N 1
ATOM 6730 C CA . ILE B 1 91 ? 41.202 33.585 -5.259 1.00 61.71 55 ILE B CA 1
ATOM 6731 C C . ILE B 1 91 ? 42.033 33.496 -6.536 1.00 63.08 55 ILE B C 1
ATOM 6732 O O . ILE B 1 91 ? 42.043 34.434 -7.344 1.00 55.57 55 ILE B O 1
ATOM 6737 N N . PHE B 1 92 ? 42.677 32.349 -6.734 1.00 66.27 56 PHE B N 1
ATOM 6738 C CA . PHE B 1 92 ? 43.526 32.111 -7.895 1.00 68.64 56 PHE B CA 1
ATOM 6739 C C . PHE B 1 92 ? 42.850 31.109 -8.826 1.00 69.17 56 PHE B C 1
ATOM 6740 O O . PHE B 1 92 ? 42.945 29.891 -8.643 1.00 79.05 56 PHE B O 1
ATOM 6748 N N . LEU B 1 93 ? 42.158 31.640 -9.826 1.00 66.96 57 LEU B N 1
ATOM 6749 C CA . LEU B 1 93 ? 41.364 30.825 -10.743 1.00 66.28 57 LEU B CA 1
ATOM 6750 C C . LEU B 1 93 ? 42.266 30.160 -11.754 1.00 67.33 57 LEU B C 1
ATOM 6751 O O . LEU B 1 93 ? 43.122 30.822 -12.346 1.00 68.12 57 LEU B O 1
ATOM 6756 N N . THR B 1 94 ? 42.059 28.861 -11.959 1.00 68.86 58 THR B N 1
ATOM 6757 C CA . THR B 1 94 ? 42.885 28.059 -12.869 1.00 66.79 58 THR B CA 1
ATOM 6758 C C . THR B 1 94 ? 42.130 27.638 -14.126 1.00 66.30 58 THR B C 1
ATOM 6759 O O . THR B 1 94 ? 40.902 27.590 -14.140 1.00 79.67 58 THR B O 1
ATOM 6763 N N . GLY B 1 95 ? 42.874 27.338 -15.179 1.00 63.35 59 GLY B N 1
ATOM 6764 C CA . GLY B 1 95 ? 42.324 26.657 -16.346 1.00 65.73 59 GLY B CA 1
ATOM 6765 C C . GLY B 1 95 ? 41.525 27.548 -17.255 1.00 66.92 59 GLY B C 1
ATOM 6766 O O . GLY B 1 95 ? 41.799 28.741 -17.343 1.00 69.00 59 GLY B O 1
ATOM 6767 N N . GLU B 1 96 ? 40.563 26.956 -17.958 1.00 69.86 60 GLU B N 1
ATOM 6768 C CA . GLU B 1 96 ? 39.642 27.722 -18.799 1.00 76.24 60 GLU B CA 1
ATOM 6769 C C . GLU B 1 96 ? 38.325 27.854 -18.043 1.00 75.46 60 GLU B C 1
ATOM 6770 O O . GLU B 1 96 ? 37.894 26.931 -17.347 1.00 78.43 60 GLU B O 1
ATOM 6776 N N . LEU B 1 97 ? 37.712 29.026 -18.177 1.00 74.03 61 LEU B N 1
ATOM 6777 C CA . LEU B 1 97 ? 36.579 29.433 -17.358 1.00 70.22 61 LEU B CA 1
ATOM 6778 C C . LEU B 1 97 ? 35.265 29.352 -18.148 1.00 69.24 61 LEU B C 1
ATOM 6779 O O . LEU B 1 97 ? 34.945 30.234 -18.945 1.00 69.75 61 LEU B O 1
ATOM 6784 N N . ASN B 1 98 ? 34.552 28.244 -17.943 1.00 67.69 62 ASN B N 1
ATOM 6785 C CA . ASN B 1 98 ? 33.172 28.041 -18.391 1.00 63.04 62 ASN B CA 1
ATOM 6786 C C . ASN B 1 98 ? 32.302 28.120 -17.147 1.00 62.52 62 ASN B C 1
ATOM 6787 O O . ASN B 1 98 ? 32.815 28.443 -16.058 1.00 56.30 62 ASN B O 1
ATOM 6792 N N . TRP B 1 99 ? 31.001 27.829 -17.287 1.00 60.21 63 TRP B N 1
ATOM 6793 C CA . TRP B 1 99 ? 30.089 27.982 -16.159 1.00 57.67 63 TRP B CA 1
ATOM 6794 C C . TRP B 1 99 ? 30.436 27.061 -14.999 1.00 54.01 63 TRP B C 1
ATOM 6795 O O . TRP B 1 99 ? 30.618 27.542 -13.899 1.00 55.69 63 TRP B O 1
ATOM 6806 N N . SER B 1 100 ? 30.569 25.764 -15.237 1.00 54.88 64 SER B N 1
ATOM 6807 C CA . SER B 1 100 ? 30.940 24.831 -14.149 1.00 61.70 64 SER B CA 1
ATOM 6808 C C . SER B 1 100 ? 32.154 25.289 -13.314 1.00 61.26 64 SER B C 1
ATOM 6809 O O . SER B 1 100 ? 32.169 25.115 -12.103 1.00 59.30 64 SER B O 1
ATOM 6812 N N . ASP B 1 101 ? 33.143 25.895 -13.963 1.00 61.51 65 ASP B N 1
ATOM 6813 C CA . ASP B 1 101 ? 34.387 26.320 -13.294 1.00 63.94 65 ASP B CA 1
ATOM 6814 C C . ASP B 1 101 ? 34.164 27.507 -12.338 1.00 61.74 65 ASP B C 1
ATOM 6815 O O . ASP B 1 101 ? 34.762 27.574 -11.261 1.00 62.82 65 ASP B O 1
ATOM 6820 N N . ILE B 1 102 ? 33.279 28.413 -12.738 1.00 60.92 66 ILE B N 1
ATOM 6821 C CA . ILE B 1 102 ? 33.053 29.675 -12.050 1.00 59.11 66 ILE B CA 1
ATOM 6822 C C . ILE B 1 102 ? 31.663 29.846 -11.382 1.00 56.48 66 ILE B C 1
ATOM 6823 O O . ILE B 1 102 ? 31.444 30.822 -10.679 1.00 55.33 66 ILE B O 1
ATOM 6828 N N . GLY B 1 103 ? 30.738 28.909 -11.579 1.00 54.49 67 GLY B N 1
ATOM 6829 C CA . GLY B 1 103 ? 29.341 29.067 -11.147 1.00 55.91 67 GLY B CA 1
ATOM 6830 C C . GLY B 1 103 ? 29.099 29.302 -9.659 1.00 58.78 67 GLY B C 1
ATOM 6831 O O . GLY B 1 103 ? 28.109 29.934 -9.240 1.00 60.72 67 GLY B O 1
ATOM 6832 N N . GLY B 1 104 ? 30.004 28.799 -8.841 1.00 61.98 68 GLY B N 1
ATOM 6833 C CA . GLY B 1 104 ? 29.866 28.951 -7.390 1.00 66.96 68 GLY B CA 1
ATOM 6834 C C . GLY B 1 104 ? 30.421 30.237 -6.826 1.00 65.54 68 GLY B C 1
ATOM 6835 O O . GLY B 1 104 ? 30.456 30.392 -5.600 1.00 63.99 68 GLY B O 1
ATOM 6836 N N . LEU B 1 105 ? 30.878 31.124 -7.717 1.00 63.17 69 LEU B N 1
ATOM 6837 C CA . LEU B 1 105 ? 31.591 32.341 -7.355 1.00 61.70 69 LEU B CA 1
ATOM 6838 C C . LEU B 1 105 ? 30.676 33.477 -6.925 1.00 64.70 69 LEU B C 1
ATOM 6839 O O . LEU B 1 105 ? 30.915 34.054 -5.863 1.00 66.66 69 LEU B O 1
ATOM 6844 N N . PRO B 1 106 ? 29.621 33.801 -7.720 1.00 68.60 70 PRO B N 1
ATOM 6845 C CA . PRO B 1 106 ? 28.698 34.850 -7.279 1.00 67.47 70 PRO B CA 1
ATOM 6846 C C . PRO B 1 106 ? 28.239 34.645 -5.836 1.00 71.24 70 PRO B C 1
ATOM 6847 O O . PRO B 1 106 ? 28.353 35.556 -5.020 1.00 73.56 70 PRO B O 1
ATOM 6851 N N . GLY B 1 107 ? 27.785 33.436 -5.527 1.00 74.54 71 GLY B N 1
ATOM 6852 C CA . GLY B 1 107 ? 27.446 33.058 -4.154 1.00 76.80 71 GLY B CA 1
ATOM 6853 C C . GLY B 1 107 ? 28.596 33.153 -3.168 1.00 77.42 71 GLY B C 1
ATOM 6854 O O . GLY B 1 107 ? 28.387 33.464 -2.008 1.00 83.75 71 GLY B O 1
ATOM 6863 N N . ILE B 1 109 ? 31.113 35.298 -3.481 1.00 77.16 73 ILE B N 1
ATOM 6864 C CA . ILE B 1 109 ? 31.320 36.734 -3.259 1.00 76.57 73 ILE B CA 1
ATOM 6865 C C . ILE B 1 109 ? 30.287 37.284 -2.280 1.00 76.89 73 ILE B C 1
ATOM 6866 O O . ILE B 1 109 ? 30.643 37.908 -1.283 1.00 68.47 73 ILE B O 1
ATOM 6871 N N . LEU B 1 110 ? 29.013 37.042 -2.573 1.00 84.09 74 LEU B N 1
ATOM 6872 C CA . LEU B 1 110 ? 27.913 37.413 -1.663 1.00 86.95 74 LEU B CA 1
ATOM 6873 C C . LEU B 1 110 ? 28.032 36.808 -0.263 1.00 87.38 74 LEU B C 1
ATOM 6874 O O . LEU B 1 110 ? 27.560 37.408 0.688 1.00 92.83 74 LEU B O 1
ATOM 6879 N N . THR B 1 111 ? 28.638 35.629 -0.132 1.00 90.86 75 THR B N 1
ATOM 6880 C CA . THR B 1 111 ? 28.833 35.025 1.193 1.00 94.80 75 THR B CA 1
ATOM 6881 C C . THR B 1 111 ? 29.993 35.708 1.934 1.00 92.64 75 THR B C 1
ATOM 6882 O O . THR B 1 111 ? 29.817 36.089 3.091 1.00 90.89 75 THR B O 1
ATOM 6886 N N . ILE B 1 112 ? 31.147 35.892 1.277 1.00 98.20 76 ILE B N 1
ATOM 6887 C CA . ILE B 1 112 ? 32.316 36.538 1.935 1.00 100.65 76 ILE B CA 1
ATOM 6888 C C . ILE B 1 112 ? 32.049 38.017 2.228 1.00 99.49 76 ILE B C 1
ATOM 6889 O O . ILE B 1 112 ? 32.453 38.511 3.269 1.00 105.67 76 ILE B O 1
ATOM 6894 N N . ALA B 1 113 ? 31.332 38.700 1.337 1.00 99.45 77 ALA B N 1
ATOM 6895 C CA . ALA B 1 113 ? 30.974 40.114 1.533 1.00 101.94 77 ALA B CA 1
ATOM 6896 C C . ALA B 1 113 ? 30.059 40.339 2.732 1.00 104.92 77 ALA B C 1
ATOM 6897 O O . ALA B 1 113 ? 30.369 41.139 3.608 1.00 111.13 77 ALA B O 1
ATOM 6899 N N . ASP B 1 114 ? 28.933 39.630 2.750 1.00 117.04 78 ASP B N 1
ATOM 6900 C CA . ASP B 1 114 ? 27.943 39.714 3.839 1.00 118.60 78 ASP B CA 1
ATOM 6901 C C . ASP B 1 114 ? 28.391 39.025 5.138 1.00 120.44 78 ASP B C 1
ATOM 6902 O O . ASP B 1 114 ? 27.776 39.248 6.185 1.00 116.27 78 ASP B O 1
ATOM 6907 N N . GLN B 1 115 ? 29.427 38.181 5.070 1.00 121.08 79 GLN B N 1
ATOM 6908 C CA . GLN B 1 115 ? 30.150 37.747 6.275 1.00 125.99 79 GLN B CA 1
ATOM 6909 C C . GLN B 1 115 ? 30.790 38.978 6.923 1.00 132.92 79 GLN B C 1
ATOM 6910 O O . GLN B 1 115 ? 30.700 39.152 8.141 1.00 141.52 79 GLN B O 1
ATOM 6916 N N . GLY B 1 116 ? 31.434 39.808 6.093 1.00 131.04 80 GLY B N 1
ATOM 6917 C CA . GLY B 1 116 ? 31.955 41.133 6.486 1.00 126.86 80 GLY B CA 1
ATOM 6918 C C . GLY B 1 116 ? 33.415 41.297 6.102 1.00 123.34 80 GLY B C 1
ATOM 6919 O O . GLY B 1 116 ? 34.298 41.301 6.966 1.00 130.28 80 GLY B O 1
ATOM 6920 N N . LYS B 1 117 ? 33.662 41.426 4.801 1.00 115.07 81 LYS B N 1
ATOM 6921 C CA . LYS B 1 117 ? 35.027 41.491 4.250 1.00 118.11 81 LYS B CA 1
ATOM 6922 C C . LYS B 1 117 ? 35.193 42.791 3.486 1.00 112.54 81 LYS B C 1
ATOM 6923 O O . LYS B 1 117 ? 34.325 43.153 2.697 1.00 108.06 81 LYS B O 1
ATOM 6929 N N . SER B 1 118 ? 36.298 43.493 3.719 1.00 107.42 82 SER B N 1
ATOM 6930 C CA . SER B 1 118 ? 36.568 44.733 2.995 1.00 109.54 82 SER B CA 1
ATOM 6931 C C . SER B 1 118 ? 37.202 44.446 1.635 1.00 107.84 82 SER B C 1
ATOM 6932 O O . SER B 1 118 ? 36.902 45.136 0.658 1.00 106.60 82 SER B O 1
ATOM 6935 N N . ASN B 1 119 ? 38.060 43.427 1.567 1.00 103.51 83 ASN B N 1
ATOM 6936 C CA . ASN B 1 119 ? 38.859 43.182 0.369 1.00 96.61 83 ASN B CA 1
ATOM 6937 C C . ASN B 1 119 ? 38.723 41.744 -0.153 1.00 90.15 83 ASN B C 1
ATOM 6938 O O . ASN B 1 119 ? 38.622 40.773 0.629 1.00 83.89 83 ASN B O 1
ATOM 6943 N N . LEU B 1 120 ? 38.691 41.643 -1.486 1.00 79.58 84 LEU B N 1
ATOM 6944 C CA . LEU B 1 120 ? 38.770 40.377 -2.208 1.00 77.23 84 LEU B CA 1
ATOM 6945 C C . LEU B 1 120 ? 39.383 40.641 -3.590 1.00 78.13 84 LEU B C 1
ATOM 6946 O O . LEU B 1 120 ? 38.905 41.491 -4.332 1.00 80.71 84 LEU B O 1
ATOM 6951 N N . VAL B 1 121 ? 40.449 39.917 -3.926 1.00 77.61 85 VAL B N 1
ATOM 6952 C CA . VAL B 1 121 ? 41.042 39.974 -5.269 1.00 72.65 85 VAL B CA 1
ATOM 6953 C C . VAL B 1 121 ? 40.788 38.636 -5.947 1.00 67.20 85 VAL B C 1
ATOM 6954 O O . VAL B 1 121 ? 40.922 37.610 -5.318 1.00 67.59 85 VAL B O 1
ATOM 6958 N N . LEU B 1 122 ? 40.396 38.663 -7.213 1.00 67.40 86 LEU B N 1
ATOM 6959 C CA . LEU B 1 122 ? 40.236 37.458 -8.020 1.00 68.03 86 LEU B CA 1
ATOM 6960 C C . LEU B 1 122 ? 41.314 37.528 -9.069 1.00 70.15 86 LEU B C 1
ATOM 6961 O O . LEU B 1 122 ? 41.304 38.425 -9.911 1.00 68.10 86 LEU B O 1
ATOM 6966 N N . HIS B 1 123 ? 42.245 36.585 -9.012 1.00 73.41 87 HIS B N 1
ATOM 6967 C CA . HIS B 1 123 ? 43.361 36.539 -9.942 1.00 69.31 87 HIS B CA 1
ATOM 6968 C C . HIS B 1 123 ? 43.022 35.562 -11.060 1.00 66.98 87 HIS B C 1
ATOM 6969 O O . HIS B 1 123 ? 42.429 34.506 -10.810 1.00 67.88 87 HIS B O 1
ATOM 6976 N N . TYR B 1 124 ? 43.368 35.940 -12.286 1.00 59.21 88 TYR B N 1
ATOM 6977 C CA . TYR B 1 124 ? 43.234 35.051 -13.444 1.00 59.48 88 TYR B CA 1
ATOM 6978 C C . TYR B 1 124 ? 44.071 35.658 -14.548 1.00 62.39 88 TYR B C 1
ATOM 6979 O O . TYR B 1 124 ? 44.220 36.875 -14.585 1.00 65.10 88 TYR B O 1
ATOM 6988 N N . GLY B 1 125 ? 44.581 34.828 -15.459 1.00 63.95 89 GLY B N 1
ATOM 6989 C CA . GLY B 1 125 ? 45.494 35.282 -16.522 1.00 65.65 89 GLY B CA 1
ATOM 6990 C C . GLY B 1 125 ? 44.915 35.701 -17.866 1.00 66.90 89 GLY B C 1
ATOM 6991 O O . GLY B 1 125 ? 45.531 35.443 -18.902 1.00 68.23 89 GLY B O 1
ATOM 6992 N N . ASN B 1 126 ? 43.745 36.342 -17.864 1.00 69.57 90 ASN B N 1
ATOM 6993 C CA . ASN B 1 126 ? 43.105 36.815 -19.110 1.00 70.94 90 ASN B CA 1
ATOM 6994 C C . ASN B 1 126 ? 41.989 37.782 -18.794 1.00 77.20 90 ASN B C 1
ATOM 6995 O O . ASN B 1 126 ? 41.255 37.581 -17.839 1.00 81.20 90 ASN B O 1
ATOM 7000 N N . ASP B 1 127 ? 41.845 38.807 -19.629 1.00 90.48 91 ASP B N 1
ATOM 7001 C CA . ASP B 1 127 ? 40.857 39.896 -19.408 1.00 97.80 91 ASP B CA 1
ATOM 7002 C C . ASP B 1 127 ? 39.391 39.424 -19.450 1.00 90.63 91 ASP B C 1
ATOM 7003 O O . ASP B 1 127 ? 38.508 40.079 -18.882 1.00 90.76 91 ASP B O 1
ATOM 7008 N N . ILE B 1 128 ? 39.155 38.297 -20.131 1.00 78.33 92 ILE B N 1
ATOM 7009 C CA . ILE B 1 128 ? 37.867 37.595 -20.146 1.00 70.41 92 ILE B CA 1
ATOM 7010 C C . ILE B 1 128 ? 37.183 37.514 -18.787 1.00 67.98 92 ILE B C 1
ATOM 7011 O O . ILE B 1 128 ? 35.967 37.577 -18.721 1.00 70.11 92 ILE B O 1
ATOM 7016 N N . LEU B 1 129 ? 37.961 37.383 -17.714 1.00 65.89 93 LEU B N 1
ATOM 7017 C CA . LEU B 1 129 ? 37.413 37.398 -16.358 1.00 66.07 93 LEU B CA 1
ATOM 7018 C C . LEU B 1 129 ? 36.533 38.606 -16.108 1.00 69.15 93 LEU B C 1
ATOM 7019 O O . LEU B 1 129 ? 35.522 38.498 -15.412 1.00 71.10 93 LEU B O 1
ATOM 7024 N N . ASN B 1 130 ? 36.929 39.756 -16.652 1.00 69.43 94 ASN B N 1
ATOM 7025 C CA . ASN B 1 130 ? 36.126 40.967 -16.522 1.00 69.03 94 ASN B CA 1
ATOM 7026 C C . ASN B 1 130 ? 34.784 40.843 -17.277 1.00 64.90 94 ASN B C 1
ATOM 7027 O O . ASN B 1 130 ? 33.762 41.303 -16.770 1.00 66.25 94 ASN B O 1
ATOM 7032 N N . TYR B 1 131 ? 34.781 40.206 -18.450 1.00 57.67 95 TYR B N 1
ATOM 7033 C CA . TYR B 1 131 ? 33.532 39.856 -19.153 1.00 56.61 95 TYR B CA 1
ATOM 7034 C C . TYR B 1 131 ? 32.684 38.913 -18.297 1.00 58.15 95 TYR B C 1
ATOM 7035 O O . TYR B 1 131 ? 31.478 39.085 -18.185 1.00 61.72 95 TYR B O 1
ATOM 7044 N N . ILE B 1 132 ? 33.327 37.925 -17.687 1.00 59.85 96 ILE B N 1
ATOM 7045 C CA . ILE B 1 132 ? 32.639 36.905 -16.878 1.00 61.47 96 ILE B CA 1
ATOM 7046 C C . ILE B 1 132 ? 31.881 37.569 -15.671 1.00 63.68 96 ILE B C 1
ATOM 7047 O O . ILE B 1 132 ? 30.709 37.249 -15.401 1.00 64.60 96 ILE B O 1
ATOM 7052 N N . VAL B 1 133 ? 32.542 38.482 -14.957 1.00 59.92 97 VAL B N 1
ATOM 7053 C CA . VAL B 1 133 ? 31.910 39.187 -13.829 1.00 59.63 97 VAL B CA 1
ATOM 7054 C C . VAL B 1 133 ? 30.870 40.193 -14.360 1.00 64.64 97 VAL B C 1
ATOM 7055 O O . VAL B 1 133 ? 29.873 40.479 -13.704 1.00 67.18 97 VAL B O 1
ATOM 7059 N N . SER B 1 134 ? 31.096 40.716 -15.557 1.00 69.69 98 SER B N 1
ATOM 7060 C CA . SER B 1 134 ? 30.163 41.659 -16.180 1.00 70.36 98 SER B CA 1
ATOM 7061 C C . SER B 1 134 ? 28.823 41.041 -16.578 1.00 66.42 98 SER B C 1
ATOM 7062 O O . SER B 1 134 ? 27.794 41.717 -16.560 1.00 70.56 98 SER B O 1
ATOM 7065 N N . THR B 1 135 ? 28.822 39.763 -16.925 1.00 62.12 99 THR B N 1
ATOM 7066 C CA . THR B 1 135 ? 27.556 39.080 -17.200 1.00 65.40 99 THR B CA 1
ATOM 7067 C C . THR B 1 135 ? 26.621 39.021 -15.971 1.00 68.10 99 THR B C 1
ATOM 7068 O O . THR B 1 135 ? 25.387 38.966 -16.114 1.00 75.61 99 THR B O 1
ATOM 7072 N N . TRP B 1 136 ? 27.216 39.103 -14.781 1.00 63.05 100 TRP B N 1
ATOM 7073 C CA . TRP B 1 136 ? 26.485 39.067 -13.516 1.00 64.67 100 TRP B CA 1
ATOM 7074 C C . TRP B 1 136 ? 25.861 40.405 -13.039 1.00 67.67 100 TRP B C 1
ATOM 7075 O O . TRP B 1 136 ? 25.428 40.502 -11.882 1.00 67.22 100 TRP B O 1
ATOM 7086 N N . ARG B 1 137 ? 25.839 41.420 -13.902 1.00 70.90 101 ARG B N 1
ATOM 7087 C CA . ARG B 1 137 ? 25.294 42.764 -13.593 1.00 72.69 101 ARG B CA 1
ATOM 7088 C C . ARG B 1 137 ? 23.993 42.872 -12.816 1.00 79.41 101 ARG B C 1
ATOM 7089 O O . ARG B 1 137 ? 23.863 43.724 -11.911 1.00 75.74 101 ARG B O 1
ATOM 7097 N N . TYR B 1 138 ? 23.025 42.063 -13.260 1.00 77.44 102 TYR B N 1
ATOM 7098 C CA . TYR B 1 138 ? 21.649 42.138 -12.801 1.00 76.48 102 TYR B CA 1
ATOM 7099 C C . TYR B 1 138 ? 21.364 41.426 -11.490 1.00 75.46 102 TYR B C 1
ATOM 7100 O O . TYR B 1 138 ? 20.346 41.708 -10.869 1.00 76.34 102 TYR B O 1
ATOM 7109 N N . PHE B 1 139 ? 22.253 40.522 -11.076 1.00 77.45 103 PHE B N 1
ATOM 7110 C CA . PHE B 1 139 ? 22.066 39.732 -9.852 1.00 77.60 103 PHE B CA 1
ATOM 7111 C C . PHE B 1 139 ? 23.198 39.723 -8.815 1.00 87.01 103 PHE B C 1
ATOM 7112 O O . PHE B 1 139 ? 23.117 38.993 -7.820 1.00 96.39 103 PHE B O 1
ATOM 7120 N N . VAL B 1 140 ? 24.232 40.532 -9.026 1.00 91.35 104 VAL B N 1
ATOM 7121 C CA . VAL B 1 140 ? 25.288 40.720 -8.028 1.00 95.14 104 VAL B CA 1
ATOM 7122 C C . VAL B 1 140 ? 25.546 42.234 -7.883 1.00 99.74 104 VAL B C 1
ATOM 7123 O O . VAL B 1 140 ? 25.599 42.974 -8.880 1.00 90.81 104 VAL B O 1
ATOM 7127 N N . PHE B 1 141 ? 25.661 42.665 -6.619 1.00 105.82 105 PHE B N 1
ATOM 7128 C CA . PHE B 1 141 ? 25.862 44.069 -6.216 1.00 106.30 105 PHE B CA 1
ATOM 7129 C C . PHE B 1 141 ? 26.101 44.148 -4.692 1.00 105.22 105 PHE B C 1
ATOM 7130 O O . PHE B 1 141 ? 25.173 43.912 -3.906 1.00 109.93 105 PHE B O 1
ATOM 7138 N N . ARG B 1 142 ? 27.328 44.465 -4.271 1.00 103.72 106 ARG B N 1
ATOM 7139 C CA . ARG B 1 142 ? 27.629 44.653 -2.829 1.00 112.04 106 ARG B CA 1
ATOM 7140 C C . ARG B 1 142 ? 28.335 45.952 -2.511 1.00 116.64 106 ARG B C 1
ATOM 7141 O O . ARG B 1 142 ? 29.223 46.381 -3.239 1.00 110.14 106 ARG B O 1
ATOM 7149 N N . PHE B 1 143 ? 27.972 46.508 -1.355 1.00 128.04 107 PHE B N 1
ATOM 7150 C CA . PHE B 1 143 ? 28.178 47.929 -1.033 1.00 132.10 107 PHE B CA 1
ATOM 7151 C C . PHE B 1 143 ? 29.555 48.126 -0.408 1.00 129.96 107 PHE B C 1
ATOM 7152 O O . PHE B 1 143 ? 30.345 48.927 -0.892 1.00 134.80 107 PHE B O 1
ATOM 7160 N N . GLY B 1 144 ? 29.827 47.385 0.664 1.00 126.56 108 GLY B N 1
ATOM 7161 C CA . GLY B 1 144 ? 31.110 47.448 1.378 1.00 122.74 108 GLY B CA 1
ATOM 7162 C C . GLY B 1 144 ? 31.989 46.255 1.062 1.00 124.65 108 GLY B C 1
ATOM 7163 O O . GLY B 1 144 ? 32.102 45.328 1.864 1.00 137.17 108 GLY B O 1
ATOM 7164 N N . ILE B 1 145 ? 32.604 46.287 -0.118 1.00 114.31 109 ILE B N 1
ATOM 7165 C CA . ILE B 1 145 ? 33.473 45.203 -0.598 1.00 99.71 109 ILE B CA 1
ATOM 7166 C C . ILE B 1 145 ? 34.351 45.756 -1.721 1.00 99.18 109 ILE B C 1
ATOM 7167 O O . ILE B 1 145 ? 33.865 46.123 -2.789 1.00 96.89 109 ILE B O 1
ATOM 7172 N N . ASP B 1 146 ? 35.643 45.863 -1.451 1.00 104.28 110 ASP B N 1
ATOM 7173 C CA . ASP B 1 146 ? 36.601 46.287 -2.462 1.00 108.13 110 ASP B CA 1
ATOM 7174 C C . ASP B 1 146 ? 37.006 45.042 -3.249 1.00 100.06 110 ASP B C 1
ATOM 7175 O O . ASP B 1 146 ? 38.001 44.379 -2.937 1.00 97.61 110 ASP B O 1
ATOM 7180 N N . LEU B 1 147 ? 36.186 44.712 -4.244 1.00 90.47 111 LEU B N 1
ATOM 7181 C CA . LEU B 1 147 ? 36.463 43.588 -5.130 1.00 90.37 111 LEU B CA 1
ATOM 7182 C C . LEU B 1 147 ? 37.294 44.049 -6.328 1.00 88.77 111 LEU B C 1
ATOM 7183 O O . LEU B 1 147 ? 36.890 44.935 -7.075 1.00 85.72 111 LEU B O 1
ATOM 7188 N N . ASN B 1 148 ? 38.443 43.410 -6.512 1.00 91.96 112 ASN B N 1
ATOM 7189 C CA . ASN B 1 148 ? 39.332 43.704 -7.619 1.00 91.86 112 ASN B CA 1
ATOM 7190 C C . ASN B 1 148 ? 39.560 42.457 -8.468 1.00 85.07 112 ASN B C 1
ATOM 7191 O O . ASN B 1 148 ? 39.761 41.379 -7.935 1.00 79.91 112 ASN B O 1
ATOM 7196 N N . ASP B 1 149 ? 39.487 42.621 -9.785 1.00 84.28 113 ASP B N 1
ATOM 7197 C CA . ASP B 1 149 ? 39.859 41.594 -10.763 1.00 86.10 113 ASP B CA 1
ATOM 7198 C C . ASP B 1 149 ? 41.309 41.788 -11.246 1.00 88.63 113 ASP B C 1
ATOM 7199 O O . ASP B 1 149 ? 41.550 42.523 -12.213 1.00 85.59 113 ASP B O 1
ATOM 7204 N N . HIS B 1 150 ? 42.258 41.111 -10.594 1.00 91.23 114 HIS B N 1
ATOM 7205 C CA . HIS B 1 150 ? 43.674 41.157 -10.994 1.00 91.69 114 HIS B CA 1
ATOM 7206 C C . HIS B 1 150 ? 43.960 40.246 -12.192 1.00 88.40 114 HIS B C 1
ATOM 7207 O O . HIS B 1 150 ? 44.071 39.020 -12.044 1.00 87.11 114 HIS B O 1
ATOM 7214 N N . ILE B 1 151 ? 44.092 40.857 -13.368 1.00 81.66 115 ILE B N 1
ATOM 7215 C CA . ILE B 1 151 ? 44.534 40.148 -14.562 1.00 81.28 115 ILE B CA 1
ATOM 7216 C C . ILE B 1 151 ? 46.062 40.045 -14.551 1.00 90.80 115 ILE B C 1
ATOM 7217 O O . ILE B 1 151 ? 46.761 41.051 -14.409 1.00 102.17 115 ILE B O 1
ATOM 7230 N N . LYS B 1 153 ? 49.553 38.943 -16.389 1.00 99.67 117 LYS B N 1
ATOM 7231 C CA . LYS B 1 153 ? 50.276 38.622 -17.611 1.00 100.20 117 LYS B CA 1
ATOM 7232 C C . LYS B 1 153 ? 50.991 37.297 -17.390 1.00 97.99 117 LYS B C 1
ATOM 7233 O O . LYS B 1 153 ? 51.074 36.800 -16.265 1.00 100.38 117 LYS B O 1
ATOM 7239 N N . ASP B 1 154 ? 51.502 36.727 -18.471 1.00 95.04 118 ASP B N 1
ATOM 7240 C CA . ASP B 1 154 ? 52.257 35.482 -18.392 1.00 91.05 118 ASP B CA 1
ATOM 7241 C C . ASP B 1 154 ? 53.566 35.720 -17.626 1.00 85.63 118 ASP B C 1
ATOM 7242 O O . ASP B 1 154 ? 54.299 36.656 -17.923 1.00 85.77 118 ASP B O 1
ATOM 7247 N N . LYS B 1 155 ? 53.805 34.894 -16.610 1.00 84.74 119 LYS B N 1
ATOM 7248 C CA . LYS B 1 155 ? 54.974 34.978 -15.719 1.00 87.32 119 LYS B CA 1
ATOM 7249 C C . LYS B 1 155 ? 54.989 36.187 -14.763 1.00 83.12 119 LYS B C 1
ATOM 7250 O O . LYS B 1 155 ? 55.926 36.334 -13.975 1.00 84.72 119 LYS B O 1
ATOM 7256 N N . GLU B 1 156 ? 53.971 37.043 -14.798 1.00 77.33 120 GLU B N 1
ATOM 7257 C CA . GLU B 1 156 ? 53.783 38.038 -13.732 1.00 79.16 120 GLU B CA 1
ATOM 7258 C C . GLU B 1 156 ? 53.806 37.342 -12.351 1.00 75.23 120 GLU B C 1
ATOM 7259 O O . GLU B 1 156 ? 53.433 36.172 -12.215 1.00 77.51 120 GLU B O 1
ATOM 7265 N N . VAL B 1 157 ? 54.274 38.058 -11.339 1.00 71.80 121 VAL B N 1
ATOM 7266 C CA . VAL B 1 157 ? 54.396 37.497 -9.997 1.00 74.42 121 VAL B CA 1
ATOM 7267 C C . VAL B 1 157 ? 53.757 38.414 -8.968 1.00 78.55 121 VAL B C 1
ATOM 7268 O O . VAL B 1 157 ? 54.326 39.445 -8.615 1.00 84.06 121 VAL B O 1
ATOM 7272 N N . TYR B 1 158 ? 52.594 38.000 -8.469 1.00 79.94 122 TYR B N 1
ATOM 7273 C CA . TYR B 1 158 ? 51.942 38.642 -7.336 1.00 82.73 122 TYR B CA 1
ATOM 7274 C C . TYR B 1 158 ? 52.684 38.267 -6.057 1.00 87.19 122 TYR B C 1
ATOM 7275 O O . TYR B 1 158 ? 52.670 37.104 -5.645 1.00 83.38 122 TYR B O 1
ATOM 7284 N N . LYS B 1 159 ? 53.334 39.263 -5.455 1.00 93.99 123 LYS B N 1
ATOM 7285 C CA . LYS B 1 159 ? 53.955 39.136 -4.139 1.00 93.01 123 LYS B CA 1
ATOM 7286 C C . LYS B 1 159 ? 53.014 39.678 -3.052 1.00 83.27 123 LYS B C 1
ATOM 7287 O O . LYS B 1 159 ? 52.261 40.610 -3.267 1.00 82.80 123 LYS B O 1
ATOM 7293 N N . ASP B 1 160 ? 53.085 39.051 -1.892 1.00 81.42 124 ASP B N 1
ATOM 7294 C CA . ASP B 1 160 ? 52.251 39.312 -0.725 1.00 82.12 124 ASP B CA 1
ATOM 7295 C C . ASP B 1 160 ? 53.285 39.356 0.389 1.00 80.90 124 ASP B C 1
ATOM 7296 O O . ASP B 1 160 ? 54.445 39.006 0.161 1.00 81.03 124 ASP B O 1
ATOM 7301 N N . LYS B 1 161 ? 52.894 39.743 1.598 1.00 86.80 125 LYS B N 1
ATOM 7302 C CA . LYS B 1 161 ? 53.820 39.699 2.762 1.00 85.96 125 LYS B CA 1
ATOM 7303 C C . LYS B 1 161 ? 54.203 38.276 3.201 1.00 79.53 125 LYS B C 1
ATOM 7304 O O . LYS B 1 161 ? 55.107 38.094 3.999 1.00 84.04 125 LYS B O 1
ATOM 7310 N N . ILE B 1 162 ? 53.520 37.275 2.665 1.00 77.52 126 ILE B N 1
ATOM 7311 C CA . ILE B 1 162 ? 53.683 35.894 3.088 1.00 74.14 126 ILE B CA 1
ATOM 7312 C C . ILE B 1 162 ? 53.892 34.901 1.905 1.00 75.11 126 ILE B C 1
ATOM 7313 O O . ILE B 1 162 ? 54.391 33.791 2.112 1.00 72.72 126 ILE B O 1
ATOM 7318 N N . ILE B 1 163 ? 53.599 35.315 0.670 1.00 73.27 127 ILE B N 1
ATOM 7319 C CA . ILE B 1 163 ? 53.377 34.370 -0.440 1.00 73.55 127 ILE B CA 1
ATOM 7320 C C . ILE B 1 163 ? 53.685 35.016 -1.794 1.00 67.61 127 ILE B C 1
ATOM 7321 O O . ILE B 1 163 ? 53.529 36.216 -1.968 1.00 67.09 127 ILE B O 1
ATOM 7326 N N . ALA B 1 164 ? 54.128 34.222 -2.753 1.00 62.92 128 ALA B N 1
ATOM 7327 C CA . ALA B 1 164 ? 54.429 34.757 -4.074 1.00 66.79 128 ALA B CA 1
ATOM 7328 C C . ALA B 1 164 ? 53.957 33.755 -5.075 1.00 70.58 128 ALA B C 1
ATOM 7329 O O . ALA B 1 164 ? 54.212 32.564 -4.904 1.00 74.72 128 ALA B O 1
ATOM 7331 N N . VAL B 1 165 ? 53.268 34.234 -6.111 1.00 69.18 129 VAL B N 1
ATOM 7332 C CA . VAL B 1 165 ? 52.557 33.354 -7.035 1.00 68.24 129 VAL B CA 1
ATOM 7333 C C . VAL B 1 165 ? 52.864 33.759 -8.474 1.00 69.24 129 VAL B C 1
ATOM 7334 O O . VAL B 1 165 ? 52.396 34.777 -8.953 1.00 68.10 129 VAL B O 1
ATOM 7338 N N . LYS B 1 166 ? 53.658 32.943 -9.154 1.00 75.03 130 LYS B N 1
ATOM 7339 C CA . LYS B 1 166 ? 54.044 33.205 -10.534 1.00 80.38 130 LYS B CA 1
ATOM 7340 C C . LYS B 1 166 ? 53.033 32.532 -11.454 1.00 81.47 130 LYS B C 1
ATOM 7341 O O . LYS B 1 166 ? 52.833 31.317 -11.351 1.00 86.09 130 LYS B O 1
ATOM 7347 N N . SER B 1 167 ? 52.395 33.306 -12.337 1.00 76.68 131 SER B N 1
ATOM 7348 C CA . SER B 1 167 ? 51.345 32.765 -13.224 1.00 78.27 131 SER B CA 1
ATOM 7349 C C . SER B 1 167 ? 51.919 32.308 -14.553 1.00 76.45 131 SER B C 1
ATOM 7350 O O . SER B 1 167 ? 52.610 33.070 -15.211 1.00 78.99 131 SER B O 1
ATOM 7353 N N . PHE B 1 168 ? 51.630 31.070 -14.939 1.00 77.48 132 PHE B N 1
ATOM 7354 C CA . PHE B 1 168 ? 51.988 30.547 -16.269 1.00 81.17 132 PHE B CA 1
ATOM 7355 C C . PHE B 1 168 ? 50.719 30.285 -17.083 1.00 76.77 132 PHE B C 1
ATOM 7356 O O . PHE B 1 168 ? 49.886 29.462 -16.673 1.00 72.80 132 PHE B O 1
ATOM 7364 N N . ASN B 1 169 ? 50.582 30.970 -18.222 1.00 71.06 133 ASN B N 1
ATOM 7365 C CA . ASN B 1 169 ? 49.396 30.852 -19.090 1.00 71.00 133 ASN B CA 1
ATOM 7366 C C . ASN B 1 169 ? 49.734 29.986 -20.273 1.00 70.37 133 ASN B C 1
ATOM 7367 O O . ASN B 1 169 ? 50.657 30.292 -21.006 1.00 82.91 133 ASN B O 1
ATOM 7372 N N . VAL B 1 170 ? 48.993 28.905 -20.456 1.00 72.84 134 VAL B N 1
ATOM 7373 C CA . VAL B 1 170 ? 49.176 28.003 -21.598 1.00 73.74 134 VAL B CA 1
ATOM 7374 C C . VAL B 1 170 ? 48.019 28.233 -22.539 1.00 74.98 134 VAL B C 1
ATOM 7375 O O . VAL B 1 170 ? 46.875 28.294 -22.095 1.00 82.61 134 VAL B O 1
ATOM 7379 N N . LEU B 1 171 ? 48.296 28.333 -23.826 1.00 72.34 135 LEU B N 1
ATOM 7380 C CA . LEU B 1 171 ? 47.221 28.403 -24.804 1.00 77.37 135 LEU B CA 1
ATOM 7381 C C . LEU B 1 171 ? 46.994 27.021 -25.372 1.00 78.48 135 LEU B C 1
ATOM 7382 O O . LEU B 1 171 ? 47.935 26.257 -25.495 1.00 84.78 135 LEU B O 1
ATOM 7387 N N . LYS B 1 172 ? 45.745 26.695 -25.692 1.00 84.43 136 LYS B N 1
ATOM 7388 C CA . LYS B 1 172 ? 45.403 25.431 -26.372 1.00 89.86 136 LYS B CA 1
ATOM 7389 C C . LYS B 1 172 ? 46.016 25.372 -27.776 1.00 90.11 136 LYS B C 1
ATOM 7390 O O . LYS B 1 172 ? 46.506 24.332 -28.224 1.00 82.42 136 LYS B O 1
ATOM 7396 N N . ASN B 1 173 ? 45.981 26.519 -28.443 1.00 97.67 137 ASN B N 1
ATOM 7397 C CA . ASN B 1 173 ? 46.471 26.682 -29.811 1.00 101.77 137 ASN B CA 1
ATOM 7398 C C . ASN B 1 173 ? 48.000 26.546 -29.865 1.00 98.16 137 ASN B C 1
ATOM 7399 O O . ASN B 1 173 ? 48.551 26.067 -30.858 1.00 88.51 137 ASN B O 1
ATOM 7404 N N . GLY B 1 174 ? 48.664 26.982 -28.792 1.00 99.24 138 GLY B N 1
ATOM 7405 C CA . GLY B 1 174 ? 50.077 26.668 -28.528 1.00 98.94 138 GLY B CA 1
ATOM 7406 C C . GLY B 1 174 ? 51.062 27.773 -28.858 1.00 100.28 138 GLY B C 1
ATOM 7407 O O . GLY B 1 174 ? 52.064 27.528 -29.537 1.00 102.97 138 GLY B O 1
ATOM 7408 N N . GLY B 1 175 ? 50.780 28.977 -28.366 1.00 98.73 139 GLY B N 1
ATOM 7409 C CA . GLY B 1 175 ? 51.604 30.163 -28.614 1.00 103.32 139 GLY B CA 1
ATOM 7410 C C . GLY B 1 175 ? 52.046 30.800 -27.311 1.00 114.29 139 GLY B C 1
ATOM 7411 O O . GLY B 1 175 ? 52.106 30.125 -26.279 1.00 110.83 139 GLY B O 1
ATOM 7412 N N . GLU B 1 176 ? 52.361 32.099 -27.378 1.00 128.53 140 GLU B N 1
ATOM 7413 C CA . GLU B 1 176 ? 52.720 32.935 -26.198 1.00 135.43 140 GLU B CA 1
ATOM 7414 C C . GLU B 1 176 ? 51.605 33.920 -25.732 1.00 140.63 140 GLU B C 1
ATOM 7415 O O . GLU B 1 176 ? 51.473 34.195 -24.530 1.00 138.20 140 GLU B O 1
ATOM 7421 N N . ASP B 1 177 ? 50.831 34.435 -26.695 1.00 140.83 141 ASP B N 1
ATOM 7422 C CA . ASP B 1 177 ? 49.747 35.420 -26.495 1.00 138.79 141 ASP B CA 1
ATOM 7423 C C . ASP B 1 177 ? 49.390 36.022 -27.869 1.00 143.55 141 ASP B C 1
ATOM 7424 O O . ASP B 1 177 ? 48.283 35.836 -28.378 1.00 144.26 141 ASP B O 1
ATOM 7429 N N . ARG B 1 178 ? 50.371 36.724 -28.444 1.00 147.86 142 ARG B N 1
ATOM 7430 C CA . ARG B 1 178 ? 50.256 37.489 -29.702 1.00 149.15 142 ARG B CA 1
ATOM 7431 C C . ARG B 1 178 ? 49.183 38.584 -29.640 1.00 146.66 142 ARG B C 1
ATOM 7432 O O . ARG B 1 178 ? 49.491 39.709 -29.247 1.00 133.13 142 ARG B O 1
ATOM 7440 N N . LEU B 1 179 ? 47.942 38.252 -30.005 1.00 151.03 143 LEU B N 1
ATOM 7441 C CA . LEU B 1 179 ? 46.829 39.214 -29.994 1.00 151.29 143 LEU B CA 1
ATOM 7442 C C . LEU B 1 179 ? 45.980 39.065 -28.727 1.00 150.82 143 LEU B C 1
ATOM 7443 O O . LEU B 1 179 ? 45.798 37.953 -28.215 1.00 139.75 143 LEU B O 1
ATOM 7448 N N . GLY B 1 180 ? 45.467 40.196 -28.239 1.00 146.81 144 GLY B N 1
ATOM 7449 C CA . GLY B 1 180 ? 44.584 40.233 -27.071 1.00 137.30 144 GLY B CA 1
ATOM 7450 C C . GLY B 1 180 ? 43.153 39.847 -27.407 1.00 132.35 144 GLY B C 1
ATOM 7451 O O . GLY B 1 180 ? 42.817 39.594 -28.569 1.00 123.68 144 GLY B O 1
ATOM 7452 N N . VAL B 1 181 ? 42.318 39.802 -26.370 1.00 133.07 145 VAL B N 1
ATOM 7453 C CA . VAL B 1 181 ? 40.872 39.479 -26.500 1.00 125.77 145 VAL B CA 1
ATOM 7454 C C . VAL B 1 181 ? 39.997 40.728 -26.687 1.00 119.68 145 VAL B C 1
ATOM 7455 O O . VAL B 1 181 ? 39.000 40.677 -27.417 1.00 112.77 145 VAL B O 1
ATOM 7459 N N . PHE B 1 182 ? 40.378 41.830 -26.040 1.00 112.53 146 PHE B N 1
ATOM 7460 C CA . PHE B 1 182 ? 39.607 43.072 -26.067 1.00 110.92 146 PHE B CA 1
ATOM 7461 C C . PHE B 1 182 ? 40.487 44.282 -26.404 1.00 108.68 146 PHE B C 1
ATOM 7462 O O . PHE B 1 182 ? 41.684 44.279 -26.128 1.00 103.63 146 PHE B O 1
ATOM 7470 N N . ASP B 1 183 ? 39.864 45.312 -26.987 1.00 106.25 147 ASP B N 1
ATOM 7471 C CA . ASP B 1 183 ? 40.487 46.629 -27.201 1.00 96.07 147 ASP B CA 1
ATOM 7472 C C . ASP B 1 183 ? 40.848 47.219 -25.854 1.00 92.48 147 ASP B C 1
ATOM 7473 O O . ASP B 1 183 ? 40.449 46.698 -24.827 1.00 96.31 147 ASP B O 1
ATOM 7478 N N . SER B 1 184 ? 41.588 48.319 -25.867 1.00 99.59 148 SER B N 1
ATOM 7479 C CA . SER B 1 184 ? 41.871 49.092 -24.642 1.00 100.95 148 SER B CA 1
ATOM 7480 C C . SER B 1 184 ? 40.610 49.821 -24.179 1.00 100.80 148 SER B C 1
ATOM 7481 O O . SER B 1 184 ? 40.450 50.120 -22.989 1.00 91.89 148 SER B O 1
ATOM 7484 N N . PHE B 1 185 ? 39.744 50.118 -25.151 1.00 105.82 149 PHE B N 1
ATOM 7485 C CA . PHE B 1 185 ? 38.400 50.648 -24.930 1.00 110.03 149 PHE B CA 1
ATOM 7486 C C . PHE B 1 185 ? 37.540 49.642 -24.176 1.00 106.03 149 PHE B C 1
ATOM 7487 O O . PHE B 1 185 ? 36.999 49.939 -23.108 1.00 103.72 149 PHE B O 1
ATOM 7495 N N . GLN B 1 186 ? 37.445 48.449 -24.749 1.00 101.10 150 GLN B N 1
ATOM 7496 C CA . GLN B 1 186 ? 36.620 47.381 -24.223 1.00 93.12 150 GLN B CA 1
ATOM 7497 C C . GLN B 1 186 ? 37.092 46.979 -22.816 1.00 91.83 150 GLN B C 1
ATOM 7498 O O . GLN B 1 186 ? 36.289 46.952 -21.892 1.00 100.47 150 GLN B O 1
ATOM 7504 N N . LYS B 1 187 ? 38.391 46.728 -22.644 1.00 87.39 151 LYS B N 1
ATOM 7505 C CA . LYS B 1 187 ? 38.990 46.486 -21.303 1.00 90.01 151 LYS B CA 1
ATOM 7506 C C . LYS B 1 187 ? 38.514 47.490 -20.230 1.00 88.59 151 LYS B C 1
ATOM 7507 O O . LYS B 1 187 ? 38.297 47.115 -19.077 1.00 87.25 151 LYS B O 1
ATOM 7513 N N . GLY B 1 188 ? 38.372 48.755 -20.618 1.00 87.99 152 GLY B N 1
ATOM 7514 C CA . GLY B 1 188 ? 37.984 49.824 -19.695 1.00 87.14 152 GLY B CA 1
ATOM 7515 C C . GLY B 1 188 ? 36.519 49.783 -19.300 1.00 85.07 152 GLY B C 1
ATOM 7516 O O . GLY B 1 188 ? 36.198 49.767 -18.107 1.00 84.34 152 GLY B O 1
ATOM 7517 N N . VAL B 1 189 ? 35.639 49.783 -20.305 1.00 80.88 153 VAL B N 1
ATOM 7518 C CA . VAL B 1 189 ? 34.187 49.609 -20.084 1.00 80.26 153 VAL B CA 1
ATOM 7519 C C . VAL B 1 189 ? 33.860 48.349 -19.269 1.00 77.59 153 VAL B C 1
ATOM 7520 O O . VAL B 1 189 ? 33.126 48.433 -18.285 1.00 76.96 153 VAL B O 1
ATOM 7524 N N . LEU B 1 190 ? 34.436 47.208 -19.647 1.00 74.75 154 LEU B N 1
ATOM 7525 C CA . LEU B 1 190 ? 34.365 45.993 -18.829 1.00 74.88 154 LEU B CA 1
ATOM 7526 C C . LEU B 1 190 ? 34.809 46.280 -17.389 1.00 79.69 154 LEU B C 1
ATOM 7527 O O . LEU B 1 190 ? 34.068 46.007 -16.442 1.00 80.44 154 LEU B O 1
ATOM 7532 N N . ARG B 1 191 ? 35.994 46.872 -17.238 1.00 82.72 155 ARG B N 1
ATOM 7533 C CA . ARG B 1 191 ? 36.513 47.241 -15.908 1.00 82.49 155 ARG B CA 1
ATOM 7534 C C . ARG B 1 191 ? 35.643 48.236 -15.131 1.00 74.92 155 ARG B C 1
ATOM 7535 O O . ARG B 1 191 ? 35.673 48.236 -13.889 1.00 68.20 155 ARG B O 1
ATOM 7543 N N . SER B 1 192 ? 34.903 49.081 -15.857 1.00 74.54 156 SER B N 1
ATOM 7544 C CA . SER B 1 192 ? 33.947 50.051 -15.267 1.00 79.62 156 SER B CA 1
ATOM 7545 C C . SER B 1 192 ? 32.698 49.373 -14.719 1.00 79.47 156 SER B C 1
ATOM 7546 O O . SER B 1 192 ? 32.273 49.642 -13.588 1.00 73.37 156 SER B O 1
ATOM 7549 N N . ILE B 1 193 ? 32.112 48.511 -15.555 1.00 78.70 157 ILE B N 1
ATOM 7550 C CA . ILE B 1 193 ? 30.927 47.721 -15.220 1.00 71.40 157 ILE B CA 1
ATOM 7551 C C . ILE B 1 193 ? 31.149 46.937 -13.919 1.00 71.60 157 ILE B C 1
ATOM 7552 O O . ILE B 1 193 ? 30.272 46.932 -13.053 1.00 71.20 157 ILE B O 1
ATOM 7557 N N . VAL B 1 194 ? 32.311 46.280 -13.807 1.00 69.92 158 VAL B N 1
ATOM 7558 C CA . VAL B 1 194 ? 32.706 45.510 -12.595 1.00 71.45 158 VAL B CA 1
ATOM 7559 C C . VAL B 1 194 ? 32.875 46.432 -11.404 1.00 69.45 158 VAL B C 1
ATOM 7560 O O . VAL B 1 194 ? 32.601 46.048 -10.274 1.00 63.09 158 VAL B O 1
ATOM 7564 N N . ALA B 1 195 ? 33.386 47.630 -11.664 1.00 79.31 159 ALA B N 1
ATOM 7565 C CA . ALA B 1 195 ? 33.558 48.632 -10.620 1.00 87.66 159 ALA B CA 1
ATOM 7566 C C . ALA B 1 195 ? 32.201 49.097 -10.068 1.00 92.14 159 ALA B C 1
ATOM 7567 O O . ALA B 1 195 ? 32.064 49.263 -8.845 1.00 94.49 159 ALA B O 1
ATOM 7569 N N . LYS B 1 196 ? 31.199 49.262 -10.944 1.00 96.07 160 LYS B N 1
ATOM 7570 C CA . LYS B 1 196 ? 29.848 49.672 -10.492 1.00 102.43 160 LYS B CA 1
ATOM 7571 C C . LYS B 1 196 ? 29.155 48.630 -9.598 1.00 92.61 160 LYS B C 1
ATOM 7572 O O . LYS B 1 196 ? 28.337 48.992 -8.746 1.00 94.39 160 LYS B O 1
ATOM 7586 N N . PHE B 1 198 ? 30.600 46.894 -7.253 1.00 87.03 162 PHE B N 1
ATOM 7587 C CA . PHE B 1 198 ? 31.164 46.905 -5.908 1.00 88.33 162 PHE B CA 1
ATOM 7588 C C . PHE B 1 198 ? 31.646 48.313 -5.615 1.00 90.18 162 PHE B C 1
ATOM 7589 O O . PHE B 1 198 ? 32.836 48.580 -5.673 1.00 95.69 162 PHE B O 1
ATOM 7597 N N . PRO B 1 199 ? 30.706 49.228 -5.312 1.00 104.93 163 PRO B N 1
ATOM 7598 C CA . PRO B 1 199 ? 31.000 50.651 -5.219 1.00 110.79 163 PRO B CA 1
ATOM 7599 C C . PRO B 1 199 ? 31.540 51.027 -3.849 1.00 113.43 163 PRO B C 1
ATOM 7600 O O . PRO B 1 199 ? 31.465 50.226 -2.921 1.00 109.48 163 PRO B O 1
ATOM 7604 N N . LYS B 1 200 ? 32.062 52.244 -3.733 1.00 115.30 164 LYS B N 1
ATOM 7605 C CA . LYS B 1 200 ? 32.661 52.714 -2.479 1.00 122.30 164 LYS B CA 1
ATOM 7606 C C . LYS B 1 200 ? 31.675 52.796 -1.288 1.00 128.62 164 LYS B C 1
ATOM 7607 O O . LYS B 1 200 ? 32.015 52.344 -0.190 1.00 131.13 164 LYS B O 1
ATOM 7613 N N . HIS B 1 201 ? 30.475 53.351 -1.509 1.00 128.67 165 HIS B N 1
ATOM 7614 C CA . HIS B 1 201 ? 29.420 53.471 -0.468 1.00 126.42 165 HIS B CA 1
ATOM 7615 C C . HIS B 1 201 ? 28.064 53.033 -1.018 1.00 127.99 165 HIS B C 1
ATOM 7616 O O . HIS B 1 201 ? 27.888 52.886 -2.231 1.00 122.00 165 HIS B O 1
ATOM 7623 N N . ALA B 1 202 ? 27.105 52.850 -0.114 1.00 132.51 166 ALA B N 1
ATOM 7624 C CA . ALA B 1 202 ? 25.745 52.440 -0.478 1.00 135.42 166 ALA B CA 1
ATOM 7625 C C . ALA B 1 202 ? 24.979 53.567 -1.198 1.00 135.75 166 ALA B C 1
ATOM 7626 O O . ALA B 1 202 ? 25.175 54.738 -0.875 1.00 134.86 166 ALA B O 1
ATOM 7628 N N . PRO B 1 203 ? 24.113 53.221 -2.179 1.00 141.46 167 PRO B N 1
ATOM 7629 C CA . PRO B 1 203 ? 23.138 54.194 -2.702 1.00 147.08 167 PRO B CA 1
ATOM 7630 C C . PRO B 1 203 ? 21.876 54.254 -1.797 1.00 153.75 167 PRO B C 1
ATOM 7631 O O . PRO B 1 203 ? 21.960 53.866 -0.628 1.00 160.82 167 PRO B O 1
ATOM 7635 N N . THR B 1 204 ? 20.744 54.763 -2.297 1.00 151.62 168 THR B N 1
ATOM 7636 C CA . THR B 1 204 ? 19.455 54.691 -1.564 1.00 148.25 168 THR B CA 1
ATOM 7637 C C . THR B 1 204 ? 18.978 53.225 -1.485 1.00 151.40 168 THR B C 1
ATOM 7638 O O . THR B 1 204 ? 19.255 52.430 -2.388 1.00 144.47 168 THR B O 1
ATOM 7642 N N . ASP B 1 205 ? 18.266 52.883 -0.407 1.00 157.07 169 ASP B N 1
ATOM 7643 C CA . ASP B 1 205 ? 17.808 51.493 -0.146 1.00 159.87 169 ASP B CA 1
ATOM 7644 C C . ASP B 1 205 ? 16.782 50.927 -1.153 1.00 161.64 169 ASP B C 1
ATOM 7645 O O . ASP B 1 205 ? 16.544 49.712 -1.182 1.00 140.61 169 ASP B O 1
ATOM 7650 N N . ARG B 1 206 ? 16.179 51.803 -1.960 1.00 171.21 170 ARG B N 1
ATOM 7651 C CA . ARG B 1 206 ? 15.345 51.404 -3.105 1.00 165.83 170 ARG B CA 1
ATOM 7652 C C . ARG B 1 206 ? 16.098 50.638 -4.219 1.00 161.56 170 ARG B C 1
ATOM 7653 O O . ARG B 1 206 ? 15.461 49.907 -4.983 1.00 162.83 170 ARG B O 1
ATOM 7661 N N . TYR B 1 207 ? 17.425 50.805 -4.312 1.00 150.28 171 TYR B N 1
ATOM 7662 C CA . TYR B 1 207 ? 18.220 50.304 -5.458 1.00 140.56 171 TYR B CA 1
ATOM 7663 C C . TYR B 1 207 ? 18.036 48.809 -5.775 1.00 138.32 171 TYR B C 1
ATOM 7664 O O . TYR B 1 207 ? 18.626 47.928 -5.123 1.00 132.87 171 TYR B O 1
ATOM 7673 N N . ASP B 1 208 ? 17.204 48.558 -6.786 1.00 125.46 172 ASP B N 1
ATOM 7674 C CA . ASP B 1 208 ? 17.030 47.239 -7.383 1.00 121.47 172 ASP B CA 1
ATOM 7675 C C . ASP B 1 208 ? 17.909 47.258 -8.644 1.00 114.67 172 ASP B C 1
ATOM 7676 O O . ASP B 1 208 ? 17.610 48.018 -9.569 1.00 110.16 172 ASP B O 1
ATOM 7681 N N . PRO B 1 209 ? 19.011 46.464 -8.674 1.00 115.53 173 PRO B N 1
ATOM 7682 C CA . PRO B 1 209 ? 19.876 46.329 -9.873 1.00 115.36 173 PRO B CA 1
ATOM 7683 C C . PRO B 1 209 ? 19.161 45.958 -11.188 1.00 115.95 173 PRO B C 1
ATOM 7684 O O . PRO B 1 209 ? 19.628 46.344 -12.270 1.00 108.62 173 PRO B O 1
ATOM 7688 N N . SER B 1 210 ? 18.064 45.199 -11.070 1.00 120.23 174 SER B N 1
ATOM 7689 C CA . SER B 1 210 ? 17.161 44.831 -12.189 1.00 115.91 174 SER B CA 1
ATOM 7690 C C . SER B 1 210 ? 16.516 46.043 -12.862 1.00 120.12 174 SER B C 1
ATOM 7691 O O . SER B 1 210 ? 16.506 46.178 -14.101 1.00 111.44 174 SER B O 1
ATOM 7694 N N . SER B 1 211 ? 15.997 46.927 -12.015 1.00 123.78 175 SER B N 1
ATOM 7695 C CA . SER B 1 211 ? 15.361 48.168 -12.440 1.00 126.20 175 SER B CA 1
ATOM 7696 C C . SER B 1 211 ? 16.390 49.317 -12.601 1.00 120.04 175 SER B C 1
ATOM 7697 O O . SER B 1 211 ? 16.125 50.460 -12.228 1.00 115.65 175 SER B O 1
ATOM 7700 N N . ASP B 1 212 ? 17.563 48.999 -13.157 1.00 114.69 176 ASP B N 1
ATOM 7701 C CA . ASP B 1 212 ? 18.542 50.001 -13.565 1.00 115.52 176 ASP B CA 1
ATOM 7702 C C . ASP B 1 212 ? 18.542 50.008 -15.093 1.00 115.61 176 ASP B C 1
ATOM 7703 O O . ASP B 1 212 ? 18.620 48.937 -15.708 1.00 115.20 176 ASP B O 1
ATOM 7708 N N . PRO B 1 213 ? 18.405 51.200 -15.711 1.00 114.08 177 PRO B N 1
ATOM 7709 C CA . PRO B 1 213 ? 18.643 51.339 -17.163 1.00 114.64 177 PRO B CA 1
ATOM 7710 C C . PRO B 1 213 ? 20.127 51.531 -17.582 1.00 115.04 177 PRO B C 1
ATOM 7711 O O . PRO B 1 213 ? 20.475 51.271 -18.739 1.00 105.04 177 PRO B O 1
ATOM 7715 N N . HIS B 1 214 ? 20.983 51.954 -16.648 1.00 117.38 178 HIS B N 1
ATOM 7716 C CA . HIS B 1 214 ? 22.405 52.234 -16.939 1.00 120.37 178 HIS B CA 1
ATOM 7717 C C . HIS B 1 214 ? 23.183 50.927 -17.109 1.00 128.24 178 HIS B C 1
ATOM 7718 O O . HIS B 1 214 ? 24.237 50.907 -17.749 1.00 134.85 178 HIS B O 1
ATOM 7725 N N . LEU B 1 215 ? 22.672 49.856 -16.493 1.00 129.00 179 LEU B N 1
ATOM 7726 C CA . LEU B 1 215 ? 23.229 48.502 -16.608 1.00 117.38 179 LEU B CA 1
ATOM 7727 C C . LEU B 1 215 ? 22.727 47.708 -17.825 1.00 110.53 179 LEU B C 1
ATOM 7728 O O . LEU B 1 215 ? 23.283 46.650 -18.113 1.00 116.06 179 LEU B O 1
ATOM 7733 N N . ASN B 1 216 ? 21.695 48.183 -18.531 1.00 98.09 180 ASN B N 1
ATOM 7734 C CA . ASN B 1 216 ? 21.334 47.592 -19.834 1.00 94.36 180 ASN B CA 1
ATOM 7735 C C . ASN B 1 216 ? 22.297 48.124 -20.898 1.00 92.19 180 ASN B C 1
ATOM 7736 O O . ASN B 1 216 ? 21.957 49.003 -21.675 1.00 96.77 180 ASN B O 1
ATOM 7741 N N . VAL B 1 217 ? 23.501 47.551 -20.902 1.00 92.71 181 VAL B N 1
ATOM 7742 C CA . VAL B 1 217 ? 24.591 47.892 -21.811 1.00 93.04 181 VAL B CA 1
ATOM 7743 C C . VAL B 1 217 ? 24.917 46.686 -22.670 1.00 94.95 181 VAL B C 1
ATOM 7744 O O . VAL B 1 217 ? 25.092 45.592 -22.138 1.00 95.76 181 VAL B O 1
ATOM 7748 N N . GLU B 1 218 ? 25.050 46.905 -23.979 1.00 99.06 182 GLU B N 1
ATOM 7749 C CA . GLU B 1 218 ? 25.464 45.861 -24.923 1.00 107.76 182 GLU B CA 1
ATOM 7750 C C . GLU B 1 218 ? 26.947 45.532 -24.695 1.00 109.64 182 GLU B C 1
ATOM 7751 O O . GLU B 1 218 ? 27.804 46.376 -24.936 1.00 112.41 182 GLU B O 1
ATOM 7757 N N . LEU B 1 219 ? 27.242 44.323 -24.211 1.00 105.08 183 LEU B N 1
ATOM 7758 C CA . LEU B 1 219 ? 28.632 43.883 -24.011 1.00 90.71 183 LEU B CA 1
ATOM 7759 C C . LEU B 1 219 ? 29.316 43.640 -25.363 1.00 91.27 183 LEU B C 1
ATOM 7760 O O . LEU B 1 219 ? 28.638 43.451 -26.376 1.00 97.30 183 LEU B O 1
ATOM 7765 N N . PRO B 1 220 ? 30.663 43.646 -25.387 1.00 88.88 184 PRO B N 1
ATOM 7766 C CA . PRO B 1 220 ? 31.401 43.456 -26.647 1.00 84.41 184 PRO B CA 1
ATOM 7767 C C . PRO B 1 220 ? 31.407 42.033 -27.138 1.00 85.54 184 PRO B C 1
ATOM 7768 O O . PRO B 1 220 ? 31.742 41.122 -26.389 1.00 87.01 184 PRO B O 1
ATOM 7772 N N . ASP B 1 221 ? 31.094 41.860 -28.413 1.00 94.88 185 ASP B N 1
ATOM 7773 C CA . ASP B 1 221 ? 30.915 40.523 -28.990 1.00 102.01 185 ASP B CA 1
ATOM 7774 C C . ASP B 1 221 ? 32.247 39.772 -29.008 1.00 99.37 185 ASP B C 1
ATOM 7775 O O . ASP B 1 221 ? 33.309 40.381 -29.163 1.00 98.30 185 ASP B O 1
ATOM 7780 N N . LEU B 1 222 ? 32.185 38.459 -28.804 1.00 102.01 186 LEU B N 1
ATOM 7781 C CA . LEU B 1 222 ? 33.401 37.652 -28.616 1.00 106.03 186 LEU B CA 1
ATOM 7782 C C . LEU B 1 222 ? 33.888 37.021 -29.923 1.00 117.25 186 LEU B C 1
ATOM 7783 O O . LEU B 1 222 ? 33.400 35.962 -30.345 1.00 126.80 186 LEU B O 1
ATOM 7788 N N . ASP B 1 223 ? 34.842 37.715 -30.552 1.00 115.62 187 ASP B N 1
ATOM 7789 C CA . ASP B 1 223 ? 35.435 37.326 -31.839 1.00 113.74 187 ASP B CA 1
ATOM 7790 C C . ASP B 1 223 ? 36.928 36.997 -31.741 1.00 114.02 187 ASP B C 1
ATOM 7791 O O . ASP B 1 223 ? 37.429 36.203 -32.537 1.00 113.99 187 ASP B O 1
ATOM 7796 N N . ALA B 1 224 ? 37.623 37.634 -30.793 1.00 119.69 188 ALA B N 1
ATOM 7797 C CA . ALA B 1 224 ? 39.046 37.384 -30.498 1.00 116.79 188 ALA B CA 1
ATOM 7798 C C . ALA B 1 224 ? 39.268 36.757 -29.099 1.00 120.92 188 ALA B C 1
ATOM 7799 O O . ALA B 1 224 ? 40.270 37.030 -28.443 1.00 120.99 188 ALA B O 1
ATOM 7801 N N . LYS B 1 225 ? 38.340 35.903 -28.663 1.00 127.43 189 LYS B N 1
ATOM 7802 C CA . LYS B 1 225 ? 38.497 35.111 -27.426 1.00 126.45 189 LYS B CA 1
ATOM 7803 C C . LYS B 1 225 ? 39.591 34.070 -27.631 1.00 128.71 189 LYS B C 1
ATOM 7804 O O . LYS B 1 225 ? 39.675 33.455 -28.695 1.00 138.78 189 LYS B O 1
ATOM 7810 N N . VAL B 1 226 ? 40.417 33.877 -26.609 1.00 126.63 190 VAL B N 1
ATOM 7811 C CA . VAL B 1 226 ? 41.475 32.849 -26.634 1.00 121.40 190 VAL B CA 1
ATOM 7812 C C . VAL B 1 226 ? 41.199 31.734 -25.602 1.00 122.40 190 VAL B C 1
ATOM 7813 O O . VAL B 1 226 ? 40.643 31.979 -24.521 1.00 133.30 190 VAL B O 1
ATOM 7817 N N . GLU B 1 227 ? 41.558 30.505 -25.966 1.00 106.86 191 GLU B N 1
ATOM 7818 C CA . GLU B 1 227 ? 41.479 29.367 -25.060 1.00 97.72 191 GLU B CA 1
ATOM 7819 C C . GLU B 1 227 ? 42.779 29.356 -24.271 1.00 92.57 191 GLU B C 1
ATOM 7820 O O . GLU B 1 227 ? 43.844 29.199 -24.860 1.00 96.55 191 GLU B O 1
ATOM 7826 N N . VAL B 1 228 ? 42.687 29.554 -22.955 1.00 86.50 192 VAL B N 1
ATOM 7827 C CA . VAL B 1 228 ? 43.867 29.646 -22.074 1.00 83.16 192 VAL B CA 1
ATOM 7828 C C . VAL B 1 228 ? 43.690 28.931 -20.747 1.00 81.64 192 VAL B C 1
ATOM 7829 O O . VAL B 1 228 ? 42.652 29.080 -20.103 1.00 83.72 192 VAL B O 1
ATOM 7833 N N . SER B 1 229 ? 44.714 28.178 -20.334 1.00 79.94 193 SER B N 1
ATOM 7834 C CA . SER B 1 229 ? 44.780 27.630 -18.968 1.00 76.27 193 SER B CA 1
ATOM 7835 C C . SER B 1 229 ? 45.796 28.380 -18.139 1.00 72.35 193 SER B C 1
ATOM 7836 O O . SER B 1 229 ? 46.986 28.338 -18.437 1.00 74.58 193 SER B O 1
ATOM 7839 N N . THR B 1 230 ? 45.319 29.047 -17.095 1.00 67.11 194 THR B N 1
ATOM 7840 C CA . THR B 1 230 ? 46.180 29.762 -16.183 1.00 64.98 194 THR B CA 1
ATOM 7841 C C . THR B 1 230 ? 46.624 28.759 -15.112 1.00 66.20 194 THR B C 1
ATOM 7842 O O . THR B 1 230 ? 45.806 28.069 -14.511 1.00 66.78 194 THR B O 1
ATOM 7846 N N . ASN B 1 231 ? 47.936 28.668 -14.923 1.00 65.36 195 ASN B N 1
ATOM 7847 C CA . ASN B 1 231 ? 48.541 27.801 -13.932 1.00 65.44 195 ASN B CA 1
ATOM 7848 C C . ASN B 1 231 ? 49.358 28.690 -13.049 1.00 65.65 195 ASN B C 1
ATOM 7849 O O . ASN B 1 231 ? 49.678 29.812 -13.438 1.00 65.29 195 ASN B O 1
ATOM 7854 N N . TYR B 1 232 ? 49.688 28.196 -11.862 1.00 69.80 196 TYR B N 1
ATOM 7855 C CA . TYR B 1 232 ? 50.335 29.012 -10.836 1.00 77.36 196 TYR B CA 1
ATOM 7856 C C . TYR B 1 232 ? 51.468 28.256 -10.160 1.00 82.58 196 TYR B C 1
ATOM 7857 O O . TYR B 1 232 ? 51.357 27.052 -9.939 1.00 91.29 196 TYR B O 1
ATOM 7866 N N . GLU B 1 233 ? 52.548 28.974 -9.839 1.00 82.60 197 GLU B N 1
ATOM 7867 C CA . GLU B 1 233 ? 53.622 28.472 -8.981 1.00 83.96 197 GLU B CA 1
ATOM 7868 C C . GLU B 1 233 ? 53.611 29.293 -7.698 1.00 80.15 197 GLU B C 1
ATOM 7869 O O . GLU B 1 233 ? 53.947 30.481 -7.706 1.00 74.86 197 GLU B O 1
ATOM 7875 N N . ILE B 1 234 ? 53.223 28.634 -6.611 1.00 77.37 198 ILE B N 1
ATOM 7876 C CA . ILE B 1 234 ? 53.267 29.189 -5.266 1.00 76.47 198 ILE B CA 1
ATOM 7877 C C . ILE B 1 234 ? 54.697 29.005 -4.749 1.00 78.21 198 ILE B C 1
ATOM 7878 O O . ILE B 1 234 ? 55.294 27.939 -4.912 1.00 78.84 198 ILE B O 1
ATOM 7883 N N . SER B 1 235 ? 55.236 30.055 -4.142 1.00 81.66 199 SER B N 1
ATOM 7884 C CA . SER B 1 235 ? 56.405 29.961 -3.270 1.00 79.66 199 SER B CA 1
ATOM 7885 C C . SER B 1 235 ? 56.038 30.683 -1.989 1.00 80.77 199 SER B C 1
ATOM 7886 O O . SER B 1 235 ? 55.206 31.592 -1.996 1.00 81.20 199 SER B O 1
ATOM 7889 N N . PHE B 1 236 ? 56.674 30.286 -0.898 1.00 84.50 200 PHE B N 1
ATOM 7890 C CA . PHE B 1 236 ? 56.543 30.998 0.373 1.00 89.72 200 PHE B CA 1
ATOM 7891 C C . PHE B 1 236 ? 57.784 31.875 0.651 1.00 90.34 200 PHE B C 1
ATOM 7892 O O . PHE B 1 236 ? 58.894 31.540 0.245 1.00 89.36 200 PHE B O 1
ATOM 7900 N N . SER B 1 237 ? 57.575 33.011 1.312 1.00 90.95 201 SER B N 1
ATOM 7901 C CA . SER B 1 237 ? 58.663 33.920 1.685 1.00 94.38 201 SER B CA 1
ATOM 7902 C C . SER B 1 237 ? 59.482 33.305 2.835 1.00 91.85 201 SER B C 1
ATOM 7903 O O . SER B 1 237 ? 58.902 32.873 3.822 1.00 84.79 201 SER B O 1
ATOM 7906 N N . PRO B 1 238 ? 60.828 33.269 2.719 1.00 100.73 202 PRO B N 1
ATOM 7907 C CA . PRO B 1 238 ? 61.612 32.497 3.705 1.00 103.03 202 PRO B CA 1
ATOM 7908 C C . PRO B 1 238 ? 61.674 33.139 5.100 1.00 105.63 202 PRO B C 1
ATOM 7909 O O . PRO B 1 238 ? 61.755 34.360 5.195 1.00 110.19 202 PRO B O 1
ATOM 7913 N N . VAL B 1 239 ? 61.628 32.318 6.155 1.00 112.48 203 VAL B N 1
ATOM 7914 C CA . VAL B 1 239 ? 61.648 32.801 7.554 1.00 123.21 203 VAL B CA 1
ATOM 7915 C C . VAL B 1 239 ? 63.068 33.222 8.001 1.00 131.39 203 VAL B C 1
ATOM 7916 O O . VAL B 1 239 ? 64.050 32.646 7.538 1.00 149.88 203 VAL B O 1
ATOM 7920 N N . ARG B 1 240 ? 63.152 34.219 8.893 1.00 134.73 204 ARG B N 1
ATOM 7921 C CA . ARG B 1 240 ? 64.425 34.787 9.418 1.00 130.76 204 ARG B CA 1
ATOM 7922 C C . ARG B 1 240 ? 65.356 35.346 8.336 1.00 130.64 204 ARG B C 1
ATOM 7923 O O . ARG B 1 240 ? 64.927 35.687 7.235 1.00 125.99 204 ARG B O 1
ATOM 7931 N N . GLU B 1 283 ? 72.694 36.019 11.096 1.00 94.23 247 GLU B N 1
ATOM 7932 C CA . GLU B 1 283 ? 71.846 34.852 11.382 1.00 103.50 247 GLU B CA 1
ATOM 7933 C C . GLU B 1 283 ? 71.339 34.189 10.098 1.00 115.86 247 GLU B C 1
ATOM 7934 O O . GLU B 1 283 ? 71.113 34.875 9.092 1.00 120.76 247 GLU B O 1
ATOM 7940 N N . ASN B 1 284 ? 71.141 32.866 10.158 1.00 130.00 248 ASN B N 1
ATOM 7941 C CA . ASN B 1 284 ? 70.676 32.066 8.998 1.00 139.42 248 ASN B CA 1
ATOM 7942 C C . ASN B 1 284 ? 69.144 32.122 8.810 1.00 142.12 248 ASN B C 1
ATOM 7943 O O . ASN B 1 284 ? 68.387 32.458 9.733 1.00 144.50 248 ASN B O 1
ATOM 7948 N N . GLU B 1 285 ? 68.726 31.770 7.593 1.00 134.86 249 GLU B N 1
ATOM 7949 C CA . GLU B 1 285 ? 67.322 31.786 7.164 1.00 123.22 249 GLU B CA 1
ATOM 7950 C C . GLU B 1 285 ? 66.887 30.396 6.700 1.00 111.76 249 GLU B C 1
ATOM 7951 O O . GLU B 1 285 ? 67.663 29.671 6.081 1.00 113.42 249 GLU B O 1
ATOM 7957 N N . ARG B 1 286 ? 65.641 30.044 6.992 1.00 107.04 250 ARG B N 1
ATOM 7958 C CA . ARG B 1 286 ? 65.072 28.750 6.609 1.00 109.52 250 ARG B CA 1
ATOM 7959 C C . ARG B 1 286 ? 64.062 28.944 5.455 1.00 111.23 250 ARG B C 1
ATOM 7960 O O . ARG B 1 286 ? 63.281 29.898 5.458 1.00 107.92 250 ARG B O 1
ATOM 7968 N N . HIS B 1 287 ? 64.106 28.043 4.469 1.00 112.07 251 HIS B N 1
ATOM 7969 C CA . HIS B 1 287 ? 63.349 28.176 3.211 1.00 107.15 251 HIS B CA 1
ATOM 7970 C C . HIS B 1 287 ? 62.206 27.149 3.090 1.00 106.71 251 HIS B C 1
ATOM 7971 O O . HIS B 1 287 ? 62.108 26.202 3.878 1.00 97.74 251 HIS B O 1
ATOM 7978 N N . PHE B 1 288 ? 61.357 27.374 2.080 1.00 107.92 252 PHE B N 1
ATOM 7979 C CA . PHE B 1 288 ? 60.181 26.541 1.752 1.00 97.56 252 PHE B CA 1
ATOM 7980 C C . PHE B 1 288 ? 60.279 25.979 0.328 1.00 91.48 252 PHE B C 1
ATOM 7981 O O . PHE B 1 288 ? 60.923 26.567 -0.546 1.00 89.08 252 PHE B O 1
ATOM 7989 N N . ALA B 1 289 ? 59.603 24.859 0.093 1.00 85.94 253 ALA B N 1
ATOM 7990 C CA . ALA B 1 289 ? 59.478 24.297 -1.248 1.00 85.46 253 ALA B CA 1
ATOM 7991 C C . ALA B 1 289 ? 58.542 25.124 -2.138 1.00 87.37 253 ALA B C 1
ATOM 7992 O O . ALA B 1 289 ? 57.638 25.813 -1.644 1.00 93.90 253 ALA B O 1
ATOM 7994 N N . LYS B 1 290 ? 58.776 25.050 -3.448 1.00 80.44 254 LYS B N 1
ATOM 7995 C CA . LYS B 1 290 ? 57.862 25.595 -4.457 1.00 79.04 254 LYS B CA 1
ATOM 7996 C C . LYS B 1 290 ? 56.757 24.564 -4.772 1.00 79.80 254 LYS B C 1
ATOM 7997 O O . LYS B 1 290 ? 57.048 23.387 -4.969 1.00 75.51 254 LYS B O 1
ATOM 8003 N N . VAL B 1 291 ? 55.497 25.003 -4.807 1.00 78.32 255 VAL B N 1
ATOM 8004 C CA . VAL B 1 291 ? 54.383 24.148 -5.258 1.00 72.19 255 VAL B CA 1
ATOM 8005 C C . VAL B 1 291 ? 53.841 24.686 -6.591 1.00 71.64 255 VAL B C 1
ATOM 8006 O O . VAL B 1 291 ? 53.846 25.894 -6.840 1.00 66.81 255 VAL B O 1
ATOM 8010 N N . LEU B 1 292 ? 53.393 23.764 -7.441 1.00 72.87 256 LEU B N 1
ATOM 8011 C CA . LEU B 1 292 ? 52.910 24.075 -8.781 1.00 76.22 256 LEU B CA 1
ATOM 8012 C C . LEU B 1 292 ? 51.480 23.557 -8.917 1.00 79.41 256 LEU B C 1
ATOM 8013 O O . LEU B 1 292 ? 51.189 22.407 -8.560 1.00 82.02 256 LEU B O 1
ATOM 8018 N N . ILE B 1 293 ? 50.595 24.430 -9.409 1.00 79.63 257 ILE B N 1
ATOM 8019 C CA . ILE B 1 293 ? 49.170 24.130 -9.609 1.00 72.34 257 ILE B CA 1
ATOM 8020 C C . ILE B 1 293 ? 48.939 24.118 -11.122 1.00 70.16 257 ILE B C 1
ATOM 8021 O O . ILE B 1 293 ? 49.079 25.151 -11.786 1.00 66.53 257 ILE B O 1
ATOM 8026 N N . LEU B 1 294 ? 48.614 22.935 -11.652 1.00 71.88 258 LEU B N 1
ATOM 8027 C CA . LEU B 1 294 ? 48.408 22.729 -13.090 1.00 76.93 258 LEU B CA 1
ATOM 8028 C C . LEU B 1 294 ? 46.986 22.329 -13.453 1.00 81.21 258 LEU B C 1
ATOM 8029 O O . LEU B 1 294 ? 46.378 21.463 -12.809 1.00 76.14 258 LEU B O 1
ATOM 8034 N N . ASP B 1 295 ? 46.505 22.929 -14.539 1.00 86.69 259 ASP B N 1
ATOM 8035 C CA . ASP B 1 295 ? 45.143 22.752 -15.007 1.00 90.41 259 ASP B CA 1
ATOM 8036 C C . ASP B 1 295 ? 45.111 22.355 -16.486 1.00 88.23 259 ASP B C 1
ATOM 8037 O O . ASP B 1 295 ? 45.169 23.200 -17.377 1.00 87.05 259 ASP B O 1
ATOM 8042 N N . ILE B 1 296 ? 45.020 21.055 -16.730 1.00 81.41 260 ILE B N 1
ATOM 8043 C CA . ILE B 1 296 ? 44.845 20.544 -18.070 1.00 78.71 260 ILE B CA 1
ATOM 8044 C C . ILE B 1 296 ? 43.365 20.165 -18.216 1.00 82.49 260 ILE B C 1
ATOM 8045 O O . ILE B 1 296 ? 42.894 19.257 -17.519 1.00 78.52 260 ILE B O 1
ATOM 8050 N N . PRO B 1 297 ? 42.625 20.865 -19.110 1.00 83.51 261 PRO B N 1
ATOM 8051 C CA . PRO B 1 297 ? 41.204 20.555 -19.336 1.00 79.74 261 PRO B CA 1
ATOM 8052 C C . PRO B 1 297 ? 40.951 19.394 -20.290 1.00 79.65 261 PRO B C 1
ATOM 8053 O O . PRO B 1 297 ? 40.222 18.481 -19.944 1.00 83.95 261 PRO B O 1
ATOM 8057 N N . ASP B 1 298 ? 41.515 19.466 -21.491 1.00 81.49 262 ASP B N 1
ATOM 8058 C CA . ASP B 1 298 ? 41.346 18.444 -22.521 1.00 83.50 262 ASP B CA 1
ATOM 8059 C C . ASP B 1 298 ? 42.672 17.782 -22.769 1.00 81.17 262 ASP B C 1
ATOM 8060 O O . ASP B 1 298 ? 43.687 18.218 -22.252 1.00 83.34 262 ASP B O 1
ATOM 8065 N N . ASP B 1 299 ? 42.651 16.731 -23.584 1.00 84.62 263 ASP B N 1
ATOM 8066 C CA . ASP B 1 299 ? 43.863 16.175 -24.198 1.00 79.54 263 ASP B CA 1
ATOM 8067 C C . ASP B 1 299 ? 44.541 17.194 -25.107 1.00 76.72 263 ASP B C 1
ATOM 8068 O O . ASP B 1 299 ? 45.749 17.295 -25.115 1.00 75.53 263 ASP B O 1
ATOM 8073 N N . LEU B 1 300 ? 43.763 17.968 -25.851 1.00 78.41 264 LEU B N 1
ATOM 8074 C CA . LEU B 1 300 ? 44.308 18.871 -26.873 1.00 87.05 264 LEU B CA 1
ATOM 8075 C C . LEU B 1 300 ? 45.253 19.977 -26.312 1.00 89.73 264 LEU B C 1
ATOM 8076 O O . LEU B 1 300 ? 46.140 20.478 -27.029 1.00 87.06 264 LEU B O 1
ATOM 8081 N N . TYR B 1 301 ? 45.060 20.336 -25.036 1.00 89.01 265 TYR B N 1
ATOM 8082 C CA . TYR B 1 301 ? 45.989 21.227 -24.296 1.00 85.81 265 TYR B CA 1
ATOM 8083 C C . TYR B 1 301 ? 47.359 20.609 -24.032 1.00 78.61 265 TYR B C 1
ATOM 8084 O O . TYR B 1 301 ? 48.309 21.326 -23.745 1.00 76.06 265 TYR B O 1
ATOM 8093 N N . LEU B 1 302 ? 47.458 19.291 -24.120 1.00 77.45 266 LEU B N 1
ATOM 8094 C CA . LEU B 1 302 ? 48.656 18.584 -23.677 1.00 80.05 266 LEU B CA 1
ATOM 8095 C C . LEU B 1 302 ? 49.905 18.806 -24.546 1.00 81.24 266 LEU B C 1
ATOM 8096 O O . LEU B 1 302 ? 51.012 18.891 -24.008 1.00 82.91 266 LEU B O 1
ATOM 8101 N N . ASN B 1 303 ? 49.741 18.918 -25.864 1.00 83.28 267 ASN B N 1
ATOM 8102 C CA . ASN B 1 303 ? 50.878 19.279 -26.733 1.00 85.96 267 ASN B CA 1
ATOM 8103 C C . ASN B 1 303 ? 51.485 20.623 -26.309 1.00 86.68 267 ASN B C 1
ATOM 8104 O O . ASN B 1 303 ? 52.698 20.774 -26.287 1.00 93.28 267 ASN B O 1
ATOM 8109 N N . ALA B 1 304 ? 50.628 21.576 -25.950 1.00 88.21 268 ALA B N 1
ATOM 8110 C CA . ALA B 1 304 ? 51.046 22.909 -25.482 1.00 82.04 268 ALA B CA 1
ATOM 8111 C C . ALA B 1 304 ? 51.567 22.945 -24.029 1.00 78.87 268 ALA B C 1
ATOM 8112 O O . ALA B 1 304 ? 52.386 23.791 -23.674 1.00 82.52 268 ALA B O 1
ATOM 8114 N N . PHE B 1 305 ? 51.070 22.053 -23.185 1.00 78.16 269 PHE B N 1
ATOM 8115 C CA . PHE B 1 305 ? 51.588 21.920 -21.821 1.00 79.96 269 PHE B CA 1
ATOM 8116 C C . PHE B 1 305 ? 53.031 21.391 -21.778 1.00 80.45 269 PHE B C 1
ATOM 8117 O O . PHE B 1 305 ? 53.830 21.866 -20.975 1.00 70.13 269 PHE B O 1
ATOM 8125 N N . VAL B 1 306 ? 53.371 20.432 -22.641 1.00 85.85 270 VAL B N 1
ATOM 8126 C CA . VAL B 1 306 ? 54.779 19.984 -22.728 1.00 86.94 270 VAL B CA 1
ATOM 8127 C C . VAL B 1 306 ? 55.684 21.113 -23.233 1.00 88.28 270 VAL B C 1
ATOM 8128 O O . VAL B 1 306 ? 56.727 21.341 -22.642 1.00 92.06 270 VAL B O 1
ATOM 8132 N N . GLU B 1 307 ? 55.275 21.845 -24.271 1.00 92.25 271 GLU B N 1
ATOM 8133 C CA . GLU B 1 307 ? 56.078 22.996 -24.758 1.00 96.91 271 GLU B CA 1
ATOM 8134 C C . GLU B 1 307 ? 56.315 24.052 -23.664 1.00 95.35 271 GLU B C 1
ATOM 8135 O O . GLU B 1 307 ? 57.410 24.595 -23.546 1.00 95.59 271 GLU B O 1
ATOM 8141 N N . LYS B 1 308 ? 55.294 24.324 -22.861 1.00 94.10 272 LYS B N 1
ATOM 8142 C CA . LYS B 1 308 ? 55.408 25.308 -21.804 1.00 89.97 272 LYS B CA 1
ATOM 8143 C C . LYS B 1 308 ?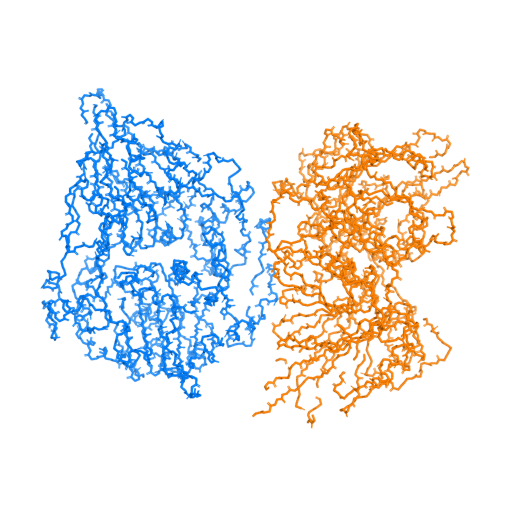 56.432 24.904 -20.745 1.00 89.53 272 LYS B C 1
ATOM 8144 O O . LYS B 1 308 ? 57.253 25.716 -20.351 1.00 99.91 272 LYS B O 1
ATOM 8150 N N . PHE B 1 309 ? 56.379 23.658 -20.291 1.00 87.07 273 PHE B N 1
ATOM 8151 C CA . PHE B 1 309 ? 57.205 23.207 -19.161 1.00 85.19 273 PHE B CA 1
ATOM 8152 C C . PHE B 1 309 ? 58.328 22.223 -19.525 1.00 89.81 273 PHE B C 1
ATOM 8153 O O . PHE B 1 309 ? 58.919 21.619 -18.620 1.00 83.24 273 PHE B O 1
ATOM 8161 N N . LYS B 1 310 ? 58.645 22.085 -20.824 1.00 100.67 274 LYS B N 1
ATOM 8162 C CA . LYS B 1 310 ? 59.731 21.167 -21.291 1.00 97.16 274 LYS B CA 1
ATOM 8163 C C . LYS B 1 310 ? 61.071 21.509 -20.647 1.00 95.37 274 LYS B C 1
ATOM 8164 O O . LYS B 1 310 ? 61.871 20.625 -20.356 1.00 91.16 274 LYS B O 1
ATOM 8170 N N . ASP B 1 311 ? 61.287 22.802 -20.422 1.00 99.41 275 ASP B N 1
ATOM 8171 C CA . ASP B 1 311 ? 62.487 23.299 -19.773 1.00 100.33 275 ASP B CA 1
ATOM 8172 C C . ASP B 1 311 ? 62.169 24.024 -18.463 1.00 91.68 275 ASP B C 1
ATOM 8173 O O . ASP B 1 311 ? 62.741 25.069 -18.183 1.00 94.17 275 ASP B O 1
ATOM 8178 N N . TYR B 1 312 ? 61.274 23.461 -17.656 1.00 84.17 276 TYR B N 1
ATOM 8179 C CA . TYR B 1 312 ? 60.955 24.047 -16.345 1.00 87.72 276 TYR B CA 1
ATOM 8180 C C . TYR B 1 312 ? 62.004 23.575 -15.336 1.00 89.46 276 TYR B C 1
ATOM 8181 O O . TYR B 1 312 ? 62.274 22.368 -15.244 1.00 96.34 276 TYR B O 1
ATOM 8190 N N . ASP B 1 313 ? 62.578 24.520 -14.584 1.00 81.83 277 ASP B N 1
ATOM 8191 C CA . ASP B 1 313 ? 63.566 24.208 -13.539 1.00 82.57 277 ASP B CA 1
ATOM 8192 C C . ASP B 1 313 ? 62.861 23.666 -12.297 1.00 79.99 277 ASP B C 1
ATOM 8193 O O . ASP B 1 313 ? 62.229 24.430 -11.558 1.00 83.71 277 ASP B O 1
ATOM 8198 N N . CYS B 1 314 ? 63.010 22.366 -12.041 1.00 72.39 278 CYS B N 1
ATOM 8199 C CA . CYS B 1 314 ? 62.383 21.744 -10.866 1.00 74.04 278 CYS B CA 1
ATOM 8200 C C . CYS B 1 314 ? 63.308 21.681 -9.651 1.00 76.91 278 CYS B C 1
ATOM 8201 O O . CYS B 1 314 ? 63.261 20.708 -8.910 1.00 77.26 278 CYS B O 1
ATOM 8204 N N . ALA B 1 315 ? 64.123 22.714 -9.428 1.00 79.50 279 ALA B N 1
ATOM 8205 C CA . ALA B 1 315 ? 65.169 22.663 -8.394 1.00 81.76 279 ALA B CA 1
ATOM 8206 C C . ALA B 1 315 ? 64.589 22.530 -6.985 1.00 86.53 279 ALA B C 1
ATOM 8207 O O . ALA B 1 315 ? 64.889 21.579 -6.254 1.00 76.78 279 ALA B O 1
ATOM 8209 N N . GLU B 1 316 ? 63.753 23.496 -6.623 1.00 97.54 280 GLU B N 1
ATOM 8210 C CA . GLU B 1 316 ? 63.136 23.544 -5.294 1.00 102.57 280 GLU B CA 1
ATOM 8211 C C . GLU B 1 316 ? 61.714 22.943 -5.239 1.00 97.53 280 GLU B C 1
ATOM 8212 O O . GLU B 1 316 ? 61.161 22.768 -4.145 1.00 93.66 280 GLU B O 1
ATOM 8218 N N . LEU B 1 317 ? 61.170 22.603 -6.416 1.00 92.30 281 LEU B N 1
ATOM 8219 C CA . LEU B 1 317 ? 59.864 21.909 -6.600 1.00 87.46 281 LEU B CA 1
ATOM 8220 C C . LEU B 1 317 ? 59.641 20.687 -5.677 1.00 83.91 281 LEU B C 1
ATOM 8221 O O . LEU B 1 317 ? 60.293 19.665 -5.829 1.00 91.13 281 LEU B O 1
ATOM 8226 N N . GLY B 1 318 ? 58.724 20.814 -4.721 1.00 84.49 282 GLY B N 1
ATOM 8227 C CA . GLY B 1 318 ? 58.362 19.729 -3.793 1.00 83.24 282 GLY B CA 1
ATOM 8228 C C . GLY B 1 318 ? 57.103 18.946 -4.146 1.00 86.74 282 GLY B C 1
ATOM 8229 O O . GLY B 1 318 ? 56.989 17.767 -3.799 1.00 86.76 282 GLY B O 1
ATOM 8238 N N . VAL B 1 320 ? 53.529 18.861 -7.172 1.00 79.21 284 VAL B N 1
ATOM 8239 C CA . VAL B 1 320 ? 52.758 19.345 -8.318 1.00 77.17 284 VAL B CA 1
ATOM 8240 C C . VAL B 1 320 ? 51.313 18.890 -8.176 1.00 70.99 284 VAL B C 1
ATOM 8241 O O . VAL B 1 320 ? 51.041 17.714 -7.941 1.00 72.85 284 VAL B O 1
ATOM 8245 N N . TYR B 1 321 ? 50.398 19.836 -8.340 1.00 64.09 285 TYR B N 1
ATOM 8246 C CA . TYR B 1 321 ? 48.968 19.559 -8.332 1.00 60.30 285 TYR B CA 1
ATOM 8247 C C . TYR B 1 321 ? 48.432 19.501 -9.786 1.00 60.43 285 TYR B C 1
ATOM 8248 O O . TYR B 1 321 ? 48.553 20.463 -10.554 1.00 60.09 285 TYR B O 1
ATOM 8257 N N . TYR B 1 322 ? 47.863 18.360 -10.159 1.00 59.68 286 TYR B N 1
ATOM 8258 C CA . TYR B 1 322 ? 47.281 18.170 -11.489 1.00 64.75 286 TYR B CA 1
ATOM 8259 C C . TYR B 1 322 ? 45.745 18.177 -11.420 1.00 68.99 286 TYR B C 1
ATOM 8260 O O . TYR B 1 322 ? 45.100 17.163 -11.058 1.00 64.81 286 TYR B O 1
ATOM 8269 N N . PHE B 1 323 ? 45.164 19.329 -11.738 1.00 67.68 287 PHE B N 1
ATOM 8270 C CA . PHE B 1 323 ? 43.727 19.421 -11.879 1.00 71.02 287 PHE B CA 1
ATOM 8271 C C . PHE B 1 323 ? 43.403 19.050 -13.325 1.00 75.22 287 PHE B C 1
ATOM 8272 O O . PHE B 1 323 ? 43.288 19.920 -14.209 1.00 71.32 287 PHE B O 1
ATOM 8280 N N . LEU B 1 324 ? 43.294 17.736 -13.552 1.00 76.66 288 LEU B N 1
ATOM 8281 C CA . LEU B 1 324 ? 42.970 17.189 -14.871 1.00 72.11 288 LEU B CA 1
ATOM 8282 C C . LEU B 1 324 ? 41.471 17.220 -15.094 1.00 68.20 288 LEU B C 1
ATOM 8283 O O . LEU B 1 324 ? 40.691 16.916 -14.182 1.00 58.88 288 LEU B O 1
ATOM 8288 N N . GLY B 1 325 ? 41.088 17.573 -16.320 1.00 69.43 289 GLY B N 1
ATOM 8289 C CA . GLY B 1 325 ? 39.681 17.705 -16.691 1.00 71.65 289 GLY B CA 1
ATOM 8290 C C . GLY B 1 325 ? 39.045 16.387 -17.054 1.00 69.26 289 GLY B C 1
ATOM 8291 O O . GLY B 1 325 ? 39.720 15.425 -17.363 1.00 68.14 289 GLY B O 1
ATOM 8292 N N . ASP B 1 326 ? 37.725 16.362 -17.052 1.00 76.97 290 ASP B N 1
ATOM 8293 C CA . ASP B 1 326 ? 36.982 15.134 -17.340 1.00 77.30 290 ASP B CA 1
ATOM 8294 C C . ASP B 1 326 ? 37.364 14.543 -18.693 1.00 73.15 290 ASP B C 1
ATOM 8295 O O . ASP B 1 326 ? 37.511 13.331 -18.815 1.00 67.98 290 ASP B O 1
ATOM 8300 N N . GLU B 1 327 ? 37.587 15.410 -19.680 1.00 75.88 291 GLU B N 1
ATOM 8301 C CA . GLU B 1 327 ? 37.912 14.992 -21.044 1.00 81.95 291 GLU B CA 1
ATOM 8302 C C . GLU B 1 327 ? 39.422 14.824 -21.244 1.00 83.07 291 GLU B C 1
ATOM 8303 O O . GLU B 1 327 ? 39.960 15.213 -22.289 1.00 85.36 291 GLU B O 1
ATOM 8309 N N . VAL B 1 328 ? 40.099 14.244 -20.247 1.00 82.91 292 VAL B N 1
ATOM 8310 C CA . VAL B 1 328 ? 41.532 13.926 -20.321 1.00 81.47 292 VAL B CA 1
ATOM 8311 C C . VAL B 1 328 ? 41.650 12.421 -20.182 1.00 82.37 292 VAL B C 1
ATOM 8312 O O . VAL B 1 328 ? 41.138 11.834 -19.216 1.00 89.72 292 VAL B O 1
ATOM 8316 N N . THR B 1 329 ? 42.332 11.807 -21.143 1.00 78.87 293 THR B N 1
ATOM 8317 C CA . THR B 1 329 ? 42.563 10.373 -21.129 1.00 76.83 293 THR B CA 1
ATOM 8318 C C . THR B 1 329 ? 43.724 10.099 -20.184 1.00 73.81 293 THR B C 1
ATOM 8319 O O . THR B 1 329 ? 44.675 10.869 -20.138 1.00 67.99 293 THR B O 1
ATOM 8323 N N . ILE B 1 330 ? 43.626 9.018 -19.418 1.00 77.51 294 ILE B N 1
ATOM 8324 C CA . ILE B 1 330 ? 44.736 8.559 -18.557 1.00 79.53 294 ILE B CA 1
ATOM 8325 C C . ILE B 1 330 ? 45.622 7.554 -19.329 1.00 78.78 294 ILE B C 1
ATOM 8326 O O . ILE B 1 330 ? 45.485 6.328 -19.175 1.00 75.36 294 ILE B O 1
ATOM 8331 N N . ASN B 1 331 ? 46.530 8.104 -20.144 1.00 75.32 295 ASN B N 1
ATOM 8332 C CA . ASN B 1 331 ? 47.366 7.333 -21.072 1.00 78.28 295 ASN B CA 1
ATOM 8333 C C . ASN B 1 331 ? 48.884 7.684 -21.007 1.00 77.80 295 ASN B C 1
ATOM 8334 O O . ASN B 1 331 ? 49.314 8.514 -20.205 1.00 75.57 295 ASN B O 1
ATOM 8339 N N . ASP B 1 332 ? 49.680 7.030 -21.850 1.00 78.04 296 ASP B N 1
ATOM 8340 C CA . ASP B 1 332 ? 51.126 7.253 -21.901 1.00 82.80 296 ASP B CA 1
ATOM 8341 C C . ASP B 1 332 ? 51.479 8.716 -22.183 1.00 81.71 296 ASP B C 1
ATOM 8342 O O . ASP B 1 332 ? 52.386 9.266 -21.551 1.00 71.95 296 ASP B O 1
ATOM 8347 N N . ASN B 1 333 ? 50.759 9.337 -23.119 1.00 83.91 297 ASN B N 1
ATOM 8348 C CA . ASN B 1 333 ? 51.081 10.726 -23.528 1.00 90.53 297 ASN B CA 1
ATOM 8349 C C . ASN B 1 333 ? 50.804 11.761 -22.422 1.00 88.90 297 ASN B C 1
ATOM 8350 O O . ASN B 1 333 ? 51.442 12.822 -22.398 1.00 92.98 297 ASN B O 1
ATOM 8355 N N . LEU B 1 334 ? 49.892 11.443 -21.502 1.00 84.67 298 LEU B N 1
ATOM 8356 C CA . LEU B 1 334 ? 49.690 12.250 -20.288 1.00 82.43 298 LEU B CA 1
ATOM 8357 C C . LEU B 1 334 ? 50.915 12.184 -19.413 1.00 81.61 298 LEU B C 1
ATOM 8358 O O . LEU B 1 334 ? 51.485 13.219 -19.066 1.00 78.26 298 LEU B O 1
ATOM 8363 N N . PHE B 1 335 ? 51.307 10.956 -19.068 1.00 80.43 299 PHE B N 1
ATOM 8364 C CA . PHE B 1 335 ? 52.478 10.719 -18.210 1.00 77.21 299 PHE B CA 1
ATOM 8365 C C . PHE B 1 335 ? 53.839 11.033 -18.844 1.00 76.14 299 PHE B C 1
ATOM 8366 O O . PHE B 1 335 ? 54.820 11.112 -18.129 1.00 79.60 299 PHE B O 1
ATOM 8374 N N . ALA B 1 336 ? 53.908 11.213 -20.163 1.00 77.24 300 ALA B N 1
ATOM 8375 C CA . ALA B 1 336 ? 55.081 11.859 -20.786 1.00 80.36 300 ALA B CA 1
ATOM 8376 C C . ALA B 1 336 ? 55.283 13.248 -20.182 1.00 88.26 300 ALA B C 1
ATOM 8377 O O . ALA B 1 336 ? 56.409 13.626 -19.849 1.00 93.16 300 ALA B O 1
ATOM 8379 N N . PHE B 1 337 ? 54.178 13.991 -20.047 1.00 88.38 301 PHE B N 1
ATOM 8380 C CA . PHE B 1 337 ? 54.186 15.327 -19.449 1.00 80.47 301 PHE B CA 1
ATOM 8381 C C . PHE B 1 337 ? 54.480 15.299 -17.934 1.00 77.47 301 PHE B C 1
ATOM 8382 O O . PHE B 1 337 ? 55.268 16.106 -17.447 1.00 77.97 301 PHE B O 1
ATOM 8390 N N . ILE B 1 338 ? 53.860 14.380 -17.199 1.00 70.26 302 ILE B N 1
ATOM 8391 C CA . ILE B 1 338 ? 54.070 14.281 -15.744 1.00 73.54 302 ILE B CA 1
ATOM 8392 C C . ILE B 1 338 ? 55.523 13.928 -15.392 1.00 82.53 302 ILE B C 1
ATOM 8393 O O . ILE B 1 338 ? 56.086 14.479 -14.438 1.00 85.32 302 ILE B O 1
ATOM 8398 N N . ASP B 1 339 ? 56.114 13.015 -16.170 1.00 88.82 303 ASP B N 1
ATOM 8399 C CA . ASP B 1 339 ? 57.526 12.608 -16.039 1.00 88.12 303 ASP B CA 1
ATOM 8400 C C . ASP B 1 339 ? 58.532 13.765 -16.070 1.00 85.23 303 ASP B C 1
ATOM 8401 O O . ASP B 1 339 ? 59.652 13.613 -15.602 1.00 88.49 303 ASP B O 1
ATOM 8406 N N . ILE B 1 340 ? 58.142 14.906 -16.626 1.00 80.68 304 ILE B N 1
ATOM 8407 C CA . ILE B 1 340 ? 58.967 16.116 -16.565 1.00 81.02 304 ILE B CA 1
ATOM 8408 C C . ILE B 1 340 ? 59.276 16.510 -15.114 1.00 82.40 304 ILE B C 1
ATOM 8409 O O . ILE B 1 340 ? 60.388 16.922 -14.814 1.00 83.45 304 ILE B O 1
ATOM 8414 N N . PHE B 1 341 ? 58.297 16.360 -14.224 1.00 91.17 305 PHE B N 1
ATOM 8415 C CA . PHE B 1 341 ? 58.429 16.771 -12.814 1.00 92.26 305 PHE B CA 1
ATOM 8416 C C . PHE B 1 341 ? 58.683 15.574 -11.879 1.00 94.11 305 PHE B C 1
ATOM 8417 O O . PHE B 1 341 ? 58.192 15.557 -10.747 1.00 93.79 305 PHE B O 1
ATOM 8425 N N . GLU B 1 342 ? 59.457 14.592 -12.349 1.00 93.45 306 GLU B N 1
ATOM 8426 C CA . GLU B 1 342 ? 59.786 13.391 -11.563 1.00 93.28 306 GLU B CA 1
ATOM 8427 C C . GLU B 1 342 ? 60.698 13.706 -10.386 1.00 89.37 306 GLU B C 1
ATOM 8428 O O . GLU B 1 342 ? 60.527 13.158 -9.298 1.00 82.49 306 GLU B O 1
ATOM 8434 N N . LYS B 1 343 ? 61.674 14.576 -10.628 1.00 90.08 307 LYS B N 1
ATOM 8435 C CA . LYS B 1 343 ? 62.832 14.690 -9.762 1.00 95.49 307 LYS B CA 1
ATOM 8436 C C . LYS B 1 343 ? 63.304 16.134 -9.622 1.00 98.97 307 LYS B C 1
ATOM 8437 O O . LYS B 1 343 ? 63.437 16.858 -10.621 1.00 100.71 307 LYS B O 1
ATOM 8443 N N . ASN B 1 344 ? 63.544 16.530 -8.368 1.00 94.72 308 ASN B N 1
ATOM 8444 C CA . ASN B 1 344 ? 64.150 17.814 -8.021 1.00 95.14 308 ASN B CA 1
ATOM 8445 C C . ASN B 1 344 ? 65.602 17.575 -7.577 1.00 106.58 308 ASN B C 1
ATOM 8446 O O . ASN B 1 344 ? 66.024 16.422 -7.455 1.00 121.70 308 ASN B O 1
ATOM 8451 N N . ASN B 1 345 ? 66.355 18.654 -7.344 1.00 102.30 309 ASN B N 1
ATOM 8452 C CA . ASN B 1 345 ? 67.758 18.574 -6.882 1.00 92.63 309 ASN B CA 1
ATOM 8453 C C . ASN B 1 345 ? 67.944 17.694 -5.660 1.00 93.30 309 ASN B C 1
ATOM 8454 O O . ASN B 1 345 ? 68.867 16.895 -5.609 1.00 101.10 309 ASN B O 1
ATOM 8459 N N . TYR B 1 346 ? 67.051 17.836 -4.692 1.00 95.93 310 TYR B N 1
ATOM 8460 C CA . TYR B 1 346 ? 67.212 17.216 -3.370 1.00 107.61 310 TYR B CA 1
ATOM 8461 C C . TYR B 1 346 ? 66.650 15.795 -3.278 1.00 107.22 310 TYR B C 1
ATOM 8462 O O . TYR B 1 346 ? 67.006 15.054 -2.363 1.00 106.03 310 TYR B O 1
ATOM 8471 N N . GLY B 1 347 ? 65.774 15.421 -4.209 1.00 109.20 311 GLY B N 1
ATOM 8472 C CA . GLY B 1 347 ? 65.127 14.101 -4.186 1.00 108.03 311 GLY B CA 1
ATOM 8473 C C . GLY B 1 347 ? 64.018 13.961 -5.218 1.00 110.12 311 GLY B C 1
ATOM 8474 O O . GLY B 1 347 ? 64.005 14.674 -6.230 1.00 108.08 311 GLY B O 1
ATOM 8475 N N . LYS B 1 348 ? 63.091 13.036 -4.958 1.00 107.13 312 LYS B N 1
ATOM 8476 C CA . LYS B 1 348 ? 61.915 12.828 -5.816 1.00 103.30 312 LYS B CA 1
ATOM 8477 C C . LYS B 1 348 ? 60.766 13.783 -5.444 1.00 103.86 312 LYS B C 1
ATOM 8478 O O . LYS B 1 348 ? 60.496 14.019 -4.255 1.00 98.41 312 LYS B O 1
ATOM 8484 N N . VAL B 1 349 ? 60.095 14.303 -6.476 1.00 100.68 313 VAL B N 1
ATOM 8485 C CA . VAL B 1 349 ? 58.959 15.229 -6.342 1.00 93.24 313 VAL B CA 1
ATOM 8486 C C . VAL B 1 349 ? 57.669 14.443 -6.135 1.00 89.97 313 VAL B C 1
ATOM 8487 O O . VAL B 1 349 ? 57.471 13.412 -6.779 1.00 91.71 313 VAL B O 1
ATOM 8491 N N . ASN B 1 350 ? 56.793 14.944 -5.264 1.00 86.16 314 ASN B N 1
ATOM 8492 C CA . ASN B 1 350 ? 55.483 14.327 -5.033 1.00 91.56 314 ASN B CA 1
ATOM 8493 C C . ASN B 1 350 ? 54.414 14.859 -5.986 1.00 90.43 314 ASN B C 1
ATOM 8494 O O . ASN B 1 350 ? 54.472 16.004 -6.428 1.00 88.80 314 ASN B O 1
ATOM 8499 N N . HIS B 1 351 ? 53.438 14.008 -6.284 1.00 80.86 315 HIS B N 1
ATOM 8500 C CA . HIS B 1 351 ? 52.465 14.279 -7.323 1.00 79.82 315 HIS B CA 1
ATOM 8501 C C . HIS B 1 351 ? 51.055 14.047 -6.782 1.00 83.97 315 HIS B C 1
ATOM 8502 O O . HIS B 1 351 ? 50.770 13.031 -6.113 1.00 77.75 315 HIS B O 1
ATOM 8517 N N . ILE B 1 353 ? 47.078 14.167 -8.018 1.00 78.30 317 ILE B N 1
ATOM 8518 C CA . ILE B 1 353 ? 46.242 14.052 -9.205 1.00 81.26 317 ILE B CA 1
ATOM 8519 C C . ILE B 1 353 ? 44.790 14.242 -8.805 1.00 79.47 317 ILE B C 1
ATOM 8520 O O . ILE B 1 353 ? 44.318 13.551 -7.905 1.00 79.57 317 ILE B O 1
ATOM 8525 N N . SER B 1 354 ? 44.091 15.153 -9.488 1.00 75.17 318 SER B N 1
ATOM 8526 C CA . SER B 1 354 ? 42.629 15.288 -9.376 1.00 72.13 318 SER B CA 1
ATOM 8527 C C . SER B 1 354 ? 41.926 14.967 -10.696 1.00 67.33 318 SER B C 1
ATOM 8528 O O . SER B 1 354 ? 42.127 15.669 -11.693 1.00 63.75 318 SER B O 1
ATOM 8531 N N . HIS B 1 355 ? 41.081 13.936 -10.695 1.00 64.90 319 HIS B N 1
ATOM 8532 C CA . HIS B 1 355 ? 40.415 13.483 -11.930 1.00 67.50 319 HIS B CA 1
ATOM 8533 C C . HIS B 1 355 ? 39.093 12.764 -11.663 1.00 71.14 319 HIS B C 1
ATOM 8534 O O . HIS B 1 355 ? 38.926 12.117 -10.623 1.00 72.66 319 HIS B O 1
ATOM 8541 N N . ASN B 1 356 ? 38.179 12.872 -12.637 1.00 71.68 320 ASN B N 1
ATOM 8542 C CA . ASN B 1 356 ? 36.854 12.202 -12.618 1.00 67.06 320 ASN B CA 1
ATOM 8543 C C . ASN B 1 356 ? 36.898 10.653 -12.723 1.00 69.72 320 ASN B C 1
ATOM 8544 O O . ASN B 1 356 ? 35.881 10.003 -12.535 1.00 70.75 320 ASN B O 1
ATOM 8549 N N . LYS B 1 357 ? 38.071 10.088 -13.033 1.00 72.05 321 LYS B N 1
ATOM 8550 C CA . LYS B 1 357 ? 38.305 8.632 -13.135 1.00 71.74 321 LYS B CA 1
ATOM 8551 C C . LYS B 1 357 ? 39.436 8.149 -12.177 1.00 74.57 321 LYS B C 1
ATOM 8552 O O . LYS B 1 357 ? 40.076 7.122 -12.422 1.00 70.51 321 LYS B O 1
ATOM 8558 N N . ILE B 1 358 ? 39.653 8.883 -11.084 1.00 74.02 322 ILE B N 1
ATOM 8559 C CA . ILE B 1 358 ? 40.767 8.649 -10.150 1.00 67.57 322 ILE B CA 1
ATOM 8560 C C . ILE B 1 358 ? 40.330 9.049 -8.723 1.00 67.51 322 ILE B C 1
ATOM 8561 O O . ILE B 1 358 ? 40.299 8.205 -7.811 1.00 64.72 322 ILE B O 1
ATOM 8566 N N . SER B 1 359 ? 39.996 10.332 -8.540 1.00 63.87 323 SER B N 1
ATOM 8567 C CA . SER B 1 359 ? 39.537 10.841 -7.240 1.00 60.60 323 SER B CA 1
ATOM 8568 C C . SER B 1 359 ? 38.180 10.212 -6.934 1.00 57.08 323 SER B C 1
ATOM 8569 O O . SER B 1 359 ? 37.317 10.222 -7.798 1.00 55.61 323 SER B O 1
ATOM 8572 N N . PRO B 1 360 ? 37.978 9.688 -5.713 1.00 57.97 324 PRO B N 1
ATOM 8573 C CA . PRO B 1 360 ? 36.731 8.987 -5.360 1.00 61.18 324 PRO B CA 1
ATOM 8574 C C . PRO B 1 360 ? 35.443 9.824 -5.422 1.00 64.98 324 PRO B C 1
ATOM 8575 O O . PRO B 1 360 ? 35.467 11.034 -5.181 1.00 65.30 324 PRO B O 1
ATOM 8579 N N . ASN B 1 361 ? 34.320 9.155 -5.697 1.00 68.52 325 ASN B N 1
ATOM 8580 C CA . ASN B 1 361 ? 32.996 9.799 -5.709 1.00 68.66 325 ASN B CA 1
ATOM 8581 C C . ASN B 1 361 ? 32.351 9.740 -4.310 1.00 63.93 325 ASN B C 1
ATOM 8582 O O . ASN B 1 361 ? 31.216 9.302 -4.130 1.00 58.80 325 ASN B O 1
ATOM 8587 N N . THR B 1 362 ? 33.089 10.221 -3.320 1.00 65.00 326 THR B N 1
ATOM 8588 C CA . THR B 1 362 ? 32.597 10.281 -1.959 1.00 67.00 326 THR B CA 1
ATOM 8589 C C . THR B 1 362 ? 31.429 11.226 -1.921 1.00 67.29 326 THR B C 1
ATOM 8590 O O . THR B 1 362 ? 31.258 12.069 -2.803 1.00 69.16 326 THR B O 1
ATOM 8594 N N . ILE B 1 363 ? 30.625 11.071 -0.888 1.00 69.07 327 ILE B N 1
ATOM 8595 C CA . ILE B 1 363 ? 29.545 11.997 -0.611 1.00 68.09 327 ILE B CA 1
ATOM 8596 C C . ILE B 1 363 ? 30.175 13.319 -0.191 1.00 73.00 327 ILE B C 1
ATOM 8597 O O . ILE B 1 363 ? 31.133 13.338 0.564 1.00 80.70 327 ILE B O 1
ATOM 8602 N N . SER B 1 364 ? 29.669 14.418 -0.727 1.00 74.30 328 SER B N 1
ATOM 8603 C CA . SER B 1 364 ? 30.232 15.727 -0.433 1.00 69.67 328 SER B CA 1
ATOM 8604 C C . SER B 1 364 ? 29.435 16.424 0.635 1.00 68.62 328 SER B C 1
ATOM 8605 O O . SER B 1 364 ? 29.989 17.209 1.376 1.00 72.93 328 SER B O 1
ATOM 8608 N N . PHE B 1 365 ? 28.138 16.146 0.704 1.00 67.85 329 PHE B N 1
ATOM 8609 C CA . PHE B 1 365 ? 27.274 16.740 1.713 1.00 71.39 329 PHE B CA 1
ATOM 8610 C C . PHE B 1 365 ? 26.638 15.625 2.512 1.00 79.46 329 PHE B C 1
ATOM 8611 O O . PHE B 1 365 ? 25.571 15.103 2.156 1.00 80.91 329 PHE B O 1
ATOM 8619 N N . PHE B 1 366 ? 27.333 15.251 3.584 1.00 85.95 330 PHE B N 1
ATOM 8620 C CA . PHE B 1 366 ? 26.928 14.149 4.448 1.00 87.68 330 PHE B CA 1
ATOM 8621 C C . PHE B 1 366 ? 25.678 14.456 5.259 1.00 84.71 330 PHE B C 1
ATOM 8622 O O . PHE B 1 366 ? 24.742 13.669 5.260 1.00 84.36 330 PHE B O 1
ATOM 8630 N N . GLY B 1 367 ? 25.665 15.594 5.940 1.00 87.66 331 GLY B N 1
ATOM 8631 C CA . GLY B 1 367 ? 24.493 16.024 6.721 1.00 93.03 331 GLY B CA 1
ATOM 8632 C C . GLY B 1 367 ? 23.163 15.925 5.991 1.00 97.05 331 GLY B C 1
ATOM 8633 O O . GLY B 1 367 ? 22.164 15.519 6.587 1.00 101.75 331 GLY B O 1
ATOM 8634 N N . SER B 1 368 ? 23.167 16.307 4.708 1.00 96.75 332 SER B N 1
ATOM 8635 C CA . SER B 1 368 ? 22.010 16.147 3.811 1.00 89.99 332 SER B CA 1
ATOM 8636 C C . SER B 1 368 ? 21.796 14.682 3.395 1.00 85.74 332 SER B C 1
ATOM 8637 O O . SER B 1 368 ? 20.661 14.245 3.219 1.00 76.68 332 SER B O 1
ATOM 8640 N N . ALA B 1 369 ? 22.890 13.943 3.210 1.00 83.84 333 ALA B N 1
ATOM 8641 C CA . ALA B 1 369 ? 22.831 12.496 2.950 1.00 87.62 333 ALA B CA 1
ATOM 8642 C C . ALA B 1 369 ? 22.232 11.697 4.122 1.00 87.48 333 ALA B C 1
ATOM 8643 O O . ALA B 1 369 ? 21.465 10.747 3.931 1.00 86.37 333 ALA B O 1
ATOM 8645 N N . LEU B 1 370 ? 22.591 12.097 5.332 1.00 91.82 334 LEU B N 1
ATOM 8646 C CA . LEU B 1 370 ? 22.026 11.530 6.548 1.00 92.67 334 LEU B CA 1
ATOM 8647 C C . LEU B 1 370 ? 20.514 11.693 6.561 1.00 83.15 334 LEU B C 1
ATOM 8648 O O . LEU B 1 370 ? 19.788 10.704 6.577 1.00 79.69 334 LEU B O 1
ATOM 8653 N N . THR B 1 371 ? 20.062 12.945 6.514 1.00 77.82 335 THR B N 1
ATOM 8654 C CA . THR B 1 371 ? 18.648 13.278 6.710 1.00 76.50 335 THR B CA 1
ATOM 8655 C C . THR B 1 371 ? 17.767 12.704 5.599 1.00 74.72 335 THR B C 1
ATOM 8656 O O . THR B 1 371 ? 16.601 12.376 5.853 1.00 74.55 335 THR B O 1
ATOM 8660 N N . THR B 1 372 ? 18.311 12.554 4.387 1.00 73.57 336 THR B N 1
ATOM 8661 C CA . THR B 1 372 ? 17.529 11.928 3.302 1.00 77.66 336 THR B CA 1
ATOM 8662 C C . THR B 1 372 ? 17.287 10.447 3.598 1.00 77.21 336 THR B C 1
ATOM 8663 O O . THR B 1 372 ? 16.234 9.924 3.270 1.00 74.91 336 THR B O 1
ATOM 8667 N N . LEU B 1 373 ? 18.256 9.799 4.247 1.00 81.84 337 LEU B N 1
ATOM 8668 C CA . LEU B 1 373 ? 18.105 8.421 4.737 1.00 78.76 337 LEU B CA 1
ATOM 8669 C C . LEU B 1 373 ? 17.023 8.334 5.814 1.00 74.82 337 LEU B C 1
ATOM 8670 O O . LEU B 1 373 ? 16.135 7.507 5.735 1.00 69.37 337 LEU B O 1
ATOM 8675 N N . LYS B 1 374 ? 17.099 9.188 6.820 1.00 76.59 338 LYS B N 1
ATOM 8676 C CA . LYS B 1 374 ? 16.062 9.223 7.841 1.00 79.27 338 LYS B CA 1
ATOM 8677 C C . LYS B 1 374 ? 14.691 9.494 7.228 1.00 85.00 338 LYS B C 1
ATOM 8678 O O . LYS B 1 374 ? 13.765 8.742 7.485 1.00 97.63 338 LYS B O 1
ATOM 8684 N N . LEU B 1 375 ? 14.573 10.529 6.394 1.00 84.07 339 LEU B N 1
ATOM 8685 C CA . LEU B 1 375 ? 13.301 10.832 5.697 1.00 86.41 339 LEU B CA 1
ATOM 8686 C C . LEU B 1 375 ? 12.726 9.645 4.894 1.00 82.70 339 LEU B C 1
ATOM 8687 O O . LEU B 1 375 ? 11.513 9.493 4.789 1.00 73.00 339 LEU B O 1
ATOM 8692 N N . LYS B 1 376 ? 13.619 8.848 4.311 1.00 81.15 340 LYS B N 1
ATOM 8693 C CA . LYS B 1 376 ? 13.271 7.647 3.546 1.00 81.34 340 LYS B CA 1
ATOM 8694 C C . LYS B 1 376 ? 12.750 6.505 4.432 1.00 87.39 340 LYS B C 1
ATOM 8695 O O . LYS B 1 376 ? 11.851 5.759 4.033 1.00 85.70 340 LYS B O 1
ATOM 8701 N N . ALA B 1 377 ? 13.342 6.349 5.613 1.00 92.59 341 ALA B N 1
ATOM 8702 C CA . ALA B 1 377 ? 12.890 5.352 6.580 1.00 90.93 341 ALA B CA 1
ATOM 8703 C C . ALA B 1 377 ? 11.415 5.576 6.907 1.00 94.46 341 ALA B C 1
ATOM 8704 O O . ALA B 1 377 ? 10.622 4.633 6.893 1.00 107.97 341 ALA B O 1
ATOM 8706 N N . LEU B 1 378 ? 11.064 6.830 7.177 1.00 92.94 342 LEU B N 1
ATOM 8707 C CA . LEU B 1 378 ? 9.671 7.247 7.356 1.00 95.66 342 LEU B CA 1
ATOM 8708 C C . LEU B 1 378 ? 8.766 7.016 6.129 1.00 100.54 342 LEU B C 1
ATOM 8709 O O . LEU B 1 378 ? 7.599 6.641 6.286 1.00 107.18 342 LEU B O 1
ATOM 8714 N N . GLN B 1 379 ? 9.296 7.269 4.928 1.00 94.47 343 GLN B N 1
ATOM 8715 C CA . GLN B 1 379 ? 8.602 6.936 3.665 1.00 86.77 343 GLN B CA 1
ATOM 8716 C C . GLN B 1 379 ? 9.542 6.713 2.463 1.00 86.41 343 GLN B C 1
ATOM 8717 O O . GLN B 1 379 ? 9.800 7.624 1.668 1.00 83.62 343 GLN B O 1
ATOM 8723 N N . VAL B 1 380 ? 10.048 5.484 2.345 1.00 85.41 344 VAL B N 1
ATOM 8724 C CA . VAL B 1 380 ? 10.585 4.970 1.069 1.00 83.93 344 VAL B CA 1
ATOM 8725 C C . VAL B 1 380 ? 9.557 5.186 -0.046 1.00 88.64 344 VAL B C 1
ATOM 8726 O O . VAL B 1 380 ? 8.380 5.455 0.230 1.00 97.19 344 VAL B O 1
ATOM 8730 N N . ASN B 1 381 ? 9.989 5.047 -1.297 1.00 86.04 345 ASN B N 1
ATOM 8731 C CA . ASN B 1 381 ? 9.151 5.378 -2.487 1.00 84.19 345 ASN B CA 1
ATOM 8732 C C . ASN B 1 381 ? 9.133 6.893 -2.794 1.00 79.54 345 ASN B C 1
ATOM 8733 O O . ASN B 1 381 ? 8.787 7.291 -3.901 1.00 82.92 345 ASN B O 1
ATOM 8738 N N . ASN B 1 382 ? 9.509 7.727 -1.827 1.00 75.22 346 ASN B N 1
ATOM 8739 C CA . ASN B 1 382 ? 9.660 9.159 -2.040 1.00 75.14 346 ASN B CA 1
ATOM 8740 C C . ASN B 1 382 ? 11.111 9.650 -2.124 1.00 72.36 346 ASN B C 1
ATOM 8741 O O . ASN B 1 382 ? 11.354 10.844 -2.289 1.00 80.34 346 ASN B O 1
ATOM 8746 N N . TYR B 1 383 ? 12.071 8.743 -2.027 1.00 65.44 347 TYR B N 1
ATOM 8747 C CA . TYR B 1 383 ? 13.477 9.117 -2.044 1.00 67.47 347 TYR B CA 1
ATOM 8748 C C . TYR B 1 383 ? 14.346 8.063 -2.718 1.00 69.01 347 TYR B C 1
ATOM 8749 O O . TYR B 1 383 ? 13.956 6.907 -2.869 1.00 71.87 347 TYR B O 1
ATOM 8758 N N . ASN B 1 384 ? 15.512 8.506 -3.159 1.00 68.91 348 ASN B N 1
ATOM 8759 C CA . ASN B 1 384 ? 16.569 7.648 -3.631 1.00 71.11 348 ASN B CA 1
ATOM 8760 C C . ASN B 1 384 ? 17.707 7.930 -2.684 1.00 73.36 348 ASN B C 1
ATOM 8761 O O . ASN B 1 384 ? 17.855 9.046 -2.205 1.00 74.78 348 ASN B O 1
ATOM 8766 N N . LEU B 1 385 ? 18.522 6.934 -2.405 1.00 78.72 349 LEU B N 1
ATOM 8767 C CA . LEU B 1 385 ? 19.721 7.171 -1.627 1.00 81.19 349 LEU B CA 1
ATOM 8768 C C . LEU B 1 385 ? 20.732 7.805 -2.559 1.00 80.56 349 LEU B C 1
ATOM 8769 O O . LEU B 1 385 ? 20.775 7.447 -3.739 1.00 88.64 349 LEU B O 1
ATOM 8774 N N . PRO B 1 386 ? 21.535 8.756 -2.051 1.00 77.12 350 PRO B N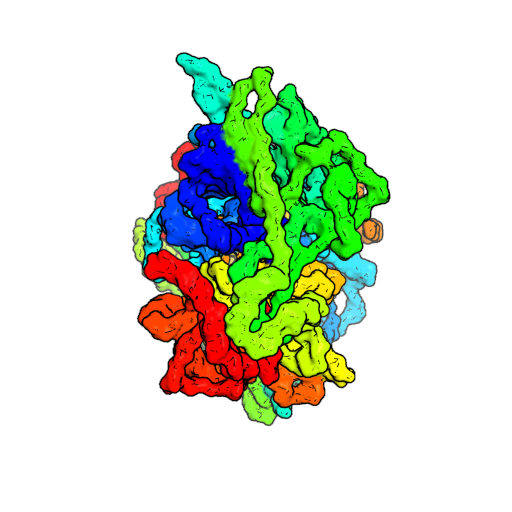 1
ATOM 8775 C CA . PRO B 1 386 ? 22.634 9.289 -2.842 1.00 73.92 350 PRO B CA 1
ATOM 8776 C C . PRO B 1 386 ? 23.543 8.191 -3.375 1.00 77.64 350 PRO B C 1
ATOM 8777 O O . PRO B 1 386 ? 23.776 7.190 -2.685 1.00 72.79 350 PRO B O 1
ATOM 8781 N N . LYS B 1 387 ? 24.019 8.383 -4.604 1.00 81.42 351 LYS B N 1
ATOM 8782 C CA . LYS B 1 387 ? 24.916 7.444 -5.261 1.00 81.17 351 LYS B CA 1
ATOM 8783 C C . LYS B 1 387 ? 26.362 7.742 -4.861 1.00 79.91 351 LYS B C 1
ATOM 8784 O O . LYS B 1 387 ? 26.687 8.861 -4.470 1.00 73.38 351 LYS B O 1
ATOM 8790 N N . THR B 1 388 ? 27.209 6.719 -4.932 1.00 83.09 352 THR B N 1
ATOM 8791 C CA . THR B 1 388 ? 28.667 6.881 -4.784 1.00 82.35 352 THR B CA 1
ATOM 8792 C C . THR B 1 388 ? 29.474 6.139 -5.846 1.00 82.25 352 THR B C 1
ATOM 8793 O O . THR B 1 388 ? 30.702 6.087 -5.768 1.00 78.09 352 THR B O 1
ATOM 8797 N N . ASP B 1 389 ? 28.802 5.598 -6.858 1.00 87.86 353 ASP B N 1
ATOM 8798 C CA . ASP B 1 389 ? 29.475 4.726 -7.800 1.00 94.27 353 ASP B CA 1
ATOM 8799 C C . ASP B 1 389 ? 30.294 5.570 -8.771 1.00 86.30 353 ASP B C 1
ATOM 8800 O O . ASP B 1 389 ? 29.961 6.717 -9.054 1.00 89.12 353 ASP B O 1
ATOM 8805 N N . ARG B 1 390 ? 31.384 4.990 -9.248 1.00 85.05 354 ARG B N 1
ATOM 8806 C CA . ARG B 1 390 ? 32.224 5.624 -10.237 1.00 88.19 354 ARG B CA 1
ATOM 8807 C C . ARG B 1 390 ? 33.159 4.618 -10.902 1.00 82.18 354 ARG B C 1
ATOM 8808 O O . ARG B 1 390 ? 33.670 3.729 -10.242 1.00 80.00 354 ARG B O 1
ATOM 8816 N N . VAL B 1 391 ? 33.393 4.776 -12.200 1.00 82.24 355 VAL B N 1
ATOM 8817 C CA . VAL B 1 391 ? 34.443 4.004 -12.876 1.00 88.21 355 VAL B CA 1
ATOM 8818 C C . VAL B 1 391 ? 35.774 4.693 -12.569 1.00 91.86 355 VAL B C 1
ATOM 8819 O O . VAL B 1 391 ? 35.835 5.928 -12.510 1.00 95.74 355 VAL B O 1
ATOM 8823 N N . PHE B 1 392 ? 36.817 3.886 -12.347 1.00 86.38 356 PHE B N 1
ATOM 8824 C CA . PHE B 1 392 ? 38.161 4.370 -12.019 1.00 81.22 356 PHE B CA 1
ATOM 8825 C C . PHE B 1 392 ? 39.152 3.853 -13.050 1.00 78.66 356 PHE B C 1
ATOM 8826 O O . PHE B 1 392 ? 38.960 2.781 -13.599 1.00 84.13 356 PHE B O 1
ATOM 8834 N N . SER B 1 393 ? 40.212 4.610 -13.304 1.00 79.16 357 SER B N 1
ATOM 8835 C CA . SER B 1 393 ? 41.167 4.271 -14.359 1.00 83.90 357 SER B CA 1
ATOM 8836 C C . SER B 1 393 ? 41.972 3.027 -13.981 1.00 90.24 357 SER B C 1
ATOM 8837 O O . SER B 1 393 ? 42.776 3.062 -13.049 1.00 90.09 357 SER B O 1
ATOM 8840 N N . LYS B 1 394 ? 41.732 1.937 -14.709 1.00 94.46 358 LYS B N 1
ATOM 8841 C CA . LYS B 1 394 ? 42.461 0.679 -14.541 1.00 96.42 358 LYS B CA 1
ATOM 8842 C C . LYS B 1 394 ? 43.932 0.844 -14.858 1.00 88.20 358 LYS B C 1
ATOM 8843 O O . LYS B 1 394 ? 44.760 0.239 -14.191 1.00 96.30 358 LYS B O 1
ATOM 8849 N N . ASP B 1 395 ? 44.263 1.648 -15.860 1.00 80.19 359 ASP B N 1
ATOM 8850 C CA . ASP B 1 395 ? 45.683 1.928 -16.155 1.00 88.37 359 ASP B CA 1
ATOM 8851 C C . ASP B 1 395 ? 46.407 2.497 -14.931 1.00 83.47 359 ASP B C 1
ATOM 8852 O O . ASP B 1 395 ? 47.502 2.044 -14.594 1.00 81.10 359 ASP B O 1
ATOM 8857 N N . PHE B 1 396 ? 45.767 3.461 -14.266 1.00 83.43 360 PHE B N 1
ATOM 8858 C CA . PHE B 1 396 ? 46.312 4.097 -13.062 1.00 85.61 360 PHE B CA 1
ATOM 8859 C C . PHE B 1 396 ? 46.478 3.126 -11.905 1.00 90.93 360 PHE B C 1
ATOM 8860 O O . PHE B 1 396 ? 47.576 2.989 -11.367 1.00 87.64 360 PHE B O 1
ATOM 8868 N N . TYR B 1 397 ? 45.380 2.458 -11.541 1.00 98.08 361 TYR B N 1
ATOM 8869 C CA . TYR B 1 397 ? 45.315 1.607 -10.336 1.00 95.03 361 TYR B CA 1
ATOM 8870 C C . TYR B 1 397 ? 46.102 0.300 -10.481 1.00 92.56 361 TYR B C 1
ATOM 8871 O O . TYR B 1 397 ? 46.532 -0.270 -9.481 1.00 92.41 361 TYR B O 1
ATOM 8880 N N . ASP B 1 398 ? 46.290 -0.165 -11.716 1.00 91.71 362 ASP B N 1
ATOM 8881 C CA . ASP B 1 398 ? 47.182 -1.300 -11.983 1.00 93.64 362 ASP B CA 1
ATOM 8882 C C . ASP B 1 398 ? 48.625 -0.868 -11.806 1.00 86.53 362 ASP B C 1
ATOM 8883 O O . ASP B 1 398 ? 49.337 -1.437 -10.987 1.00 92.91 362 ASP B O 1
ATOM 8888 N N . ARG B 1 399 ? 49.041 0.145 -12.564 1.00 82.90 363 ARG B N 1
ATOM 8889 C CA . ARG B 1 399 ? 50.428 0.657 -12.518 1.00 78.72 363 ARG B CA 1
ATOM 8890 C C . ARG B 1 399 ? 50.878 1.236 -11.141 1.00 79.08 363 ARG B C 1
ATOM 8891 O O . ARG B 1 399 ? 52.081 1.352 -10.886 1.00 73.87 363 ARG B O 1
ATOM 8899 N N . PHE B 1 400 ? 49.931 1.591 -10.271 1.00 76.79 364 PHE B N 1
ATOM 8900 C CA . PHE B 1 400 ? 50.252 2.124 -8.944 1.00 78.40 364 PHE B CA 1
ATOM 8901 C C . PHE B 1 400 ? 49.667 1.323 -7.767 1.00 83.94 364 PHE B C 1
ATOM 8902 O O . PHE B 1 400 ? 49.574 1.817 -6.644 1.00 87.44 364 PHE B O 1
ATOM 8910 N N . ASP B 1 401 ? 49.291 0.074 -8.025 1.00 97.23 365 ASP B N 1
ATOM 8911 C CA . ASP B 1 401 ? 48.956 -0.912 -6.971 1.00 102.87 365 ASP B CA 1
ATOM 8912 C C . ASP B 1 401 ? 47.872 -0.496 -5.970 1.00 97.16 365 ASP B C 1
ATOM 8913 O O . ASP B 1 401 ? 47.669 -1.193 -4.984 1.00 104.90 365 ASP B O 1
ATOM 8918 N N . THR B 1 402 ? 47.152 0.591 -6.238 1.00 89.16 366 THR B N 1
ATOM 8919 C CA . THR B 1 402 ? 46.375 1.266 -5.185 1.00 89.59 366 THR B CA 1
ATOM 8920 C C . THR B 1 402 ? 45.147 0.429 -4.779 1.00 96.02 366 THR B C 1
ATOM 8921 O O . THR B 1 402 ? 44.582 -0.254 -5.630 1.00 88.41 366 THR B O 1
ATOM 8925 N N . PRO B 1 403 ? 44.751 0.462 -3.475 1.00 114.26 367 PRO B N 1
ATOM 8926 C CA . PRO B 1 403 ? 43.739 -0.457 -2.915 1.00 120.22 367 PRO B CA 1
ATOM 8927 C C . PRO B 1 403 ? 42.503 -0.731 -3.786 1.00 122.96 367 PRO B C 1
ATOM 8928 O O . PRO B 1 403 ? 42.330 -1.870 -4.231 1.00 123.44 367 PRO B O 1
ATOM 8932 N N . LEU B 1 404 ? 41.685 0.298 -4.026 1.00 125.22 368 LEU B N 1
ATOM 8933 C CA . LEU B 1 404 ? 40.411 0.186 -4.770 1.00 134.16 368 LEU B CA 1
ATOM 8934 C C . LEU B 1 404 ? 39.277 -0.381 -3.871 1.00 130.24 368 LEU B C 1
ATOM 8935 O O . LEU B 1 404 ? 38.958 0.233 -2.852 1.00 130.33 368 LEU B O 1
ATOM 8940 N N . SER B 1 405 ? 38.682 -1.525 -4.234 1.00 122.13 369 SER B N 1
ATOM 8941 C CA . SER B 1 405 ? 37.483 -2.069 -3.570 1.00 121.36 369 SER B CA 1
ATOM 8942 C C . SER B 1 405 ? 37.058 -3.407 -4.199 1.00 123.21 369 SER B C 1
ATOM 8943 O O . SER B 1 405 ? 37.636 -3.857 -5.192 1.00 102.06 369 SER B O 1
ATOM 8946 N N . ARG B 1 406 ? 36.054 -4.026 -3.576 1.00 136.01 370 ARG B N 1
ATOM 8947 C CA . ARG B 1 406 ? 35.388 -5.261 -4.053 1.00 145.63 370 ARG B CA 1
ATOM 8948 C C . ARG B 1 406 ? 35.013 -5.238 -5.547 1.00 152.01 370 ARG B C 1
ATOM 8949 O O . ARG B 1 406 ? 33.842 -5.086 -5.917 1.00 156.44 370 ARG B O 1
ATOM 8957 N N . GLY B 1 407 ? 36.035 -5.404 -6.388 1.00 152.91 371 GLY B N 1
ATOM 8958 C CA . GLY B 1 407 ? 35.921 -5.329 -7.852 1.00 152.04 371 GLY B CA 1
ATOM 8959 C C . GLY B 1 407 ? 35.060 -4.205 -8.411 1.00 150.01 371 GLY B C 1
ATOM 8960 O O . GLY B 1 407 ? 34.335 -4.417 -9.383 1.00 151.40 371 GLY B O 1
ATOM 8961 N N . THR B 1 408 ? 35.144 -3.016 -7.806 1.00 141.35 372 THR B N 1
ATOM 8962 C CA . THR B 1 408 ? 34.331 -1.860 -8.223 1.00 131.99 372 THR B CA 1
ATOM 8963 C C . THR B 1 408 ? 34.604 -1.518 -9.683 1.00 117.23 372 THR B C 1
ATOM 8964 O O . THR B 1 408 ? 35.630 -1.907 -10.230 1.00 119.50 372 THR B O 1
ATOM 8968 N N . SER B 1 409 ? 33.684 -0.782 -10.295 1.00 105.46 373 SER B N 1
ATOM 8969 C CA . SER B 1 409 ? 33.686 -0.564 -11.752 1.00 107.00 373 SER B CA 1
ATOM 8970 C C . SER B 1 409 ? 35.009 0.010 -12.328 1.00 99.94 373 SER B C 1
ATOM 8971 O O . SER B 1 409 ? 35.509 1.030 -11.860 1.00 94.78 373 SER B O 1
ATOM 8982 N N . CYS B 1 411 ? 37.881 0.570 -15.885 1.00 83.03 375 CYS B N 1
ATOM 8983 C CA . CYS B 1 411 ? 37.923 1.183 -17.220 1.00 80.30 375 CYS B CA 1
ATOM 8984 C C . CYS B 1 411 ? 39.359 1.299 -17.704 1.00 75.23 375 CYS B C 1
ATOM 8985 O O . CYS B 1 411 ? 40.174 1.906 -17.027 1.00 79.72 375 CYS B O 1
ATOM 8988 N N . LYS B 1 412 ? 39.661 0.743 -18.875 1.00 73.29 376 LYS B N 1
ATOM 8989 C CA . LYS B 1 412 ? 41.019 0.793 -19.416 1.00 77.81 376 LYS B CA 1
ATOM 8990 C C . LYS B 1 412 ? 41.107 1.829 -20.523 1.00 74.86 376 LYS B C 1
ATOM 8991 O O . LYS B 1 412 ? 40.387 1.746 -21.491 1.00 76.85 376 LYS B O 1
ATOM 8997 N N . SER B 1 413 ? 41.994 2.802 -20.363 1.00 82.76 377 SER B N 1
ATOM 8998 C CA . SER B 1 413 ? 42.216 3.879 -21.345 1.00 88.37 377 SER B CA 1
ATOM 8999 C C . SER B 1 413 ? 42.945 3.428 -22.601 1.00 83.54 377 SER B C 1
ATOM 9000 O O . SER B 1 413 ? 42.762 4.008 -23.672 1.00 79.28 377 SER B O 1
ATOM 9003 N N . GLN B 1 414 ? 43.817 2.437 -22.440 1.00 86.07 378 GLN B N 1
ATOM 9004 C CA . GLN B 1 414 ? 44.701 1.970 -23.510 1.00 88.79 378 GLN B CA 1
ATOM 9005 C C . GLN B 1 414 ? 44.959 0.489 -23.354 1.00 92.97 378 GLN B C 1
ATOM 9006 O O . GLN B 1 414 ? 44.671 -0.105 -22.310 1.00 94.58 378 GLN B O 1
ATOM 9012 N N . GLU B 1 415 ? 45.535 -0.095 -24.395 1.00 98.49 379 GLU B N 1
ATOM 9013 C CA . GLU B 1 415 ? 45.811 -1.533 -24.421 1.00 108.79 379 GLU B CA 1
ATOM 9014 C C . GLU B 1 415 ? 46.969 -1.938 -23.490 1.00 115.57 379 GLU B C 1
ATOM 9015 O O . GLU B 1 415 ? 46.862 -2.930 -22.751 1.00 98.54 379 GLU B O 1
ATOM 9021 N N . GLU B 1 416 ? 48.050 -1.147 -23.530 1.00 123.73 380 GLU B N 1
ATOM 9022 C CA . GLU B 1 416 ? 49.285 -1.380 -22.754 1.00 116.01 380 GLU B CA 1
ATOM 9023 C C . GLU B 1 416 ? 49.132 -0.997 -21.273 1.00 115.14 380 GLU B C 1
ATOM 9024 O O . GLU B 1 416 ? 48.147 -0.361 -20.887 1.00 116.48 380 GLU B O 1
ATOM 9030 N N . PRO B 1 417 ? 50.109 -1.381 -20.431 1.00 114.18 381 PRO B N 1
ATOM 9031 C CA . PRO B 1 417 ? 50.209 -0.726 -19.116 1.00 113.56 381 PRO B CA 1
ATOM 9032 C C . PRO B 1 417 ? 50.786 0.688 -19.261 1.00 106.83 381 PRO B C 1
ATOM 9033 O O . PRO B 1 417 ? 51.349 1.016 -20.312 1.00 101.76 381 PRO B O 1
ATOM 9037 N N . LEU B 1 418 ? 50.635 1.517 -18.230 1.00 99.47 382 LEU B N 1
ATOM 9038 C CA . LEU B 1 418 ? 51.251 2.853 -18.227 1.00 96.24 382 LEU B CA 1
ATOM 9039 C C . LEU B 1 418 ? 52.753 2.744 -18.103 1.00 97.53 382 LEU B C 1
ATOM 9040 O O . LEU B 1 418 ? 53.235 2.084 -17.187 1.00 107.72 382 LEU B O 1
ATOM 9045 N N . ASN B 1 419 ? 53.494 3.392 -18.997 1.00 96.37 383 ASN B N 1
ATOM 9046 C CA . ASN B 1 419 ? 54.953 3.522 -18.806 1.00 101.10 383 ASN B CA 1
ATOM 9047 C C . ASN B 1 419 ? 55.213 4.904 -18.248 1.00 94.05 383 ASN B C 1
ATOM 9048 O O . ASN B 1 419 ? 54.864 5.907 -18.865 1.00 95.34 383 ASN B O 1
ATOM 9053 N N . THR B 1 420 ? 55.787 4.936 -17.051 1.00 90.65 384 THR B N 1
ATOM 9054 C CA . THR B 1 420 ? 56.122 6.182 -16.373 1.00 90.68 384 THR B CA 1
ATOM 9055 C C . THR B 1 420 ? 57.213 5.934 -15.345 1.00 88.12 384 THR B C 1
ATOM 9056 O O . THR B 1 420 ? 57.187 4.918 -14.643 1.00 85.77 384 THR B O 1
ATOM 9060 N N . ILE B 1 421 ? 58.136 6.890 -15.234 1.00 81.15 385 ILE B N 1
ATOM 9061 C CA . ILE B 1 421 ? 59.253 6.806 -14.280 1.00 80.89 385 ILE B CA 1
ATOM 9062 C C . ILE B 1 421 ? 58.876 7.244 -12.836 1.00 80.61 385 ILE B C 1
ATOM 9063 O O . ILE B 1 421 ? 59.734 7.302 -11.963 1.00 78.41 385 ILE B O 1
ATOM 9068 N N . ILE B 1 422 ? 57.600 7.539 -12.578 1.00 85.71 386 ILE B N 1
ATOM 9069 C CA . ILE B 1 422 ? 57.145 7.935 -11.228 1.00 86.25 386 ILE B CA 1
ATOM 9070 C C . ILE B 1 422 ? 57.028 6.715 -10.331 1.00 79.63 386 ILE B C 1
ATOM 9071 O O . ILE B 1 422 ? 56.576 5.669 -10.766 1.00 80.90 386 ILE B O 1
ATOM 9076 N N . GLU B 1 423 ? 57.413 6.877 -9.075 1.00 81.35 387 GLU B N 1
ATOM 9077 C CA . GLU B 1 423 ? 57.339 5.799 -8.093 1.00 94.77 387 GLU B CA 1
ATOM 9078 C C . GLU B 1 423 ? 55.998 5.895 -7.373 1.00 90.87 387 GLU B C 1
ATOM 9079 O O . GLU B 1 423 ? 55.506 6.991 -7.145 1.00 95.26 387 GLU B O 1
ATOM 9085 N N . LYS B 1 424 ? 55.433 4.754 -6.994 1.00 89.93 388 LYS B N 1
ATOM 9086 C CA . LYS B 1 424 ? 54.132 4.687 -6.293 1.00 96.45 388 LYS B CA 1
ATOM 9087 C C . LYS B 1 424 ? 54.014 5.668 -5.121 1.00 95.43 388 LYS B C 1
ATOM 9088 O O . LYS B 1 424 ? 53.023 6.385 -5.003 1.00 101.01 388 LYS B O 1
ATOM 9094 N N . ASP B 1 425 ? 55.040 5.719 -4.283 1.00 95.25 389 ASP B N 1
ATOM 9095 C CA . ASP B 1 425 ? 54.987 6.508 -3.049 1.00 92.88 389 ASP B CA 1
ATOM 9096 C C . ASP B 1 425 ? 55.078 7.999 -3.299 1.00 86.41 389 ASP B C 1
ATOM 9097 O O . ASP B 1 425 ? 54.865 8.777 -2.375 1.00 82.27 389 ASP B O 1
ATOM 9102 N N . ASN B 1 426 ? 55.418 8.381 -4.533 1.00 88.45 390 ASN B N 1
ATOM 9103 C CA . ASN B 1 426 ? 55.435 9.792 -4.991 1.00 94.57 390 ASN B CA 1
ATOM 9104 C C . ASN B 1 426 ? 54.203 10.315 -5.760 1.00 87.98 390 ASN B C 1
ATOM 9105 O O . ASN B 1 426 ? 54.250 11.436 -6.303 1.00 79.76 390 ASN B O 1
ATOM 9110 N N . ILE B 1 427 ? 53.133 9.519 -5.830 1.00 74.99 391 ILE B N 1
ATOM 9111 C CA . ILE B 1 427 ? 51.927 9.935 -6.533 1.00 74.95 391 ILE B CA 1
ATOM 9112 C C . ILE B 1 427 ? 50.746 9.626 -5.647 1.00 76.83 391 ILE B C 1
ATOM 9113 O O . ILE B 1 427 ? 50.672 8.532 -5.083 1.00 75.79 391 ILE B O 1
ATOM 9118 N N . HIS B 1 428 ? 49.848 10.598 -5.487 1.00 76.41 392 HIS B N 1
ATOM 9119 C CA . HIS B 1 428 ? 48.672 10.391 -4.653 1.00 79.72 392 HIS B CA 1
ATOM 9120 C C . HIS B 1 428 ? 47.422 10.940 -5.313 1.00 83.29 392 HIS B C 1
ATOM 9121 O O . HIS B 1 428 ? 47.483 11.810 -6.201 1.00 78.23 392 HIS B O 1
ATOM 9128 N N . ILE B 1 429 ? 46.289 10.429 -4.826 1.00 82.61 393 ILE B N 1
ATOM 9129 C CA . ILE B 1 429 ? 44.960 10.872 -5.251 1.00 83.55 393 ILE B CA 1
ATOM 9130 C C . ILE B 1 429 ? 44.436 12.073 -4.420 1.00 79.52 393 ILE B C 1
ATOM 9131 O O . ILE B 1 429 ? 44.343 12.008 -3.184 1.00 79.25 393 ILE B O 1
ATOM 9136 N N . PHE B 1 430 ? 44.120 13.169 -5.119 1.00 76.40 394 PHE B N 1
ATOM 9137 C CA . PHE B 1 430 ? 43.463 14.365 -4.548 1.00 70.87 394 PHE B CA 1
ATOM 9138 C C . PHE B 1 430 ? 42.105 13.999 -3.961 1.00 75.17 394 PHE B C 1
ATOM 9139 O O . PHE B 1 430 ? 41.222 13.541 -4.689 1.00 77.85 394 PHE B O 1
ATOM 9147 N N . SER B 1 431 ? 41.962 14.172 -2.645 1.00 78.31 395 SER B N 1
ATOM 9148 C CA . SER B 1 431 ? 40.744 13.794 -1.908 1.00 79.94 395 SER B CA 1
ATOM 9149 C C . SER B 1 431 ? 40.421 14.834 -0.843 1.00 79.45 395 SER B C 1
ATOM 9150 O O . SER B 1 431 ? 41.293 15.575 -0.405 1.00 73.43 395 SER B O 1
ATOM 9153 N N . GLN B 1 432 ? 39.170 14.851 -0.400 1.00 87.45 396 GLN B N 1
ATOM 9154 C CA . GLN B 1 432 ? 38.710 15.891 0.538 1.00 96.90 396 GLN B CA 1
ATOM 9155 C C . GLN B 1 432 ? 39.443 15.845 1.884 1.00 96.05 396 GLN B C 1
ATOM 9156 O O . GLN B 1 432 ? 39.663 16.887 2.505 1.00 104.15 396 GLN B O 1
ATOM 9162 N N . ASN B 1 433 ? 39.838 14.653 2.312 1.00 89.40 397 ASN B N 1
ATOM 9163 C CA . ASN B 1 433 ? 40.562 14.507 3.570 1.00 88.87 397 ASN B CA 1
ATOM 9164 C C . ASN B 1 433 ? 42.087 14.505 3.407 1.00 80.24 397 ASN B C 1
ATOM 9165 O O . ASN B 1 433 ? 42.794 14.641 4.388 1.00 79.76 397 ASN B O 1
ATOM 9170 N N . LYS B 1 434 ? 42.588 14.363 2.182 1.00 78.84 398 LYS B N 1
ATOM 9171 C CA . LYS B 1 434 ? 44.040 14.283 1.918 1.00 77.63 398 LYS B CA 1
ATOM 9172 C C . LYS B 1 434 ? 44.746 15.646 2.090 1.00 77.33 398 LYS B C 1
ATOM 9173 O O . LYS B 1 434 ? 45.069 16.337 1.110 1.00 75.04 398 LYS B O 1
ATOM 9179 N N . THR B 1 435 ? 44.990 16.006 3.352 1.00 78.99 399 THR B N 1
ATOM 9180 C CA . THR B 1 435 ? 45.685 17.253 3.722 1.00 82.36 399 THR B CA 1
ATOM 9181 C C . THR B 1 435 ? 47.190 17.058 3.747 1.00 80.43 399 THR B C 1
ATOM 9182 O O . THR B 1 435 ? 47.674 15.934 3.868 1.00 85.81 399 THR B O 1
ATOM 9186 N N . VAL B 1 436 ? 47.918 18.167 3.671 1.00 77.50 400 VAL B N 1
ATOM 9187 C CA . VAL B 1 436 ? 49.375 18.132 3.511 1.00 77.44 400 VAL B CA 1
ATOM 9188 C C . VAL B 1 436 ? 50.073 19.425 3.961 1.00 77.65 400 VAL B C 1
ATOM 9189 O O . VAL B 1 436 ? 49.786 20.512 3.451 1.00 81.61 400 VAL B O 1
ATOM 9193 N N . THR B 1 437 ? 51.024 19.276 4.880 1.00 73.12 401 THR B N 1
ATOM 9194 C CA . THR B 1 437 ? 51.756 20.402 5.446 1.00 75.54 401 THR B CA 1
ATOM 9195 C C . THR B 1 437 ? 53.125 20.590 4.775 1.00 76.46 401 THR B C 1
ATOM 9196 O O . THR B 1 437 ? 53.690 19.662 4.212 1.00 77.45 401 THR B O 1
ATOM 9200 N N . PHE B 1 438 ? 53.621 21.819 4.833 1.00 81.77 402 PHE B N 1
ATOM 9201 C CA . PHE B 1 438 ? 54.929 22.208 4.306 1.00 91.01 402 PHE B CA 1
ATOM 9202 C C . PHE B 1 438 ? 55.642 23.030 5.375 1.00 106.63 402 PHE B C 1
ATOM 9203 O O . PHE B 1 438 ? 55.278 24.183 5.618 1.00 114.30 402 PHE B O 1
ATOM 9211 N N . GLU B 1 439 ? 56.654 22.440 6.002 1.00 113.42 403 GLU B N 1
ATOM 9212 C CA . GLU B 1 439 ? 57.428 23.115 7.038 1.00 108.95 403 GLU B CA 1
ATOM 9213 C C . GLU B 1 439 ? 58.715 23.683 6.428 1.00 111.42 403 GLU B C 1
ATOM 9214 O O . GLU B 1 439 ? 59.042 23.361 5.273 1.00 99.02 403 GLU B O 1
ATOM 9220 N N . PRO B 1 440 ? 59.421 24.566 7.175 1.00 120.54 404 PRO B N 1
ATOM 9221 C CA . PRO B 1 440 ? 60.665 25.105 6.648 1.00 119.93 404 PRO B CA 1
ATOM 9222 C C . PRO B 1 440 ? 61.856 24.195 6.961 1.00 118.19 404 PRO B C 1
ATOM 9223 O O . PRO B 1 440 ? 61.779 23.345 7.855 1.00 100.86 404 PRO B O 1
ATOM 9227 N N . PHE B 1 441 ? 62.934 24.393 6.208 1.00 126.20 405 PHE B N 1
ATOM 9228 C CA . PHE B 1 441 ? 64.168 23.611 6.318 1.00 135.90 405 PHE B CA 1
ATOM 9229 C C . PHE B 1 441 ? 65.341 24.494 5.903 1.00 136.57 405 PHE B C 1
ATOM 9230 O O . PHE B 1 441 ? 65.170 25.420 5.100 1.00 126.47 405 PHE B O 1
ATOM 9238 N N . ARG B 1 442 ? 66.524 24.214 6.447 1.00 142.16 406 ARG B N 1
ATOM 9239 C CA . ARG B 1 442 ? 67.743 24.886 5.984 1.00 146.30 406 ARG B CA 1
ATOM 9240 C C . ARG B 1 442 ? 68.143 24.268 4.652 1.00 154.49 406 ARG B C 1
ATOM 9241 O O . ARG B 1 442 ? 68.258 23.043 4.536 1.00 149.08 406 ARG B O 1
ATOM 9257 N N . ASN B 1 444 ? 69.896 23.050 1.301 1.00 173.12 408 ASN B N 1
ATOM 9258 C CA . ASN B 1 444 ? 71.130 22.261 1.084 1.00 166.54 408 ASN B CA 1
ATOM 9259 C C . ASN B 1 444 ? 71.707 21.630 2.376 1.00 167.79 408 ASN B C 1
ATOM 9260 O O . ASN B 1 444 ? 72.917 21.411 2.470 1.00 171.25 408 ASN B O 1
ATOM 9265 N N . GLU B 1 445 ? 70.846 21.338 3.357 1.00 171.08 409 GLU B N 1
ATOM 9266 C CA . GLU B 1 445 ? 71.247 20.653 4.608 1.00 168.57 409 GLU B CA 1
ATOM 9267 C C . GLU B 1 445 ? 70.247 19.526 4.947 1.00 164.16 409 GLU B C 1
ATOM 9268 O O . GLU B 1 445 ? 70.522 18.353 4.683 1.00 162.31 409 GLU B O 1
ATOM 9274 N N . GLU B 1 446 ? 69.085 19.892 5.491 1.00 158.51 410 GLU B N 1
ATOM 9275 C CA . GLU B 1 446 ? 68.059 18.943 5.942 1.00 157.17 410 GLU B CA 1
ATOM 9276 C C . GLU B 1 446 ? 67.158 18.589 4.729 1.00 158.95 410 GLU B C 1
ATOM 9277 O O . GLU B 1 446 ? 67.115 19.368 3.767 1.00 151.53 410 GLU B O 1
ATOM 9283 N N . PRO B 1 447 ? 66.446 17.428 4.751 1.00 157.51 411 PRO B N 1
ATOM 9284 C CA . PRO B 1 447 ? 65.515 17.139 3.633 1.00 158.23 411 PRO B CA 1
ATOM 9285 C C . PRO B 1 447 ? 64.270 18.044 3.582 1.00 161.17 411 PRO B C 1
ATOM 9286 O O . PRO B 1 447 ? 63.879 18.620 4.605 1.00 168.90 411 PRO B O 1
ATOM 9298 N N . LYS B 1 449 ? 61.037 18.970 4.103 1.00 156.62 413 LYS B N 1
ATOM 9299 C CA . LYS B 1 449 ? 60.015 18.395 4.995 1.00 150.35 413 LYS B CA 1
ATOM 9300 C C . LYS B 1 449 ? 58.602 18.661 4.446 1.00 140.06 413 LYS B C 1
ATOM 9301 O O . LYS B 1 449 ? 58.279 19.786 4.044 1.00 134.29 413 LYS B O 1
ATOM 9307 N N . CYS B 1 450 ? 57.781 17.608 4.431 1.00 124.80 414 CYS B N 1
ATOM 9308 C CA . CYS B 1 450 ? 56.490 17.612 3.739 1.00 111.67 414 CYS B CA 1
ATOM 9309 C C . CYS B 1 450 ? 55.658 16.375 4.103 1.00 102.88 414 CYS B C 1
ATOM 9310 O O . CYS B 1 450 ? 55.690 15.363 3.409 1.00 105.32 414 CYS B O 1
ATOM 9313 N N . ASN B 1 451 ? 54.923 16.467 5.204 1.00 101.03 415 ASN B N 1
ATOM 9314 C CA . ASN B 1 451 ? 54.017 15.401 5.649 1.00 102.62 415 ASN B CA 1
ATOM 9315 C C . ASN B 1 451 ? 52.748 15.414 4.765 1.00 95.77 415 ASN B C 1
ATOM 9316 O O . ASN B 1 451 ? 52.285 16.489 4.399 1.00 86.16 415 ASN B O 1
ATOM 9321 N N . ILE B 1 452 ? 52.225 14.226 4.414 1.00 93.64 416 ILE B N 1
ATOM 9322 C CA . ILE B 1 452 ? 50.961 14.058 3.645 1.00 87.87 416 ILE B CA 1
ATOM 9323 C C . ILE B 1 452 ? 49.966 13.181 4.433 1.00 92.64 416 ILE B C 1
ATOM 9324 O O . ILE B 1 452 ? 49.498 12.155 3.948 1.00 91.16 416 ILE B O 1
ATOM 9329 N N . ASN B 1 453 ? 49.639 13.600 5.654 1.00 107.46 417 ASN B N 1
ATOM 9330 C CA . ASN B 1 453 ? 48.699 12.851 6.507 1.00 119.57 417 ASN B CA 1
ATOM 9331 C C . ASN B 1 453 ? 47.289 12.837 5.881 1.00 119.21 417 ASN B C 1
ATOM 9332 O O . ASN B 1 453 ? 46.469 13.726 6.120 1.00 111.88 417 ASN B O 1
ATOM 9337 N N . GLY B 1 454 ? 47.040 11.815 5.063 1.00 121.74 418 GLY B N 1
ATOM 9338 C CA . GLY B 1 454 ? 45.761 11.642 4.382 1.00 132.78 418 GLY B CA 1
ATOM 9339 C C . GLY B 1 454 ? 45.252 10.211 4.426 1.00 141.35 418 GLY B C 1
ATOM 9340 O O . GLY B 1 454 ? 45.835 9.319 3.809 1.00 149.18 418 GLY B O 1
ATOM 9341 N N . GLU B 1 455 ? 44.157 10.006 5.159 1.00 148.27 419 GLU B N 1
ATOM 9342 C CA . GLU B 1 455 ? 43.470 8.716 5.255 1.00 147.75 419 GLU B CA 1
ATOM 9343 C C . GLU B 1 455 ? 41.974 8.962 5.038 1.00 146.10 419 GLU B C 1
ATOM 9344 O O . GLU B 1 455 ? 41.320 9.624 5.847 1.00 148.71 419 GLU B O 1
ATOM 9350 N N . VAL B 1 456 ? 41.433 8.418 3.951 1.00 145.09 420 VAL B N 1
ATOM 9351 C CA . VAL B 1 456 ? 40.039 8.677 3.552 1.00 141.84 420 VAL B CA 1
ATOM 9352 C C . VAL B 1 456 ? 38.975 7.980 4.445 1.00 144.12 420 VAL B C 1
ATOM 9353 O O . VAL B 1 456 ? 37.781 8.201 4.248 1.00 151.48 420 VAL B O 1
ATOM 9357 N N . ALA B 1 457 ? 39.408 7.167 5.420 1.00 143.42 421 ALA B N 1
ATOM 9358 C CA . ALA B 1 457 ? 38.516 6.420 6.333 1.00 137.87 421 ALA B CA 1
ATOM 9359 C C . ALA B 1 457 ? 37.636 5.453 5.506 1.00 132.48 421 ALA B C 1
ATOM 9360 O O . ALA B 1 457 ? 38.185 4.733 4.663 1.00 131.13 421 ALA B O 1
ATOM 9362 N N . ASP B 1 458 ? 36.317 5.411 5.726 1.00 123.43 422 ASP B N 1
ATOM 9363 C CA . ASP B 1 458 ? 35.421 4.600 4.877 1.00 126.53 422 ASP B CA 1
ATOM 9364 C C . ASP B 1 458 ? 33.935 4.950 5.060 1.00 124.32 422 ASP B C 1
ATOM 9365 O O . ASP B 1 458 ? 33.561 5.753 5.915 1.00 120.11 422 ASP B O 1
ATOM 9370 N N . PHE B 1 459 ? 33.109 4.326 4.226 1.00 119.94 423 PHE B N 1
ATOM 9371 C CA . PHE B 1 459 ? 31.683 4.594 4.145 1.00 119.22 423 PHE B CA 1
ATOM 9372 C C . PHE B 1 459 ? 30.930 3.262 4.049 1.00 121.84 423 PHE B C 1
ATOM 9373 O O . PHE B 1 459 ? 31.375 2.347 3.348 1.00 116.62 423 PHE B O 1
ATOM 9381 N N . SER B 1 460 ? 29.808 3.158 4.765 1.00 122.04 424 SER B N 1
ATOM 9382 C CA . SER B 1 460 ? 28.908 1.994 4.678 1.00 120.61 424 SER B CA 1
ATOM 9383 C C . SER B 1 460 ? 27.479 2.386 5.057 1.00 114.77 424 SER B C 1
ATOM 9384 O O . SER B 1 460 ? 27.238 2.802 6.190 1.00 109.32 424 SER B O 1
ATOM 9387 N N . TRP B 1 461 ? 26.544 2.228 4.118 1.00 108.74 425 TRP B N 1
ATOM 9388 C CA . TRP B 1 461 ? 25.123 2.566 4.347 1.00 111.77 425 TRP B CA 1
ATOM 9389 C C . TRP B 1 461 ? 24.518 1.801 5.542 1.00 112.03 425 TRP B C 1
ATOM 9390 O O . TRP B 1 461 ? 23.883 2.390 6.434 1.00 100.81 425 TRP B O 1
ATOM 9401 N N . GLN B 1 462 ? 24.751 0.491 5.550 1.00 113.17 426 GLN B N 1
ATOM 9402 C CA . GLN B 1 462 ? 24.243 -0.400 6.593 1.00 108.98 426 GLN B CA 1
ATOM 9403 C C . GLN B 1 462 ? 24.855 -0.087 7.977 1.00 107.21 426 GLN B C 1
ATOM 9404 O O . GLN B 1 462 ? 24.183 -0.231 8.999 1.00 101.49 426 GLN B O 1
ATOM 9410 N N . GLU B 1 463 ? 26.118 0.351 7.993 1.00 110.02 427 GLU B N 1
ATOM 9411 C CA . GLU B 1 463 ? 26.778 0.862 9.212 1.00 115.45 427 GLU B CA 1
ATOM 9412 C C . GLU B 1 463 ? 26.126 2.183 9.680 1.00 113.88 427 GLU B C 1
ATOM 9413 O O . GLU B 1 463 ? 25.873 2.375 10.878 1.00 105.76 427 GLU B O 1
ATOM 9419 N N . ILE B 1 464 ? 25.866 3.080 8.728 1.00 107.94 428 ILE B N 1
ATOM 9420 C CA . ILE B 1 464 ? 25.247 4.385 9.010 1.00 101.74 428 ILE B CA 1
ATOM 9421 C C . ILE B 1 464 ? 23.812 4.215 9.504 1.00 95.71 428 ILE B C 1
ATOM 9422 O O . ILE B 1 464 ? 23.338 5.001 10.340 1.00 76.04 428 ILE B O 1
ATOM 9427 N N . PHE B 1 465 ? 23.136 3.189 8.981 1.00 101.87 429 PHE B N 1
ATOM 9428 C CA . PHE B 1 465 ? 21.764 2.882 9.384 1.00 110.54 429 PHE B CA 1
ATOM 9429 C C . PHE B 1 465 ? 21.677 2.556 10.870 1.00 112.55 429 PHE B C 1
ATOM 9430 O O . PHE B 1 465 ? 21.016 3.271 11.623 1.00 112.28 429 PHE B O 1
ATOM 9438 N N . GLU B 1 466 ? 22.354 1.488 11.287 1.00 114.19 430 GLU B N 1
ATOM 9439 C CA . GLU B 1 466 ? 22.203 0.996 12.657 1.00 115.00 430 GLU B CA 1
ATOM 9440 C C . GLU B 1 466 ? 22.748 1.953 13.730 1.00 113.95 430 GLU B C 1
ATOM 9441 O O . GLU B 1 466 ? 22.289 1.924 14.874 1.00 115.45 430 GLU B O 1
ATOM 9447 N N . GLU B 1 467 ? 23.680 2.826 13.349 1.00 111.64 431 GLU B N 1
ATOM 9448 C CA . GLU B 1 467 ? 24.198 3.866 14.246 1.00 113.42 431 GLU B CA 1
ATOM 9449 C C . GLU B 1 467 ? 23.225 5.041 14.412 1.00 117.42 431 GLU B C 1
ATOM 9450 O O . GLU B 1 467 ? 22.866 5.399 15.540 1.00 108.69 431 GLU B O 1
ATOM 9456 N N . HIS B 1 468 ? 22.796 5.618 13.285 1.00 125.97 432 HIS B N 1
ATOM 9457 C CA . HIS B 1 468 ? 22.079 6.909 13.262 1.00 120.12 432 HIS B CA 1
ATOM 9458 C C . HIS B 1 468 ? 20.544 6.863 13.138 1.00 115.68 432 HIS B C 1
ATOM 9459 O O . HIS B 1 468 ? 19.888 7.776 13.639 1.00 118.84 432 HIS B O 1
ATOM 9466 N N . VAL B 1 469 ? 19.978 5.834 12.494 1.00 106.76 433 VAL B N 1
ATOM 9467 C CA . VAL B 1 469 ? 18.495 5.707 12.353 1.00 109.53 433 VAL B CA 1
ATOM 9468 C C . VAL B 1 469 ? 17.801 4.564 13.143 1.00 110.12 433 VAL B C 1
ATOM 9469 O O . VAL B 1 469 ? 16.686 4.764 13.631 1.00 115.24 433 VAL B O 1
ATOM 9473 N N . LYS B 1 470 ? 18.426 3.389 13.255 1.00 108.13 434 LYS B N 1
ATOM 9474 C CA . LYS B 1 470 ? 17.894 2.281 14.091 1.00 104.21 434 LYS B CA 1
ATOM 9475 C C . LYS B 1 470 ? 17.438 2.733 15.479 1.00 95.96 434 LYS B C 1
ATOM 9476 O O . LYS B 1 470 ? 16.308 2.438 15.858 1.00 92.52 434 LYS B O 1
ATOM 9482 N N . PRO B 1 471 ? 18.299 3.455 16.239 1.00 97.59 435 PRO B N 1
ATOM 9483 C CA . PRO B 1 471 ? 17.843 3.933 17.559 1.00 102.28 435 PRO B CA 1
ATOM 9484 C C . PRO B 1 471 ? 16.478 4.644 17.573 1.00 99.79 435 PRO B C 1
ATOM 9485 O O . PRO B 1 471 ? 15.719 4.477 18.521 1.00 102.00 435 PRO B O 1
ATOM 9489 N N . LEU B 1 472 ? 16.176 5.401 16.522 1.00 100.49 436 LEU B N 1
ATOM 9490 C CA . LEU B 1 472 ? 14.957 6.204 16.456 1.00 103.09 436 LEU B CA 1
ATOM 9491 C C . LEU B 1 472 ? 13.679 5.353 16.367 1.00 105.01 436 LEU B C 1
ATOM 9492 O O . LEU B 1 472 ? 12.614 5.804 16.795 1.00 106.27 436 LEU B O 1
ATOM 9497 N N . GLU B 1 473 ? 13.798 4.133 15.833 1.00 108.30 437 GLU B N 1
ATOM 9498 C CA . GLU B 1 473 ? 12.720 3.108 15.861 1.00 114.72 437 GLU B CA 1
ATOM 9499 C C . GLU B 1 473 ? 11.424 3.540 15.154 1.00 109.18 437 GLU B C 1
ATOM 9500 O O . GLU B 1 473 ? 10.355 3.650 15.770 1.00 99.73 437 GLU B O 1
ATOM 9506 N N . PHE B 1 474 ? 11.543 3.787 13.856 1.00 105.58 438 PHE B N 1
ATOM 9507 C CA . PHE B 1 474 ? 10.388 4.102 13.021 1.00 106.82 438 PHE B CA 1
ATOM 9508 C C . PHE B 1 474 ? 9.696 2.814 12.549 1.00 103.02 438 PHE B C 1
ATOM 9509 O O . PHE B 1 474 ? 10.363 1.788 12.348 1.00 94.38 438 PHE B O 1
ATOM 9517 N N . PRO B 1 475 ? 8.362 2.870 12.328 1.00 102.18 439 PRO B N 1
ATOM 9518 C CA . PRO B 1 475 ? 7.620 1.694 11.852 1.00 98.82 439 PRO B CA 1
ATOM 9519 C C . PRO B 1 475 ? 8.229 1.036 10.625 1.00 100.41 439 PRO B C 1
ATOM 9520 O O . PRO B 1 475 ? 8.693 1.731 9.725 1.00 115.55 439 PRO B O 1
ATOM 9524 N N . LEU B 1 476 ? 8.262 -0.295 10.628 1.00 104.94 440 LEU B N 1
ATOM 9525 C CA . LEU B 1 476 ? 8.678 -1.128 9.469 1.00 108.47 440 LEU B CA 1
ATOM 9526 C C . LEU B 1 476 ? 10.082 -0.836 8.890 1.00 110.06 440 LEU B C 1
ATOM 9527 O O . LEU B 1 476 ? 10.454 -1.383 7.845 1.00 105.82 440 LEU B O 1
ATOM 9532 N N . ALA B 1 477 ? 10.864 -0.018 9.595 1.00 111.36 441 ALA B N 1
ATOM 9533 C CA . ALA B 1 477 ? 12.071 0.579 9.050 1.00 111.87 441 ALA B CA 1
ATOM 9534 C C . ALA B 1 477 ? 13.283 -0.151 9.590 1.00 114.58 441 ALA B C 1
ATOM 9535 O O . ALA B 1 477 ? 13.809 0.202 10.641 1.00 119.58 441 ALA B O 1
ATOM 9537 N N . ASP B 1 478 ? 13.695 -1.183 8.863 1.00 117.25 442 ASP B N 1
ATOM 9538 C CA . ASP B 1 478 ? 14.889 -1.978 9.185 1.00 124.55 442 ASP B CA 1
ATOM 9539 C C . ASP B 1 478 ? 15.912 -1.812 8.062 1.00 120.46 442 ASP B C 1
ATOM 9540 O O . ASP B 1 478 ? 15.631 -1.145 7.071 1.00 120.48 442 ASP B O 1
ATOM 9545 N N . VAL B 1 479 ? 17.090 -2.418 8.213 1.00 114.20 443 VAL B N 1
ATOM 9546 C CA . VAL B 1 479 ? 18.188 -2.210 7.245 1.00 112.33 443 VAL B CA 1
ATOM 9547 C C . VAL B 1 479 ? 17.828 -2.763 5.855 1.00 109.03 443 VAL B C 1
ATOM 9548 O O . VAL B 1 479 ? 18.254 -2.215 4.847 1.00 108.58 443 VAL B O 1
ATOM 9552 N N . ASP B 1 480 ? 17.035 -3.832 5.806 1.00 113.52 444 ASP B N 1
ATOM 9553 C CA . ASP B 1 480 ? 16.662 -4.468 4.535 1.00 115.20 444 ASP B CA 1
ATOM 9554 C C . ASP B 1 480 ? 15.700 -3.601 3.724 1.00 114.78 444 ASP B C 1
ATOM 9555 O O . ASP B 1 480 ? 15.981 -3.260 2.569 1.00 116.77 444 ASP B O 1
ATOM 9560 N N . THR B 1 481 ? 14.570 -3.261 4.342 1.00 109.50 445 THR B N 1
ATOM 9561 C CA . THR B 1 481 ? 13.457 -2.585 3.655 1.00 109.58 445 THR B CA 1
ATOM 9562 C C . THR B 1 481 ? 13.835 -1.232 3.042 1.00 108.90 445 THR B C 1
ATOM 9563 O O . THR B 1 481 ? 13.451 -0.944 1.904 1.00 105.94 445 THR B O 1
ATOM 9567 N N . VAL B 1 482 ? 14.607 -0.431 3.784 1.00 106.09 446 VAL B N 1
ATOM 9568 C CA . VAL B 1 482 ? 14.916 0.958 3.383 1.00 101.68 446 VAL B CA 1
ATOM 9569 C C . VAL B 1 482 ? 16.238 1.062 2.599 1.00 105.05 446 VAL B C 1
ATOM 9570 O O . VAL B 1 482 ? 16.306 1.804 1.615 1.00 115.56 446 VAL B O 1
ATOM 9574 N N . ILE B 1 483 ? 17.273 0.340 3.028 1.00 96.58 447 ILE B N 1
ATOM 9575 C CA . ILE B 1 483 ? 18.561 0.365 2.329 1.00 90.31 447 ILE B CA 1
ATOM 9576 C C . ILE B 1 483 ? 18.698 -0.770 1.328 1.00 88.97 447 ILE B C 1
ATOM 9577 O O . ILE B 1 483 ? 18.609 -0.522 0.137 1.00 103.28 447 ILE B O 1
ATOM 9582 N N . ASN B 1 484 ? 18.890 -1.998 1.800 1.00 86.70 448 ASN B N 1
ATOM 9583 C CA . ASN B 1 484 ? 19.329 -3.108 0.928 1.00 88.60 448 ASN B CA 1
ATOM 9584 C C . ASN B 1 484 ? 18.393 -3.381 -0.244 1.00 92.14 448 ASN B C 1
ATOM 9585 O O . ASN B 1 484 ? 18.857 -3.530 -1.376 1.00 86.30 448 ASN B O 1
ATOM 9590 N N . ASN B 1 485 ? 17.089 -3.430 0.030 1.00 99.22 449 ASN B N 1
ATOM 9591 C CA . ASN B 1 485 ? 16.062 -3.619 -1.020 1.00 108.74 449 ASN B CA 1
ATOM 9592 C C . ASN B 1 485 ? 15.894 -2.445 -2.006 1.00 109.89 449 ASN B C 1
ATOM 9593 O O . ASN B 1 485 ? 15.342 -2.623 -3.095 1.00 106.44 449 ASN B O 1
ATOM 9598 N N . GLN B 1 486 ? 16.340 -1.257 -1.601 1.00 107.83 450 GLN B N 1
ATOM 9599 C CA . GLN B 1 486 ? 16.212 -0.032 -2.390 1.00 100.54 450 GLN B CA 1
ATOM 9600 C C . GLN B 1 486 ? 17.514 0.461 -3.062 1.00 97.66 450 GLN B C 1
ATOM 9601 O O . GLN B 1 486 ? 17.559 1.573 -3.568 1.00 96.13 450 GLN B O 1
ATOM 9607 N N . LEU B 1 487 ? 18.567 -0.349 -3.071 1.00 99.36 451 LEU B N 1
ATOM 9608 C CA . LEU B 1 487 ? 19.843 0.072 -3.667 1.00 102.77 451 LEU B CA 1
ATOM 9609 C C . LEU B 1 487 ? 19.731 0.132 -5.201 1.00 103.82 451 LEU B C 1
ATOM 9610 O O . LEU B 1 487 ? 20.118 1.116 -5.836 1.00 88.28 451 LEU B O 1
ATOM 9615 N N . HIS B 1 488 ? 19.151 -0.908 -5.785 1.00 112.16 452 HIS B N 1
ATOM 9616 C CA . HIS B 1 488 ? 18.999 -0.976 -7.242 1.00 118.72 452 HIS B CA 1
ATOM 9617 C C . HIS B 1 488 ? 17.834 -0.130 -7.838 1.00 113.99 452 HIS B C 1
ATOM 9618 O O . HIS B 1 488 ? 17.699 -0.091 -9.064 1.00 114.37 452 HIS B O 1
ATOM 9625 N N . VAL B 1 489 ? 17.032 0.563 -7.014 1.00 104.78 453 VAL B N 1
ATOM 9626 C CA . VAL B 1 489 ? 15.778 1.223 -7.499 1.00 96.53 453 VAL B CA 1
ATOM 9627 C C . VAL B 1 489 ? 15.699 2.764 -7.357 1.00 90.04 453 VAL B C 1
ATOM 9628 O O . VAL B 1 489 ? 15.984 3.346 -6.308 1.00 86.67 453 VAL B O 1
ATOM 9632 N N . ASP B 1 490 ? 15.255 3.386 -8.447 1.00 85.20 454 ASP B N 1
ATOM 9633 C CA . ASP B 1 490 ? 15.081 4.826 -8.584 1.00 82.00 454 ASP B CA 1
ATOM 9634 C C . ASP B 1 490 ? 13.568 5.056 -8.614 1.00 77.99 454 ASP B C 1
ATOM 9635 O O . ASP B 1 490 ? 12.881 4.611 -9.528 1.00 84.76 454 ASP B O 1
ATOM 9640 N N . ASN B 1 491 ? 13.046 5.732 -7.599 1.00 76.38 455 ASN B N 1
ATOM 9641 C CA . ASN B 1 491 ? 11.587 5.891 -7.442 1.00 75.44 455 ASN B CA 1
ATOM 9642 C C . ASN B 1 491 ? 10.947 7.014 -8.285 1.00 72.84 455 ASN B C 1
ATOM 9643 O O . ASN B 1 491 ? 9.763 7.323 -8.092 1.00 70.12 455 ASN B O 1
ATOM 9648 N N . PHE B 1 492 ? 11.699 7.639 -9.195 1.00 69.70 456 PHE B N 1
ATOM 9649 C CA . PHE B 1 492 ? 11.095 8.607 -10.117 1.00 71.02 456 PHE B CA 1
ATOM 9650 C C . PHE B 1 492 ? 10.469 7.894 -11.304 1.00 72.14 456 PHE B C 1
ATOM 9651 O O . PHE B 1 492 ? 11.179 7.455 -12.210 1.00 71.41 456 PHE B O 1
ATOM 9659 N N . ASN B 1 493 ? 9.140 7.788 -11.282 1.00 74.91 457 ASN B N 1
ATOM 9660 C CA . ASN B 1 493 ? 8.367 7.296 -12.421 1.00 79.51 457 ASN B CA 1
ATOM 9661 C C . ASN B 1 493 ? 8.734 5.833 -12.737 1.00 82.47 457 ASN B C 1
ATOM 9662 O O . ASN B 1 493 ? 9.050 5.505 -13.881 1.00 80.87 457 ASN B O 1
ATOM 9667 N N . ASN B 1 494 ? 8.714 4.979 -11.703 1.00 82.15 458 ASN B N 1
ATOM 9668 C CA . ASN B 1 494 ? 9.072 3.538 -11.827 1.00 79.22 458 ASN B CA 1
ATOM 9669 C C . ASN B 1 494 ? 7.832 2.642 -11.981 1.00 81.37 458 ASN B C 1
ATOM 9670 O O . ASN B 1 494 ? 7.780 1.801 -12.878 1.00 86.22 458 ASN B O 1
ATOM 9675 N N . SER B 1 495 ? 6.829 2.856 -11.135 1.00 80.32 459 SER B N 1
ATOM 9676 C CA . SER B 1 495 ? 5.572 2.112 -11.189 1.00 78.12 459 SER B CA 1
ATOM 9677 C C . SER B 1 495 ? 4.685 2.461 -12.391 1.00 81.79 459 SER B C 1
ATOM 9678 O O . SER B 1 495 ? 4.702 3.579 -12.906 1.00 81.75 459 SER B O 1
ATOM 9681 N N . ALA B 1 496 ? 3.893 1.486 -12.819 1.00 90.19 460 ALA B N 1
ATOM 9682 C CA . ALA B 1 496 ? 2.898 1.690 -13.864 1.00 87.92 460 ALA B CA 1
ATOM 9683 C C . ALA B 1 496 ? 1.839 2.673 -13.405 1.00 92.23 460 ALA B C 1
ATOM 9684 O O . ALA B 1 496 ? 1.350 3.457 -14.210 1.00 94.60 460 ALA B O 1
ATOM 9686 N N . GLU B 1 497 ? 1.496 2.617 -12.111 1.00 98.33 461 GLU B N 1
ATOM 9687 C CA . GLU B 1 497 ? 0.506 3.522 -11.483 1.00 98.86 461 GLU B CA 1
ATOM 9688 C C . GLU B 1 497 ? 0.888 4.997 -11.655 1.00 88.94 461 GLU B C 1
ATOM 9689 O O . GLU B 1 497 ? 0.019 5.840 -11.927 1.00 70.05 461 GLU B O 1
ATOM 9695 N N . LYS B 1 498 ? 2.193 5.267 -11.505 1.00 86.38 462 LYS B N 1
ATOM 9696 C CA . LYS B 1 498 ? 2.790 6.620 -11.624 1.00 85.60 462 LYS B CA 1
ATOM 9697 C C . LYS B 1 498 ? 2.775 7.234 -13.035 1.00 82.05 462 LYS B C 1
ATOM 9698 O O . LYS B 1 498 ? 2.552 8.438 -13.179 1.00 82.16 462 LYS B O 1
ATOM 9704 N N . LYS B 1 499 ? 2.978 6.407 -14.062 1.00 78.89 463 LYS B N 1
ATOM 9705 C CA . LYS B 1 499 ? 3.104 6.861 -15.475 1.00 73.44 463 LYS B CA 1
ATOM 9706 C C . LYS B 1 499 ? 2.050 7.853 -16.002 1.00 71.07 463 LYS B C 1
ATOM 9707 O O . LYS B 1 499 ? 2.329 8.564 -16.966 1.00 76.10 463 LYS B O 1
ATOM 9713 N N . LYS B 1 500 ? 0.851 7.867 -15.422 1.00 66.44 464 LYS B N 1
ATOM 9714 C CA . LYS B 1 500 ? -0.190 8.819 -15.823 1.00 67.68 464 LYS B CA 1
ATOM 9715 C C . LYS B 1 500 ? -0.498 9.883 -14.781 1.00 66.12 464 LYS B C 1
ATOM 9716 O O . LYS B 1 500 ? -1.363 10.736 -15.012 1.00 59.74 464 LYS B O 1
ATOM 9722 N N . HIS B 1 501 ? 0.217 9.846 -13.656 1.00 68.46 465 HIS B N 1
ATOM 9723 C CA . HIS B 1 501 ? 0.127 10.885 -12.615 1.00 73.56 465 HIS B CA 1
ATOM 9724 C C . HIS B 1 501 ? 1.195 11.962 -12.810 1.00 72.68 465 HIS B C 1
ATOM 9725 O O . HIS B 1 501 ? 2.298 11.678 -13.308 1.00 70.16 465 HIS B O 1
ATOM 9732 N N . VAL B 1 502 ? 0.894 13.189 -12.390 1.00 69.38 466 VAL B N 1
ATOM 9733 C CA . VAL B 1 502 ? 1.960 14.199 -12.335 1.00 69.01 466 VAL B CA 1
ATOM 9734 C C . VAL B 1 502 ? 2.841 13.899 -11.095 1.00 71.86 466 VAL B C 1
ATOM 9735 O O . VAL B 1 502 ? 2.340 13.567 -10.010 1.00 67.92 466 VAL B O 1
ATOM 9739 N N . GLU B 1 503 ? 4.153 14.001 -11.293 1.00 72.66 467 GLU B N 1
ATOM 9740 C CA . GLU B 1 503 ? 5.146 13.766 -10.250 1.00 69.98 467 GLU B CA 1
ATOM 9741 C C . GLU B 1 503 ? 5.945 15.048 -9.995 1.00 66.02 467 GLU B C 1
ATOM 9742 O O . GLU B 1 503 ? 6.118 15.870 -10.889 1.00 60.70 467 GLU B O 1
ATOM 9748 N N . ILE B 1 504 ? 6.428 15.208 -8.771 1.00 65.01 468 ILE B N 1
ATOM 9749 C CA . ILE B 1 504 ? 7.189 16.396 -8.377 1.00 63.53 468 ILE B CA 1
ATOM 9750 C C . ILE B 1 504 ? 8.450 15.966 -7.644 1.00 63.64 468 ILE B C 1
ATOM 9751 O O . ILE B 1 504 ? 8.385 15.240 -6.658 1.00 66.22 468 ILE B O 1
ATOM 9756 N N . ILE B 1 505 ? 9.589 16.439 -8.140 1.00 64.33 469 ILE B N 1
ATOM 9757 C CA . ILE B 1 505 ? 10.858 16.335 -7.444 1.00 60.86 469 ILE B CA 1
ATOM 9758 C C . ILE B 1 505 ? 11.253 17.728 -6.992 1.00 60.54 469 ILE B C 1
ATOM 9759 O O . ILE B 1 505 ? 11.348 18.635 -7.810 1.00 60.61 469 ILE B O 1
ATOM 9764 N N . THR B 1 506 ? 11.496 17.868 -5.694 1.00 63.29 470 THR B N 1
ATOM 9765 C CA . THR B 1 506 ? 11.874 19.133 -5.080 1.00 64.11 470 THR B CA 1
ATOM 9766 C C . THR B 1 506 ? 13.364 19.057 -4.739 1.00 63.60 470 THR B C 1
ATOM 9767 O O . THR B 1 506 ? 13.755 18.687 -3.635 1.00 69.22 470 THR B O 1
ATOM 9771 N N . LEU B 1 507 ? 14.182 19.437 -5.715 1.00 61.11 471 LEU B N 1
ATOM 9772 C CA . LEU B 1 507 ? 15.605 19.139 -5.721 1.00 57.69 471 LEU B CA 1
ATOM 9773 C C . LEU B 1 507 ? 16.350 20.044 -4.766 1.00 61.30 471 LEU B C 1
ATOM 9774 O O . LEU B 1 507 ? 17.457 19.713 -4.314 1.00 73.20 471 LEU B O 1
ATOM 9779 N N . GLY B 1 508 ? 15.766 21.210 -4.503 1.00 58.88 472 GLY B N 1
ATOM 9780 C CA . GLY B 1 508 ? 16.278 22.147 -3.510 1.00 58.97 472 GLY B CA 1
ATOM 9781 C C . GLY B 1 508 ? 15.126 22.857 -2.837 1.00 60.16 472 GLY B C 1
ATOM 9782 O O . GLY B 1 508 ? 14.156 23.257 -3.515 1.00 64.86 472 GLY B O 1
ATOM 9783 N N . THR B 1 509 ? 15.230 23.023 -1.515 1.00 59.71 473 THR B N 1
ATOM 9784 C CA . THR B 1 509 ? 14.129 23.549 -0.684 1.00 59.96 473 THR B CA 1
ATOM 9785 C C . THR B 1 509 ? 14.507 24.753 0.173 1.00 61.90 473 THR B C 1
ATOM 9786 O O . THR B 1 509 ? 13.738 25.148 1.055 1.00 63.53 473 THR B O 1
ATOM 9790 N N . GLY B 1 510 ? 15.663 25.357 -0.123 1.00 65.03 474 GLY B N 1
ATOM 9791 C CA . GLY B 1 510 ? 16.247 26.416 0.703 1.00 65.68 474 GLY B CA 1
ATOM 9792 C C . GLY B 1 510 ? 16.072 27.837 0.193 1.00 66.53 474 GLY B C 1
ATOM 9793 O O . GLY B 1 510 ? 15.499 28.074 -0.866 1.00 63.58 474 GLY B O 1
ATOM 9794 N N . SER B 1 511 ? 16.601 28.778 0.967 1.00 70.06 475 SER B N 1
ATOM 9795 C CA . SER B 1 511 ? 16.517 30.199 0.653 1.00 74.76 475 SER B CA 1
ATOM 9796 C C . SER B 1 511 ? 17.861 30.889 0.794 1.00 73.16 475 SER B C 1
ATOM 9797 O O . SER B 1 511 ? 18.588 30.640 1.758 1.00 79.73 475 SER B O 1
ATOM 9800 N N . ALA B 1 512 ? 18.149 31.777 -0.162 1.00 69.45 476 ALA B N 1
ATOM 9801 C CA . ALA B 1 512 ? 19.233 32.766 -0.090 1.00 64.48 476 ALA B CA 1
ATOM 9802 C C . ALA B 1 512 ? 20.593 32.135 -0.275 1.00 62.31 476 ALA B C 1
ATOM 9803 O O . ALA B 1 512 ? 21.194 32.306 -1.310 1.00 62.90 476 ALA B O 1
ATOM 9805 N N . LEU B 1 513 ? 21.057 31.391 0.723 1.00 69.36 477 LEU B N 1
ATOM 9806 C CA . LEU B 1 513 ? 22.365 30.723 0.696 1.00 74.36 477 LEU B CA 1
ATOM 9807 C C . LEU B 1 513 ? 22.144 29.208 0.764 1.00 77.58 477 LEU B C 1
ATOM 9808 O O . LEU B 1 513 ? 21.119 28.753 1.300 1.00 80.61 477 LEU B O 1
ATOM 9813 N N . PRO B 1 514 ? 23.085 28.414 0.215 1.00 78.04 478 PRO B N 1
ATOM 9814 C CA . PRO B 1 514 ? 23.050 26.974 0.515 1.00 78.12 478 PRO B CA 1
ATOM 9815 C C . PRO B 1 514 ? 23.486 26.654 1.953 1.00 76.91 478 PRO B C 1
ATOM 9816 O O . PRO B 1 514 ? 24.541 27.113 2.407 1.00 78.02 478 PRO B O 1
ATOM 9820 N N . SER B 1 515 ? 22.657 25.890 2.657 1.00 76.29 479 SER B N 1
ATOM 9821 C CA . SER B 1 515 ? 22.959 25.430 4.009 1.00 77.58 479 SER B CA 1
ATOM 9822 C C . SER B 1 515 ? 23.376 23.954 3.988 1.00 79.08 479 SER B C 1
ATOM 9823 O O . SER B 1 515 ? 23.303 23.277 2.959 1.00 80.66 479 SER B O 1
ATOM 9826 N N . LYS B 1 516 ? 23.794 23.471 5.150 1.00 77.29 480 LYS B N 1
ATOM 9827 C CA . LYS B 1 516 ? 24.191 22.084 5.334 1.00 79.22 480 LYS B CA 1
ATOM 9828 C C . LYS B 1 516 ? 23.102 21.086 4.898 1.00 82.05 480 LYS B C 1
ATOM 9829 O O . LYS B 1 516 ? 23.428 20.025 4.341 1.00 89.89 480 LYS B O 1
ATOM 9835 N N . TYR B 1 517 ? 21.829 21.450 5.115 1.00 82.78 481 TYR B N 1
ATOM 9836 C CA . TYR B 1 517 ? 20.664 20.537 4.927 1.00 80.45 481 TYR B CA 1
ATOM 9837 C C . TYR B 1 517 ? 19.670 20.847 3.774 1.00 73.74 481 TYR B C 1
ATOM 9838 O O . TYR B 1 517 ? 19.058 19.923 3.232 1.00 68.06 481 TYR B O 1
ATOM 9847 N N . ARG B 1 518 ? 19.495 22.123 3.424 1.00 72.28 482 ARG B N 1
ATOM 9848 C CA . ARG B 1 518 ? 18.683 22.536 2.250 1.00 68.55 482 ARG B CA 1
ATOM 9849 C C . ARG B 1 518 ? 19.537 23.424 1.323 1.00 66.09 482 ARG B C 1
ATOM 9850 O O . ARG B 1 518 ? 19.951 24.531 1.677 1.00 64.97 482 ARG B O 1
ATOM 9858 N N . ASN B 1 519 ? 19.827 22.899 0.142 1.00 63.55 483 ASN B N 1
ATOM 9859 C CA . ASN B 1 519 ? 20.425 23.662 -0.956 1.00 62.29 483 ASN B CA 1
ATOM 9860 C C . ASN B 1 519 ? 19.413 24.730 -1.462 1.00 65.63 483 ASN B C 1
ATOM 9861 O O . ASN B 1 519 ? 18.216 24.707 -1.124 1.00 66.83 483 ASN B O 1
ATOM 9866 N N . VAL B 1 520 ? 19.900 25.697 -2.230 1.00 63.77 484 VAL B N 1
ATOM 9867 C CA . VAL B 1 520 ? 19.017 26.667 -2.874 1.00 61.80 484 VAL B CA 1
ATOM 9868 C C . VAL B 1 520 ? 17.993 25.994 -3.789 1.00 61.99 484 VAL B C 1
ATOM 9869 O O . VAL B 1 520 ? 18.215 24.890 -4.275 1.00 65.18 484 VAL B O 1
ATOM 9873 N N . VAL B 1 521 ? 16.893 26.703 -4.031 1.00 63.65 485 VAL B N 1
ATOM 9874 C CA . VAL B 1 521 ? 15.658 26.117 -4.547 1.00 60.01 485 VAL B CA 1
ATOM 9875 C C . VAL B 1 521 ? 15.772 25.597 -5.978 1.00 61.05 485 VAL B C 1
ATOM 9876 O O . VAL B 1 521 ? 16.450 26.185 -6.810 1.00 57.80 485 VAL B O 1
ATOM 9880 N N . SER B 1 522 ? 15.120 24.464 -6.219 1.00 65.58 486 SER B N 1
ATOM 9881 C CA . SER B 1 522 ? 14.740 24.033 -7.558 1.00 66.02 486 SER B CA 1
ATOM 9882 C C . SER B 1 522 ? 13.676 22.969 -7.473 1.00 65.76 486 SER B C 1
ATOM 9883 O O . SER B 1 522 ? 13.801 22.041 -6.686 1.00 73.21 486 SER B O 1
ATOM 9886 N N . THR B 1 523 ? 12.662 23.100 -8.317 1.00 66.38 487 THR B N 1
ATOM 9887 C CA . THR B 1 523 ? 11.509 22.209 -8.331 1.00 67.14 487 THR B CA 1
ATOM 9888 C C . THR B 1 523 ? 11.284 21.730 -9.764 1.00 63.94 487 THR B C 1
ATOM 9889 O O . THR B 1 523 ? 11.306 22.522 -10.699 1.00 73.45 487 THR B O 1
ATOM 9893 N N . LEU B 1 524 ? 11.069 20.432 -9.932 1.00 60.70 488 LEU B N 1
ATOM 9894 C CA . LEU B 1 524 ? 10.886 19.837 -11.252 1.00 59.06 488 LEU B CA 1
ATOM 9895 C C . LEU B 1 524 ? 9.591 19.080 -11.242 1.00 56.77 488 LEU B C 1
ATOM 9896 O O . LEU B 1 524 ? 9.411 18.253 -10.365 1.00 59.54 488 LEU B O 1
ATOM 9901 N N . VAL B 1 525 ? 8.686 19.373 -12.182 1.00 53.68 489 VAL B N 1
ATOM 9902 C CA . VAL B 1 525 ? 7.396 18.661 -12.265 1.00 53.13 489 VAL B CA 1
ATOM 9903 C C . VAL B 1 525 ? 7.285 17.906 -13.586 1.00 56.30 489 VAL B C 1
ATOM 9904 O O . VAL B 1 525 ? 7.662 18.420 -14.630 1.00 62.70 489 VAL B O 1
ATOM 9908 N N . LYS B 1 526 ? 6.781 16.676 -13.507 1.00 58.19 490 LYS B N 1
ATOM 9909 C CA . LYS B 1 526 ? 6.574 15.811 -14.656 1.00 57.85 490 LYS B CA 1
ATOM 9910 C C . LYS B 1 526 ? 5.107 15.809 -14.904 1.00 59.14 490 LYS B C 1
ATOM 9911 O O . LYS B 1 526 ? 4.384 15.214 -14.127 1.00 63.07 490 LYS B O 1
ATOM 9917 N N . VAL B 1 527 ? 4.663 16.480 -15.960 1.00 60.99 491 VAL B N 1
ATOM 9918 C CA . VAL B 1 527 ? 3.254 16.410 -16.381 1.00 63.36 491 VAL B CA 1
ATOM 9919 C C . VAL B 1 527 ? 3.193 15.486 -17.587 1.00 62.84 491 VAL B C 1
ATOM 9920 O O . VAL B 1 527 ? 3.623 15.863 -18.668 1.00 63.66 491 VAL B O 1
ATOM 9924 N N . PRO B 1 528 ? 2.683 14.255 -17.406 1.00 66.54 492 PRO B N 1
ATOM 9925 C CA . PRO B 1 528 ? 2.554 13.366 -18.553 1.00 66.98 492 PRO B CA 1
ATOM 9926 C C . PRO B 1 528 ? 1.429 13.786 -19.478 1.00 68.56 492 PRO B C 1
ATOM 9927 O O . PRO B 1 528 ? 0.484 14.465 -19.046 1.00 62.76 492 PRO B O 1
ATOM 9931 N N . PHE B 1 529 ? 1.562 13.388 -20.743 1.00 75.75 493 PHE B N 1
ATOM 9932 C CA . PHE B 1 529 ? 0.537 13.595 -21.774 1.00 78.49 493 PHE B CA 1
ATOM 9933 C C . PHE B 1 529 ? 0.231 12.266 -22.421 1.00 82.47 493 PHE B C 1
ATOM 9934 O O . PHE B 1 529 ? 1.130 11.641 -22.984 1.00 79.29 493 PHE B O 1
ATOM 9942 N N . THR B 1 530 ? -1.022 11.834 -22.319 1.00 84.59 494 THR B N 1
ATOM 9943 C CA . THR B 1 530 ? -1.498 10.690 -23.076 1.00 85.10 494 THR B CA 1
ATOM 9944 C C . THR B 1 530 ? -2.000 11.145 -24.443 1.00 88.18 494 THR B C 1
ATOM 9945 O O . THR B 1 530 ? -2.840 12.044 -24.546 1.00 88.39 494 THR B O 1
ATOM 9949 N N . ASP B 1 531 ? -1.485 10.506 -25.487 1.00 94.23 495 ASP B N 1
ATOM 9950 C CA . ASP B 1 531 ? -1.757 10.921 -26.870 1.00 104.46 495 ASP B CA 1
ATOM 9951 C C . ASP B 1 531 ? -3.038 10.268 -27.420 1.00 106.06 495 ASP B C 1
ATOM 9952 O O . ASP B 1 531 ? -3.765 9.600 -26.674 1.00 104.66 495 ASP B O 1
ATOM 9957 N N . ALA B 1 532 ? -3.296 10.477 -28.714 1.00 104.00 496 ALA B N 1
ATOM 9958 C CA . ALA B 1 532 ? -4.458 9.919 -29.421 1.00 102.45 496 ALA B CA 1
ATOM 9959 C C . ALA B 1 532 ? -4.700 8.419 -29.212 1.00 106.30 496 ALA B C 1
ATOM 9960 O O . ALA B 1 532 ? -5.847 8.004 -29.032 1.00 102.99 496 ALA B O 1
ATOM 9962 N N . ASP B 1 533 ? -3.632 7.620 -29.219 1.00 109.00 497 ASP B N 1
ATOM 9963 C CA . ASP B 1 533 ? -3.758 6.146 -29.263 1.00 107.95 497 ASP B CA 1
ATOM 9964 C C . ASP B 1 533 ? -2.957 5.397 -28.179 1.00 104.00 497 ASP B C 1
ATOM 9965 O O . ASP B 1 533 ? -2.133 4.534 -28.482 1.00 104.59 497 ASP B O 1
ATOM 9970 N N . GLY B 1 534 ? -3.222 5.736 -26.917 1.00 100.83 498 GLY B N 1
ATOM 9971 C CA . GLY B 1 534 ? -2.715 4.980 -25.757 1.00 99.13 498 GLY B CA 1
ATOM 9972 C C . GLY B 1 534 ? -1.439 5.497 -25.091 1.00 100.49 498 GLY B C 1
ATOM 9973 O O . GLY B 1 534 ? -1.362 5.551 -23.860 1.00 100.07 498 GLY B O 1
ATOM 9974 N N . ASN B 1 535 ? -0.454 5.904 -25.897 1.00 94.92 499 ASN B N 1
ATOM 9975 C CA . ASN B 1 535 ? 0.925 6.134 -25.419 1.00 91.46 499 ASN B CA 1
ATOM 9976 C C . ASN B 1 535 ? 1.006 7.388 -24.557 1.00 89.96 499 ASN B C 1
ATOM 9977 O O . ASN B 1 535 ? 0.295 8.354 -24.823 1.00 96.99 499 ASN B O 1
ATOM 9982 N N . THR B 1 536 ? 1.882 7.372 -23.550 1.00 86.06 500 THR B N 1
ATOM 9983 C CA . THR B 1 536 ? 2.082 8.523 -22.656 1.00 85.39 500 THR B CA 1
ATOM 9984 C C . THR B 1 536 ? 3.556 8.954 -22.586 1.00 91.06 500 THR B C 1
ATOM 9985 O O . THR B 1 536 ? 4.403 8.241 -22.043 1.00 84.27 500 THR B O 1
ATOM 9989 N N . ILE B 1 537 ? 3.824 10.145 -23.126 1.00 98.71 501 ILE B N 1
ATOM 9990 C CA . ILE B 1 537 ? 5.136 10.817 -23.034 1.00 92.99 501 ILE B CA 1
ATOM 9991 C C . ILE B 1 537 ? 5.128 11.914 -21.969 1.00 89.48 501 ILE B C 1
ATOM 9992 O O . ILE B 1 537 ? 4.073 12.459 -21.616 1.00 91.09 501 ILE B O 1
ATOM 9997 N N . ASN B 1 538 ? 6.317 12.226 -21.466 1.00 83.08 502 ASN B N 1
ATOM 9998 C CA . ASN B 1 538 ? 6.478 13.223 -20.414 1.00 78.99 502 ASN B CA 1
ATOM 9999 C C . ASN B 1 538 ? 6.868 14.582 -20.979 1.00 76.79 502 ASN B C 1
ATOM 10000 O O . ASN B 1 538 ? 7.684 14.664 -21.910 1.00 74.31 502 ASN B O 1
ATOM 10005 N N . ARG B 1 539 ? 6.261 15.638 -20.431 1.00 71.00 503 ARG B N 1
ATOM 10006 C CA . ARG B 1 539 ? 6.862 16.964 -20.487 1.00 67.72 503 ARG B CA 1
ATOM 10007 C C . ARG B 1 539 ? 7.242 17.396 -19.062 1.00 67.77 503 ARG B C 1
ATOM 10008 O O . ARG B 1 539 ? 6.393 17.477 -18.171 1.00 62.67 503 ARG B O 1
ATOM 10016 N N . ASN B 1 540 ? 8.548 17.601 -18.860 1.00 67.12 504 ASN B N 1
ATOM 10017 C CA . ASN B 1 540 ? 9.117 17.965 -17.567 1.00 64.54 504 ASN B CA 1
ATOM 10018 C C . ASN B 1 540 ? 9.380 19.451 -17.563 1.00 60.50 504 ASN B C 1
ATOM 10019 O O . ASN B 1 540 ? 9.823 19.996 -18.566 1.00 59.60 504 ASN B O 1
ATOM 10024 N N . ILE B 1 541 ? 9.168 20.065 -16.406 1.00 60.62 505 ILE B N 1
ATOM 10025 C CA . ILE B 1 541 ? 9.068 21.508 -16.241 1.00 61.31 505 ILE B CA 1
ATOM 10026 C C . ILE B 1 541 ? 9.938 21.913 -15.080 1.00 65.31 505 ILE B C 1
ATOM 10027 O O . ILE B 1 541 ? 9.718 21.423 -13.972 1.00 70.14 505 ILE B O 1
ATOM 10040 N N . LEU B 1 543 ? 11.135 24.618 -12.439 1.00 54.96 507 LEU B N 1
ATOM 10041 C CA . LEU B 1 543 ? 10.691 25.836 -11.768 1.00 58.64 507 LEU B CA 1
ATOM 10042 C C . LEU B 1 543 ? 11.778 26.422 -10.852 1.00 56.73 507 LEU B C 1
ATOM 10043 O O . LEU B 1 543 ? 11.813 26.151 -9.635 1.00 58.76 507 LEU B O 1
ATOM 10048 N N . ASP B 1 544 ? 12.632 27.251 -11.457 1.00 55.70 508 ASP B N 1
ATOM 10049 C CA . ASP B 1 544 ? 13.836 27.840 -10.834 1.00 56.21 508 ASP B CA 1
ATOM 10050 C C . ASP B 1 544 ? 14.905 26.766 -10.714 1.00 57.51 508 ASP B C 1
ATOM 10051 O O . ASP B 1 544 ? 14.597 25.596 -10.518 1.00 56.84 508 ASP B O 1
ATOM 10056 N N . ALA B 1 545 ? 16.162 27.166 -10.881 1.00 62.30 509 ALA B N 1
ATOM 10057 C CA . ALA B 1 545 ? 17.302 26.253 -10.726 1.00 62.73 509 ALA B CA 1
ATOM 10058 C C . ALA B 1 545 ? 18.527 26.999 -10.183 1.00 63.13 509 ALA B C 1
ATOM 10059 O O . ALA B 1 545 ? 19.406 27.463 -10.924 1.00 66.08 509 ALA B O 1
ATOM 10061 N N . GLY B 1 546 ? 18.563 27.119 -8.867 1.00 61.84 510 GLY B N 1
ATOM 10062 C CA . GLY B 1 546 ? 19.714 27.673 -8.186 1.00 66.59 510 GLY B CA 1
ATOM 10063 C C . GLY B 1 546 ? 20.954 26.797 -8.267 1.00 68.38 510 GLY B C 1
ATOM 10064 O O . GLY B 1 546 ? 20.919 25.686 -8.792 1.00 65.29 510 GLY B O 1
ATOM 10065 N N . GLU B 1 547 ? 22.045 27.336 -7.731 1.00 71.53 511 GLU B N 1
ATOM 10066 C CA . GLU B 1 547 ? 23.362 26.706 -7.726 1.00 69.78 511 GLU B CA 1
ATOM 10067 C C . GLU B 1 547 ? 23.358 25.240 -7.318 1.00 65.64 511 GLU B C 1
ATOM 10068 O O . GLU B 1 547 ? 22.849 24.869 -6.270 1.00 58.91 511 GLU B O 1
ATOM 10074 N N . ASN B 1 548 ? 23.949 24.427 -8.182 1.00 70.06 512 ASN B N 1
ATOM 10075 C CA . ASN B 1 548 ? 24.216 23.008 -7.943 1.00 71.63 512 ASN B CA 1
ATOM 10076 C C . ASN B 1 548 ? 22.993 22.110 -8.120 1.00 65.64 512 ASN B C 1
ATOM 10077 O O . ASN B 1 548 ? 22.957 20.988 -7.634 1.00 77.92 512 ASN B O 1
ATOM 10082 N N . THR B 1 549 ? 22.018 22.595 -8.860 1.00 59.26 513 THR B N 1
ATOM 10083 C CA . THR B 1 549 ? 20.811 21.844 -9.151 1.00 57.57 513 THR B CA 1
ATOM 10084 C C . THR B 1 549 ? 21.099 20.597 -9.994 1.00 55.37 513 THR B C 1
ATOM 10085 O O . THR B 1 549 ? 20.521 19.560 -9.764 1.00 56.35 513 THR B O 1
ATOM 10089 N N . LEU B 1 550 ? 21.993 20.700 -10.963 1.00 55.81 514 LEU B N 1
ATOM 10090 C CA . LEU B 1 550 ? 22.419 19.538 -11.742 1.00 54.37 514 LEU B CA 1
ATOM 10091 C C . LEU B 1 550 ? 23.219 18.518 -10.900 1.00 53.87 514 LEU B C 1
ATOM 10092 O O . LEU B 1 550 ? 23.253 17.318 -11.196 1.00 54.09 514 LEU B O 1
ATOM 10097 N N . GLY B 1 551 ? 23.881 19.016 -9.865 1.00 55.88 515 GLY B N 1
ATOM 10098 C CA . GLY B 1 551 ? 24.642 18.190 -8.932 1.00 56.04 515 GLY B CA 1
ATOM 10099 C C . GLY B 1 551 ? 23.775 17.303 -8.068 1.00 55.85 515 GLY B C 1
ATOM 10100 O O . GLY B 1 551 ? 24.041 16.108 -7.953 1.00 59.75 515 GLY B O 1
ATOM 10101 N N . THR B 1 552 ? 22.731 17.877 -7.469 1.00 55.52 516 THR B N 1
ATOM 10102 C CA . THR B 1 552 ? 21.782 17.066 -6.684 1.00 55.32 516 THR B CA 1
ATOM 10103 C C . THR B 1 552 ? 21.097 16.041 -7.620 1.00 53.74 516 THR B C 1
ATOM 10104 O O . THR B 1 552 ? 20.798 14.930 -7.206 1.00 52.28 516 THR B O 1
ATOM 10108 N N . ILE B 1 553 ? 20.877 16.421 -8.881 1.00 54.67 517 ILE B N 1
ATOM 10109 C CA . ILE B 1 553 ? 20.304 15.525 -9.897 1.00 55.95 517 ILE B CA 1
ATOM 10110 C C . ILE B 1 553 ? 21.268 14.381 -10.209 1.00 53.87 517 ILE B C 1
ATOM 10111 O O . ILE B 1 553 ? 20.871 13.230 -10.329 1.00 51.74 517 ILE B O 1
ATOM 10116 N N . HIS B 1 554 ? 22.531 14.712 -10.375 1.00 56.38 518 HIS B N 1
ATOM 10117 C CA . HIS B 1 554 ? 23.528 13.699 -10.662 1.00 58.80 518 HIS B CA 1
ATOM 10118 C C . HIS B 1 554 ? 23.757 12.723 -9.512 1.00 60.26 518 HIS B C 1
ATOM 10119 O O . HIS B 1 554 ? 23.912 11.525 -9.740 1.00 58.63 518 HIS B O 1
ATOM 10126 N N . ARG B 1 555 ? 23.762 13.251 -8.292 1.00 63.40 519 ARG B N 1
ATOM 10127 C CA . ARG B 1 555 ? 23.904 12.452 -7.071 1.00 65.29 519 ARG B CA 1
ATOM 10128 C C . ARG B 1 555 ? 22.734 11.494 -6.776 1.00 63.74 519 ARG B C 1
ATOM 10129 O O . ARG B 1 555 ? 22.933 10.462 -6.146 1.00 65.57 519 ARG B O 1
ATOM 10145 N N . PHE B 1 557 ? 20.449 10.226 -9.115 1.00 58.89 521 PHE B N 1
ATOM 10146 C CA . PHE B 1 557 ? 20.018 9.397 -10.257 1.00 61.91 521 PHE B CA 1
ATOM 10147 C C . PHE B 1 557 ? 21.171 8.770 -11.007 1.00 62.61 521 PHE B C 1
ATOM 10148 O O . PHE B 1 557 ? 22.264 9.313 -11.072 1.00 65.53 521 PHE B O 1
ATOM 10156 N N . SER B 1 558 ? 20.884 7.633 -11.619 1.00 67.54 522 SER B N 1
ATOM 10157 C CA . SER B 1 558 ? 21.812 6.981 -12.512 1.00 74.39 522 SER B CA 1
ATOM 10158 C C . SER B 1 558 ? 21.790 7.733 -13.830 1.00 79.83 522 SER B C 1
ATOM 10159 O O . SER B 1 558 ? 20.788 8.386 -14.169 1.00 83.08 522 SER B O 1
ATOM 10162 N N . GLN B 1 559 ? 22.858 7.580 -14.607 1.00 75.85 523 GLN B N 1
ATOM 10163 C CA . GLN B 1 559 ? 23.019 8.364 -15.825 1.00 75.56 523 GLN B CA 1
ATOM 10164 C C . GLN B 1 559 ? 22.086 7.958 -16.980 1.00 73.78 523 GLN B C 1
ATOM 10165 O O . GLN B 1 559 ? 22.084 8.592 -18.042 1.00 66.93 523 GLN B O 1
ATOM 10171 N N . LEU B 1 560 ? 21.306 6.898 -16.765 1.00 80.71 524 LEU B N 1
ATOM 10172 C CA . LEU B 1 560 ? 20.197 6.503 -17.668 1.00 82.32 524 LEU B CA 1
ATOM 10173 C C . LEU B 1 560 ? 18.960 7.356 -17.463 1.00 77.12 524 LEU B C 1
ATOM 10174 O O . LEU B 1 560 ? 18.324 7.839 -18.424 1.00 66.30 524 LEU B O 1
ATOM 10179 N N . ALA B 1 561 ? 18.605 7.471 -16.188 1.00 71.33 525 ALA B N 1
ATOM 10180 C CA . ALA B 1 561 ? 17.477 8.265 -15.763 1.00 68.70 525 ALA B CA 1
ATOM 10181 C C . ALA B 1 561 ? 17.714 9.757 -16.026 1.00 66.65 525 ALA B C 1
ATOM 10182 O O . ALA B 1 561 ? 16.753 10.481 -16.321 1.00 60.78 525 ALA B O 1
ATOM 10184 N N . VAL B 1 562 ? 18.978 10.211 -15.923 1.00 58.90 526 VAL B N 1
ATOM 10185 C CA . VAL B 1 562 ? 19.281 11.615 -16.193 1.00 56.00 526 VAL B CA 1
ATOM 10186 C C . VAL B 1 562 ? 19.043 11.931 -17.676 1.00 57.09 526 VAL B C 1
ATOM 10187 O O . VAL B 1 562 ? 18.350 12.890 -17.984 1.00 58.15 526 VAL B O 1
ATOM 10191 N N . LYS B 1 563 ? 19.553 11.109 -18.586 1.00 60.26 527 LYS B N 1
ATOM 10192 C CA . LYS B 1 563 ? 19.215 11.264 -20.006 1.00 61.95 527 LYS B CA 1
ATOM 10193 C C . LYS B 1 563 ? 17.698 11.311 -20.179 1.00 61.15 527 LYS B C 1
ATOM 10194 O O . LYS B 1 563 ? 17.164 12.239 -20.758 1.00 59.30 527 LYS B O 1
ATOM 10200 N N . SER B 1 564 ? 17.020 10.304 -19.649 1.00 64.18 528 SER B N 1
ATOM 10201 C CA . SER B 1 564 ? 15.571 10.180 -19.765 1.00 63.80 528 SER B CA 1
ATOM 10202 C C . SER B 1 564 ? 14.865 11.466 -19.398 1.00 61.48 528 SER B C 1
ATOM 10203 O O . SER B 1 564 ? 13.994 11.924 -20.127 1.00 61.62 528 SER B O 1
ATOM 10206 N N . ILE B 1 565 ? 15.254 12.036 -18.260 1.00 65.76 529 ILE B N 1
ATOM 10207 C CA . ILE B 1 565 ? 14.664 13.284 -17.741 1.00 64.56 529 ILE B CA 1
ATOM 10208 C C . ILE B 1 565 ? 14.845 14.424 -18.735 1.00 65.20 529 ILE B C 1
ATOM 10209 O O . ILE B 1 565 ? 13.874 15.078 -19.112 1.00 66.38 529 ILE B O 1
ATOM 10214 N N . PHE B 1 566 ? 16.098 14.632 -19.143 1.00 64.75 530 PHE B N 1
ATOM 10215 C CA . PHE B 1 566 ? 16.501 15.760 -19.985 1.00 62.22 530 PHE B CA 1
ATOM 10216 C C . PHE B 1 566 ? 16.049 15.685 -21.439 1.00 61.99 530 PHE B C 1
ATOM 10217 O O . PHE B 1 566 ? 15.881 16.717 -22.081 1.00 63.61 530 PHE B O 1
ATOM 10225 N N . GLN B 1 567 ? 15.846 14.485 -21.961 1.00 65.65 531 GLN B N 1
ATOM 10226 C CA . GLN B 1 567 ? 15.194 14.338 -23.269 1.00 70.08 531 GLN B CA 1
ATOM 10227 C C . GLN B 1 567 ? 13.771 14.846 -23.189 1.00 69.99 531 GLN B C 1
ATOM 10228 O O . GLN B 1 567 ? 13.312 15.505 -24.097 1.00 77.32 531 GLN B O 1
ATOM 10234 N N . ASP B 1 568 ? 13.102 14.586 -22.073 1.00 74.43 532 ASP B N 1
ATOM 10235 C CA . ASP B 1 568 ? 11.719 15.034 -21.863 1.00 79.09 532 ASP B CA 1
ATOM 10236 C C . ASP B 1 568 ? 11.599 16.392 -21.121 1.00 74.52 532 ASP B C 1
ATOM 10237 O O . ASP B 1 568 ? 10.519 16.710 -20.603 1.00 72.98 532 ASP B O 1
ATOM 10242 N N . LEU B 1 569 ? 12.680 17.193 -21.103 1.00 68.15 533 LEU B N 1
ATOM 10243 C CA . LEU B 1 569 ? 12.680 18.540 -20.473 1.00 65.68 533 LEU B CA 1
ATOM 10244 C C . LEU B 1 569 ? 12.289 19.614 -21.492 1.00 66.16 533 LEU B C 1
ATOM 10245 O O . LEU B 1 569 ? 13.067 19.948 -22.382 1.00 67.95 533 LEU B O 1
ATOM 10250 N N . LYS B 1 570 ? 11.098 20.173 -21.340 1.00 60.73 534 LYS B N 1
ATOM 10251 C CA . LYS B 1 570 ? 10.543 21.027 -22.377 1.00 62.50 534 LYS B CA 1
ATOM 10252 C C . LYS B 1 570 ? 10.563 22.523 -22.066 1.00 59.65 534 LYS B C 1
ATOM 10253 O O . LYS B 1 570 ? 10.521 23.354 -22.975 1.00 58.64 534 LYS B O 1
ATOM 10267 N N . ILE B 1 572 ? 11.987 25.661 -18.987 1.00 62.93 536 ILE B N 1
ATOM 10268 C CA . ILE B 1 572 ? 12.597 26.088 -17.733 1.00 61.75 536 ILE B CA 1
ATOM 10269 C C . ILE B 1 572 ? 12.233 27.535 -17.438 1.00 55.87 536 ILE B C 1
ATOM 10270 O O . ILE B 1 572 ? 12.626 28.404 -18.172 1.00 55.44 536 ILE B O 1
ATOM 10275 N N . TYR B 1 573 ? 11.489 27.750 -16.345 1.00 56.62 537 TYR B N 1
ATOM 10276 C CA . TYR B 1 573 ? 10.958 29.062 -15.908 1.00 56.11 537 TYR B CA 1
ATOM 10277 C C . TYR B 1 573 ? 11.803 29.649 -14.778 1.00 54.24 537 TYR B C 1
ATOM 10278 O O . TYR B 1 573 ? 12.449 28.929 -14.044 1.00 58.43 537 TYR B O 1
ATOM 10287 N N . LEU B 1 574 ? 11.803 30.967 -14.668 1.00 54.96 538 LEU B N 1
ATOM 10288 C CA . LEU B 1 574 ? 12.516 31.669 -13.598 1.00 55.51 538 LEU B CA 1
ATOM 10289 C C . LEU B 1 574 ? 11.607 32.751 -13.012 1.00 53.76 538 LEU B C 1
ATOM 10290 O O . LEU B 1 574 ? 11.040 33.564 -13.742 1.00 52.70 538 LEU B O 1
ATOM 10295 N N . SER B 1 575 ? 11.490 32.748 -11.689 1.00 52.34 539 SER B N 1
ATOM 10296 C CA . SER B 1 575 ? 10.549 33.598 -10.975 1.00 49.83 539 SER B CA 1
ATOM 10297 C C . SER B 1 575 ? 11.052 35.001 -10.948 1.00 51.96 539 SER B C 1
ATOM 10298 O O . SER B 1 575 ? 10.281 35.915 -11.191 1.00 60.07 539 SER B O 1
ATOM 10301 N N . HIS B 1 576 ? 12.337 35.171 -10.651 1.00 52.38 540 HIS B N 1
ATOM 10302 C CA . HIS B 1 576 ? 12.954 36.495 -10.604 1.00 53.57 540 HIS B CA 1
ATOM 10303 C C . HIS B 1 576 ? 14.461 36.393 -10.628 1.00 54.27 540 HIS B C 1
ATOM 10304 O O . HIS B 1 576 ? 15.013 35.292 -10.669 1.00 54.15 540 HIS B O 1
ATOM 10311 N N . LEU B 1 577 ? 15.124 37.547 -10.589 1.00 50.70 541 LEU B N 1
ATOM 10312 C CA . LEU B 1 577 ? 16.574 37.610 -10.811 1.00 47.92 541 LEU B CA 1
ATOM 10313 C C . LEU B 1 577 ? 17.465 37.375 -9.594 1.00 49.47 541 LEU B C 1
ATOM 10314 O O . LEU B 1 577 ? 18.679 37.317 -9.746 1.00 61.07 541 LEU B O 1
ATOM 10319 N N . HIS B 1 578 ? 16.909 37.212 -8.404 1.00 52.60 542 HIS B N 1
ATOM 10320 C CA . HIS B 1 578 ? 17.782 36.868 -7.281 1.00 56.56 542 HIS B CA 1
ATOM 10321 C C . HIS B 1 578 ? 18.511 35.570 -7.574 1.00 52.43 542 HIS B C 1
ATOM 10322 O O . HIS B 1 578 ? 17.883 34.591 -7.961 1.00 49.83 542 HIS B O 1
ATOM 10329 N N . ALA B 1 579 ? 19.831 35.590 -7.377 1.00 49.05 543 ALA B N 1
ATOM 10330 C CA . ALA B 1 579 ? 20.734 34.439 -7.654 1.00 46.78 543 ALA B CA 1
ATOM 10331 C C . ALA B 1 579 ? 20.339 33.062 -7.072 1.00 50.76 543 ALA B C 1
ATOM 10332 O O . ALA B 1 579 ? 20.639 32.016 -7.692 1.00 59.73 543 ALA B O 1
ATOM 10334 N N . ASP B 1 580 ? 19.665 33.052 -5.914 1.00 56.41 544 ASP B N 1
ATOM 10335 C CA . ASP B 1 580 ? 19.256 31.780 -5.287 1.00 58.59 544 ASP B CA 1
ATOM 10336 C C . ASP B 1 580 ? 18.247 30.956 -6.108 1.00 57.44 544 ASP B C 1
ATOM 10337 O O . ASP B 1 580 ? 17.850 29.878 -5.654 1.00 57.69 544 ASP B O 1
ATOM 10342 N N . HIS B 1 581 ? 17.851 31.464 -7.290 1.00 54.59 545 HIS B N 1
ATOM 10343 C CA . HIS B 1 581 ? 16.890 30.827 -8.212 1.00 50.70 545 HIS B CA 1
ATOM 10344 C C . HIS B 1 581 ? 17.405 30.581 -9.629 1.00 48.48 545 HIS B C 1
ATOM 10345 O O . HIS B 1 581 ? 16.654 30.065 -10.474 1.00 46.74 545 HIS B O 1
ATOM 10352 N N . HIS B 1 582 ? 18.652 30.951 -9.930 1.00 46.50 546 HIS B N 1
ATOM 10353 C CA . HIS B 1 582 ? 19.113 30.813 -11.342 1.00 46.79 546 HIS B CA 1
ATOM 10354 C C . HIS B 1 582 ? 20.597 30.473 -11.690 1.00 48.09 546 HIS B C 1
ATOM 10355 O O . HIS B 1 582 ? 20.940 30.354 -12.883 1.00 57.70 546 HIS B O 1
ATOM 10362 N N . LEU B 1 583 ? 21.462 30.310 -10.701 1.00 52.33 547 LEU B N 1
ATOM 10363 C CA . LEU B 1 583 ? 22.873 30.057 -11.025 1.00 57.96 547 LEU B CA 1
ATOM 10364 C C . LEU B 1 583 ? 23.116 28.648 -11.595 1.00 60.44 547 LEU B C 1
ATOM 10365 O O . LEU B 1 583 ? 24.105 28.430 -12.318 1.00 53.23 547 LEU B O 1
ATOM 10370 N N . GLY B 1 584 ? 22.198 27.724 -11.298 1.00 59.07 548 GLY B N 1
ATOM 10371 C CA . GLY B 1 584 ? 22.197 26.390 -11.918 1.00 60.62 548 GLY B CA 1
ATOM 10372 C C . GLY B 1 584 ? 21.662 26.274 -13.353 1.00 57.57 548 GLY B C 1
ATOM 10373 O O . GLY B 1 584 ? 21.954 25.289 -14.041 1.00 53.27 548 GLY B O 1
ATOM 10374 N N . ILE B 1 585 ? 20.891 27.271 -13.796 1.00 55.51 549 ILE B N 1
ATOM 10375 C CA . ILE B 1 585 ? 20.243 27.262 -15.120 1.00 55.12 549 ILE B CA 1
ATOM 10376 C C . ILE B 1 585 ? 21.223 27.016 -16.282 1.00 53.98 549 ILE B C 1
ATOM 10377 O O . ILE B 1 585 ? 20.893 26.286 -17.226 1.00 52.57 549 ILE B O 1
ATOM 10382 N N . ILE B 1 586 ? 22.402 27.626 -16.240 1.00 50.22 550 ILE B N 1
ATOM 10383 C CA . ILE B 1 586 ? 23.321 27.444 -17.349 1.00 53.06 550 ILE B CA 1
ATOM 10384 C C . ILE B 1 586 ? 23.726 25.988 -17.447 1.00 55.08 550 ILE B C 1
ATOM 10385 O O . ILE B 1 586 ? 23.693 25.422 -18.528 1.00 59.67 550 ILE B O 1
ATOM 10390 N N . SER B 1 587 ? 24.095 25.381 -16.326 1.00 56.92 551 SER B N 1
ATOM 10391 C CA . SER B 1 587 ? 24.438 23.955 -16.316 1.00 59.69 551 SER B CA 1
ATOM 10392 C C . SER B 1 587 ? 23.328 23.087 -16.940 1.00 57.41 551 SER B C 1
ATOM 10393 O O . SER B 1 587 ? 23.557 22.303 -17.859 1.00 56.55 551 SER B O 1
ATOM 10396 N N . VAL B 1 588 ? 22.116 23.295 -16.462 1.00 55.83 552 VAL B N 1
ATOM 10397 C CA . VAL B 1 588 ? 20.945 22.617 -16.973 1.00 53.94 552 VAL B CA 1
ATOM 10398 C C . VAL B 1 588 ? 20.783 22.804 -18.485 1.00 55.05 552 VAL B C 1
ATOM 10399 O O . VAL B 1 588 ? 20.398 21.862 -19.164 1.00 59.55 552 VAL B O 1
ATOM 10403 N N . LEU B 1 589 ? 21.053 23.997 -19.015 1.00 54.53 553 LEU B N 1
ATOM 10404 C CA . LEU B 1 589 ? 20.984 24.200 -20.478 1.00 55.67 553 LEU B CA 1
ATOM 10405 C C . LEU B 1 589 ? 22.028 23.351 -21.198 1.00 57.98 553 LEU B C 1
ATOM 10406 O O . LEU B 1 589 ? 21.752 22.784 -22.253 1.00 59.41 553 LEU B O 1
ATOM 10411 N N . ASN B 1 590 ? 23.221 23.258 -20.614 1.00 57.52 554 ASN B N 1
ATOM 10412 C CA . ASN B 1 590 ? 24.283 22.433 -21.165 1.00 55.71 554 ASN B CA 1
ATOM 10413 C C . ASN B 1 590 ? 23.868 20.972 -21.164 1.00 55.29 554 ASN B C 1
ATOM 10414 O O . ASN B 1 590 ? 23.873 20.322 -22.206 1.00 57.31 554 ASN B O 1
ATOM 10419 N N . GLU B 1 591 ? 23.472 20.476 -20.000 1.00 56.39 555 GLU B N 1
ATOM 10420 C CA . GLU B 1 591 ? 23.030 19.085 -19.858 1.00 56.85 555 GLU B CA 1
ATOM 10421 C C . GLU B 1 591 ? 21.811 18.764 -20.720 1.00 54.80 555 GLU B C 1
ATOM 10422 O O . GLU B 1 591 ? 21.647 17.640 -21.155 1.00 59.72 555 GLU B O 1
ATOM 10428 N N . TRP B 1 592 ? 20.939 19.739 -20.945 1.00 55.62 556 TRP B N 1
ATOM 10429 C CA . TRP B 1 592 ? 19.839 19.574 -21.897 1.00 53.35 556 TRP B CA 1
ATOM 10430 C C . TRP B 1 592 ? 20.427 19.307 -23.284 1.00 54.74 556 TRP B C 1
ATOM 10431 O O . TRP B 1 592 ? 20.153 18.266 -23.911 1.00 50.01 556 TRP B O 1
ATOM 10442 N N . TYR B 1 593 ? 21.273 20.247 -23.709 1.00 55.72 557 TYR B N 1
ATOM 10443 C CA . TYR B 1 593 ? 21.913 20.228 -25.019 1.00 58.28 557 TYR B CA 1
ATOM 10444 C C . TYR B 1 593 ? 22.641 18.935 -25.298 1.00 61.48 557 TYR B C 1
ATOM 10445 O O . TYR B 1 593 ? 22.663 18.491 -26.455 1.00 61.73 557 TYR B O 1
ATOM 10454 N N . LYS B 1 594 ? 23.244 18.361 -24.248 1.00 61.05 558 LYS B N 1
ATOM 10455 C CA . LYS B 1 594 ? 23.944 17.080 -24.323 1.00 62.12 558 LYS B CA 1
ATOM 10456 C C . LYS B 1 594 ? 23.022 16.015 -24.825 1.00 64.05 558 LYS B C 1
ATOM 10457 O O . LYS B 1 594 ? 23.283 15.404 -25.864 1.00 69.46 558 LYS B O 1
ATOM 10463 N N . TYR B 1 595 ? 21.919 15.819 -24.112 1.00 62.78 559 TYR B N 1
ATOM 10464 C CA . TYR B 1 595 ? 20.988 14.757 -24.464 1.00 67.54 559 TYR B CA 1
ATOM 10465 C C . TYR B 1 595 ? 20.018 15.093 -25.604 1.00 67.59 559 TYR B C 1
ATOM 10466 O O . TYR B 1 595 ? 19.181 14.265 -25.945 1.00 73.45 559 TYR B O 1
ATOM 10475 N N . ASN B 1 596 ? 20.148 16.277 -26.204 1.00 66.82 560 ASN B N 1
ATOM 10476 C CA . ASN B 1 596 ? 19.216 16.754 -27.234 1.00 64.98 560 ASN B CA 1
ATOM 10477 C C . ASN B 1 596 ? 19.822 17.280 -28.530 1.00 64.62 560 ASN B C 1
ATOM 10478 O O . ASN B 1 596 ? 19.082 17.503 -29.490 1.00 64.89 560 ASN B O 1
ATOM 10483 N N . LYS B 1 597 ? 21.129 17.513 -28.580 1.00 70.23 561 LYS B N 1
ATOM 10484 C CA . LYS B 1 597 ? 21.759 17.947 -29.839 1.00 79.27 561 LYS B CA 1
ATOM 10485 C C . LYS B 1 597 ? 21.585 16.874 -30.928 1.00 79.29 561 LYS B C 1
ATOM 10486 O O . LYS B 1 597 ? 21.478 17.197 -32.104 1.00 72.14 561 LYS B O 1
ATOM 10492 N N . ASP B 1 598 ? 21.551 15.611 -30.499 1.00 91.77 562 ASP B N 1
ATOM 10493 C CA . ASP B 1 598 ? 21.086 14.451 -31.306 1.00 103.17 562 ASP B CA 1
ATOM 10494 C C . ASP B 1 598 ? 20.216 14.816 -32.512 1.00 96.79 562 ASP B C 1
ATOM 10495 O O . ASP B 1 598 ? 20.618 14.557 -33.641 1.00 98.71 562 ASP B O 1
ATOM 10500 N N . ASP B 1 599 ? 19.037 15.404 -32.269 1.00 91.87 563 ASP B N 1
ATOM 10501 C CA . ASP B 1 599 ? 18.114 15.793 -33.357 1.00 94.97 563 ASP B CA 1
ATOM 10502 C C . ASP B 1 599 ? 17.782 17.299 -33.373 1.00 98.62 563 ASP B C 1
ATOM 10503 O O . ASP B 1 599 ? 17.521 17.920 -32.333 1.00 94.36 563 ASP B O 1
ATOM 10508 N N . GLU B 1 600 ? 17.789 17.856 -34.585 1.00 101.51 564 GLU B N 1
ATOM 10509 C CA . GLU B 1 600 ? 17.626 19.287 -34.822 1.00 105.79 564 GLU B CA 1
ATOM 10510 C C . GLU B 1 600 ? 16.180 19.761 -34.611 1.00 105.57 564 GLU B C 1
ATOM 10511 O O . GLU B 1 600 ? 15.941 20.963 -34.518 1.00 111.90 564 GLU B O 1
ATOM 10517 N N . THR B 1 601 ? 15.227 18.831 -34.503 1.00 102.46 565 THR B N 1
ATOM 10518 C CA . THR B 1 601 ? 13.832 19.194 -34.144 1.00 99.82 565 THR B CA 1
ATOM 10519 C C . THR B 1 601 ? 13.720 19.702 -32.687 1.00 92.03 565 THR B C 1
ATOM 10520 O O . THR B 1 601 ? 12.806 20.458 -32.370 1.00 80.99 565 THR B O 1
ATOM 10524 N N . SER B 1 602 ? 14.640 19.280 -31.817 1.00 89.17 566 SER B N 1
ATOM 10525 C CA . SER B 1 602 ? 14.540 19.569 -30.391 1.00 89.17 566 SER B CA 1
ATOM 10526 C C . SER B 1 602 ? 15.041 20.960 -30.023 1.00 85.72 566 SER B C 1
ATOM 10527 O O . SER B 1 602 ? 16.188 21.312 -30.288 1.00 76.96 566 SER B O 1
ATOM 10530 N N . TYR B 1 603 ? 14.151 21.728 -29.398 1.00 83.62 567 TYR B N 1
ATOM 10531 C CA . TYR B 1 603 ? 14.443 23.050 -28.840 1.00 80.63 567 TYR B CA 1
ATOM 10532 C C . TYR B 1 603 ? 13.771 23.125 -27.465 1.00 67.82 567 TYR B C 1
ATOM 10533 O O . TYR B 1 603 ? 12.929 22.310 -27.157 1.00 68.34 567 TYR B O 1
ATOM 10542 N N . ILE B 1 604 ? 14.164 24.085 -26.639 1.00 61.54 568 ILE B N 1
ATOM 10543 C CA . ILE B 1 604 ? 13.646 24.215 -25.265 1.00 59.07 568 ILE B CA 1
ATOM 10544 C C . ILE B 1 604 ? 13.037 25.610 -25.016 1.00 58.53 568 ILE B C 1
ATOM 10545 O O . ILE B 1 604 ? 13.614 26.638 -25.412 1.00 59.16 568 ILE B O 1
ATOM 10550 N N . TYR B 1 605 ? 11.880 25.646 -24.356 1.00 54.61 569 TYR B N 1
ATOM 10551 C CA . TYR B 1 605 ? 11.256 26.923 -24.003 1.00 56.14 569 TYR B CA 1
ATOM 10552 C C . TYR B 1 605 ? 11.880 27.484 -22.733 1.00 54.77 569 TYR B C 1
ATOM 10553 O O . TYR B 1 605 ? 12.124 26.764 -21.764 1.00 49.75 569 TYR B O 1
ATOM 10562 N N . VAL B 1 606 ? 12.157 28.778 -22.751 1.00 54.42 570 VAL B N 1
ATOM 10563 C CA . VAL B 1 606 ? 12.746 29.441 -21.593 1.00 55.86 570 VAL B CA 1
ATOM 10564 C C . VAL B 1 606 ? 11.919 30.686 -21.288 1.00 56.60 570 VAL B C 1
ATOM 10565 O O . VAL B 1 606 ? 11.832 31.568 -22.131 1.00 60.14 570 VAL B O 1
ATOM 10569 N N . VAL B 1 607 ? 11.282 30.750 -20.119 1.00 52.94 571 VAL B N 1
ATOM 10570 C CA . VAL B 1 607 ? 10.512 31.933 -19.796 1.00 57.37 571 VAL B CA 1
ATOM 10571 C C . VAL B 1 607 ? 11.021 32.527 -18.498 1.00 59.29 571 VAL B C 1
ATOM 10572 O O . VAL B 1 607 ? 10.870 31.970 -17.424 1.00 60.54 571 VAL B O 1
ATOM 10576 N N . THR B 1 608 ? 11.665 33.673 -18.640 1.00 62.45 572 THR B N 1
ATOM 10577 C CA . THR B 1 608 ? 12.383 34.313 -17.556 1.00 66.17 572 THR B CA 1
ATOM 10578 C C . THR B 1 608 ? 11.992 35.784 -17.590 1.00 67.51 572 THR B C 1
ATOM 10579 O O . THR B 1 608 ? 11.188 36.178 -18.442 1.00 71.68 572 THR B O 1
ATOM 10583 N N . PRO B 1 609 ? 12.523 36.594 -16.656 1.00 62.48 573 PRO B N 1
ATOM 10584 C CA . PRO B 1 609 ? 12.509 38.034 -16.818 1.00 61.72 573 PRO B CA 1
ATOM 10585 C C . PRO B 1 609 ? 13.386 38.420 -17.993 1.00 65.41 573 PRO B C 1
ATOM 10586 O O . PRO B 1 609 ? 14.373 37.743 -18.257 1.00 64.85 573 PRO B O 1
ATOM 10590 N N . TRP B 1 610 ? 13.023 39.494 -18.693 1.00 68.87 574 TRP B N 1
ATOM 10591 C CA . TRP B 1 610 ? 13.779 39.955 -19.868 1.00 63.93 574 TRP B CA 1
ATOM 10592 C C . TRP B 1 610 ? 15.278 40.090 -19.623 1.00 64.58 574 TRP B C 1
ATOM 10593 O O . TRP B 1 610 ? 16.066 39.746 -20.495 1.00 66.58 574 TRP B O 1
ATOM 10604 N N . GLN B 1 611 ? 15.660 40.545 -18.433 1.00 63.71 575 GLN B N 1
ATOM 10605 C CA . GLN B 1 611 ? 17.083 40.725 -18.084 1.00 64.08 575 GLN B CA 1
ATOM 10606 C C . GLN B 1 611 ? 17.896 39.422 -18.029 1.00 62.65 575 GLN B C 1
ATOM 10607 O O . GLN B 1 611 ? 19.102 39.451 -18.263 1.00 60.63 575 GLN B O 1
ATOM 10613 N N . TYR B 1 612 ? 17.255 38.298 -17.693 1.00 59.35 576 TYR B N 1
ATOM 10614 C CA . TYR B 1 612 ? 17.949 36.997 -17.668 1.00 58.07 576 TYR B CA 1
ATOM 10615 C C . TYR B 1 612 ? 18.285 36.536 -19.087 1.00 61.36 576 TYR B C 1
ATOM 10616 O O . TYR B 1 612 ? 19.253 35.795 -19.308 1.00 68.60 576 TYR B O 1
ATOM 10625 N N . HIS B 1 613 ? 17.480 36.964 -20.046 1.00 62.84 577 HIS B N 1
ATOM 10626 C CA . HIS B 1 613 ? 17.714 36.599 -21.424 1.00 69.18 577 HIS B CA 1
ATOM 10627 C C . HIS B 1 613 ? 19.002 37.225 -21.933 1.00 66.69 577 HIS B C 1
ATOM 10628 O O . HIS B 1 613 ? 19.704 36.612 -22.724 1.00 64.07 577 HIS B O 1
ATOM 10635 N N . LYS B 1 614 ? 19.287 38.446 -21.471 1.00 69.43 578 LYS B N 1
ATOM 10636 C CA . LYS B 1 614 ? 20.533 39.142 -21.778 1.00 73.06 578 LYS B CA 1
ATOM 10637 C C . LYS B 1 614 ? 21.650 38.284 -21.261 1.00 69.54 578 LYS B C 1
ATOM 10638 O O . LYS B 1 614 ? 22.548 37.926 -22.024 1.00 76.14 578 LYS B O 1
ATOM 10644 N N . PHE B 1 615 ? 21.570 37.920 -19.981 1.00 64.28 579 PHE B N 1
ATOM 10645 C CA . PHE B 1 615 ? 22.571 37.040 -19.380 1.00 62.35 579 PHE B CA 1
ATOM 10646 C C . PHE B 1 615 ? 22.795 35.763 -20.197 1.00 60.54 579 PHE B C 1
ATOM 10647 O O . PHE B 1 615 ? 23.939 35.449 -20.535 1.00 59.94 579 PHE B O 1
ATOM 10655 N N . VAL B 1 616 ? 21.723 35.034 -20.505 1.00 58.27 580 VAL B N 1
ATOM 10656 C CA . VAL B 1 616 ? 21.859 33.780 -21.261 1.00 60.03 580 VAL B CA 1
ATOM 10657 C C . VAL B 1 616 ? 22.586 34.027 -22.574 1.00 58.65 580 VAL B C 1
ATOM 10658 O O . VAL B 1 616 ? 23.552 33.333 -22.872 1.00 60.82 580 VAL B O 1
ATOM 10662 N N . ASN B 1 617 ? 22.126 35.018 -23.336 1.00 59.77 581 ASN B N 1
ATOM 10663 C CA . ASN B 1 617 ? 22.765 35.389 -24.605 1.00 62.82 581 ASN B CA 1
ATOM 10664 C C . ASN B 1 617 ? 24.224 35.723 -24.371 1.00 61.23 581 ASN B C 1
ATOM 10665 O O . ASN B 1 617 ? 25.100 35.148 -25.009 1.00 62.67 581 ASN B O 1
ATOM 10670 N N . GLU B 1 618 ? 24.479 36.635 -23.444 1.00 58.06 582 GLU B N 1
ATOM 10671 C CA . GLU B 1 618 ? 25.844 37.026 -23.147 1.00 64.21 582 GLU B CA 1
ATOM 10672 C C . GLU B 1 618 ? 26.707 35.831 -22.782 1.00 64.55 582 GLU B C 1
ATOM 10673 O O . GLU B 1 618 ? 27.858 35.746 -23.211 1.00 66.76 582 GLU B O 1
ATOM 10679 N N . TRP B 1 619 ? 26.164 34.917 -21.986 1.00 64.01 583 TRP B N 1
ATOM 10680 C CA . TRP B 1 619 ? 26.965 33.800 -21.513 1.00 60.66 583 TRP B CA 1
ATOM 10681 C C . TRP B 1 619 ? 27.135 32.709 -22.547 1.00 57.94 583 TRP B C 1
ATOM 10682 O O . TRP B 1 619 ? 28.251 32.274 -22.797 1.00 59.05 583 TRP B O 1
ATOM 10693 N N . LEU B 1 620 ? 26.046 32.231 -23.125 1.00 56.57 584 LEU B N 1
ATOM 10694 C CA . LEU B 1 620 ? 26.153 31.083 -24.031 1.00 59.79 584 LEU B CA 1
ATOM 10695 C C . LEU B 1 620 ? 27.046 31.332 -25.261 1.00 61.55 584 LEU B C 1
ATOM 10696 O O . LEU B 1 620 ? 27.660 30.398 -25.778 1.00 57.47 584 LEU B O 1
ATOM 10701 N N . VAL B 1 621 ? 27.152 32.589 -25.687 1.00 66.26 585 VAL B N 1
ATOM 10702 C CA . VAL B 1 621 ? 28.047 32.976 -26.790 1.00 67.66 585 VAL B CA 1
ATOM 10703 C C . VAL B 1 621 ? 29.533 32.830 -26.413 1.00 69.59 585 VAL B C 1
ATOM 10704 O O . VAL B 1 621 ? 30.373 32.675 -27.291 1.00 71.54 585 VAL B O 1
ATOM 10708 N N . LEU B 1 622 ? 29.830 32.898 -25.111 1.00 69.70 586 LEU B N 1
ATOM 10709 C CA . LEU B 1 622 ? 31.161 32.589 -24.539 1.00 67.93 586 LEU B CA 1
ATOM 10710 C C . LEU B 1 622 ? 31.401 31.123 -24.167 1.00 66.13 586 LEU B C 1
ATOM 10711 O O . LEU B 1 622 ? 32.510 30.780 -23.782 1.00 68.02 586 LEU B O 1
ATOM 10716 N N . GLU B 1 623 ? 30.384 30.271 -24.256 1.00 66.88 587 GLU B N 1
ATOM 10717 C CA . GLU B 1 623 ? 30.522 28.858 -23.885 1.00 69.00 587 GLU B CA 1
ATOM 10718 C C . GLU B 1 623 ? 30.100 27.928 -25.016 1.00 69.56 587 GLU B C 1
ATOM 10719 O O . GLU B 1 623 ? 30.887 27.116 -25.466 1.00 77.71 587 GLU B O 1
ATOM 10725 N N . ASN B 1 624 ? 28.860 28.029 -25.463 1.00 67.62 588 ASN B N 1
ATOM 10726 C CA . ASN B 1 624 ? 28.405 27.224 -26.580 1.00 65.99 588 ASN B CA 1
ATOM 10727 C C . ASN B 1 624 ? 27.290 27.962 -27.326 1.00 72.27 588 ASN B C 1
ATOM 10728 O O . ASN B 1 624 ? 26.096 27.711 -27.124 1.00 73.05 588 ASN B O 1
ATOM 10733 N N . LYS B 1 625 ? 27.712 28.876 -28.202 1.00 76.40 589 LYS B N 1
ATOM 10734 C CA . LYS B 1 625 ? 26.808 29.651 -29.048 1.00 73.69 589 LYS B CA 1
ATOM 10735 C C . LYS B 1 625 ? 25.791 28.806 -29.815 1.00 75.39 589 LYS B C 1
ATOM 10736 O O . LYS B 1 625 ? 24.741 29.320 -30.177 1.00 92.62 589 LYS B O 1
ATOM 10742 N N . GLU B 1 626 ? 26.084 27.529 -30.059 1.00 71.35 590 GLU B N 1
ATOM 10743 C CA . GLU B 1 626 ? 25.123 26.623 -30.721 1.00 73.43 590 GLU B CA 1
ATOM 10744 C C . GLU B 1 626 ? 23.841 26.273 -29.932 1.00 67.86 590 GLU B C 1
ATOM 10745 O O . GLU B 1 626 ? 22.843 25.812 -30.524 1.00 60.27 590 GLU B O 1
ATOM 10751 N N . ILE B 1 627 ? 23.871 26.470 -28.616 1.00 63.85 591 ILE B N 1
ATOM 10752 C CA . ILE B 1 627 ? 22.695 26.210 -27.785 1.00 64.53 591 ILE B CA 1
ATOM 10753 C C . ILE B 1 627 ? 21.669 27.304 -27.999 1.00 64.69 591 ILE B C 1
ATOM 10754 O O . ILE B 1 627 ? 20.467 27.022 -28.016 1.00 68.18 591 ILE B O 1
ATOM 10759 N N . LEU B 1 628 ? 22.137 28.537 -28.181 1.00 62.61 592 LEU B N 1
ATOM 10760 C CA . LEU B 1 628 ? 21.246 29.668 -28.450 1.00 63.51 592 LEU B CA 1
ATOM 10761 C C . LEU B 1 628 ? 20.283 29.424 -29.612 1.00 64.97 592 LEU B C 1
ATOM 10762 O O . LEU B 1 628 ? 19.176 29.948 -29.614 1.00 70.22 592 LEU B O 1
ATOM 10767 N N . LYS B 1 629 ? 20.682 28.609 -30.578 1.00 65.32 593 LYS B N 1
ATOM 10768 C CA . LYS B 1 629 ? 19.796 28.257 -31.669 1.00 65.13 593 LYS B CA 1
ATOM 10769 C C . LYS B 1 629 ? 18.659 27.361 -31.261 1.00 64.81 593 LYS B C 1
ATOM 10770 O O . LYS B 1 629 ? 17.689 27.294 -31.993 1.00 72.12 593 LYS B O 1
ATOM 10776 N N . ARG B 1 630 ? 18.778 26.659 -30.128 1.00 66.48 594 ARG B N 1
ATOM 10777 C CA . ARG B 1 630 ? 17.714 25.767 -29.617 1.00 65.16 594 ARG B CA 1
ATOM 10778 C C . ARG B 1 630 ? 16.876 26.339 -28.459 1.00 67.84 594 ARG B C 1
ATOM 10779 O O . ARG B 1 630 ? 16.060 25.622 -27.877 1.00 69.06 594 ARG B O 1
ATOM 10787 N N . ILE B 1 631 ? 17.068 27.610 -28.117 1.00 67.40 595 ILE B N 1
ATOM 10788 C CA . ILE B 1 631 ? 16.256 28.255 -27.078 1.00 63.97 595 ILE B CA 1
ATOM 10789 C C . ILE B 1 631 ? 15.143 29.036 -27.763 1.00 60.53 595 ILE B C 1
ATOM 10790 O O . ILE B 1 631 ? 15.399 29.765 -28.720 1.00 58.69 595 ILE B O 1
ATOM 10795 N N . LYS B 1 632 ? 13.912 28.838 -27.301 1.00 59.63 596 LYS B N 1
ATOM 10796 C CA . LYS B 1 632 ? 12.790 29.691 -27.680 1.00 61.82 596 LYS B CA 1
ATOM 10797 C C . LYS B 1 632 ? 12.395 30.478 -26.443 1.00 62.93 596 LYS B C 1
ATOM 10798 O O . LYS B 1 632 ? 11.615 30.008 -25.602 1.00 62.01 596 LYS B O 1
ATOM 10804 N N . TYR B 1 633 ? 12.975 31.672 -26.325 1.00 62.53 597 TYR B N 1
ATOM 10805 C CA . TYR B 1 633 ? 12.740 32.533 -25.171 1.00 64.24 597 TYR B CA 1
ATOM 10806 C C . TYR B 1 633 ? 11.425 33.344 -25.266 1.00 62.05 597 TYR B C 1
ATOM 10807 O O . TYR B 1 633 ? 11.155 33.997 -26.272 1.00 63.82 597 TYR B O 1
ATOM 10816 N N . ILE B 1 634 ? 10.644 33.312 -24.190 1.00 58.30 598 ILE B N 1
ATOM 10817 C CA . ILE B 1 634 ? 9.495 34.187 -24.003 1.00 57.57 598 ILE B CA 1
ATOM 10818 C C . ILE B 1 634 ? 9.692 34.937 -22.701 1.00 56.40 598 ILE B C 1
ATOM 10819 O O . ILE B 1 634 ? 10.284 34.396 -21.790 1.00 57.19 598 ILE B O 1
ATOM 10824 N N . SER B 1 635 ? 9.214 36.180 -22.616 1.00 56.89 599 SER B N 1
ATOM 10825 C CA . SER B 1 635 ? 9.336 36.975 -21.377 1.00 56.30 599 SER B CA 1
ATOM 10826 C C . SER B 1 635 ? 8.154 36.729 -20.459 1.00 55.14 599 SER B C 1
ATOM 10827 O O . SER B 1 635 ? 7.035 36.690 -20.921 1.00 56.63 599 SER B O 1
ATOM 10830 N N . CYS B 1 636 ? 8.398 36.602 -19.159 1.00 55.87 600 CYS B N 1
ATOM 10831 C CA . CYS B 1 636 ? 7.310 36.494 -18.172 1.00 57.91 600 CYS B CA 1
ATOM 10832 C C . CYS B 1 636 ? 6.336 37.653 -18.265 1.00 62.48 600 CYS B C 1
ATOM 10833 O O . CYS B 1 636 ? 5.142 37.473 -18.035 1.00 70.25 600 CYS B O 1
ATOM 10836 N N . GLU B 1 637 ? 6.846 38.832 -18.615 1.00 65.98 601 GLU B N 1
ATOM 10837 C CA . GLU B 1 637 ? 6.027 40.027 -18.759 1.00 66.93 601 GLU B CA 1
ATOM 10838 C C . GLU B 1 637 ? 4.915 39.889 -19.816 1.00 64.28 601 GLU B C 1
ATOM 10839 O O . GLU B 1 637 ? 3.811 40.383 -19.608 1.00 60.94 601 GLU B O 1
ATOM 10845 N N . HIS B 1 638 ? 5.188 39.191 -20.918 1.00 61.36 602 HIS B N 1
ATOM 10846 C CA . HIS B 1 638 ? 4.135 38.875 -21.919 1.00 59.43 602 HIS B CA 1
ATOM 10847 C C . HIS B 1 638 ? 3.073 37.850 -21.472 1.00 59.27 602 HIS B C 1
ATOM 10848 O O . HIS B 1 638 ? 2.083 37.633 -22.177 1.00 59.12 602 HIS B O 1
ATOM 10855 N N . PHE B 1 639 ? 3.288 37.215 -20.325 1.00 55.05 603 PHE B N 1
ATOM 10856 C CA . PHE B 1 639 ? 2.309 36.326 -19.753 1.00 57.70 603 PHE B CA 1
ATOM 10857 C C . PHE B 1 639 ? 1.451 37.019 -18.691 1.00 57.05 603 PHE B C 1
ATOM 10858 O O . PHE B 1 639 ? 0.552 36.397 -18.114 1.00 62.83 603 PHE B O 1
ATOM 10866 N N . ILE B 1 640 ? 1.691 38.308 -18.468 1.00 56.93 604 ILE B N 1
ATOM 10867 C CA . ILE B 1 640 ? 1.096 39.038 -17.338 1.00 57.52 604 ILE B CA 1
ATOM 10868 C C . ILE B 1 640 ? -0.426 39.204 -17.463 1.00 56.68 604 ILE B C 1
ATOM 10869 O O . ILE B 1 640 ? -0.935 39.469 -18.542 1.00 52.21 604 ILE B O 1
ATOM 10874 N N . ASN B 1 641 ? -1.130 39.080 -16.344 1.00 62.25 605 ASN B N 1
ATOM 10875 C CA . ASN B 1 641 ? -2.586 39.317 -16.289 1.00 66.10 605 ASN B CA 1
ATOM 10876 C C . ASN B 1 641 ? -3.035 40.720 -16.687 1.00 71.06 605 ASN B C 1
ATOM 10877 O O . ASN B 1 641 ? -3.876 40.869 -17.556 1.00 88.23 605 ASN B O 1
ATOM 10882 N N . ASP B 1 642 ? -2.481 41.738 -16.038 1.00 75.74 606 ASP B N 1
ATOM 10883 C CA . ASP B 1 642 ? -2.823 43.158 -16.300 1.00 78.49 606 ASP B CA 1
ATOM 10884 C C . ASP B 1 642 ? -2.808 43.579 -17.779 1.00 72.43 606 ASP B C 1
ATOM 10885 O O . ASP B 1 642 ? -2.096 42.994 -18.576 1.00 64.73 606 ASP B O 1
ATOM 10890 N N . SER B 1 643 ? -3.594 44.607 -18.115 1.00 79.39 607 SER B N 1
ATOM 10891 C CA . SER B 1 643 ? -3.583 45.255 -19.458 1.00 83.39 607 SER B CA 1
ATOM 10892 C C . SER B 1 643 ? -2.264 45.981 -19.648 1.00 82.55 607 SER B C 1
ATOM 10893 O O . SER B 1 643 ? -1.747 46.127 -20.766 1.00 74.98 607 SER B O 1
ATOM 10896 N N . PHE B 1 644 ? -1.805 46.505 -18.519 1.00 82.49 608 PHE B N 1
ATOM 10897 C CA . PHE B 1 644 ? -0.462 47.022 -18.324 1.00 83.20 608 PHE B CA 1
ATOM 10898 C C . PHE B 1 644 ? 0.585 45.911 -18.495 1.00 76.65 608 PHE B C 1
ATOM 10899 O O . PHE B 1 644 ? 0.575 44.908 -17.786 1.00 70.15 608 PHE B O 1
ATOM 10907 N N . VAL B 1 645 ? 1.461 46.107 -19.470 1.00 74.32 609 VAL B N 1
ATOM 10908 C CA . VAL B 1 645 ? 2.538 45.172 -19.790 1.00 76.94 609 VAL B CA 1
ATOM 10909 C C . VAL B 1 645 ? 3.762 46.047 -19.765 1.00 74.91 609 VAL B C 1
ATOM 10910 O O . VAL B 1 645 ? 3.946 46.886 -20.648 1.00 76.31 609 VAL B O 1
ATOM 10914 N N . ARG B 1 646 ? 4.582 45.876 -18.741 1.00 71.55 610 ARG B N 1
ATOM 10915 C CA . ARG B 1 646 ? 5.619 46.842 -18.466 1.00 68.77 610 ARG B CA 1
ATOM 10916 C C . ARG B 1 646 ? 6.670 46.881 -19.574 1.00 71.54 610 ARG B C 1
ATOM 10917 O O . ARG B 1 646 ? 7.016 45.855 -20.160 1.00 74.60 610 ARG B O 1
ATOM 10933 N N . GLN B 1 648 ? 10.349 47.503 -21.208 1.00 78.60 612 GLN B N 1
ATOM 10934 C CA . GLN B 1 648 ? 11.712 47.232 -20.790 1.00 79.92 612 GLN B CA 1
ATOM 10935 C C . GLN B 1 648 ? 12.648 48.279 -21.383 1.00 84.56 612 GLN B C 1
ATOM 10936 O O . GLN B 1 648 ? 12.428 48.750 -22.497 1.00 89.85 612 GLN B O 1
ATOM 10942 N N . THR B 1 649 ? 13.691 48.626 -20.626 1.00 85.59 613 THR B N 1
ATOM 10943 C CA . THR B 1 649 ? 14.547 49.792 -20.928 1.00 80.08 613 THR B CA 1
ATOM 10944 C C . THR B 1 649 ? 15.407 49.520 -22.166 1.00 82.89 613 THR B C 1
ATOM 10945 O O . THR B 1 649 ? 15.661 48.369 -22.510 1.00 86.16 613 THR B O 1
ATOM 10949 N N . GLN B 1 650 ? 15.851 50.594 -22.812 1.00 91.70 614 GLN B N 1
ATOM 10950 C CA . GLN B 1 650 ? 16.581 50.526 -24.080 1.00 93.95 614 GLN B CA 1
ATOM 10951 C C . GLN B 1 650 ? 18.046 50.156 -23.847 1.00 94.79 614 GLN B C 1
ATOM 10952 O O . GLN B 1 650 ? 18.646 50.589 -22.863 1.00 84.70 614 GLN B O 1
ATOM 10958 N N . SER B 1 651 ? 18.612 49.364 -24.761 1.00 101.43 615 SER B N 1
ATOM 10959 C CA . SER B 1 651 ? 20.013 48.920 -24.665 1.00 109.16 615 SER B CA 1
ATOM 10960 C C . SER B 1 651 ? 20.981 50.024 -25.101 1.00 114.93 615 SER B C 1
ATOM 10961 O O . SER B 1 651 ? 20.928 50.490 -26.238 1.00 120.27 615 SER B O 1
ATOM 10964 N N . VAL B 1 652 ? 21.862 50.421 -24.185 1.00 118.97 616 VAL B N 1
ATOM 10965 C CA . VAL B 1 652 ? 22.904 51.419 -24.437 1.00 121.07 616 VAL B CA 1
ATOM 10966 C C . VAL B 1 652 ? 24.029 50.757 -25.245 1.00 129.77 616 VAL B C 1
ATOM 10967 O O . VAL B 1 652 ? 24.636 49.802 -24.750 1.00 143.22 616 VAL B O 1
ATOM 10971 N N . PRO B 1 653 ? 24.321 51.246 -26.476 1.00 127.34 617 PRO B N 1
ATOM 10972 C CA . PRO B 1 653 ? 25.457 50.647 -27.184 1.00 128.01 617 PRO B CA 1
ATOM 10973 C C . PRO B 1 653 ? 26.772 50.992 -26.502 1.00 133.86 617 PRO B C 1
ATOM 10974 O O . PRO B 1 653 ? 26.879 52.054 -25.873 1.00 134.77 617 PRO B O 1
ATOM 10978 N N . LEU B 1 654 ? 27.748 50.091 -26.625 1.00 132.71 618 LEU B N 1
ATOM 10979 C CA . LEU B 1 654 ? 29.027 50.196 -25.900 1.00 132.64 618 LEU B CA 1
ATOM 10980 C C . LEU B 1 654 ? 29.672 51.567 -26.121 1.00 139.74 618 LEU B C 1
ATOM 10981 O O . LEU B 1 654 ? 30.183 52.187 -25.178 1.00 134.51 618 LEU B O 1
ATOM 10986 N N . ALA B 1 655 ? 29.608 52.022 -27.375 1.00 146.60 619 ALA B N 1
ATOM 10987 C CA . ALA B 1 655 ? 30.013 53.369 -27.783 1.00 149.60 619 ALA B CA 1
ATOM 10988 C C . ALA B 1 655 ? 29.519 54.463 -26.817 1.00 152.29 619 ALA B C 1
ATOM 10989 O O . ALA B 1 655 ? 30.323 55.078 -26.113 1.00 148.83 619 ALA B O 1
ATOM 10991 N N . GLU B 1 656 ? 28.203 54.643 -26.724 1.00 146.26 620 GLU B N 1
ATOM 10992 C CA . GLU B 1 656 ? 27.607 55.805 -26.026 1.00 143.66 620 GLU B CA 1
ATOM 10993 C C . GLU B 1 656 ? 27.674 55.793 -24.476 1.00 141.20 620 GLU B C 1
ATOM 10994 O O . GLU B 1 656 ? 26.767 56.306 -23.813 1.00 145.77 620 GLU B O 1
ATOM 11000 N N . PHE B 1 657 ? 28.755 55.269 -23.903 1.00 133.17 621 PHE B N 1
ATOM 11001 C CA . PHE B 1 657 ? 28.873 55.137 -22.445 1.00 133.66 621 PHE B CA 1
ATOM 11002 C C . PHE B 1 657 ? 29.334 56.475 -21.830 1.00 132.98 621 PHE B C 1
ATOM 11003 O O . PHE B 1 657 ? 30.494 56.854 -21.978 1.00 120.07 621 PHE B O 1
ATOM 11011 N N . ASN B 1 658 ? 28.418 57.177 -21.151 1.00 138.50 622 ASN B N 1
ATOM 11012 C CA . ASN B 1 658 ? 28.673 58.527 -20.594 1.00 140.37 622 ASN B CA 1
ATOM 11013 C C . ASN B 1 658 ? 28.731 58.479 -19.051 1.00 144.11 622 ASN B C 1
ATOM 11014 O O . ASN B 1 658 ? 29.408 57.614 -18.500 1.00 149.66 622 ASN B O 1
ATOM 11019 N N . GLU B 1 659 ? 28.017 59.390 -18.377 1.00 148.15 623 GLU B N 1
ATOM 11020 C CA . GLU B 1 659 ? 28.042 59.587 -16.916 1.00 146.86 623 GLU B CA 1
ATOM 11021 C C . GLU B 1 659 ? 29.374 60.166 -16.418 1.00 140.69 623 GLU B C 1
ATOM 11022 O O . GLU B 1 659 ? 30.434 59.559 -16.558 1.00 129.86 623 GLU B O 1
ATOM 11028 N N . LEU B 1 673 ? 17.467 57.488 -19.676 1.00 122.04 637 LEU B N 1
ATOM 11029 C CA . LEU B 1 673 ? 17.447 56.564 -20.813 1.00 129.40 637 LEU B CA 1
ATOM 11030 C C . LEU B 1 673 ? 16.034 56.196 -21.293 1.00 126.63 637 LEU B C 1
ATOM 11031 O O . LEU B 1 673 ? 15.088 56.130 -20.506 1.00 123.34 637 LEU B O 1
ATOM 11036 N N . GLU B 1 674 ? 15.936 55.910 -22.593 1.00 130.40 638 GLU B N 1
ATOM 11037 C CA . GLU B 1 674 ? 14.664 55.657 -23.299 1.00 125.14 638 GLU B CA 1
ATOM 11038 C C . GLU B 1 674 ? 14.010 54.345 -22.824 1.00 113.15 638 GLU B C 1
ATOM 11039 O O . GLU B 1 674 ? 14.506 53.687 -21.911 1.00 114.17 638 GLU B O 1
ATOM 11045 N N . LEU B 1 675 ? 12.886 53.994 -23.439 1.00 100.81 639 LEU B N 1
ATOM 11046 C CA . LEU B 1 675 ? 12.177 52.753 -23.166 1.00 94.33 639 LEU B CA 1
ATOM 11047 C C . LEU B 1 675 ? 11.856 52.070 -24.485 1.00 96.23 639 LEU B C 1
ATOM 11048 O O . LEU B 1 675 ? 11.597 52.739 -25.481 1.00 94.19 639 LEU B O 1
ATOM 11053 N N . ASP B 1 676 ? 11.877 50.737 -24.489 1.00 108.66 640 ASP B N 1
ATOM 11054 C CA . ASP B 1 676 ? 11.658 49.943 -25.711 1.00 110.92 640 ASP B CA 1
ATOM 11055 C C . ASP B 1 676 ? 10.172 49.630 -25.850 1.00 113.71 640 ASP B C 1
ATOM 11056 O O . ASP B 1 676 ? 9.699 48.584 -25.402 1.00 121.47 640 ASP B O 1
ATOM 11061 N N . ARG B 1 677 ? 9.449 50.551 -26.482 1.00 116.67 641 ARG B N 1
ATOM 11062 C CA . ARG B 1 677 ? 7.985 50.463 -26.608 1.00 110.53 641 ARG B CA 1
ATOM 11063 C C . ARG B 1 677 ? 7.492 49.225 -27.384 1.00 106.14 641 ARG B C 1
ATOM 11064 O O . ARG B 1 677 ? 6.356 48.805 -27.181 1.00 110.14 641 ARG B O 1
ATOM 11072 N N . ASP B 1 678 ? 8.348 48.618 -28.213 1.00 96.68 642 ASP B N 1
ATOM 11073 C CA . ASP B 1 678 ? 8.038 47.325 -28.863 1.00 90.66 642 ASP B CA 1
ATOM 11074 C C . ASP B 1 678 ? 7.981 46.116 -27.902 1.00 83.77 642 ASP B C 1
ATOM 11075 O O . ASP B 1 678 ? 7.402 45.083 -28.253 1.00 76.55 642 ASP B O 1
ATOM 11080 N N . SER B 1 679 ? 8.592 46.244 -26.717 1.00 79.06 643 SER B N 1
ATOM 11081 C CA . SER B 1 679 ? 8.607 45.187 -25.687 1.00 74.05 643 SER B CA 1
ATOM 11082 C C . SER B 1 679 ? 7.308 45.075 -24.873 1.00 79.39 643 SER B C 1
ATOM 11083 O O . SER B 1 679 ? 7.095 44.085 -24.173 1.00 76.93 643 SER B O 1
ATOM 11086 N N . SER B 1 680 ? 6.463 46.100 -24.953 1.00 87.96 644 SER B N 1
ATOM 11087 C CA . SER B 1 680 ? 5.096 46.046 -24.425 1.00 86.36 644 SER B CA 1
ATOM 11088 C C . SER B 1 680 ? 4.179 45.152 -25.251 1.00 84.91 644 SER B C 1
ATOM 11089 O O . SER B 1 680 ? 3.160 44.700 -24.743 1.00 90.89 644 SER B O 1
ATOM 11092 N N . TYR B 1 681 ? 4.508 44.946 -26.526 1.00 83.68 645 TYR B N 1
ATOM 11093 C CA . TYR B 1 681 ? 3.776 44.003 -27.373 1.00 87.52 645 TYR B CA 1
ATOM 11094 C C . TYR B 1 681 ? 4.146 42.570 -27.013 1.00 85.49 645 TYR B C 1
ATOM 11095 O O . TYR B 1 681 ? 5.326 42.233 -26.914 1.00 93.36 645 TYR B O 1
ATOM 11104 N N . ARG B 1 682 ? 3.127 41.733 -26.842 1.00 78.04 646 ARG B N 1
ATOM 11105 C CA . ARG B 1 682 ? 3.309 40.339 -26.474 1.00 75.03 646 ARG B CA 1
ATOM 11106 C C . ARG B 1 682 ? 3.624 39.518 -27.705 1.00 75.40 646 ARG B C 1
ATOM 11107 O O . ARG B 1 682 ? 2.951 39.664 -28.721 1.00 74.81 646 ARG B O 1
ATOM 11115 N N . ASP B 1 683 ? 4.626 38.642 -27.604 1.00 73.65 647 ASP B N 1
ATOM 11116 C CA . ASP B 1 683 ? 4.963 37.719 -28.685 1.00 73.86 647 ASP B CA 1
ATOM 11117 C C . ASP B 1 683 ? 3.929 36.594 -28.697 1.00 67.01 647 ASP B C 1
ATOM 11118 O O . ASP B 1 683 ? 4.131 35.530 -28.143 1.00 62.71 647 ASP B O 1
ATOM 11123 N N . VAL B 1 684 ? 2.806 36.865 -29.334 1.00 69.52 648 VAL B N 1
ATOM 11124 C CA . VAL B 1 684 ? 1.708 35.896 -29.411 1.00 73.34 648 VAL B CA 1
ATOM 11125 C C . VAL B 1 684 ? 1.970 34.712 -30.345 1.00 74.73 648 VAL B C 1
ATOM 11126 O O . VAL B 1 684 ? 1.451 33.615 -30.120 1.00 80.56 648 VAL B O 1
ATOM 11130 N N . ASP B 1 685 ? 2.776 34.936 -31.376 1.00 72.83 649 ASP B N 1
ATOM 11131 C CA . ASP B 1 685 ? 3.068 33.894 -32.356 1.00 78.44 649 ASP B CA 1
ATOM 11132 C C . ASP B 1 685 ? 3.846 32.771 -31.684 1.00 78.07 649 ASP B C 1
ATOM 11133 O O . ASP B 1 685 ? 3.581 31.588 -31.937 1.00 78.05 649 ASP B O 1
ATOM 11138 N N . LEU B 1 686 ? 4.782 33.149 -30.808 1.00 76.69 650 LEU B N 1
ATOM 11139 C CA . LEU B 1 686 ? 5.589 32.176 -30.067 1.00 74.86 650 LEU B CA 1
ATOM 11140 C C . LEU B 1 686 ? 4.881 31.553 -28.859 1.00 74.96 650 LEU B C 1
ATOM 11141 O O . LEU B 1 686 ? 5.077 30.371 -28.588 1.00 85.85 650 LEU B O 1
ATOM 11146 N N . ILE B 1 687 ? 4.080 32.335 -28.138 1.00 70.04 651 ILE B N 1
ATOM 11147 C CA . ILE B 1 687 ? 3.216 31.804 -27.076 1.00 67.89 651 ILE B CA 1
ATOM 11148 C C . ILE B 1 687 ? 2.240 30.764 -27.635 1.00 68.46 651 ILE B C 1
ATOM 11149 O O . ILE B 1 687 ? 2.003 29.739 -26.996 1.00 64.79 651 ILE B O 1
ATOM 11154 N N . ARG B 1 688 ? 1.661 31.042 -28.802 1.00 71.79 652 ARG B N 1
ATOM 11155 C CA . ARG B 1 688 ? 0.747 30.094 -29.428 1.00 82.40 652 ARG B CA 1
ATOM 11156 C C . ARG B 1 688 ? 1.488 28.843 -29.887 1.00 81.66 652 ARG B C 1
ATOM 11157 O O . ARG B 1 688 ? 0.949 27.738 -29.781 1.00 80.16 652 ARG B O 1
ATOM 11165 N N . GLN B 1 689 ? 2.720 29.018 -30.372 1.00 83.44 653 GLN B N 1
ATOM 11166 C CA . GLN B 1 689 ? 3.592 27.887 -30.740 1.00 85.68 653 GLN B CA 1
ATOM 11167 C C . GLN B 1 689 ? 3.949 26.996 -29.545 1.00 87.89 653 GLN B C 1
ATOM 11168 O O . GLN B 1 689 ? 4.095 25.785 -29.705 1.00 95.04 653 GLN B O 1
ATOM 11182 N N . TYR B 1 691 ? 2.033 26.743 -26.618 1.00 77.30 655 TYR B N 1
ATOM 11183 C CA . TYR B 1 691 ? 0.779 26.095 -26.246 1.00 75.82 655 TYR B CA 1
ATOM 11184 C C . TYR B 1 691 ? 0.557 24.837 -27.058 1.00 78.53 655 TYR B C 1
ATOM 11185 O O . TYR B 1 691 ? 0.108 23.827 -26.513 1.00 80.87 655 TYR B O 1
ATOM 11194 N N . GLU B 1 692 ? 0.872 24.909 -28.352 1.00 79.72 656 GLU B N 1
ATOM 11195 C CA . GLU B 1 692 ? 0.668 23.786 -29.261 1.00 86.56 656 GLU B CA 1
ATOM 11196 C C . GLU B 1 692 ? 1.698 22.662 -29.019 1.00 85.38 656 GLU B C 1
ATOM 11197 O O . GLU B 1 692 ? 1.314 21.495 -28.926 1.00 82.54 656 GLU B O 1
ATOM 11203 N N . ASP B 1 693 ? 2.978 23.019 -28.883 1.00 84.00 657 ASP B N 1
ATOM 11204 C CA . ASP B 1 693 ? 4.063 22.044 -28.641 1.00 81.85 657 ASP B CA 1
ATOM 11205 C C . ASP B 1 693 ? 3.991 21.316 -27.304 1.00 84.34 657 ASP B C 1
ATOM 11206 O O . ASP B 1 693 ? 4.247 20.113 -27.244 1.00 92.37 657 ASP B O 1
ATOM 11211 N N . LEU B 1 694 ? 3.691 22.066 -26.240 1.00 82.99 658 LEU B N 1
ATOM 11212 C CA . LEU B 1 694 ? 3.641 21.551 -24.863 1.00 78.77 658 LEU B CA 1
ATOM 11213 C C . LEU B 1 694 ? 2.215 21.287 -24.356 1.00 78.73 658 LEU B C 1
ATOM 11214 O O . LEU B 1 694 ? 2.021 21.037 -23.169 1.00 81.82 658 LEU B O 1
ATOM 11219 N N . SER B 1 695 ? 1.233 21.329 -25.261 1.00 80.28 659 SER B N 1
ATOM 11220 C CA . SER B 1 695 ? -0.187 21.050 -24.967 1.00 76.33 659 SER B CA 1
ATOM 11221 C C . SER B 1 695 ? -0.694 21.823 -23.748 1.00 70.34 659 SER B C 1
ATOM 11222 O O . SER B 1 695 ? -1.369 21.296 -22.875 1.00 68.84 659 SER B O 1
ATOM 11225 N N . ILE B 1 696 ? -0.348 23.095 -23.725 1.00 69.59 660 ILE B N 1
ATOM 11226 C CA . ILE B 1 696 ? -0.694 23.984 -22.641 1.00 73.92 660 ILE B CA 1
ATOM 11227 C C . ILE B 1 696 ? -1.941 24.758 -23.088 1.00 73.09 660 ILE B C 1
ATOM 11228 O O . ILE B 1 696 ? -1.982 25.304 -24.205 1.00 69.87 660 ILE B O 1
ATOM 11233 N N . GLU B 1 697 ? -2.957 24.773 -22.224 1.00 69.46 661 GLU B N 1
ATOM 11234 C CA . GLU B 1 697 ? -4.185 25.539 -22.452 1.00 69.81 661 GLU B CA 1
ATOM 11235 C C . GLU B 1 697 ? -3.930 27.025 -22.215 1.00 67.73 661 GLU B C 1
ATOM 11236 O O . GLU B 1 697 ? -4.335 27.868 -23.014 1.00 58.57 661 GLU B O 1
ATOM 11242 N N . TYR B 1 698 ? -3.253 27.331 -21.106 1.00 67.44 662 TYR B N 1
ATOM 11243 C CA . TYR B 1 698 ? -3.111 28.701 -20.642 1.00 65.82 662 TYR B CA 1
ATOM 11244 C C . TYR B 1 698 ? -1.938 28.829 -19.690 1.00 64.52 662 TYR B C 1
ATOM 11245 O O . TYR B 1 698 ? -1.833 28.055 -18.737 1.00 59.71 662 TYR B O 1
ATOM 11254 N N . PHE B 1 699 ? -1.090 29.834 -19.942 1.00 63.76 663 PHE B N 1
ATOM 11255 C CA . PHE B 1 699 ? 0.041 30.202 -19.076 1.00 61.79 663 PHE B CA 1
ATOM 11256 C C . PHE B 1 699 ? -0.152 31.633 -18.624 1.00 59.55 663 PHE B C 1
ATOM 11257 O O . PHE B 1 699 ? -0.222 32.532 -19.442 1.00 66.59 663 PHE B O 1
ATOM 11265 N N . GLN B 1 700 ? -0.216 31.862 -17.329 1.00 58.25 664 GLN B N 1
ATOM 11266 C CA . GLN B 1 700 ? -0.374 33.225 -16.838 1.00 62.77 664 GLN B CA 1
ATOM 11267 C C . GLN B 1 700 ? 0.634 33.539 -15.759 1.00 63.69 664 GLN B C 1
ATOM 11268 O O . GLN B 1 700 ? 1.149 32.638 -15.105 1.00 70.40 664 GLN B O 1
ATOM 11274 N N . THR B 1 701 ? 0.914 34.829 -15.597 1.00 60.46 665 THR B N 1
ATOM 11275 C CA . THR B 1 701 ? 1.755 35.324 -14.519 1.00 61.29 665 THR B CA 1
ATOM 11276 C C . THR B 1 701 ? 1.175 36.594 -13.891 1.00 62.81 665 THR B C 1
ATOM 11277 O O . THR B 1 701 ? 0.467 37.351 -14.562 1.00 66.82 665 THR B O 1
ATOM 11281 N N . CYS B 1 702 ? 1.460 36.814 -12.611 1.00 57.64 666 CYS B N 1
ATOM 11282 C CA . CYS B 1 702 ? 1.216 38.119 -11.984 1.00 59.94 666 CYS B CA 1
ATOM 11283 C C . CYS B 1 702 ? 2.500 38.687 -11.398 1.00 63.23 666 CYS B C 1
ATOM 11284 O O . CYS B 1 702 ? 3.486 37.980 -11.253 1.00 68.86 666 CYS B O 1
ATOM 11287 N N . ARG B 1 703 ? 2.466 39.969 -11.051 1.00 62.47 667 ARG B N 1
ATOM 11288 C CA . ARG B 1 703 ? 3.591 40.623 -10.410 1.00 59.71 667 ARG B CA 1
ATOM 11289 C C . ARG B 1 703 ? 3.689 40.139 -8.971 1.00 62.11 667 ARG B C 1
ATOM 11290 O O . ARG B 1 703 ? 2.736 40.283 -8.211 1.00 72.91 667 ARG B O 1
ATOM 11298 N N . ALA B 1 704 ? 4.825 39.537 -8.623 1.00 61.46 668 ALA B N 1
ATOM 11299 C CA . ALA B 1 704 ? 5.147 39.163 -7.241 1.00 61.75 668 ALA B CA 1
ATOM 11300 C C . ALA B 1 704 ? 5.410 40.393 -6.389 1.00 62.24 668 ALA B C 1
ATOM 11301 O O . ALA B 1 704 ? 5.955 41.377 -6.869 1.00 70.64 668 ALA B O 1
ATOM 11303 N N . ILE B 1 705 ? 5.075 40.308 -5.112 1.00 65.78 669 ILE B N 1
ATOM 11304 C CA . ILE B 1 705 ? 5.245 41.429 -4.185 1.00 68.24 669 ILE B CA 1
ATOM 11305 C C . ILE B 1 705 ? 6.548 41.128 -3.462 1.00 73.03 669 ILE B C 1
ATOM 11306 O O . ILE B 1 705 ? 6.565 40.633 -2.326 1.00 73.20 669 ILE B O 1
ATOM 11311 N N . HIS B 1 706 ? 7.639 41.393 -4.180 1.00 76.71 670 HIS B N 1
ATOM 11312 C CA . HIS B 1 706 ? 8.994 41.007 -3.770 1.00 72.61 670 HIS B CA 1
ATOM 11313 C C . HIS B 1 706 ? 9.976 42.048 -4.343 1.00 70.59 670 HIS B C 1
ATOM 11314 O O . HIS B 1 706 ? 10.008 43.178 -3.849 1.00 77.74 670 HIS B O 1
ATOM 11321 N N . CYS B 1 707 ? 10.766 41.710 -5.359 1.00 58.46 671 CYS B N 1
ATOM 11322 C CA . CYS B 1 707 ? 11.615 42.707 -6.014 1.00 52.18 671 CYS B CA 1
ATOM 11323 C C . CYS B 1 707 ? 10.901 43.145 -7.295 1.00 51.57 671 CYS B C 1
ATOM 11324 O O . CYS B 1 707 ? 9.801 42.674 -7.566 1.00 58.73 671 CYS B O 1
ATOM 11327 N N . ASP B 1 708 ? 11.503 44.061 -8.046 1.00 60.83 672 ASP B N 1
ATOM 11328 C CA . ASP B 1 708 ? 11.006 44.411 -9.393 1.00 68.23 672 ASP B CA 1
ATOM 11329 C C . ASP B 1 708 ? 11.316 43.280 -10.382 1.00 62.01 672 ASP B C 1
ATOM 11330 O O . ASP B 1 708 ? 12.270 42.525 -10.195 1.00 71.62 672 ASP B O 1
ATOM 11335 N N . TRP B 1 709 ? 10.526 43.202 -11.444 1.00 57.17 673 TRP B N 1
ATOM 11336 C CA . TRP B 1 709 ? 10.583 42.114 -12.441 1.00 56.01 673 TRP B CA 1
ATOM 11337 C C . TRP B 1 709 ? 10.709 40.718 -11.797 1.00 56.35 673 TRP B C 1
ATOM 11338 O O . TRP B 1 709 ? 11.719 40.000 -11.950 1.00 59.54 673 TRP B O 1
ATOM 11349 N N . ALA B 1 710 ? 9.663 40.384 -11.047 1.00 56.41 674 ALA B N 1
ATOM 11350 C CA . ALA B 1 710 ? 9.553 39.160 -10.248 1.00 52.46 674 ALA B CA 1
ATOM 11351 C C . ALA B 1 710 ? 8.134 38.675 -10.369 1.00 54.80 674 ALA B C 1
ATOM 11352 O O . ALA B 1 710 ? 7.212 39.491 -10.378 1.00 63.05 674 ALA B O 1
ATOM 11354 N N . TYR B 1 711 ? 7.948 37.362 -10.446 1.00 54.24 675 TYR B N 1
ATOM 11355 C CA . TYR B 1 711 ? 6.663 36.807 -10.852 1.00 53.04 675 TYR B CA 1
ATOM 11356 C C . TYR B 1 711 ? 6.183 35.571 -10.087 1.00 51.28 675 TYR B C 1
ATOM 11357 O O . TYR B 1 711 ? 6.963 34.795 -9.537 1.00 50.86 675 TYR B O 1
ATOM 11366 N N . SER B 1 712 ? 4.860 35.443 -10.056 1.00 52.84 676 SER B N 1
ATOM 11367 C CA . SER B 1 712 ? 4.155 34.209 -9.740 1.00 53.76 676 SER B CA 1
ATOM 11368 C C . SER B 1 712 ? 3.457 33.791 -11.015 1.00 54.38 676 SER B C 1
ATOM 11369 O O . SER B 1 712 ? 3.045 34.660 -11.783 1.00 55.77 676 SER B O 1
ATOM 11372 N N . ASN B 1 713 ? 3.360 32.477 -11.248 1.00 53.66 677 ASN B N 1
ATOM 11373 C CA . ASN B 1 713 ? 2.773 31.928 -12.472 1.00 53.15 677 ASN B CA 1
ATOM 11374 C C . ASN B 1 713 ? 1.752 30.878 -12.155 1.00 56.60 677 ASN B C 1
ATOM 11375 O O . ASN B 1 713 ? 1.616 30.453 -11.015 1.00 60.21 677 ASN B O 1
ATOM 11380 N N . SER B 1 714 ? 1.023 30.487 -13.188 1.00 60.08 678 SER B N 1
ATOM 11381 C CA . SER B 1 714 ? 0.024 29.447 -13.108 1.00 60.59 678 SER B CA 1
ATOM 11382 C C . SER B 1 714 ? -0.079 28.854 -14.482 1.00 62.15 678 SER B C 1
ATOM 11383 O O . SER B 1 714 ? -0.283 29.579 -15.454 1.00 67.50 678 SER B O 1
ATOM 11386 N N . ILE B 1 715 ? 0.071 27.545 -14.571 1.00 63.67 679 ILE B N 1
ATOM 11387 C CA . ILE B 1 715 ? 0.079 26.875 -15.858 1.00 69.38 679 ILE B CA 1
ATOM 11388 C C . ILE B 1 715 ? -1.008 25.822 -15.850 1.00 69.72 679 ILE B C 1
ATOM 11389 O O . ILE B 1 715 ? -1.152 25.085 -14.876 1.00 65.78 679 ILE B O 1
ATOM 11394 N N . THR B 1 716 ? -1.760 25.782 -16.950 1.00 71.13 680 THR B N 1
ATOM 11395 C CA . THR B 1 716 ? -2.851 24.842 -17.171 1.00 66.68 680 THR B CA 1
ATOM 11396 C C . THR B 1 716 ? -2.502 23.990 -18.396 1.00 67.39 680 THR B C 1
ATOM 11397 O O . THR B 1 716 ? -2.559 24.472 -19.534 1.00 66.76 680 THR B O 1
ATOM 11401 N N . PHE B 1 717 ? -2.117 22.736 -18.147 1.00 70.80 681 PHE B N 1
ATOM 11402 C CA . PHE B 1 717 ? -1.782 21.764 -19.208 1.00 74.49 681 PHE B CA 1
ATOM 11403 C C . PHE B 1 717 ? -3.018 20.896 -19.572 1.00 78.45 681 PHE B C 1
ATOM 11404 O O . PHE B 1 717 ? -3.827 20.586 -18.694 1.00 80.09 681 PHE B O 1
ATOM 11412 N N . ARG B 1 718 ? -3.153 20.502 -20.844 1.00 81.31 682 ARG B N 1
ATOM 11413 C CA . ARG B 1 718 ? -4.061 19.403 -21.236 1.00 87.49 682 ARG B CA 1
ATOM 11414 C C . ARG B 1 718 ? -3.339 18.068 -21.038 1.00 86.97 682 ARG B C 1
ATOM 11415 O O . ARG B 1 718 ? -2.147 17.970 -21.312 1.00 88.41 682 ARG B O 1
ATOM 11431 N N . ASP B 1 720 ? -4.844 14.540 -21.859 1.00 97.97 684 ASP B N 1
ATOM 11432 C CA . ASP B 1 720 ? -5.208 13.473 -22.785 1.00 96.90 684 ASP B CA 1
ATOM 11433 C C . ASP B 1 720 ? -5.669 14.132 -24.067 1.00 96.74 684 ASP B C 1
ATOM 11434 O O . ASP B 1 720 ? -6.401 15.117 -24.023 1.00 93.86 684 ASP B O 1
ATOM 11439 N N . GLU B 1 721 ? -5.245 13.595 -25.208 1.00 101.91 685 GLU B N 1
ATOM 11440 C CA . GLU B 1 721 ? -5.729 14.082 -26.510 1.00 101.92 685 GLU B CA 1
ATOM 11441 C C . GLU B 1 721 ? -7.238 13.854 -26.716 1.00 105.22 685 GLU B C 1
ATOM 11442 O O . GLU B 1 721 ? -7.944 14.738 -27.202 1.00 103.92 685 GLU B O 1
ATOM 11448 N N . ASN B 1 722 ? -7.715 12.676 -26.325 1.00 108.98 686 ASN B N 1
ATOM 11449 C CA . ASN B 1 722 ? -9.110 12.254 -26.556 1.00 107.56 686 ASN B CA 1
ATOM 11450 C C . ASN B 1 722 ? -10.128 13.109 -25.814 1.00 104.99 686 ASN B C 1
ATOM 11451 O O . ASN B 1 722 ? -11.096 13.582 -26.401 1.00 105.81 686 ASN B O 1
ATOM 11456 N N . ASN B 1 723 ? -9.893 13.294 -24.522 1.00 109.07 687 ASN B N 1
ATOM 11457 C CA . ASN B 1 723 ? -10.737 14.130 -23.668 1.00 109.81 687 ASN B CA 1
ATOM 11458 C C . ASN B 1 723 ? -10.113 15.529 -23.452 1.00 112.73 687 ASN B C 1
ATOM 11459 O O . ASN B 1 723 ? -9.084 15.656 -22.787 1.00 117.67 687 ASN B O 1
ATOM 11464 N N . GLU B 1 724 ? -10.762 16.565 -23.991 1.00 110.50 688 GLU B N 1
ATOM 11465 C CA . GLU B 1 724 ? -10.266 17.960 -23.927 1.00 111.14 688 GLU B CA 1
ATOM 11466 C C . GLU B 1 724 ? -10.414 18.603 -22.535 1.00 112.10 688 GLU B C 1
ATOM 11467 O O . GLU B 1 724 ? -9.694 19.557 -22.211 1.00 106.96 688 GLU B O 1
ATOM 11473 N N . HIS B 1 725 ? -11.356 18.094 -21.738 1.00 111.30 689 HIS B N 1
ATOM 11474 C CA . HIS B 1 725 ? -11.704 18.667 -20.425 1.00 113.51 689 HIS B CA 1
ATOM 11475 C C . HIS B 1 725 ? -10.813 18.204 -19.257 1.00 110.53 689 HIS B C 1
ATOM 11476 O O . HIS B 1 725 ? -10.758 18.878 -18.220 1.00 107.11 689 HIS B O 1
ATOM 11483 N N . ASN B 1 726 ? -10.138 17.060 -19.422 1.00 103.45 690 ASN B N 1
ATOM 11484 C CA . ASN B 1 726 ? -9.115 16.596 -18.473 1.00 94.95 690 ASN B CA 1
ATOM 11485 C C . ASN B 1 726 ? -7.916 17.548 -18.562 1.00 95.11 690 ASN B C 1
ATOM 11486 O O . ASN B 1 726 ? -7.080 17.428 -19.475 1.00 85.20 690 ASN B O 1
ATOM 11491 N N . THR B 1 727 ? -7.882 18.518 -17.639 1.00 91.03 691 THR B N 1
ATOM 11492 C CA . THR B 1 727 ? -6.735 19.430 -17.476 1.00 83.99 691 THR B CA 1
ATOM 11493 C C . THR B 1 727 ? -6.165 19.373 -16.065 1.00 80.20 691 THR B C 1
ATOM 11494 O O . THR B 1 727 ? -6.803 18.873 -15.141 1.00 85.50 691 THR B O 1
ATOM 11498 N N . PHE B 1 728 ? -4.948 19.892 -15.933 1.00 79.47 692 PHE B N 1
ATOM 11499 C CA . PHE B 1 728 ? -4.231 20.008 -14.652 1.00 76.77 692 PHE B CA 1
ATOM 11500 C C . PHE B 1 728 ? -3.648 21.409 -14.583 1.00 72.87 692 PHE B C 1
ATOM 11501 O O . PHE B 1 728 ? -3.084 21.883 -15.565 1.00 75.47 692 PHE B O 1
ATOM 11509 N N . LYS B 1 729 ? -3.768 22.052 -13.430 1.00 67.66 693 LYS B N 1
ATOM 11510 C CA . LYS B 1 729 ? -3.348 23.442 -13.273 1.00 64.50 693 LYS B CA 1
ATOM 11511 C C . LYS B 1 729 ? -2.418 23.540 -12.070 1.00 66.38 693 LYS B C 1
ATOM 11512 O O . LYS B 1 729 ? -2.759 23.092 -10.968 1.00 65.24 693 LYS B O 1
ATOM 11518 N N . VAL B 1 730 ? -1.240 24.119 -12.291 1.00 64.82 694 VAL B N 1
ATOM 11519 C CA . VAL B 1 730 ? -0.194 24.194 -11.265 1.00 60.48 694 VAL B CA 1
ATOM 11520 C C . VAL B 1 730 ? 0.333 25.614 -11.222 1.00 57.30 694 VAL B C 1
ATOM 11521 O O . VAL B 1 730 ? 0.637 26.185 -12.261 1.00 64.16 694 VAL B O 1
ATOM 11525 N N . SER B 1 731 ? 0.407 26.176 -10.019 1.00 55.54 695 SER B N 1
ATOM 11526 C CA . SER B 1 731 ? 0.885 27.545 -9.798 1.00 57.41 695 SER B CA 1
ATOM 11527 C C . SER B 1 731 ? 2.092 27.520 -8.869 1.00 58.72 695 SER B C 1
ATOM 11528 O O . SER B 1 731 ? 2.096 26.788 -7.872 1.00 60.64 695 SER B O 1
ATOM 11531 N N . TYR B 1 732 ? 3.130 28.277 -9.223 1.00 57.29 696 TYR B N 1
ATOM 11532 C CA . TYR B 1 732 ? 4.356 28.370 -8.413 1.00 57.19 696 TYR B CA 1
ATOM 11533 C C . TYR B 1 732 ? 4.543 29.810 -8.018 1.00 54.44 696 TYR B C 1
ATOM 11534 O O . TYR B 1 732 ? 4.531 30.678 -8.866 1.00 59.64 696 TYR B O 1
ATOM 11543 N N . SER B 1 733 ? 4.734 30.047 -6.732 1.00 53.47 697 SER B N 1
ATOM 11544 C CA . SER B 1 733 ? 4.665 31.393 -6.166 1.00 56.48 697 SER B CA 1
ATOM 11545 C C . SER B 1 733 ? 5.809 32.314 -6.556 1.00 55.52 697 SER B C 1
ATOM 11546 O O . SER B 1 733 ? 5.625 33.530 -6.657 1.00 53.32 697 SER B O 1
ATOM 11549 N N . GLY B 1 734 ? 6.991 31.739 -6.739 1.00 54.10 698 GLY B N 1
ATOM 11550 C CA . GLY B 1 734 ? 8.218 32.513 -6.704 1.00 57.97 698 GLY B CA 1
ATOM 11551 C C . GLY B 1 734 ? 8.488 32.979 -5.281 1.00 59.07 698 GLY B C 1
ATOM 11552 O O . GLY B 1 734 ? 7.958 32.405 -4.335 1.00 57.97 698 GLY B O 1
ATOM 11553 N N . ASP B 1 735 ? 9.338 33.994 -5.136 1.00 62.49 699 ASP B N 1
ATOM 11554 C CA . ASP B 1 735 ? 9.498 34.705 -3.866 1.00 65.45 699 ASP B CA 1
ATOM 11555 C C . ASP B 1 735 ? 8.445 35.828 -3.929 1.00 63.00 699 ASP B C 1
ATOM 11556 O O . ASP B 1 735 ? 8.349 36.504 -4.948 1.00 63.05 699 ASP B O 1
ATOM 11561 N N . THR B 1 736 ? 7.643 35.988 -2.869 1.00 66.25 700 THR B N 1
ATOM 11562 C CA . THR B 1 736 ? 6.486 36.938 -2.814 1.00 67.20 700 THR B CA 1
ATOM 11563 C C . THR B 1 736 ? 5.917 37.086 -1.384 1.00 67.12 700 THR B C 1
ATOM 11564 O O . THR B 1 736 ? 5.960 36.155 -0.572 1.00 57.54 700 THR B O 1
ATOM 11568 N N . ARG B 1 737 ? 5.366 38.258 -1.089 1.00 73.01 701 ARG B N 1
ATOM 11569 C CA . ARG B 1 737 ? 4.537 38.432 0.112 1.00 74.72 701 ARG B CA 1
ATOM 11570 C C . ARG B 1 737 ? 3.170 37.918 -0.254 1.00 73.25 701 ARG B C 1
ATOM 11571 O O . ARG B 1 737 ? 2.846 37.931 -1.437 1.00 73.12 701 ARG B O 1
ATOM 11579 N N . PRO B 1 738 ? 2.371 37.458 0.738 1.00 74.67 702 PRO B N 1
ATOM 11580 C CA . PRO B 1 738 ? 1.129 36.771 0.402 1.00 73.50 702 PRO B CA 1
ATOM 11581 C C . PRO B 1 738 ? 0.276 37.673 -0.458 1.00 73.34 702 PRO B C 1
ATOM 11582 O O . PRO B 1 738 ? 0.078 38.836 -0.106 1.00 69.41 702 PRO B O 1
ATOM 11586 N N . ASN B 1 739 ? -0.185 37.121 -1.584 1.00 78.43 703 ASN B N 1
ATOM 11587 C CA . ASN B 1 739 ? -0.698 37.881 -2.732 1.00 77.92 703 ASN B CA 1
ATOM 11588 C C . ASN B 1 739 ? -2.074 37.328 -3.108 1.00 78.87 703 ASN B C 1
ATOM 11589 O O . ASN B 1 739 ? -2.218 36.460 -3.962 1.00 79.90 703 ASN B O 1
ATOM 11594 N N . ILE B 1 740 ? -3.092 37.833 -2.437 1.00 80.91 704 ILE B N 1
ATOM 11595 C CA . ILE B 1 740 ? -4.433 37.262 -2.543 1.00 77.03 704 ILE B CA 1
ATOM 11596 C C . ILE B 1 740 ? -5.232 37.955 -3.647 1.00 75.02 704 ILE B C 1
ATOM 11597 O O . ILE B 1 740 ? -5.878 37.288 -4.450 1.00 72.90 704 ILE B O 1
ATOM 11602 N N . GLU B 1 741 ? -5.150 39.283 -3.697 1.00 74.13 705 GLU B N 1
ATOM 11603 C CA . GLU B 1 741 ? -5.900 40.089 -4.659 1.00 74.83 705 GLU B CA 1
ATOM 11604 C C . GLU B 1 741 ? -5.658 39.634 -6.100 1.00 73.72 705 GLU B C 1
ATOM 11605 O O . GLU B 1 741 ? -6.602 39.615 -6.881 1.00 83.20 705 GLU B O 1
ATOM 11611 N N . LYS B 1 742 ? -4.426 39.227 -6.430 1.00 73.62 706 LYS B N 1
ATOM 11612 C CA . LYS B 1 742 ? -4.007 38.969 -7.840 1.00 74.21 706 LYS B CA 1
ATOM 11613 C C . LYS B 1 742 ? -3.459 37.559 -8.197 1.00 72.27 706 LYS B C 1
ATOM 11614 O O . LYS B 1 742 ? -3.276 37.265 -9.389 1.00 71.58 706 LYS B O 1
ATOM 11620 N N . PHE B 1 743 ? -3.208 36.708 -7.197 1.00 68.62 707 PHE B N 1
ATOM 11621 C CA . PHE B 1 743 ? -2.652 35.341 -7.398 1.00 65.40 707 PHE B CA 1
ATOM 11622 C C . PHE B 1 743 ? -3.578 34.248 -6.809 1.00 62.75 707 PHE B C 1
ATOM 11623 O O . PHE B 1 743 ? -3.860 33.257 -7.482 1.00 60.36 707 PHE B O 1
ATOM 11631 N N . SER B 1 744 ? -4.049 34.430 -5.572 1.00 62.95 708 SER B N 1
ATOM 11632 C CA . SER B 1 744 ? -5.109 33.569 -5.011 1.00 67.35 708 SER B CA 1
ATOM 11633 C C . SER B 1 744 ? -6.409 33.700 -5.821 1.00 71.97 708 SER B C 1
ATOM 11634 O O . SER B 1 744 ? -6.870 32.748 -6.456 1.00 75.79 708 SER B O 1
ATOM 11637 N N . LEU B 1 745 ? -6.956 34.910 -5.822 1.00 70.14 709 LEU B N 1
ATOM 11638 C CA . LEU B 1 745 ? -8.253 35.194 -6.421 1.00 69.81 709 LEU B CA 1
ATOM 11639 C C . LEU B 1 745 ? -8.250 35.357 -7.937 1.00 70.00 709 LEU B C 1
ATOM 11640 O O . LEU B 1 745 ? -9.306 35.224 -8.542 1.00 79.82 709 LEU B O 1
ATOM 11645 N N . GLU B 1 746 ? -7.114 35.658 -8.557 1.00 66.21 710 GLU B N 1
ATOM 11646 C CA . GLU B 1 746 ? -7.086 35.812 -10.022 1.00 72.16 710 GLU B CA 1
ATOM 11647 C C . GLU B 1 746 ? -6.465 34.615 -10.775 1.00 73.91 710 GLU B C 1
ATOM 11648 O O . GLU B 1 746 ? -7.185 33.653 -11.016 1.00 83.18 710 GLU B O 1
ATOM 11654 N N . ILE B 1 747 ? -5.175 34.653 -11.140 1.00 77.30 711 ILE B N 1
ATOM 11655 C CA . ILE B 1 747 ? -4.596 33.656 -12.102 1.00 73.18 711 ILE B CA 1
ATOM 11656 C C . ILE B 1 747 ? -4.550 32.232 -11.596 1.00 73.73 711 ILE B C 1
ATOM 11657 O O . ILE B 1 747 ? -4.726 31.280 -12.365 1.00 74.07 711 ILE B O 1
ATOM 11662 N N . GLY B 1 748 ? -4.302 32.099 -10.303 1.00 72.48 712 GLY B N 1
ATOM 11663 C CA . GLY B 1 748 ? -4.081 30.798 -9.707 1.00 75.54 712 GLY B CA 1
ATOM 11664 C C . GLY B 1 748 ? -5.318 30.131 -9.170 1.00 75.63 712 GLY B C 1
ATOM 11665 O O . GLY B 1 748 ? -5.232 28.970 -8.747 1.00 77.54 712 GLY B O 1
ATOM 11666 N N . TYR B 1 749 ? -6.460 30.832 -9.186 1.00 72.54 713 TYR B N 1
ATOM 11667 C CA . TYR B 1 749 ? -7.670 30.311 -8.546 1.00 75.29 713 TYR B CA 1
ATOM 11668 C C . TYR B 1 749 ? -7.999 28.898 -9.038 1.00 72.92 713 TYR B C 1
ATOM 11669 O O . TYR B 1 749 ? -7.826 28.573 -10.213 1.00 72.28 713 TYR B O 1
ATOM 11678 N N . ASN B 1 750 ? -8.411 28.049 -8.105 1.00 71.10 714 ASN B N 1
ATOM 11679 C CA . ASN B 1 750 ? -8.800 26.668 -8.392 1.00 70.80 714 ASN B CA 1
ATOM 11680 C C . ASN B 1 750 ? -7.725 25.755 -8.987 1.00 66.71 714 ASN B C 1
ATOM 11681 O O . ASN B 1 750 ? -8.033 24.643 -9.415 1.00 62.54 714 ASN B O 1
ATOM 11686 N N . SER B 1 751 ? -6.469 26.176 -8.979 1.00 68.47 715 SER B N 1
ATOM 11687 C CA . SER B 1 751 ? -5.420 25.303 -9.492 1.00 72.42 715 SER B CA 1
ATOM 11688 C C . SER B 1 751 ? -5.263 24.036 -8.612 1.00 67.78 715 SER B C 1
ATOM 11689 O O . SER B 1 751 ? -5.510 24.056 -7.398 1.00 56.67 715 SER B O 1
ATOM 11692 N N . ASP B 1 752 ? -4.880 22.947 -9.277 1.00 64.84 716 ASP B N 1
ATOM 11693 C CA . ASP B 1 752 ? -4.755 21.625 -8.692 1.00 64.18 716 ASP B CA 1
ATOM 11694 C C . ASP B 1 752 ? -3.547 21.509 -7.768 1.00 63.39 716 ASP B C 1
ATOM 11695 O O . ASP B 1 752 ? -3.579 20.771 -6.771 1.00 58.08 716 ASP B O 1
ATOM 11700 N N . LEU B 1 753 ? -2.478 22.227 -8.108 1.00 65.07 717 LEU B N 1
ATOM 11701 C CA . LEU B 1 753 ? -1.243 22.235 -7.306 1.00 63.78 717 LEU B CA 1
ATOM 11702 C C . LEU B 1 753 ? -0.828 23.659 -7.032 1.00 59.14 717 LEU B C 1
ATOM 11703 O O . LEU B 1 753 ? -0.893 24.509 -7.912 1.00 62.12 717 LEU B O 1
ATOM 11708 N N . LEU B 1 754 ? -0.439 23.927 -5.797 1.00 56.71 718 LEU B N 1
ATOM 11709 C CA . LEU B 1 754 ? 0.275 25.163 -5.485 1.00 55.02 718 LEU B CA 1
ATOM 11710 C C . LEU B 1 754 ? 1.595 24.784 -4.854 1.00 56.14 718 LEU B C 1
ATOM 11711 O O . LEU B 1 754 ? 1.642 23.953 -3.937 1.00 55.76 718 LEU B O 1
ATOM 11716 N N . ILE B 1 755 ? 2.667 25.367 -5.379 1.00 55.33 719 ILE B N 1
ATOM 11717 C CA . ILE B 1 755 ? 3.977 25.183 -4.808 1.00 56.90 719 ILE B CA 1
ATOM 11718 C C . ILE B 1 755 ? 4.304 26.549 -4.292 1.00 56.02 719 ILE B C 1
ATOM 11719 O O . ILE B 1 755 ? 4.644 27.420 -5.071 1.00 64.16 719 ILE B O 1
ATOM 11724 N N . HIS B 1 756 ? 4.145 26.767 -2.994 1.00 55.67 720 HIS B N 1
ATOM 11725 C CA . HIS B 1 756 ? 4.336 28.112 -2.447 1.00 56.39 720 HIS B CA 1
ATOM 11726 C C . HIS B 1 756 ? 5.575 28.203 -1.606 1.00 57.87 720 HIS B C 1
ATOM 11727 O O . HIS B 1 756 ? 5.975 27.266 -0.934 1.00 62.80 720 HIS B O 1
ATOM 11734 N N . GLU B 1 757 ? 6.166 29.376 -1.685 1.00 61.07 721 GLU B N 1
ATOM 11735 C CA . GLU B 1 757 ? 7.242 29.817 -0.837 1.00 62.83 721 GLU B CA 1
ATOM 11736 C C . GLU B 1 757 ? 6.747 29.959 0.606 1.00 67.38 721 GLU B C 1
ATOM 11737 O O . GLU B 1 757 ? 5.672 30.510 0.864 1.00 69.59 721 GLU B O 1
ATOM 11743 N N . ALA B 1 758 ? 7.542 29.449 1.535 1.00 72.19 722 ALA B N 1
ATOM 11744 C CA . ALA B 1 758 ? 7.251 29.514 2.961 1.00 73.22 722 ALA B CA 1
ATOM 11745 C C . ALA B 1 758 ? 8.573 29.761 3.692 1.00 74.95 722 ALA B C 1
ATOM 11746 O O . ALA B 1 758 ? 9.084 28.897 4.415 1.00 79.77 722 ALA B O 1
ATOM 11748 N N . THR B 1 759 ? 9.130 30.949 3.484 1.00 71.91 723 THR B N 1
ATOM 11749 C CA . THR B 1 759 ? 10.524 31.219 3.860 1.00 71.30 723 THR B CA 1
ATOM 11750 C C . THR B 1 759 ? 10.739 31.241 5.370 1.00 72.48 723 THR B C 1
ATOM 11751 O O . THR B 1 759 ? 11.576 30.503 5.869 1.00 69.35 723 THR B O 1
ATOM 11755 N N . LEU B 1 760 ? 9.982 32.076 6.078 1.00 80.33 724 LEU B N 1
ATOM 11756 C CA . LEU B 1 760 ? 10.149 32.247 7.534 1.00 83.86 724 LEU B CA 1
ATOM 11757 C C . LEU B 1 760 ? 9.134 31.487 8.386 1.00 86.48 724 LEU B C 1
ATOM 11758 O O . LEU B 1 760 ? 7.995 31.278 7.979 1.00 86.89 724 LEU B O 1
ATOM 11763 N N . GLU B 1 761 ? 9.573 31.064 9.571 1.00 88.50 725 GLU B N 1
ATOM 11764 C CA . GLU B 1 761 ? 8.660 30.572 10.603 1.00 91.99 725 GLU B CA 1
ATOM 11765 C C . GLU B 1 761 ? 7.734 31.720 11.029 1.00 95.25 725 GLU B C 1
ATOM 11766 O O . GLU B 1 761 ? 7.962 32.877 10.661 1.00 97.22 725 GLU B O 1
ATOM 11772 N N . ASN B 1 762 ? 6.697 31.394 11.795 1.00 93.15 726 ASN B N 1
ATOM 11773 C CA . ASN B 1 762 ? 5.627 32.353 12.100 1.00 90.56 726 ASN B CA 1
ATOM 11774 C C . ASN B 1 762 ? 6.068 33.444 13.078 1.00 91.02 726 ASN B C 1
ATOM 11775 O O . ASN B 1 762 ? 5.714 34.617 12.892 1.00 84.78 726 ASN B O 1
ATOM 11780 N N . GLN B 1 763 ? 6.847 33.049 14.096 1.00 91.17 727 GLN B N 1
ATOM 11781 C CA . GLN B 1 763 ? 7.519 33.980 15.035 1.00 95.10 727 GLN B CA 1
ATOM 11782 C C . GLN B 1 763 ? 8.198 35.167 14.338 1.00 86.44 727 GLN B C 1
ATOM 11783 O O . GLN B 1 763 ? 8.241 36.253 14.901 1.00 83.83 727 GLN B O 1
ATOM 11789 N N . LEU B 1 764 ? 8.733 34.934 13.134 1.00 82.74 728 LEU B N 1
ATOM 11790 C CA . LEU B 1 764 ? 9.479 35.928 12.353 1.00 81.04 728 LEU B CA 1
ATOM 11791 C C . LEU B 1 764 ? 8.634 36.550 11.243 1.00 77.41 728 LEU B C 1
ATOM 11792 O O . LEU B 1 764 ? 8.965 36.493 10.059 1.00 73.69 728 LEU B O 1
ATOM 11797 N N . LEU B 1 765 ? 7.541 37.172 11.643 1.00 79.46 729 LEU B N 1
ATOM 11798 C CA . LEU B 1 765 ? 6.668 37.863 10.703 1.00 83.22 729 LEU B CA 1
ATOM 11799 C C . LEU B 1 765 ? 7.226 39.235 10.282 1.00 82.09 729 LEU B C 1
ATOM 11800 O O . LEU B 1 765 ? 7.202 39.566 9.099 1.00 77.96 729 LEU B O 1
ATOM 11805 N N . GLU B 1 766 ? 7.721 40.035 11.232 1.00 86.27 730 GLU B N 1
ATOM 11806 C CA . GLU B 1 766 ? 8.233 41.380 10.894 1.00 88.31 730 GLU B CA 1
ATOM 11807 C C . GLU B 1 766 ? 9.459 41.261 9.983 1.00 88.28 730 GLU B C 1
ATOM 11808 O O . GLU B 1 766 ? 9.664 42.107 9.115 1.00 82.63 730 GLU B O 1
ATOM 11814 N N . ASP B 1 767 ? 10.227 40.184 10.151 1.00 91.27 731 ASP B N 1
ATOM 11815 C CA . ASP B 1 767 ? 11.349 39.870 9.250 1.00 97.89 731 ASP B CA 1
ATOM 11816 C C . ASP B 1 767 ? 10.867 39.525 7.840 1.00 87.81 731 ASP B C 1
ATOM 11817 O O . ASP B 1 767 ? 11.391 40.037 6.858 1.00 85.01 731 ASP B O 1
ATOM 11822 N N . ALA B 1 768 ? 9.853 38.672 7.750 1.00 82.09 732 ALA B N 1
ATOM 11823 C CA . ALA B 1 768 ? 9.236 38.331 6.462 1.00 75.12 732 ALA B CA 1
ATOM 11824 C C . ALA B 1 768 ? 8.667 39.543 5.706 1.00 71.75 732 ALA B C 1
ATOM 11825 O O . ALA B 1 768 ? 8.656 39.559 4.488 1.00 67.14 732 ALA B O 1
ATOM 11827 N N . VAL B 1 769 ? 8.200 40.554 6.424 1.00 75.84 733 VAL B N 1
ATOM 11828 C CA . VAL B 1 769 ? 7.731 41.783 5.777 1.00 83.97 733 VAL B CA 1
ATOM 11829 C C . VAL B 1 769 ? 8.900 42.620 5.214 1.00 88.44 733 VAL B C 1
ATOM 11830 O O . VAL B 1 769 ? 8.811 43.118 4.084 1.00 89.26 733 VAL B O 1
ATOM 11834 N N . LYS B 1 770 ? 9.966 42.781 6.005 1.00 85.78 734 LYS B N 1
ATOM 11835 C CA . LYS B 1 770 ? 11.177 43.486 5.570 1.00 83.91 734 LYS B CA 1
ATOM 11836 C C . LYS B 1 770 ? 11.793 42.788 4.357 1.00 78.13 734 LYS B C 1
ATOM 11837 O O . LYS B 1 770 ? 12.016 43.417 3.327 1.00 74.99 734 LYS B O 1
ATOM 11843 N N . LYS B 1 771 ? 12.045 41.485 4.494 1.00 71.95 735 LYS B N 1
ATOM 11844 C CA . LYS B 1 771 ? 12.660 40.667 3.428 1.00 73.48 735 LYS B CA 1
ATOM 11845 C C . LYS B 1 771 ? 11.708 40.334 2.246 1.00 67.26 735 LYS B C 1
ATOM 11846 O O . LYS B 1 771 ? 12.133 39.739 1.264 1.00 68.37 735 LYS B O 1
ATOM 11852 N N . LYS B 1 772 ? 10.437 40.701 2.347 1.00 65.43 736 LYS B N 1
ATOM 11853 C CA . LYS B 1 772 ? 9.431 40.439 1.296 1.00 67.50 736 LYS B CA 1
ATOM 11854 C C . LYS B 1 772 ? 9.214 38.938 0.944 1.00 62.96 736 LYS B C 1
ATOM 11855 O O . LYS B 1 772 ? 9.171 38.554 -0.230 1.00 66.89 736 LYS B O 1
ATOM 11861 N N . HIS B 1 773 ? 9.049 38.132 1.994 1.00 55.93 737 HIS B N 1
ATOM 11862 C CA . HIS B 1 773 ? 8.677 36.717 1.915 1.00 58.54 737 HIS B CA 1
ATOM 11863 C C . HIS B 1 773 ? 7.401 36.401 2.731 1.00 58.41 737 HIS B C 1
ATOM 11864 O O . HIS B 1 773 ? 6.836 37.247 3.428 1.00 58.74 737 HIS B O 1
ATOM 11871 N N . CYS B 1 774 ? 6.962 35.157 2.621 1.00 57.74 738 CYS B N 1
ATOM 11872 C CA . CYS B 1 774 ? 5.897 34.611 3.435 1.00 60.33 738 CYS B CA 1
ATOM 11873 C C . CYS B 1 774 ? 6.414 33.876 4.683 1.00 63.77 738 CYS B C 1
ATOM 11874 O O . CYS B 1 774 ? 7.555 33.380 4.738 1.00 61.74 738 CYS B O 1
ATOM 11877 N N . THR B 1 775 ? 5.547 33.885 5.692 1.00 64.94 739 THR B N 1
ATOM 11878 C CA . THR B 1 775 ? 5.606 33.004 6.837 1.00 62.77 739 THR B CA 1
ATOM 11879 C C . THR B 1 775 ? 4.859 31.739 6.452 1.00 65.08 739 THR B C 1
ATOM 11880 O O . THR B 1 775 ? 4.226 31.684 5.395 1.00 60.00 739 THR B O 1
ATOM 11884 N N . ILE B 1 776 ? 4.916 30.727 7.308 1.00 72.49 740 ILE B N 1
ATOM 11885 C CA . ILE B 1 776 ? 4.298 29.432 6.982 1.00 76.53 740 ILE B CA 1
ATOM 11886 C C . ILE B 1 776 ? 2.772 29.553 6.919 1.00 75.60 740 ILE B C 1
ATOM 11887 O O . ILE B 1 776 ? 2.146 28.944 6.050 1.00 76.36 740 ILE B O 1
ATOM 11892 N N . ASN B 1 777 ? 2.195 30.349 7.823 1.00 77.09 741 ASN B N 1
ATOM 11893 C CA . ASN B 1 777 ? 0.750 30.643 7.815 1.00 75.15 741 ASN B CA 1
ATOM 11894 C C . ASN B 1 777 ? 0.376 31.484 6.616 1.00 67.19 741 ASN B C 1
ATOM 11895 O O . ASN B 1 777 ? -0.481 31.103 5.838 1.00 71.52 741 ASN B O 1
ATOM 11900 N N . GLU B 1 778 ? 1.029 32.623 6.463 1.00 64.52 742 GLU B N 1
ATOM 11901 C CA . GLU B 1 778 ? 0.780 33.503 5.319 1.00 71.80 742 GLU B CA 1
ATOM 11902 C C . GLU B 1 778 ? 0.666 32.728 4.004 1.00 68.46 742 GLU B C 1
ATOM 11903 O O . GLU B 1 778 ? -0.153 33.062 3.145 1.00 65.33 742 GLU B O 1
ATOM 11909 N N . ALA B 1 779 ? 1.492 31.694 3.866 1.00 68.42 743 ALA B N 1
ATOM 11910 C CA . ALA B 1 779 ? 1.487 30.843 2.687 1.00 71.18 743 ALA B CA 1
ATOM 11911 C C . ALA B 1 779 ? 0.217 30.030 2.641 1.00 72.42 743 ALA B C 1
ATOM 11912 O O . ALA B 1 779 ? -0.503 30.016 1.638 1.00 76.62 743 ALA B O 1
ATOM 11914 N N . ILE B 1 780 ? -0.046 29.351 3.748 1.00 73.67 744 ILE B N 1
ATOM 11915 C CA . ILE B 1 780 ? -1.241 28.536 3.904 1.00 72.06 744 ILE B CA 1
ATOM 11916 C C . ILE B 1 780 ? -2.488 29.365 3.555 1.00 68.58 744 ILE B C 1
ATOM 11917 O O . ILE B 1 780 ? -3.298 28.930 2.770 1.00 69.62 744 ILE B O 1
ATOM 11922 N N . GLY B 1 781 ? -2.587 30.571 4.096 1.00 65.01 745 GLY B N 1
ATOM 11923 C CA . GLY B 1 781 ? -3.615 31.531 3.705 1.00 67.32 745 GLY B CA 1
ATOM 11924 C C . GLY B 1 781 ? -3.720 31.855 2.219 1.00 68.43 745 GLY B C 1
ATOM 11925 O O . GLY B 1 781 ? -4.819 32.067 1.705 1.00 70.59 745 GLY B O 1
ATOM 11926 N N . VAL B 1 782 ? -2.588 31.928 1.529 1.00 73.32 746 VAL B N 1
ATOM 11927 C CA . VAL B 1 782 ? -2.595 32.069 0.065 1.00 71.91 746 VAL B CA 1
ATOM 11928 C C . VAL B 1 782 ? -3.227 30.830 -0.563 1.00 67.06 746 VAL B C 1
ATOM 11929 O O . VAL B 1 782 ? -4.126 30.960 -1.378 1.00 68.08 746 VAL B O 1
ATOM 11933 N N . SER B 1 783 ? -2.777 29.645 -0.156 1.00 64.65 747 SER B N 1
ATOM 11934 C CA . SER B 1 783 ? -3.353 28.379 -0.644 1.00 70.51 747 SER B CA 1
ATOM 11935 C C . SER B 1 783 ? -4.866 28.379 -0.538 1.00 71.35 747 SER B C 1
ATOM 11936 O O . SER B 1 783 ? -5.551 28.188 -1.528 1.00 76.21 747 SER B O 1
ATOM 11939 N N . ASN B 1 784 ? -5.351 28.644 0.672 1.00 77.93 748 ASN B N 1
ATOM 11940 C CA . ASN B 1 784 ? -6.782 28.585 1.040 1.00 74.66 748 ASN B CA 1
ATOM 11941 C C . ASN B 1 784 ? -7.681 29.407 0.131 1.00 75.22 748 ASN B C 1
ATOM 11942 O O . ASN B 1 784 ? -8.646 28.889 -0.426 1.00 83.79 748 ASN B O 1
ATOM 11947 N N . LYS B 1 785 ? -7.358 30.678 -0.025 1.00 70.28 749 LYS B N 1
ATOM 11948 C CA . LYS B 1 785 ? -8.187 31.571 -0.830 1.00 76.86 749 LYS B CA 1
ATOM 11949 C C . LYS B 1 785 ? -8.039 31.333 -2.346 1.00 81.00 749 LYS B C 1
ATOM 11950 O O . LYS B 1 785 ? -8.860 31.796 -3.135 1.00 83.64 749 LYS B O 1
ATOM 11964 N N . ASN B 1 787 ? -8.118 28.296 -3.411 1.00 79.12 751 ASN B N 1
ATOM 11965 C CA . ASN B 1 787 ? -8.889 27.059 -3.517 1.00 85.34 751 ASN B CA 1
ATOM 11966 C C . ASN B 1 787 ? -8.029 25.913 -4.067 1.00 79.46 751 ASN B C 1
ATOM 11967 O O . ASN B 1 787 ? -8.433 25.157 -4.951 1.00 79.63 751 ASN B O 1
ATOM 11972 N N . ALA B 1 788 ? -6.839 25.789 -3.497 1.00 76.70 752 ALA B N 1
ATOM 11973 C CA . ALA B 1 788 ? -5.838 24.861 -3.987 1.00 75.07 752 ALA B CA 1
ATOM 11974 C C . ALA B 1 788 ? -6.258 23.471 -3.598 1.00 74.94 752 ALA B C 1
ATOM 11975 O O . ALA B 1 788 ? -6.571 23.242 -2.430 1.00 79.79 752 ALA B O 1
ATOM 11977 N N . ARG B 1 789 ? -6.265 22.550 -4.559 1.00 72.60 753 ARG B N 1
ATOM 11978 C CA . ARG B 1 789 ? -6.569 21.166 -4.253 1.00 73.07 753 ARG B CA 1
ATOM 11979 C C . ARG B 1 789 ? -5.475 20.688 -3.311 1.00 73.20 753 ARG B C 1
ATOM 11980 O O . ARG B 1 789 ? -5.753 20.394 -2.148 1.00 75.42 753 ARG B O 1
ATOM 11988 N N . LYS B 1 790 ? -4.229 20.705 -3.786 1.00 73.30 754 LYS B N 1
ATOM 11989 C CA . LYS B 1 790 ? -3.075 20.279 -2.969 1.00 69.66 754 LYS B CA 1
ATOM 11990 C C . LYS B 1 790 ? -1.930 21.297 -2.906 1.00 61.69 754 LYS B C 1
ATOM 11991 O O . LYS B 1 790 ? -1.800 22.176 -3.761 1.00 54.72 754 LYS B O 1
ATOM 11997 N N . LEU B 1 791 ? -1.109 21.157 -1.873 1.00 60.65 755 LEU B N 1
ATOM 11998 C CA . LEU B 1 791 ? -0.121 22.175 -1.501 1.00 64.10 755 LEU B CA 1
ATOM 11999 C C . LEU B 1 791 ? 1.264 21.575 -1.212 1.00 68.22 755 LEU B C 1
ATOM 12000 O O . LEU B 1 791 ? 1.398 20.579 -0.484 1.00 67.51 755 LEU B O 1
ATOM 12005 N N . ILE B 1 792 ? 2.286 22.190 -1.811 1.00 68.62 756 ILE B N 1
ATOM 12006 C CA . ILE B 1 792 ? 3.677 21.859 -1.537 1.00 64.42 756 ILE B CA 1
ATOM 12007 C C . ILE B 1 792 ? 4.402 23.121 -1.117 1.00 62.79 756 ILE B C 1
ATOM 12008 O O . ILE B 1 792 ? 4.608 24.013 -1.926 1.00 66.50 756 ILE B O 1
ATOM 12013 N N . LEU B 1 793 ? 4.790 23.188 0.148 1.00 61.74 757 LEU B N 1
ATOM 12014 C CA . LEU B 1 793 ? 5.594 24.298 0.648 1.00 65.15 757 LEU B CA 1
ATOM 12015 C C . LEU B 1 793 ? 7.086 24.013 0.454 1.00 65.61 757 LEU B C 1
ATOM 12016 O O . LEU B 1 793 ? 7.541 22.887 0.657 1.00 67.86 757 LEU B O 1
ATOM 12021 N N . THR B 1 794 ? 7.835 25.031 0.047 1.00 62.21 758 THR B N 1
ATOM 12022 C CA . THR B 1 794 ? 9.261 24.885 -0.258 1.00 65.21 758 THR B CA 1
ATOM 12023 C C . THR B 1 794 ? 9.919 26.255 -0.096 1.00 67.17 758 THR B C 1
ATOM 12024 O O . THR B 1 794 ? 9.244 27.213 0.283 1.00 72.62 758 THR B O 1
ATOM 12028 N N . HIS B 1 795 ? 11.217 26.351 -0.376 1.00 66.29 759 HIS B N 1
ATOM 12029 C CA . HIS B 1 795 ? 11.967 27.620 -0.197 1.00 67.23 759 HIS B CA 1
ATOM 12030 C C . HIS B 1 795 ? 11.861 28.055 1.272 1.00 63.43 759 HIS B C 1
ATOM 12031 O O . HIS B 1 795 ? 11.443 29.176 1.573 1.00 67.01 759 HIS B O 1
ATOM 12038 N N . PHE B 1 796 ? 12.221 27.137 2.173 1.00 53.76 760 PHE B N 1
ATOM 12039 C CA . PHE B 1 796 ? 12.301 27.427 3.619 1.00 50.66 760 PHE B CA 1
ATOM 12040 C C . PHE B 1 796 ? 13.684 27.969 3.919 1.00 56.28 760 PHE B C 1
ATOM 12041 O O . PHE B 1 796 ? 14.665 27.495 3.342 1.00 69.25 760 PHE B O 1
ATOM 12049 N N . SER B 1 797 ? 13.757 28.946 4.816 1.00 65.05 761 SER B N 1
ATOM 12050 C CA . SER B 1 797 ? 15.015 29.359 5.402 1.00 68.39 761 SER B CA 1
ATOM 12051 C C . SER B 1 797 ? 15.005 28.865 6.817 1.00 70.94 761 SER B C 1
ATOM 12052 O O . SER B 1 797 ? 14.101 29.186 7.555 1.00 74.15 761 SER B O 1
ATOM 12055 N N . GLN B 1 798 ? 15.998 28.088 7.211 1.00 83.24 762 GLN B N 1
ATOM 12056 C CA . GLN B 1 798 ? 16.050 27.642 8.595 1.00 91.80 762 GLN B CA 1
ATOM 12057 C C . GLN B 1 798 ? 17.459 27.346 9.123 1.00 104.22 762 GLN B C 1
ATOM 12058 O O . GLN B 1 798 ? 18.333 26.844 8.412 1.00 97.58 762 GLN B O 1
ATOM 12064 N N . ARG B 1 799 ? 17.649 27.763 10.373 1.00 121.71 763 ARG B N 1
ATOM 12065 C CA . ARG B 1 799 ? 18.719 27.324 11.284 1.00 122.84 763 ARG B CA 1
ATOM 12066 C C . ARG B 1 799 ? 19.143 25.861 11.141 1.00 110.51 763 ARG B C 1
ATOM 12067 O O . ARG B 1 799 ? 20.254 25.575 10.731 1.00 98.27 763 ARG B O 1
ATOM 12075 N N . TYR B 1 800 ? 18.214 24.962 11.438 1.00 116.64 764 TYR B N 1
ATOM 12076 C CA . TYR B 1 800 ? 18.465 23.541 11.657 1.00 124.81 764 TYR B CA 1
ATOM 12077 C C . TYR B 1 800 ? 17.405 22.815 10.849 1.00 122.94 764 TYR B C 1
ATOM 12078 O O . TYR B 1 800 ? 16.362 23.395 10.564 1.00 122.49 764 TYR B O 1
ATOM 12087 N N . PRO B 1 801 ? 17.636 21.540 10.492 1.00 129.55 765 PRO B N 1
ATOM 12088 C CA . PRO B 1 801 ? 16.728 20.852 9.543 1.00 138.26 765 PRO B CA 1
ATOM 12089 C C . PRO B 1 801 ? 15.280 20.549 9.996 1.00 139.50 765 PRO B C 1
ATOM 12090 O O . PRO B 1 801 ? 14.526 19.971 9.206 1.00 142.35 765 PRO B O 1
ATOM 12094 N N . LYS B 1 802 ? 14.909 20.936 11.225 1.00 135.06 766 LYS B N 1
ATOM 12095 C CA . LYS B 1 802 ? 13.586 20.656 11.830 1.00 129.48 766 LYS B CA 1
ATOM 12096 C C . LYS B 1 802 ? 12.388 20.885 10.907 1.00 119.36 766 LYS B C 1
ATOM 12097 O O . LYS B 1 802 ? 12.434 21.724 10.010 1.00 113.80 766 LYS B O 1
ATOM 12103 N N . LEU B 1 803 ? 11.320 20.125 11.147 1.00 117.85 767 LEU B N 1
ATOM 12104 C CA . LEU B 1 803 ? 10.083 20.241 10.371 1.00 114.17 767 LEU B CA 1
ATOM 12105 C C . LEU B 1 803 ? 9.430 21.569 10.711 1.00 113.14 767 LEU B C 1
ATOM 12106 O O . LEU B 1 803 ? 9.352 21.908 11.894 1.00 115.25 767 LEU B O 1
ATOM 12111 N N . PRO B 1 804 ? 8.952 22.317 9.689 1.00 114.08 768 PRO B N 1
ATOM 12112 C CA . PRO B 1 804 ? 8.347 23.622 9.970 1.00 112.30 768 PRO B CA 1
ATOM 12113 C C . PRO B 1 804 ? 7.091 23.527 10.832 1.00 110.16 768 PRO B C 1
ATOM 12114 O O . PRO B 1 804 ? 6.210 22.693 10.572 1.00 104.05 768 PRO B O 1
ATOM 12118 N N . GLN B 1 805 ? 7.033 24.374 11.853 1.00 111.30 769 GLN B N 1
ATOM 12119 C CA . GLN B 1 805 ? 5.928 24.366 12.796 1.00 118.80 769 GLN B CA 1
ATOM 12120 C C . GLN B 1 805 ? 4.686 25.004 12.203 1.00 117.99 769 GLN B C 1
ATOM 12121 O O . GLN B 1 805 ? 4.769 25.990 11.467 1.00 118.22 769 GLN B O 1
ATOM 12127 N N . LEU B 1 806 ? 3.542 24.436 12.571 1.00 116.41 770 LEU B N 1
ATOM 12128 C CA . LEU B 1 806 ? 2.238 24.796 12.031 1.00 116.59 770 LEU B CA 1
ATOM 12129 C C . LEU B 1 806 ? 1.437 25.436 13.159 1.00 114.32 770 LEU B C 1
ATOM 12130 O O . LEU B 1 806 ? 1.419 24.922 14.281 1.00 113.99 770 LEU B O 1
ATOM 12135 N N . ASP B 1 807 ? 0.774 26.549 12.868 1.00 112.73 771 ASP B N 1
ATOM 12136 C CA . ASP B 1 807 ? -0.070 27.214 13.866 1.00 116.49 771 ASP B CA 1
ATOM 12137 C C . ASP B 1 807 ? -1.379 26.410 13.937 1.00 121.92 771 ASP B C 1
ATOM 12138 O O . ASP B 1 807 ? -2.100 26.288 12.939 1.00 128.30 771 ASP B O 1
ATOM 12143 N N . ASN B 1 808 ? -1.673 25.880 15.122 1.00 117.04 772 ASN B N 1
ATOM 12144 C CA . ASN B 1 808 ? -2.708 24.844 15.322 1.00 109.45 772 ASN B CA 1
ATOM 12145 C C . ASN B 1 808 ? -4.143 25.282 15.017 1.00 115.83 772 ASN B C 1
ATOM 12146 O O . ASN B 1 808 ? -4.993 24.460 14.654 1.00 111.63 772 ASN B O 1
ATOM 12151 N N . ASN B 1 809 ? -4.396 26.579 15.165 1.00 131.23 773 ASN B N 1
ATOM 12152 C CA . ASN B 1 809 ? -5.703 27.183 14.844 1.00 141.00 773 ASN B CA 1
ATOM 12153 C C . ASN B 1 809 ? -5.867 27.685 13.380 1.00 134.08 773 ASN B C 1
ATOM 12154 O O . ASN B 1 809 ? -6.947 28.167 13.022 1.00 135.35 773 ASN B O 1
ATOM 12159 N N . ILE B 1 810 ? -4.825 27.564 12.547 1.00 121.01 774 ILE B N 1
ATOM 12160 C CA . ILE B 1 810 ? -4.906 27.938 11.118 1.00 115.19 774 ILE B CA 1
ATOM 12161 C C . ILE B 1 810 ? -5.342 26.738 10.270 1.00 114.95 774 ILE B C 1
ATOM 12162 O O . ILE B 1 810 ? -4.912 25.598 10.501 1.00 119.56 774 ILE B O 1
ATOM 12167 N N . ASP B 1 811 ? -6.201 27.020 9.289 1.00 108.59 775 ASP B N 1
ATOM 12168 C CA . ASP B 1 811 ? -6.893 25.980 8.522 1.00 106.53 775 ASP B CA 1
ATOM 12169 C C . ASP B 1 811 ? -6.171 25.629 7.249 1.00 96.73 775 ASP B C 1
ATOM 12170 O O . ASP B 1 811 ? -5.658 26.512 6.571 1.00 89.38 775 ASP B O 1
ATOM 12175 N N . VAL B 1 812 ? -6.205 24.344 6.902 1.00 92.63 776 VAL B N 1
ATOM 12176 C CA . VAL B 1 812 ? -5.618 23.847 5.642 1.00 93.97 776 VAL B CA 1
ATOM 12177 C C . VAL B 1 812 ? -6.696 23.432 4.625 1.00 96.57 776 VAL B C 1
ATOM 12178 O O . VAL B 1 812 ? -6.945 22.245 4.392 1.00 92.90 776 VAL B O 1
ATOM 12190 N N . ALA B 1 814 ? -7.378 22.437 1.715 1.00 77.86 778 ALA B N 1
ATOM 12191 C CA . ALA B 1 814 ? -6.515 21.758 0.753 1.00 74.63 778 ALA B CA 1
ATOM 12192 C C . ALA B 1 814 ? -6.603 20.294 1.101 1.00 69.06 778 ALA B C 1
ATOM 12193 O O . ALA B 1 814 ? -6.307 19.900 2.222 1.00 57.27 778 ALA B O 1
ATOM 12195 N N . ARG B 1 815 ? -7.025 19.484 0.147 1.00 75.39 779 ARG B N 1
ATOM 12196 C CA . ARG B 1 815 ? -7.328 18.106 0.458 1.00 82.97 779 ARG B CA 1
ATOM 12197 C C . ARG B 1 815 ? -6.113 17.470 1.129 1.00 81.40 779 ARG B C 1
ATOM 12198 O O . ARG B 1 815 ? -6.191 17.064 2.281 1.00 87.23 779 ARG B O 1
ATOM 12206 N N . GLU B 1 816 ? -4.992 17.452 0.425 1.00 81.50 780 GLU B N 1
ATOM 12207 C CA . GLU B 1 816 ? -3.721 16.979 0.969 1.00 83.97 780 GLU B CA 1
ATOM 12208 C C . GLU B 1 816 ? -2.697 18.116 0.905 1.00 84.93 780 GLU B C 1
ATOM 12209 O O . GLU B 1 816 ? -2.793 18.998 0.053 1.00 79.69 780 GLU B O 1
ATOM 12215 N N . PHE B 1 817 ? -1.731 18.100 1.820 1.00 87.59 781 PHE B N 1
ATOM 12216 C CA . PHE B 1 817 ? -0.539 18.958 1.708 1.00 84.74 781 PHE B CA 1
ATOM 12217 C C . PHE B 1 817 ? 0.708 18.269 2.260 1.00 83.27 781 PHE B C 1
ATOM 12218 O O . PHE B 1 817 ? 0.615 17.216 2.908 1.00 88.76 781 PHE B O 1
ATOM 12226 N N . CYS B 1 818 ? 1.867 18.845 1.948 1.00 80.08 782 CYS B N 1
ATOM 12227 C CA . CYS B 1 818 ? 3.160 18.276 2.339 1.00 80.75 782 CYS B CA 1
ATOM 12228 C C . CYS B 1 818 ? 4.262 19.329 2.346 1.00 76.30 782 CYS B C 1
ATOM 12229 O O . CYS B 1 818 ? 4.245 20.264 1.550 1.00 73.15 782 CYS B O 1
ATOM 12232 N N . PHE B 1 819 ? 5.220 19.144 3.250 1.00 76.76 783 PHE B N 1
ATOM 12233 C CA . PHE B 1 819 ? 6.426 19.956 3.314 1.00 74.54 783 PHE B CA 1
ATOM 12234 C C . PHE B 1 819 ? 7.545 19.333 2.470 1.00 74.36 783 PHE B C 1
ATOM 12235 O O . PHE B 1 819 ? 7.755 18.105 2.476 1.00 66.79 783 PHE B O 1
ATOM 12243 N N . ALA B 1 820 ? 8.258 20.192 1.744 1.00 73.75 784 ALA B N 1
ATOM 12244 C CA . ALA B 1 820 ? 9.327 19.757 0.836 1.00 73.33 784 ALA B CA 1
ATOM 12245 C C . ALA B 1 820 ? 10.675 19.564 1.545 1.00 65.75 784 ALA B C 1
ATOM 12246 O O . ALA B 1 820 ? 10.967 20.207 2.565 1.00 57.69 784 ALA B O 1
ATOM 12248 N N . PHE B 1 821 ? 11.467 18.653 0.977 1.00 61.65 785 PHE B N 1
ATOM 12249 C CA . PHE B 1 821 ? 12.817 18.331 1.435 1.00 66.04 785 PHE B CA 1
ATOM 12250 C C . PHE B 1 821 ? 13.697 18.015 0.226 1.00 66.80 785 PHE B C 1
ATOM 12251 O O . PHE B 1 821 ? 13.236 17.389 -0.730 1.00 63.24 785 PHE B O 1
ATOM 12259 N N . ASP B 1 822 ? 14.965 18.428 0.278 1.00 70.43 786 ASP B N 1
ATOM 12260 C CA . ASP B 1 822 ? 15.909 18.182 -0.820 1.00 69.45 786 ASP B CA 1
ATOM 12261 C C . ASP B 1 822 ? 15.804 16.749 -1.345 1.00 69.11 786 ASP B C 1
ATOM 12262 O O . ASP B 1 822 ? 15.885 15.786 -0.571 1.00 66.83 786 ASP B O 1
ATOM 12267 N N . SER B 1 823 ? 15.592 16.647 -2.656 1.00 69.31 787 SER B N 1
ATOM 12268 C CA . SER B 1 823 ? 15.544 15.382 -3.406 1.00 73.76 787 SER B CA 1
ATOM 12269 C C . SER B 1 823 ? 14.345 14.453 -3.090 1.00 75.75 787 SER B C 1
ATOM 12270 O O . SER B 1 823 ? 14.406 13.245 -3.356 1.00 76.47 787 SER B O 1
ATOM 12281 N N . ILE B 1 825 ? 10.553 13.043 -3.774 1.00 79.47 789 ILE B N 1
ATOM 12282 C CA . ILE B 1 825 ? 9.954 12.629 -5.040 1.00 71.34 789 ILE B CA 1
ATOM 12283 C C . ILE B 1 825 ? 8.524 12.189 -4.741 1.00 68.09 789 ILE B C 1
ATOM 12284 O O . ILE B 1 825 ? 8.284 11.038 -4.386 1.00 72.52 789 ILE B O 1
ATOM 12289 N N . VAL B 1 826 ? 7.574 13.104 -4.900 1.00 66.29 790 VAL B N 1
ATOM 12290 C CA . VAL B 1 826 ? 6.164 12.793 -4.620 1.00 69.35 790 VAL B CA 1
ATOM 12291 C C . VAL B 1 826 ? 5.330 12.603 -5.856 1.00 70.69 790 VAL B C 1
ATOM 12292 O O . VAL B 1 826 ? 5.463 13.342 -6.830 1.00 71.28 790 VAL B O 1
ATOM 12296 N N . ASP B 1 827 ? 4.457 11.602 -5.789 1.00 73.05 791 ASP B N 1
ATOM 12297 C CA . ASP B 1 827 ? 3.357 11.459 -6.728 1.00 74.93 791 ASP B CA 1
ATOM 12298 C C . ASP B 1 827 ? 2.270 12.446 -6.311 1.00 71.96 791 ASP B C 1
ATOM 12299 O O . ASP B 1 827 ? 1.926 12.552 -5.136 1.00 73.43 791 ASP B O 1
ATOM 12304 N N . TYR B 1 828 ? 1.722 13.171 -7.270 1.00 71.69 792 TYR B N 1
ATOM 12305 C CA . TYR B 1 828 ? 0.711 14.150 -6.939 1.00 75.92 792 TYR B CA 1
ATOM 12306 C C . TYR B 1 828 ? -0.474 13.517 -6.242 1.00 79.45 792 TYR B C 1
ATOM 12307 O O . TYR B 1 828 ? -1.001 14.092 -5.296 1.00 83.68 792 TYR B O 1
ATOM 12316 N N . GLU B 1 829 ? -0.879 12.335 -6.711 1.00 88.26 793 GLU B N 1
ATOM 12317 C CA . GLU B 1 829 ? -2.057 11.633 -6.162 1.00 87.21 793 GLU B CA 1
ATOM 12318 C C . GLU B 1 829 ? -1.798 11.172 -4.726 1.00 85.27 793 GLU B C 1
ATOM 12319 O O . GLU B 1 829 ? -2.721 11.140 -3.919 1.00 85.39 793 GLU B O 1
ATOM 12325 N N . LYS B 1 830 ? -0.542 10.859 -4.412 1.00 84.87 794 LYS B N 1
ATOM 12326 C CA . LYS B 1 830 ? -0.147 10.405 -3.076 1.00 86.30 794 LYS B CA 1
ATOM 12327 C C . LYS B 1 830 ? 0.609 11.459 -2.245 1.00 78.69 794 LYS B C 1
ATOM 12328 O O . LYS B 1 830 ? 1.480 11.111 -1.456 1.00 84.53 794 LYS B O 1
ATOM 12334 N N . ILE B 1 831 ? 0.266 12.734 -2.398 1.00 76.66 795 ILE B N 1
ATOM 12335 C CA . ILE B 1 831 ? 0.962 13.840 -1.674 1.00 80.25 795 ILE B CA 1
ATOM 12336 C C . ILE B 1 831 ? 0.783 13.811 -0.135 1.00 82.08 795 ILE B C 1
ATOM 12337 O O . ILE B 1 831 ? 1.695 14.171 0.616 1.00 80.78 795 ILE B O 1
ATOM 12342 N N . GLY B 1 832 ? -0.395 13.391 0.312 1.00 84.58 796 GLY B N 1
ATOM 12343 C CA . GLY B 1 832 ? -0.755 13.411 1.730 1.00 84.48 796 GLY B CA 1
ATOM 12344 C C . GLY B 1 832 ? -0.207 12.275 2.583 1.00 83.18 796 GLY B C 1
ATOM 12345 O O . GLY B 1 832 ? -0.367 12.300 3.800 1.00 81.16 796 GLY B O 1
ATOM 12346 N N . GLU B 1 833 ? 0.443 11.283 1.975 1.00 79.42 797 GLU B N 1
ATOM 12347 C CA . GLU B 1 833 ? 1.082 10.203 2.746 1.00 83.35 797 GLU B CA 1
ATOM 12348 C C . GLU B 1 833 ? 2.074 10.690 3.817 1.00 89.87 797 GLU B C 1
ATOM 12349 O O . GLU B 1 833 ? 2.329 9.970 4.787 1.00 90.98 797 GLU B O 1
ATOM 12355 N N . GLN B 1 834 ? 2.647 11.881 3.613 1.00 90.64 798 GLN B N 1
ATOM 12356 C CA . GLN B 1 834 ? 3.509 12.528 4.600 1.00 89.01 798 GLN B CA 1
ATOM 12357 C C . GLN B 1 834 ? 2.731 13.002 5.833 1.00 92.37 798 GLN B C 1
ATOM 12358 O O . GLN B 1 834 ? 3.221 12.865 6.956 1.00 93.49 798 GLN B O 1
ATOM 12364 N N . GLN B 1 835 ? 1.538 13.569 5.632 1.00 92.00 799 GLN B N 1
ATOM 12365 C CA . GLN B 1 835 ? 0.699 14.049 6.761 1.00 88.25 799 GLN B CA 1
ATOM 12366 C C . GLN B 1 835 ? 0.521 13.004 7.887 1.00 85.57 799 GLN B C 1
ATOM 12367 O O . GLN B 1 835 ? 0.542 13.364 9.068 1.00 79.95 799 GLN B O 1
ATOM 12373 N N . ARG B 1 836 ? 0.375 11.730 7.498 1.00 83.37 800 ARG B N 1
ATOM 12374 C CA . ARG B 1 836 ? 0.357 10.576 8.412 1.00 87.60 800 ARG B CA 1
ATOM 12375 C C . ARG B 1 836 ? 1.600 10.569 9.325 1.00 88.98 800 ARG B C 1
ATOM 12376 O O . ARG B 1 836 ? 1.487 10.572 10.564 1.00 81.71 800 ARG B O 1
ATOM 12384 N N . ILE B 1 837 ? 2.777 10.595 8.698 1.00 92.00 801 ILE B N 1
ATOM 12385 C CA . ILE B 1 837 ? 4.075 10.551 9.417 1.00 91.95 801 ILE B CA 1
ATOM 12386 C C . ILE B 1 837 ? 4.595 11.908 9.914 1.00 87.37 801 ILE B C 1
ATOM 12387 O O . ILE B 1 837 ? 5.765 12.021 10.232 1.00 86.36 801 ILE B O 1
ATOM 12392 N N . PHE B 1 838 ? 3.717 12.908 10.031 1.00 90.04 802 PHE B N 1
ATOM 12393 C CA . PHE B 1 838 ? 4.086 14.265 10.494 1.00 93.70 802 PHE B CA 1
ATOM 12394 C C . PHE B 1 838 ? 4.701 14.400 11.886 1.00 96.78 802 PHE B C 1
ATOM 12395 O O . PHE B 1 838 ? 5.572 15.255 12.060 1.00 101.24 802 PHE B O 1
ATOM 12403 N N . PRO B 1 839 ? 4.225 13.624 12.889 1.00 100.48 803 PRO B N 1
ATOM 12404 C CA . PRO B 1 839 ? 4.841 13.849 14.206 1.00 102.79 803 PRO B CA 1
ATOM 12405 C C . PRO B 1 839 ? 6.289 13.325 14.265 1.00 106.00 803 PRO B C 1
ATOM 12406 O O . PRO B 1 839 ? 7.198 14.043 14.722 1.00 110.69 803 PRO B O 1
ATOM 12410 N N . LEU B 1 840 ? 6.507 12.137 13.703 1.00 99.46 804 LEU B N 1
ATOM 12411 C CA . LEU B 1 840 ? 7.826 11.478 13.748 1.00 96.78 804 LEU B CA 1
ATOM 12412 C C . LEU B 1 840 ? 8.862 12.073 12.765 1.00 100.83 804 LEU B C 1
ATOM 12413 O O . LEU B 1 840 ? 9.990 11.579 12.685 1.00 99.53 804 LEU B O 1
ATOM 12418 N N . LEU B 1 841 ? 8.477 13.128 12.036 1.00 103.52 805 LEU B N 1
ATOM 12419 C CA . LEU B 1 841 ? 9.402 13.907 11.200 1.00 102.20 805 LEU B CA 1
ATOM 12420 C C . LEU B 1 841 ? 10.298 14.825 11.999 1.00 110.97 805 LEU B C 1
ATOM 12421 O O . LEU B 1 841 ? 11.512 14.867 11.774 1.00 113.69 805 LEU B O 1
ATOM 12426 N N . ASN B 1 842 ? 9.707 15.590 12.908 1.00 119.99 806 ASN B N 1
ATOM 12427 C CA . ASN B 1 842 ? 10.498 16.536 13.685 1.00 127.90 806 ASN B CA 1
ATOM 12428 C C . ASN B 1 842 ? 11.438 15.749 14.592 1.00 129.66 806 ASN B C 1
ATOM 12429 O O . ASN B 1 842 ? 12.630 16.066 14.691 1.00 119.39 806 ASN B O 1
ATOM 12434 N N . LYS B 1 843 ? 10.892 14.689 15.192 1.00 135.81 807 LYS B N 1
ATOM 12435 C CA . LYS B 1 843 ? 11.660 13.730 16.001 1.00 139.64 807 LYS B CA 1
ATOM 12436 C C . LYS B 1 843 ? 12.881 13.121 15.283 1.00 134.43 807 LYS B C 1
ATOM 12437 O O . LYS B 1 843 ? 13.832 12.716 15.944 1.00 135.92 807 LYS B O 1
ATOM 12443 N N . ALA B 1 844 ? 12.845 13.049 13.950 1.00 128.63 808 ALA B N 1
ATOM 12444 C CA . ALA B 1 844 ? 13.994 12.589 13.157 1.00 123.75 808 ALA B CA 1
ATOM 12445 C C . ALA B 1 844 ? 15.275 13.403 13.372 1.00 131.82 808 ALA B C 1
ATOM 12446 O O . ALA B 1 844 ? 16.364 12.832 13.303 1.00 143.99 808 ALA B O 1
ATOM 12448 N N . PHE B 1 845 ? 15.155 14.715 13.615 1.00 129.41 809 PHE B N 1
ATOM 12449 C CA . PHE B 1 845 ? 16.335 15.606 13.774 1.00 120.69 809 PHE B CA 1
ATOM 12450 C C . PHE B 1 845 ? 16.260 16.367 15.100 1.00 114.63 809 PHE B C 1
ATOM 12451 O O . PHE B 1 845 ? 15.310 17.108 15.359 1.00 108.30 809 PHE B O 1
#

GO terms:
  GO:0005634 nucleus (C, IDA)
  GO:0005739 mitochondrion (C, IDA)
  GO:0042780 tRNA 3'-end processing (P, IDA)
  GO:0042781 3'-tRNA processing endoribonuclease activity (F, IDA)
  GO:1990180 mitochondrial tRNA 3'-end processing (P, IDA)
  GO:0005634 nucleus (C, HDA)
  GO:0005737 cytoplasm (C, HDA)
  GO:0005739 mitochondrion (C, HDA)
  GO:0042780 tRNA 3'-end processing (P, IMP)
  GO:1990180 mitochondrial tRNA 3'-end processing (P, IMP)

Sequence (1487 aa):
FFTFIPITHPTSDTKHPLLLVQSAHGEKYFFGKIGEGSQRSLTENKIRISKLKDIFLTGELNWSDIGGLPGILTIADQGKSNLVLHYGNDILNYIVSTWRYFVFRFGIDLNDHIKDKEVYKDKIIAVKSFNVLKNGGEDRLGVFDSFQKGVLRSIVAKFPKHAPTDRYDPSSDPHLNVELPDLDAKVEVSTNYEISFSPVRLENERHFAKVLILDIPDDLYLNAFVEKFKDYDCAELGVYYFLGDEVTINDNLFAFIDIFEKNNYGKVNHISHNKISPNTISFFGSALTTLKLKALQVNNYNLPKTDRVFSKDFYDRFDTPLSRGTSCKSQEEPLNTIIEKDNIHIFSQNKTVTFEPFRNEEPKCNINGEVADFSWQEIFEEHVKPLEFPLADVDTVINNQLHVDNFNNSAEKKKHVEIITLGTGSALPSKYRNVVSTLVKVPFTDADGNTINRNILDAGENTLGTIHRFSQLAVKSIFQDLKIYLSHLHADHHLGIISVLNEWYKYNKDDETSYIYVVTPWQYHKFVNEWLVLENKEILKRIKYISCEHFINDSFVRQTQSVPLAEFNEKLELDRDSSYRDVDLIRQYEDLSIEYFQTCRAIHCDWAYSNSITFRDENNEHNTFKVSYSGDTRPNIEKFSLEIGYNSDLLIHEATLENQLLEDAVKKKHCTINEAIGVSNKNARKLILTHFSQRYPKLPQLDNNIDVAREFCFAFDSIVDYEKIGEQQRIFPLLNKAFVEEKEEEEDVDFFTFIPITHPTSDTKHPLLLVQSAHGEKYFFGKIGEGSQRSLTENKIRISKLKDIFLTGELNWSDIGGLPGILTIADQGKSNLVLHYGNDILNYIVSTWRYFVFRFGIDLNDHIKDKEVYKDKIIAVKSFNVLKNGGEDRLGVFDSFQKGVLRSIVAKFPKHAPTDRYDPSSDPHLNVELPDLDAKVEVSTNYEISFSPVRENERHFAKVLILDIPDDLYLNAFVEKFKDYDCAELGVYYFLGDEVTINDNLFAFIDIFEKNNYGKVNHISHNKISPNTISFFGSALTTLKLKALQVNNYNLPKTDRVFSKDFYDRFDTPLSRGTSCKSQEEPLNTIIEKDNIHIFSQNKTVTFEPFRNEEPKCNINGEVADFSWQEIFEEHVKPLEFPLADVDTVINNQLHVDNFNNSAEKKKHVEIITLGTGSALPSKYRNVVSTLVKVPFTDADGNTINRNILDAGENTLGTIHRFSQLAVKSIFQDLKIYLSHLHADHHLGIISVLNEWYKYNKDDETSYIYVVTPWQYHKFVNEWLVLENKEILKRIKYISCEHFINDSFVRQTQSVPLAEFNELELDRDSSYRDVDLIRQYEDLSIEYFQTCRAIHCDWAYSNSITFRDENNEHNTFKVSYSGDTRPNIEKFSLEIGYNSDLLIHEATLENQLLEDAVKKKHCTINEAIGVSNKNARKLILTHFSQRYPKLPQLDNNIDVAREFCFAFDSIVDYEKIGEQQRIFPLLNKAF

InterPro domains:
  IPR027794 tRNase Z endonuclease [PF13691] (7-68)
  IPR036866 Ribonuclease Z/Hydroxyacylglutathione hydrolase-like [G3DSA:3.60.15.10] (8-279)
  IPR036866 Ribonuclease Z/Hydroxyacylglutathione hydrolase-like [G3DSA:3.60.15.10] (466-801)
  IPR036866 Ribonuclease Z/Hydroxyacylglutathione hydrolase-like [SSF56281] (34-279)
  IPR036866 Ribonuclease Z/Hydroxyacylglutathione hydrolase-like [SSF56281] (468-791)
  IPR047151 Zinc phosphodiesterase ELAC protein 2-like [PTHR12553] (8-823)

B-factor: mean 85.09, std 23.06, range [42.24, 198.53]